Protein AF-0000000076760779 (afdb_homodimer)

pLDDT: mean 94.03, std 9.89, range [36.59, 98.94]

Radius of gyration: 35.5 Å; Cα contacts (8 Å, |Δi|>4): 3905; chains: 2; bounding box: 80×102×85 Å

Structure (mmCIF, N/CA/C/O backbone):
data_AF-0000000076760779-model_v1
#
loop_
_entity.id
_entity.type
_entity.pdbx_description
1 polymer 'Glycosyl hydrolase family 3 protein'
#
loop_
_atom_site.group_PDB
_atom_site.id
_atom_site.type_symbol
_atom_site.label_atom_id
_atom_site.label_alt_id
_atom_site.label_comp_id
_atom_site.label_asym_id
_atom_site.label_entity_id
_atom_site.label_seq_id
_atom_site.pdbx_PDB_ins_code
_atom_site.Cartn_x
_atom_site.Cartn_y
_atom_site.Cartn_z
_atom_site.occupancy
_atom_site.B_iso_or_equiv
_atom_site.auth_seq_id
_atom_site.auth_comp_id
_atom_site.auth_asym_id
_atom_site.auth_atom_id
_atom_site.pdbx_PDB_model_num
ATOM 1 N N . MET A 1 1 ? 27.984 -43.844 -13.336 1 84.12 1 MET A N 1
ATOM 2 C CA . MET A 1 1 ? 29.078 -42.969 -13.789 1 84.12 1 MET A CA 1
ATOM 3 C C . MET A 1 1 ? 29.969 -42.562 -12.625 1 84.12 1 MET A C 1
ATOM 5 O O . MET A 1 1 ? 29.469 -42.281 -11.531 1 84.12 1 MET A O 1
ATOM 9 N N . ASN A 1 2 ? 31.219 -42.656 -12.789 1 92.75 2 ASN A N 1
ATOM 10 C CA . ASN A 1 2 ? 32.156 -42.125 -11.82 1 92.75 2 ASN A CA 1
ATOM 11 C C . ASN A 1 2 ? 32.469 -40.656 -12.117 1 92.75 2 ASN A C 1
ATOM 13 O O . ASN A 1 2 ? 33.406 -40.344 -12.844 1 92.75 2 ASN A O 1
ATOM 17 N N . ILE A 1 3 ? 31.766 -39.75 -11.445 1 94.69 3 ILE A N 1
ATOM 18 C CA . ILE A 1 3 ? 31.734 -38.344 -11.82 1 94.69 3 ILE A CA 1
ATOM 19 C C . ILE A 1 3 ? 33.094 -37.719 -11.555 1 94.69 3 ILE A C 1
ATOM 21 O O . ILE A 1 3 ? 33.625 -36.969 -12.398 1 94.69 3 ILE A O 1
ATOM 25 N N . PRO A 1 4 ? 33.781 -37.969 -10.43 1 95.25 4 PRO A N 1
ATOM 26 C CA . PRO A 1 4 ? 35.125 -37.406 -10.234 1 95.25 4 PRO A CA 1
ATOM 27 C C . PRO A 1 4 ? 36.094 -37.812 -11.336 1 95.25 4 PRO A C 1
ATOM 29 O O . PRO A 1 4 ? 36.938 -37 -11.781 1 95.25 4 PRO A O 1
ATOM 32 N N . GLU A 1 5 ? 36.062 -39 -11.758 1 95.75 5 GLU A N 1
ATOM 33 C CA . GLU A 1 5 ? 36.906 -39.5 -12.844 1 95.75 5 GLU A CA 1
ATOM 34 C C . GLU A 1 5 ? 36.562 -38.812 -14.164 1 95.75 5 GLU A C 1
ATOM 36 O O . GLU A 1 5 ? 37.438 -38.469 -14.945 1 95.75 5 GLU A O 1
ATOM 41 N N . LEU A 1 6 ? 35.281 -38.75 -14.422 1 95.81 6 LEU A N 1
ATOM 42 C CA . LEU A 1 6 ? 34.844 -38.094 -15.641 1 95.81 6 LEU A CA 1
ATOM 43 C C . LEU A 1 6 ? 35.312 -36.625 -15.695 1 95.81 6 LEU A C 1
ATOM 45 O O . LEU A 1 6 ? 35.719 -36.156 -16.766 1 95.81 6 LEU A O 1
ATOM 49 N N . LEU A 1 7 ? 35.281 -35.969 -14.57 1 96.19 7 LEU A N 1
ATOM 50 C CA . LEU A 1 7 ? 35.719 -34.594 -14.5 1 96.19 7 LEU A CA 1
ATOM 51 C C . LEU A 1 7 ? 37.188 -34.438 -14.922 1 96.19 7 LEU A C 1
ATOM 53 O O . LEU A 1 7 ? 37.562 -33.406 -15.508 1 96.19 7 LEU A O 1
ATOM 57 N N . GLN A 1 8 ? 37.938 -35.438 -14.68 1 95.88 8 GLN A N 1
ATOM 58 C CA . GLN A 1 8 ? 39.375 -35.438 -15.039 1 95.88 8 GLN A CA 1
ATOM 59 C C . GLN A 1 8 ? 39.562 -35.688 -16.531 1 95.88 8 GLN A C 1
ATOM 61 O O . GLN A 1 8 ? 40.531 -35.219 -17.125 1 95.88 8 GLN A O 1
ATOM 66 N N . GLN A 1 9 ? 38.688 -36.406 -17.062 1 97.56 9 GLN A N 1
ATOM 67 C CA . GLN A 1 9 ? 38.812 -36.781 -18.469 1 97.56 9 GLN A CA 1
ATOM 68 C C . GLN A 1 9 ? 38.219 -35.719 -19.391 1 97.56 9 GLN A C 1
ATOM 70 O O . GLN A 1 9 ? 38.625 -35.625 -20.547 1 97.56 9 GLN A O 1
ATOM 75 N N . LEU A 1 10 ? 37.312 -34.906 -18.891 1 98.25 10 LEU A N 1
ATOM 76 C CA . LEU A 1 10 ? 36.688 -33.875 -19.703 1 98.25 10 LEU A CA 1
ATOM 77 C C . LEU A 1 10 ? 37.656 -32.75 -20 1 98.25 10 LEU A C 1
ATOM 79 O O . LEU A 1 10 ? 38.406 -32.312 -19.109 1 98.25 10 LEU A O 1
ATOM 83 N N . THR A 1 11 ? 37.594 -32.281 -21.312 1 98 11 THR A N 1
ATOM 84 C CA . THR A 1 11 ? 38.312 -31.062 -21.641 1 98 11 THR A CA 1
ATOM 85 C C . THR A 1 11 ? 37.562 -29.844 -21.125 1 98 11 THR A C 1
ATOM 87 O O . THR A 1 11 ? 36.406 -29.938 -20.734 1 98 11 THR A O 1
ATOM 90 N N . LEU A 1 12 ? 38.312 -28.75 -21.078 1 98.12 12 LEU A N 1
ATOM 91 C CA . LEU A 1 12 ? 37.688 -27.516 -20.641 1 98.12 12 LEU A CA 1
ATOM 92 C C . LEU A 1 12 ? 36.5 -27.172 -21.516 1 98.12 12 LEU A C 1
ATOM 94 O O . LEU A 1 12 ? 35.438 -26.734 -21.016 1 98.12 12 LEU A O 1
ATOM 98 N N . GLU A 1 13 ? 36.594 -27.375 -22.781 1 98 13 GLU A N 1
ATOM 99 C CA . GLU A 1 13 ? 35.531 -27.094 -23.734 1 98 13 GLU A CA 1
ATOM 100 C C . GLU A 1 13 ? 34.344 -28.016 -23.5 1 98 13 GLU A C 1
ATOM 102 O O . GLU A 1 13 ? 33.188 -27.594 -23.594 1 98 13 GLU A O 1
ATOM 107 N N . GLU A 1 14 ? 34.656 -29.25 -23.203 1 98.06 14 GLU A N 1
ATOM 108 C CA . GLU A 1 14 ? 33.562 -30.203 -22.938 1 98.06 14 GLU A CA 1
ATOM 109 C C . GLU A 1 14 ? 32.844 -29.859 -21.641 1 98.06 14 GLU A C 1
ATOM 111 O O . GLU A 1 14 ? 31.625 -29.969 -21.562 1 98.06 14 GLU A O 1
ATOM 116 N N . LYS A 1 15 ? 33.594 -29.5 -20.641 1 98.38 15 LYS A N 1
ATOM 117 C CA . LYS A 1 15 ? 32.969 -29.047 -19.391 1 98.38 15 LYS A CA 1
ATOM 118 C C . LYS A 1 15 ? 32.031 -27.875 -19.641 1 98.38 15 LYS A C 1
ATOM 120 O O . LYS A 1 15 ? 30.891 -27.891 -19.172 1 98.38 15 LYS A O 1
ATOM 125 N N . ALA A 1 16 ? 32.5 -26.875 -20.344 1 98.44 16 ALA A N 1
ATOM 126 C CA . ALA A 1 16 ? 31.703 -25.703 -20.656 1 98.44 16 ALA A CA 1
ATOM 127 C C . ALA A 1 16 ? 30.453 -26.094 -21.453 1 98.44 16 ALA A C 1
ATOM 129 O O . ALA A 1 16 ? 29.375 -25.562 -21.219 1 98.44 16 ALA A O 1
ATOM 130 N N . SER A 1 17 ? 30.594 -27 -22.344 1 97.81 17 SER A N 1
ATOM 131 C CA . SER A 1 17 ? 29.484 -27.391 -23.203 1 97.81 17 SER A CA 1
ATOM 132 C C . SER A 1 17 ? 28.391 -28.094 -22.406 1 97.81 17 SER A C 1
ATOM 134 O O . SER A 1 17 ? 27.203 -27.969 -22.734 1 97.81 17 SER A O 1
ATOM 136 N N . LEU A 1 18 ? 28.703 -28.828 -21.391 1 98.12 18 LEU A N 1
ATOM 137 C CA . LEU A 1 18 ? 27.734 -29.516 -20.562 1 98.12 18 LEU A CA 1
ATOM 138 C C . LEU A 1 18 ? 26.875 -28.531 -19.781 1 98.12 18 LEU A C 1
ATOM 140 O O . LEU A 1 18 ? 25.812 -28.891 -19.25 1 98.12 18 LEU A O 1
ATOM 144 N N . CYS A 1 19 ? 27.281 -27.266 -19.75 1 98.25 19 CYS A N 1
ATOM 145 C CA . CYS A 1 19 ? 26.562 -26.25 -18.984 1 98.25 19 CYS A CA 1
ATOM 146 C C . CYS A 1 19 ? 25.609 -25.469 -19.859 1 98.25 19 CYS A C 1
ATOM 148 O O . CYS A 1 19 ? 25.094 -24.422 -19.453 1 98.25 19 CYS A O 1
ATOM 150 N N . SER A 1 20 ? 25.344 -25.875 -21.047 1 96.75 20 SER A N 1
ATOM 151 C CA . SER A 1 20 ? 24.328 -25.297 -21.922 1 96.75 20 SER A CA 1
ATOM 152 C C . SER A 1 20 ? 23.562 -26.375 -22.656 1 96.75 20 SER A C 1
ATOM 154 O O . SER A 1 20 ? 24.016 -27.516 -22.766 1 96.75 20 SER A O 1
ATOM 156 N N . GLY A 1 21 ? 22.438 -26.016 -23.219 1 95.94 21 GLY A N 1
ATOM 157 C CA . GLY A 1 21 ? 21.594 -26.953 -23.953 1 95.94 21 GLY A CA 1
ATOM 158 C C . GLY A 1 21 ? 22.203 -27.375 -25.281 1 95.94 21 GLY A C 1
ATOM 159 O O . GLY A 1 21 ? 22.906 -26.609 -25.922 1 95.94 21 GLY A O 1
ATOM 160 N N . GLY A 1 22 ? 21.938 -28.578 -25.578 1 94.44 22 GLY A N 1
ATOM 161 C CA . GLY A 1 22 ? 22.312 -29.062 -26.906 1 94.44 22 GLY A CA 1
ATOM 162 C C . GLY A 1 22 ? 21.375 -28.594 -28 1 94.44 22 GLY A C 1
ATOM 163 O O . GLY A 1 22 ? 21.781 -28.422 -29.141 1 94.44 22 GLY A O 1
ATOM 164 N N . ASP A 1 23 ? 20.172 -28.469 -27.734 1 91.94 23 ASP A N 1
ATOM 165 C CA . ASP A 1 23 ? 19.109 -27.906 -28.562 1 91.94 23 ASP A CA 1
ATOM 166 C C . ASP A 1 23 ? 18.047 -27.234 -27.688 1 91.94 23 ASP A C 1
ATOM 168 O O . ASP A 1 23 ? 18.359 -26.656 -26.641 1 91.94 23 ASP A O 1
ATOM 172 N N . PHE A 1 24 ? 16.844 -27.203 -28.156 1 90.12 24 PHE A N 1
ATOM 173 C CA . PHE A 1 24 ? 15.805 -26.469 -27.453 1 90.12 24 PHE A CA 1
ATOM 174 C C . PHE A 1 24 ? 15.406 -27.203 -26.172 1 90.12 24 PHE A C 1
ATOM 176 O O . PHE A 1 24 ? 15 -26.578 -25.188 1 90.12 24 PHE A O 1
ATOM 183 N N . TRP A 1 25 ? 15.609 -28.641 -26.062 1 93.75 25 TRP A N 1
ATOM 184 C CA . TRP A 1 25 ? 15 -29.391 -24.969 1 93.75 25 TRP A CA 1
ATOM 185 C C . TRP A 1 25 ? 16.016 -30.328 -24.328 1 93.75 25 TRP A C 1
ATOM 187 O O . TRP A 1 25 ? 15.734 -30.922 -23.281 1 93.75 25 TRP A O 1
ATOM 197 N N . HIS A 1 26 ? 17.25 -30.453 -24.875 1 95.69 26 HIS A N 1
ATOM 198 C CA . HIS A 1 26 ? 18.156 -31.484 -24.406 1 95.69 26 HIS A CA 1
ATOM 199 C C . HIS A 1 26 ? 19.453 -30.875 -23.859 1 95.69 26 HIS A C 1
ATOM 201 O O . HIS A 1 26 ? 19.922 -29.844 -24.359 1 95.69 26 HIS A O 1
ATOM 207 N N . THR A 1 27 ? 19.953 -31.562 -22.828 1 96.94 27 THR A N 1
ATOM 208 C CA . THR A 1 27 ? 21.344 -31.297 -22.453 1 96.94 27 THR A CA 1
ATOM 209 C C . THR A 1 27 ? 22.297 -31.797 -23.531 1 96.94 27 THR A C 1
ATOM 211 O O . THR A 1 27 ? 21.875 -32.469 -24.484 1 96.94 27 THR A O 1
ATOM 214 N N . LYS A 1 28 ? 23.516 -31.469 -23.453 1 96.88 28 LYS A N 1
ATOM 215 C CA . LYS A 1 28 ? 24.5 -31.938 -24.422 1 96.88 28 LYS A CA 1
ATOM 216 C C . LYS A 1 28 ? 25.062 -33.312 -24.031 1 96.88 28 LYS A C 1
ATOM 218 O O . LYS A 1 28 ? 25.234 -33.594 -22.844 1 96.88 28 LYS A O 1
ATOM 223 N N . ALA A 1 29 ? 25.359 -34.094 -25.031 1 96.88 29 ALA A N 1
ATOM 224 C CA . ALA A 1 29 ? 26 -35.375 -24.844 1 96.88 29 ALA A CA 1
ATOM 225 C C . ALA A 1 29 ? 27.516 -35.281 -25.062 1 96.88 29 ALA A C 1
ATOM 227 O O . ALA A 1 29 ? 27.984 -34.406 -25.781 1 96.88 29 ALA A O 1
ATOM 228 N N . ILE A 1 30 ? 28.203 -36.094 -24.328 1 97.56 30 ILE A N 1
ATOM 229 C CA . ILE A 1 30 ? 29.609 -36.406 -24.609 1 97.56 30 ILE A CA 1
ATOM 230 C C . ILE A 1 30 ? 29.781 -37.875 -24.953 1 97.56 30 ILE A C 1
ATOM 232 O O . ILE A 1 30 ? 30.094 -38.688 -24.078 1 97.56 30 ILE A O 1
ATOM 236 N N . GLU A 1 31 ? 29.812 -38.188 -26.188 1 95.81 31 GLU A N 1
ATOM 237 C CA . GLU A 1 31 ? 29.75 -39.562 -26.672 1 95.81 31 GLU A CA 1
ATOM 238 C C . GLU A 1 31 ? 30.984 -40.375 -26.281 1 95.81 31 GLU A C 1
ATOM 240 O O . GLU A 1 31 ? 30.891 -41.531 -25.859 1 95.81 31 GLU A O 1
ATOM 245 N N . ARG A 1 32 ? 32.094 -39.75 -26.438 1 95.75 32 ARG A N 1
ATOM 246 C CA . ARG A 1 32 ? 33.344 -40.438 -26.188 1 95.75 32 ARG A CA 1
ATOM 247 C C . ARG A 1 32 ? 33.438 -40.906 -24.75 1 95.75 32 ARG A C 1
ATOM 249 O O . ARG A 1 32 ? 34.156 -41.875 -24.438 1 95.75 32 ARG A O 1
ATOM 256 N N . LEU A 1 33 ? 32.688 -40.25 -23.891 1 96.69 33 LEU A N 1
ATOM 257 C CA . LEU A 1 33 ? 32.75 -40.594 -22.469 1 96.69 33 LEU A CA 1
ATOM 258 C C . LEU A 1 33 ? 31.453 -41.25 -22.016 1 96.69 33 LEU A C 1
ATOM 260 O O . LEU A 1 33 ? 31.234 -41.438 -20.828 1 96.69 33 LEU A O 1
ATOM 264 N N . GLY A 1 34 ? 30.516 -41.5 -23 1 94.38 34 GLY A N 1
ATOM 265 C CA . GLY A 1 34 ? 29.281 -42.188 -22.719 1 94.38 34 GLY A CA 1
ATOM 266 C C . GLY A 1 34 ? 28.281 -41.344 -21.953 1 94.38 34 GLY A C 1
ATOM 267 O O . GLY A 1 34 ? 27.422 -41.875 -21.234 1 94.38 34 GLY A O 1
ATOM 268 N N . ILE A 1 35 ? 28.359 -40.031 -21.906 1 96.56 35 ILE A N 1
ATOM 269 C CA . ILE A 1 35 ? 27.391 -39.125 -21.281 1 96.56 35 ILE A CA 1
ATOM 270 C C . ILE A 1 35 ? 26.266 -38.812 -22.266 1 96.56 35 ILE A C 1
ATOM 272 O O . ILE A 1 35 ? 26.5 -38.156 -23.281 1 96.56 35 ILE A O 1
ATOM 276 N N . PRO A 1 36 ? 25.078 -39.312 -22.078 1 96.19 36 PRO A N 1
ATOM 277 C CA . PRO A 1 36 ? 23.984 -39.062 -23.016 1 96.19 36 PRO A CA 1
ATOM 278 C C . PRO A 1 36 ? 23.328 -37.688 -22.797 1 96.19 36 PRO A C 1
ATOM 280 O O . PRO A 1 36 ? 23.531 -37.062 -21.766 1 96.19 36 PRO A O 1
ATOM 283 N N . ALA A 1 37 ? 22.562 -37.25 -23.812 1 96.56 37 ALA A N 1
ATOM 284 C CA . ALA A 1 37 ? 21.672 -36.125 -23.656 1 96.56 37 ALA A CA 1
ATOM 285 C C . ALA A 1 37 ? 20.422 -36.5 -22.859 1 96.56 37 ALA A C 1
ATOM 287 O O . ALA A 1 37 ? 19.906 -37.594 -23.016 1 96.56 37 ALA A O 1
ATOM 288 N N . MET A 1 38 ? 20.031 -35.688 -22.016 1 96.56 38 MET A N 1
ATOM 289 C CA . MET A 1 38 ? 18.781 -35.844 -21.25 1 96.56 38 MET A CA 1
ATOM 290 C C . MET A 1 38 ? 17.75 -34.812 -21.719 1 96.56 38 MET A C 1
ATOM 292 O O . MET A 1 38 ? 18.062 -33.625 -21.891 1 96.56 38 MET A O 1
ATOM 296 N N . MET A 1 39 ? 16.531 -35.25 -21.984 1 95.88 39 MET A N 1
ATOM 297 C CA . MET A 1 39 ? 15.469 -34.375 -22.453 1 95.88 39 MET A CA 1
ATOM 298 C C . MET A 1 39 ? 14.734 -33.719 -21.281 1 95.88 39 MET A C 1
ATOM 300 O O . MET A 1 39 ? 14.477 -34.375 -20.266 1 95.88 39 MET A O 1
ATOM 304 N N . MET A 1 40 ? 14.453 -32.5 -21.391 1 95.44 40 MET A N 1
ATOM 305 C CA . MET A 1 40 ? 13.508 -31.766 -20.531 1 95.44 40 MET A CA 1
ATOM 306 C C . MET A 1 40 ? 12.242 -31.422 -21.312 1 95.44 40 MET A C 1
ATOM 308 O O . MET A 1 40 ? 12.273 -31.266 -22.531 1 95.44 40 MET A O 1
ATOM 312 N N . SER A 1 41 ? 11.172 -31.344 -20.656 1 92.88 41 SER A N 1
ATOM 313 C CA . SER A 1 41 ? 9.906 -31 -21.297 1 92.88 41 SER A CA 1
ATOM 314 C C . SER A 1 41 ? 9.062 -30.094 -20.422 1 92.88 41 SER A C 1
ATOM 316 O O . SER A 1 41 ? 9.055 -30.234 -19.188 1 92.88 41 SER A O 1
ATOM 318 N N . ASP A 1 42 ? 8.367 -29.234 -21.156 1 89.69 42 ASP A N 1
ATOM 319 C CA . ASP A 1 42 ? 7.406 -28.422 -20.422 1 89.69 42 ASP A CA 1
ATOM 320 C C . ASP A 1 42 ? 6.266 -29.266 -19.875 1 89.69 42 ASP A C 1
ATOM 322 O O . ASP A 1 42 ? 5.828 -30.219 -20.516 1 89.69 42 ASP A O 1
ATOM 326 N N . GLY A 1 43 ? 5.941 -29.078 -18.766 1 78.19 43 GLY A N 1
ATOM 327 C CA . GLY A 1 43 ? 4.715 -29.453 -18.078 1 78.19 43 GLY A CA 1
ATOM 328 C C . GLY A 1 43 ? 3.893 -28.266 -17.625 1 78.19 43 GLY A C 1
ATOM 329 O O . GLY A 1 43 ? 3.725 -27.297 -18.359 1 78.19 43 GLY A O 1
ATOM 330 N N . PRO A 1 44 ? 3.342 -28.078 -16.453 1 80.75 44 PRO A N 1
ATOM 331 C CA . PRO A 1 44 ? 3.25 -29 -15.305 1 80.75 44 PRO A CA 1
ATOM 332 C C . PRO A 1 44 ? 1.983 -29.844 -15.328 1 80.75 44 PRO A C 1
ATOM 334 O O . PRO A 1 44 ? 1.839 -30.766 -14.523 1 80.75 44 PRO A O 1
ATOM 337 N N . HIS A 1 45 ? 1.065 -29.5 -16.344 1 91.25 45 HIS A N 1
ATOM 338 C CA . HIS A 1 45 ? -0.211 -30.203 -16.234 1 91.25 45 HIS A CA 1
ATOM 339 C C . HIS A 1 45 ? -0.41 -31.156 -17.406 1 91.25 45 HIS A C 1
ATOM 341 O O . HIS A 1 45 ? -1.542 -31.516 -17.734 1 91.25 45 HIS A O 1
ATOM 347 N N . GLY A 1 46 ? 0.7 -31.484 -18.031 1 91.75 46 GLY A N 1
ATOM 348 C CA . GLY A 1 46 ? 0.784 -32.438 -19.141 1 91.75 46 GLY A CA 1
ATOM 349 C C . GLY A 1 46 ? 2.121 -32.375 -19.859 1 91.75 46 GLY A C 1
ATOM 350 O O . GLY A 1 46 ? 2.908 -31.453 -19.672 1 91.75 46 GLY A O 1
ATOM 351 N N . LEU A 1 47 ? 2.377 -33.344 -20.641 1 88.94 47 LEU A N 1
ATOM 352 C CA . LEU A 1 47 ? 3.65 -33.406 -21.344 1 88.94 47 LEU A CA 1
ATOM 353 C C . LEU A 1 47 ? 3.574 -32.656 -22.672 1 88.94 47 LEU A C 1
ATOM 355 O O . LEU A 1 47 ? 2.699 -32.938 -23.5 1 88.94 47 LEU A O 1
ATOM 359 N N . ARG A 1 48 ? 4.414 -31.703 -22.828 1 86.06 48 ARG A N 1
ATOM 360 C CA . ARG A 1 48 ? 4.559 -31.016 -24.094 1 86.06 48 ARG A CA 1
ATOM 361 C C . ARG A 1 48 ? 5.848 -31.438 -24.812 1 86.06 48 ARG A C 1
ATOM 363 O O . ARG A 1 48 ? 6.828 -30.688 -24.797 1 86.06 48 ARG A O 1
ATOM 370 N N . LYS A 1 49 ? 5.902 -32.531 -25.328 1 82.31 49 LYS A N 1
ATOM 371 C CA . LYS A 1 49 ? 7.074 -33.062 -26.031 1 82.31 49 LYS A CA 1
ATOM 372 C C . LYS A 1 49 ? 6.922 -32.938 -27.547 1 82.31 49 LYS A C 1
ATOM 374 O O . LYS A 1 49 ? 5.906 -33.312 -28.109 1 82.31 49 LYS A O 1
ATOM 379 N N . GLN A 1 50 ? 7.828 -32.25 -28.109 1 72.81 50 GLN A N 1
ATOM 380 C CA . GLN A 1 50 ? 7.824 -32.125 -29.562 1 72.81 50 GLN A CA 1
ATOM 381 C C . GLN A 1 50 ? 8.242 -33.438 -30.234 1 72.81 50 GLN A C 1
ATOM 383 O O . GLN A 1 50 ? 9.062 -34.188 -29.688 1 72.81 50 GLN A O 1
ATOM 388 N N . ASP A 1 51 ? 7.441 -33.75 -31.297 1 60.09 51 ASP A N 1
ATOM 389 C CA . ASP A 1 51 ? 7.824 -34.938 -32.062 1 60.09 51 ASP A CA 1
ATOM 390 C C . ASP A 1 51 ? 9.219 -34.781 -32.656 1 60.09 51 ASP A C 1
ATOM 392 O O . ASP A 1 51 ? 9.648 -33.656 -32.969 1 60.09 51 ASP A O 1
ATOM 396 N N . GLU A 1 52 ? 10.117 -35.594 -32.344 1 52.5 52 GLU A N 1
ATOM 397 C CA . GLU A 1 52 ? 11.531 -35.594 -32.688 1 52.5 52 GLU A CA 1
ATOM 398 C C . GLU A 1 52 ? 11.773 -34.938 -34.031 1 52.5 52 GLU A C 1
ATOM 400 O O . GLU A 1 52 ? 12.906 -34.594 -34.375 1 52.5 52 GLU A O 1
ATOM 405 N N . THR A 1 53 ? 10.836 -34.938 -34.938 1 45.62 53 THR A N 1
ATOM 406 C CA . THR A 1 53 ? 11.18 -34.344 -36.25 1 45.62 53 THR A CA 1
ATOM 407 C C . THR A 1 53 ? 11.078 -32.844 -36.188 1 45.62 53 THR A C 1
ATOM 409 O O . THR A 1 53 ? 11.188 -32.156 -37.219 1 45.62 53 THR A O 1
ATOM 412 N N . GLY A 1 54 ? 10.852 -32.281 -35.062 1 43.59 54 GLY A N 1
ATOM 413 C CA . GLY A 1 54 ? 10.359 -30.906 -35 1 43.59 54 GLY A CA 1
ATOM 414 C C . GLY A 1 54 ? 11.461 -29.875 -35.125 1 43.59 54 GLY A C 1
ATOM 415 O O . GLY A 1 54 ? 12.641 -30.188 -34.938 1 43.59 54 GLY A O 1
ATOM 416 N N . ASP A 1 55 ? 11.109 -28.672 -35.625 1 45.81 55 ASP A N 1
ATOM 417 C CA . ASP A 1 55 ? 11.922 -27.516 -36 1 45.81 55 ASP A CA 1
ATOM 418 C C . ASP A 1 55 ? 12.531 -26.859 -34.781 1 45.81 55 ASP A C 1
ATOM 420 O O . ASP A 1 55 ? 12.141 -27.141 -33.656 1 45.81 55 ASP A O 1
ATOM 424 N N . HIS A 1 56 ? 13.648 -26.109 -34.906 1 42.31 56 HIS A N 1
ATOM 425 C CA . HIS A 1 56 ? 14.594 -25.406 -34.031 1 42.31 56 HIS A CA 1
ATOM 426 C C . HIS A 1 56 ? 13.875 -24.438 -33.094 1 42.31 56 HIS A C 1
ATOM 428 O O . HIS A 1 56 ? 14.477 -23.938 -32.156 1 42.31 56 HIS A O 1
ATOM 434 N N . MET A 1 57 ? 12.625 -24.125 -33.406 1 43.34 57 MET A N 1
ATOM 435 C CA . MET A 1 57 ? 12.031 -23.031 -32.625 1 43.34 57 MET A CA 1
ATOM 436 C C . MET A 1 57 ? 10.992 -23.562 -31.656 1 43.34 57 MET A C 1
ATOM 438 O O . MET A 1 57 ? 10.305 -22.781 -31 1 43.34 57 MET A O 1
ATOM 442 N N . GLY A 1 58 ? 10.891 -24.969 -31.5 1 48 58 GLY A N 1
ATOM 443 C CA . GLY A 1 58 ? 10.016 -25.578 -30.531 1 48 58 GLY A CA 1
ATOM 444 C C . GLY A 1 58 ? 8.547 -25.406 -30.844 1 48 58 GLY A C 1
ATOM 445 O O . GLY A 1 58 ? 7.691 -25.516 -29.953 1 48 58 GLY A O 1
ATOM 446 N N . ILE A 1 59 ? 8.164 -24.922 -32.062 1 48.06 59 ILE A N 1
ATOM 447 C CA . ILE A 1 59 ? 6.801 -24.562 -32.438 1 48.06 59 ILE A CA 1
ATOM 448 C C . ILE A 1 59 ? 6.125 -25.734 -33.125 1 48.06 59 ILE A C 1
ATOM 450 O O . ILE A 1 59 ? 4.918 -25.703 -33.406 1 48.06 59 ILE A O 1
ATOM 454 N N . ASN A 1 60 ? 6.855 -26.891 -33.344 1 53 60 ASN A N 1
ATOM 455 C CA . ASN A 1 60 ? 6.246 -27.984 -34.094 1 53 60 ASN A CA 1
ATOM 456 C C . ASN A 1 60 ? 5.246 -28.766 -33.25 1 53 60 ASN A C 1
ATOM 458 O O . ASN A 1 60 ? 5.137 -28.547 -32.062 1 53 60 ASN A O 1
ATOM 462 N N . ASP A 1 61 ? 4.609 -29.688 -33.906 1 65.06 61 ASP A N 1
ATOM 463 C CA . ASP A 1 61 ? 3.523 -30.484 -33.344 1 65.06 61 ASP A CA 1
ATOM 464 C C . ASP A 1 61 ? 4.016 -31.344 -32.188 1 65.06 61 ASP A C 1
ATOM 466 O O . ASP A 1 61 ? 5.07 -31.984 -32.281 1 65.06 61 ASP A O 1
ATOM 470 N N . SER A 1 62 ? 3.479 -31.188 -31.047 1 75.5 62 SER A N 1
ATOM 471 C CA . SER A 1 62 ? 3.715 -32 -29.875 1 75.5 62 SER A CA 1
ATOM 472 C C . SER A 1 62 ? 2.949 -33.312 -29.953 1 75.5 62 SER A C 1
ATOM 474 O O . SER A 1 62 ? 1.977 -33.438 -30.703 1 75.5 62 SER A O 1
ATOM 476 N N . ILE A 1 63 ? 3.461 -34.344 -29.344 1 83 63 ILE A N 1
ATOM 477 C CA . ILE A 1 63 ? 2.715 -35.594 -29.234 1 83 63 ILE A CA 1
ATOM 478 C C . ILE A 1 63 ? 1.386 -35.344 -28.531 1 83 63 ILE A C 1
ATOM 480 O O . ILE A 1 63 ? 1.239 -34.344 -27.797 1 83 63 ILE A O 1
ATOM 484 N N . LYS A 1 64 ? 0.444 -36.25 -28.812 1 90.06 64 LYS A N 1
ATOM 485 C CA . LYS A 1 64 ? -0.787 -36.188 -28.031 1 90.06 64 LYS A CA 1
ATOM 486 C C . LYS A 1 64 ? -0.538 -36.594 -26.594 1 90.06 64 LYS A C 1
ATOM 488 O O . LYS A 1 64 ? 0.162 -37.594 -26.344 1 90.06 64 LYS A O 1
ATOM 493 N N . ALA A 1 65 ? -0.96 -35.875 -25.719 1 93.56 65 ALA A N 1
ATOM 494 C CA . ALA A 1 65 ? -0.8 -36.125 -24.281 1 93.56 65 ALA A CA 1
ATOM 495 C C . ALA A 1 65 ? -2.09 -35.812 -23.531 1 93.56 65 ALA A C 1
ATOM 497 O O . ALA A 1 65 ? -3.117 -35.5 -24.141 1 93.56 65 ALA A O 1
ATOM 498 N N . VAL A 1 66 ? -2.08 -36.094 -22.25 1 96.56 66 VAL A N 1
ATOM 499 C CA . VAL A 1 66 ? -3.236 -35.844 -21.406 1 96.56 66 VAL A CA 1
ATOM 500 C C . VAL A 1 66 ? -3.08 -34.5 -20.703 1 96.56 66 VAL A C 1
ATOM 502 O O . VAL A 1 66 ? -2.062 -34.25 -20.062 1 96.56 66 VAL A O 1
ATOM 505 N N . CYS A 1 67 ? -4.059 -33.656 -20.938 1 97 67 CYS A N 1
ATOM 506 C CA . CYS A 1 67 ? -4.086 -32.375 -20.266 1 97 67 CYS A CA 1
ATOM 507 C C . CYS A 1 67 ? -4.805 -32.438 -18.922 1 97 67 CYS A C 1
ATOM 509 O O . CYS A 1 67 ? -6.035 -32.469 -18.875 1 97 67 CYS A O 1
ATOM 511 N N . PHE A 1 68 ? -4.066 -32.469 -17.844 1 98.06 68 PHE A N 1
ATOM 512 C CA . PHE A 1 68 ? -4.617 -32.469 -16.484 1 98.06 68 PHE A CA 1
ATOM 513 C C . PHE A 1 68 ? -5.035 -31.062 -16.078 1 98.06 68 PHE A C 1
ATOM 515 O O . PHE A 1 68 ? -4.727 -30.094 -16.781 1 98.06 68 PHE A O 1
ATOM 522 N N . PRO A 1 69 ? -5.832 -30.922 -14.977 1 98.19 69 PRO A N 1
ATOM 523 C CA . PRO A 1 69 ? -6.156 -29.578 -14.477 1 98.19 69 PRO A CA 1
ATOM 524 C C . PRO A 1 69 ? -4.914 -28.75 -14.195 1 98.19 69 PRO A C 1
ATOM 526 O O . PRO A 1 69 ? -3.912 -29.266 -13.688 1 98.19 69 PRO A O 1
ATOM 529 N N . ALA A 1 70 ? -4.961 -27.453 -14.57 1 97.44 70 ALA A N 1
ATOM 530 C CA . ALA A 1 70 ? -3.852 -26.531 -14.383 1 97.44 70 ALA A CA 1
ATOM 531 C C . ALA A 1 70 ? -3.662 -26.188 -12.906 1 97.44 70 ALA A C 1
ATOM 533 O O . ALA A 1 70 ? -4.441 -26.625 -12.055 1 97.44 70 ALA A O 1
ATOM 534 N N . GLY A 1 71 ? -2.586 -25.406 -12.609 1 97.56 71 GLY A N 1
ATOM 535 C CA . GLY A 1 71 ? -2.232 -25.062 -11.242 1 97.56 71 GLY A CA 1
ATOM 536 C C . GLY A 1 71 ? -3.344 -24.344 -10.508 1 97.56 71 GLY A C 1
ATOM 537 O O . GLY A 1 71 ? -3.613 -24.625 -9.344 1 97.56 71 GLY A O 1
ATOM 538 N N . CYS A 1 72 ? -4.031 -23.438 -11.156 1 97.31 72 CYS A N 1
ATOM 539 C CA . CYS A 1 72 ? -5.113 -22.672 -10.547 1 97.31 72 CYS A CA 1
ATOM 540 C C . CYS A 1 72 ? -6.227 -23.594 -10.055 1 97.31 72 CYS A C 1
ATOM 542 O O . CYS A 1 72 ? -6.809 -23.359 -9 1 97.31 72 CYS A O 1
ATOM 544 N N . ALA A 1 73 ? -6.484 -24.656 -10.805 1 98.38 73 ALA A N 1
ATOM 545 C CA . ALA A 1 73 ? -7.531 -25.609 -10.453 1 98.38 73 ALA A CA 1
ATOM 546 C C . ALA A 1 73 ? -7.039 -26.594 -9.398 1 98.38 73 ALA A C 1
ATOM 548 O O . ALA A 1 73 ? -7.711 -26.812 -8.383 1 98.38 73 ALA A O 1
ATOM 549 N N . THR A 1 74 ? -5.871 -27.172 -9.594 1 98.5 74 THR A N 1
ATOM 550 C CA . THR A 1 74 ? -5.398 -28.219 -8.688 1 98.5 74 THR A CA 1
ATOM 551 C C . THR A 1 74 ? -5.191 -27.656 -7.281 1 98.5 74 THR A C 1
ATOM 553 O O . THR A 1 74 ? -5.418 -28.359 -6.293 1 98.5 74 THR A O 1
ATOM 556 N N . ALA A 1 75 ? -4.762 -26.406 -7.211 1 98.56 75 ALA A N 1
ATOM 557 C CA . ALA A 1 75 ? -4.621 -25.781 -5.902 1 98.56 75 ALA A CA 1
ATOM 558 C C . ALA A 1 75 ? -5.965 -25.719 -5.176 1 98.56 75 ALA A C 1
ATOM 560 O O . ALA A 1 75 ? -6.02 -25.828 -3.951 1 98.56 75 ALA A O 1
ATOM 561 N N . SER A 1 76 ? -7.031 -25.578 -5.895 1 98.75 76 SER A N 1
ATOM 562 C CA . SER A 1 76 ? -8.367 -25.438 -5.332 1 98.75 76 SER A CA 1
ATOM 563 C C . SER A 1 76 ? -8.891 -26.766 -4.797 1 98.75 76 SER A C 1
ATOM 565 O O . SER A 1 76 ? -9.93 -26.797 -4.125 1 98.75 76 SER A O 1
ATOM 567 N N . SER A 1 77 ? -8.203 -27.859 -5.062 1 98.81 77 SER A N 1
ATOM 568 C CA . SER A 1 77 ? -8.578 -29.141 -4.48 1 98.81 77 SER A CA 1
ATOM 569 C C . SER A 1 77 ? -8.195 -29.203 -3.004 1 98.81 77 SER A C 1
ATOM 571 O O . SER A 1 77 ? -8.797 -29.969 -2.238 1 98.81 77 SER A O 1
ATOM 573 N N . PHE A 1 78 ? -7.152 -28.484 -2.635 1 98.75 78 PHE A N 1
ATOM 574 C CA . PHE A 1 78 ? -6.59 -28.562 -1.292 1 98.75 78 PHE A CA 1
ATOM 575 C C . PHE A 1 78 ? -6.305 -30 -0.898 1 98.75 78 PHE A C 1
ATOM 577 O O . PHE A 1 78 ? -6.496 -30.391 0.257 1 98.75 78 PHE A O 1
ATOM 584 N N . ASP A 1 79 ? -6.008 -30.812 -1.828 1 98.75 79 ASP A N 1
ATOM 585 C CA . ASP A 1 79 ? -5.824 -32.25 -1.604 1 98.75 79 ASP A CA 1
ATOM 586 C C . ASP A 1 79 ? -4.406 -32.688 -1.967 1 98.75 79 ASP A C 1
ATOM 588 O O . ASP A 1 79 ? -4.125 -33 -3.125 1 98.75 79 ASP A O 1
ATOM 592 N N . ARG A 1 80 ? -3.582 -32.812 -0.96 1 98.5 80 ARG A N 1
ATOM 593 C CA . ARG A 1 80 ? -2.18 -33.188 -1.146 1 98.5 80 ARG A CA 1
ATOM 594 C C . ARG A 1 80 ? -2.053 -34.531 -1.846 1 98.5 80 ARG A C 1
ATOM 596 O O . ARG A 1 80 ? -1.256 -34.688 -2.775 1 98.5 80 ARG A O 1
ATOM 603 N N . GLY A 1 81 ? -2.818 -35.469 -1.418 1 98.62 81 GLY A N 1
ATOM 604 C CA . GLY A 1 81 ? -2.768 -36.812 -1.996 1 98.62 81 GLY A CA 1
ATOM 605 C C . GLY A 1 81 ? -3.186 -36.844 -3.453 1 98.62 81 GLY A C 1
ATOM 606 O O . GLY A 1 81 ? -2.6 -37.562 -4.258 1 98.62 81 GLY A O 1
ATOM 607 N N . LEU A 1 82 ? -4.188 -36.094 -3.771 1 98.44 82 LEU A N 1
ATOM 608 C CA . LEU A 1 82 ? -4.676 -36 -5.141 1 98.44 82 LEU A CA 1
ATOM 609 C C . LEU A 1 82 ? -3.598 -35.469 -6.074 1 98.44 82 LEU A C 1
ATOM 611 O O . LEU A 1 82 ? -3.404 -35.969 -7.176 1 98.44 82 LEU A O 1
ATOM 615 N N . VAL A 1 83 ? -2.908 -34.469 -5.68 1 98.5 83 VAL A N 1
ATOM 616 C CA . VAL A 1 83 ? -1.869 -33.844 -6.492 1 98.5 83 VAL A CA 1
ATOM 617 C C . VAL A 1 83 ? -0.675 -34.781 -6.621 1 98.5 83 VAL A C 1
ATOM 619 O O . VAL A 1 83 ? -0.016 -34.812 -7.664 1 98.5 83 VAL A O 1
ATOM 622 N N . GLU A 1 84 ? -0.368 -35.531 -5.566 1 98.75 84 GLU A N 1
ATOM 623 C CA . GLU A 1 84 ? 0.688 -36.531 -5.645 1 98.75 84 GLU A CA 1
ATOM 624 C C . GLU A 1 84 ? 0.363 -37.594 -6.688 1 98.75 84 GLU A C 1
ATOM 626 O O . GLU A 1 84 ? 1.239 -38 -7.445 1 98.75 84 GLU A O 1
ATOM 631 N N . ARG A 1 85 ? -0.919 -38 -6.734 1 98.69 85 ARG A N 1
ATOM 632 C CA . ARG A 1 85 ? -1.347 -38.969 -7.742 1 98.69 85 ARG A CA 1
ATOM 633 C C . ARG A 1 85 ? -1.178 -38.406 -9.148 1 98.69 85 ARG A C 1
ATOM 635 O O . ARG A 1 85 ? -0.765 -39.125 -10.062 1 98.69 85 ARG A O 1
ATOM 642 N N . MET A 1 86 ? -1.524 -37.156 -9.32 1 98.56 86 MET A N 1
ATOM 643 C CA . MET A 1 86 ? -1.296 -36.5 -10.602 1 98.56 86 MET A CA 1
ATOM 644 C C . MET A 1 86 ? 0.184 -36.5 -10.969 1 98.56 86 MET A C 1
ATOM 646 O O . MET A 1 86 ? 0.545 -36.812 -12.102 1 98.56 86 MET A O 1
ATOM 650 N N . GLY A 1 87 ? 1.016 -36.188 -9.984 1 98.5 87 GLY A N 1
ATOM 651 C CA . GLY A 1 87 ? 2.455 -36.219 -10.195 1 98.5 87 GLY A CA 1
ATOM 652 C C . GLY A 1 87 ? 2.963 -37.594 -10.602 1 98.5 87 GLY A C 1
ATOM 653 O O . GLY A 1 87 ? 3.793 -37.719 -11.508 1 98.5 87 GLY A O 1
ATOM 654 N N . LYS A 1 88 ? 2.451 -38.625 -9.969 1 98.44 88 LYS A N 1
ATOM 655 C CA . LYS A 1 88 ? 2.848 -40 -10.289 1 98.44 88 LYS A CA 1
ATOM 656 C C . LYS A 1 88 ? 2.496 -40.344 -11.734 1 98.44 88 LYS A C 1
ATOM 658 O O . LYS A 1 88 ? 3.285 -40.969 -12.438 1 98.44 88 LYS A O 1
ATOM 663 N N . ALA A 1 89 ? 1.314 -39.938 -12.141 1 98.19 89 ALA A N 1
ATOM 664 C CA . ALA A 1 89 ? 0.891 -40.188 -13.516 1 98.19 89 ALA A CA 1
ATOM 665 C C . ALA A 1 89 ? 1.807 -39.469 -14.516 1 98.19 89 ALA A C 1
ATOM 667 O O . ALA A 1 89 ? 2.242 -40.062 -15.5 1 98.19 89 ALA A O 1
ATOM 668 N N . LEU A 1 90 ? 2.117 -38.25 -14.266 1 98 90 LEU A N 1
ATOM 669 C CA . LEU A 1 90 ? 2.984 -37.469 -15.141 1 98 90 LEU A CA 1
ATOM 670 C C . LEU A 1 90 ? 4.391 -38.062 -15.172 1 98 90 LEU A C 1
ATOM 672 O O . LEU A 1 90 ? 5.035 -38.094 -16.234 1 98 90 LEU A O 1
ATOM 676 N N . GLY A 1 91 ? 4.895 -38.469 -13.984 1 97.94 91 GLY A N 1
ATOM 677 C CA . GLY A 1 91 ? 6.184 -39.125 -13.953 1 97.94 91 GLY A CA 1
ATOM 678 C C . GLY A 1 91 ? 6.234 -40.375 -14.828 1 97.94 91 GLY A C 1
ATOM 679 O O . GLY A 1 91 ? 7.211 -40.594 -15.555 1 97.94 91 GLY A O 1
ATOM 680 N N . ASN A 1 92 ? 5.18 -41.156 -14.781 1 97.88 92 ASN A N 1
ATOM 681 C CA . ASN A 1 92 ? 5.102 -42.375 -15.609 1 97.88 92 ASN A CA 1
ATOM 682 C C . ASN A 1 92 ? 5.066 -42 -17.094 1 97.88 92 ASN A C 1
ATOM 684 O O . ASN A 1 92 ? 5.691 -42.688 -17.906 1 97.88 92 ASN A O 1
ATOM 688 N N . GLU A 1 93 ? 4.309 -41.031 -17.438 1 97.06 93 GLU A N 1
ATOM 689 C CA . GLU A 1 93 ? 4.281 -40.562 -18.812 1 97.06 93 GLU A CA 1
ATOM 690 C C . GLU A 1 93 ? 5.672 -40.125 -19.281 1 97.06 93 GLU A C 1
ATOM 692 O O . GLU A 1 93 ? 6.062 -40.406 -20.422 1 97.06 93 GLU A O 1
ATOM 697 N N . CYS A 1 94 ? 6.375 -39.438 -18.406 1 97 94 CYS A N 1
ATOM 698 C CA . CYS A 1 94 ? 7.734 -39 -18.734 1 97 94 CYS A CA 1
ATOM 699 C C . CYS A 1 94 ? 8.633 -40.219 -18.984 1 97 94 CYS A C 1
ATOM 701 O O . CYS A 1 94 ? 9.414 -40.219 -19.938 1 97 94 CYS A O 1
ATOM 703 N N . GLN A 1 95 ? 8.547 -41.188 -18.172 1 97.25 95 GLN A N 1
ATOM 704 C CA . GLN A 1 95 ? 9.32 -42.438 -18.391 1 97.25 95 GLN A CA 1
ATOM 705 C C . GLN A 1 95 ? 9 -43.031 -19.75 1 97.25 95 GLN A C 1
ATOM 707 O O . GLN A 1 95 ? 9.906 -43.438 -20.484 1 97.25 95 GLN A O 1
ATOM 712 N N . ALA A 1 96 ? 7.727 -43.094 -20.078 1 96.5 96 ALA A N 1
ATOM 713 C CA . ALA A 1 96 ? 7.285 -43.688 -21.328 1 96.5 96 ALA A CA 1
ATOM 714 C C . ALA A 1 96 ? 7.801 -42.906 -22.531 1 96.5 96 ALA A C 1
ATOM 716 O O . ALA A 1 96 ? 8.031 -43.469 -23.594 1 96.5 96 ALA A O 1
ATOM 717 N N . GLU A 1 97 ? 8.016 -41.688 -22.344 1 94.56 97 GLU A N 1
ATOM 718 C CA . GLU A 1 97 ? 8.391 -40.812 -23.453 1 94.56 97 GLU A CA 1
ATOM 719 C C . GLU A 1 97 ? 9.852 -40.375 -23.359 1 94.56 97 GLU A C 1
ATOM 721 O O . GLU A 1 97 ? 10.289 -39.469 -24.062 1 94.56 97 GLU A O 1
ATOM 726 N N . ASN A 1 98 ? 10.641 -40.906 -22.469 1 94.75 98 ASN A N 1
ATOM 727 C CA . ASN A 1 98 ? 12.078 -40.688 -22.312 1 94.75 98 ASN A CA 1
ATOM 728 C C . ASN A 1 98 ? 12.414 -39.25 -21.938 1 94.75 98 ASN A C 1
ATOM 730 O O . ASN A 1 98 ? 13.312 -38.656 -22.516 1 94.75 98 ASN A O 1
ATOM 734 N N . VAL A 1 99 ? 11.586 -38.719 -21.094 1 96 99 VAL A N 1
ATOM 735 C CA . VAL A 1 99 ? 11.82 -37.406 -20.531 1 96 99 VAL A CA 1
ATOM 736 C C . VAL A 1 99 ? 12.477 -37.531 -19.156 1 96 99 VAL A C 1
ATOM 738 O O . VAL A 1 99 ? 11.977 -38.25 -18.297 1 96 99 VAL A O 1
ATOM 741 N N . GLY A 1 100 ? 13.578 -36.781 -18.938 1 97.12 100 GLY A N 1
ATOM 742 C CA . GLY A 1 100 ? 14.328 -36.906 -17.688 1 97.12 100 GLY A CA 1
ATOM 743 C C . GLY A 1 100 ? 13.914 -35.875 -16.656 1 97.12 100 GLY A C 1
ATOM 744 O O . GLY A 1 100 ? 14.039 -36.125 -15.453 1 97.12 100 GLY A O 1
ATOM 745 N N . VAL A 1 101 ? 13.5 -34.688 -17.094 1 97.81 101 VAL A N 1
ATOM 746 C CA . VAL A 1 101 ? 13.086 -33.625 -16.188 1 97.81 101 VAL A CA 1
ATOM 747 C C . VAL A 1 101 ? 11.805 -32.969 -16.703 1 97.81 101 VAL A C 1
ATOM 749 O O . VAL A 1 101 ? 11.758 -32.5 -17.844 1 97.81 101 VAL A O 1
ATOM 752 N N . LEU A 1 102 ? 10.781 -33 -15.914 1 97.56 102 LEU A N 1
ATOM 753 C CA . LEU A 1 102 ? 9.555 -32.25 -16.188 1 97.56 102 LEU A CA 1
ATOM 754 C C . LEU A 1 102 ? 9.641 -30.844 -15.633 1 97.56 102 LEU A C 1
ATOM 756 O O . LEU A 1 102 ? 9.844 -30.656 -14.43 1 97.56 102 LEU A O 1
ATOM 760 N N . LEU A 1 103 ? 9.469 -29.859 -16.5 1 97.44 103 LEU A N 1
ATOM 761 C CA . LEU A 1 103 ? 9.609 -28.469 -16.109 1 97.44 103 LEU A CA 1
ATOM 762 C C . LEU A 1 103 ? 8.367 -27.984 -15.367 1 97.44 103 LEU A C 1
ATOM 764 O O . LEU A 1 103 ? 7.484 -27.359 -15.969 1 97.44 103 LEU A O 1
ATOM 768 N N . GLY A 1 104 ? 8.312 -28.062 -14.078 1 95.19 104 GLY A N 1
ATOM 769 C CA . GLY A 1 104 ? 7.23 -27.688 -13.18 1 95.19 104 GLY A CA 1
ATOM 770 C C . GLY A 1 104 ? 7.402 -28.25 -11.773 1 95.19 104 GLY A C 1
ATOM 771 O O . GLY A 1 104 ? 8.297 -29.062 -11.531 1 95.19 104 GLY A O 1
ATOM 772 N N . PRO A 1 105 ? 6.613 -27.875 -10.859 1 97.31 105 PRO A N 1
ATOM 773 C CA . PRO A 1 105 ? 5.457 -27 -11.031 1 97.31 105 PRO A CA 1
ATOM 774 C C . PRO A 1 105 ? 5.836 -25.516 -10.969 1 97.31 105 PRO A C 1
ATOM 776 O O . PRO A 1 105 ? 6.953 -25.172 -10.562 1 97.31 105 PRO A O 1
ATOM 779 N N . ALA A 1 106 ? 4.965 -24.609 -11.406 1 97.38 106 ALA A N 1
ATOM 780 C CA . ALA A 1 106 ? 5.09 -23.156 -11.258 1 97.38 106 ALA A CA 1
ATOM 781 C C . ALA A 1 106 ? 4.383 -22.672 -10 1 97.38 106 ALA A C 1
ATOM 783 O O . ALA A 1 106 ? 3.193 -22.938 -9.805 1 97.38 106 ALA A O 1
ATOM 784 N N . VAL A 1 107 ? 5.141 -21.938 -9.125 1 98.19 107 VAL A N 1
ATOM 785 C CA . VAL A 1 107 ? 4.562 -21.719 -7.805 1 98.19 107 VAL A CA 1
ATOM 786 C C . VAL A 1 107 ? 4.613 -20.219 -7.465 1 98.19 107 VAL A C 1
ATOM 788 O O . VAL A 1 107 ? 4.574 -19.844 -6.293 1 98.19 107 VAL A O 1
ATOM 791 N N . ASN A 1 108 ? 4.828 -19.359 -8.5 1 98.31 108 ASN A N 1
ATOM 792 C CA . ASN A 1 108 ? 4.797 -17.922 -8.211 1 98.31 108 ASN A CA 1
ATOM 793 C C . ASN A 1 108 ? 3.455 -17.5 -7.621 1 98.31 108 ASN A C 1
ATOM 795 O O . ASN A 1 108 ? 2.408 -18.031 -8.008 1 98.31 108 ASN A O 1
ATOM 799 N N . ILE A 1 109 ? 3.5 -16.578 -6.684 1 98.69 109 ILE A N 1
ATOM 800 C CA . ILE A 1 109 ? 2.334 -16.094 -5.949 1 98.69 109 ILE A CA 1
ATOM 801 C C . ILE A 1 109 ? 1.4 -15.352 -6.898 1 98.69 109 ILE A C 1
ATOM 803 O O . ILE A 1 109 ? 1.854 -14.562 -7.734 1 98.69 109 ILE A O 1
ATOM 807 N N . LYS A 1 110 ? 0.143 -15.672 -6.809 1 98.5 110 LYS A N 1
ATOM 808 C CA . LYS A 1 110 ? -0.849 -14.906 -7.551 1 98.5 110 LYS A CA 1
ATOM 809 C C . LYS A 1 110 ? -1.047 -13.523 -6.934 1 98.5 110 LYS A C 1
ATOM 811 O O . LYS A 1 110 ? -1.955 -13.328 -6.125 1 98.5 110 LYS A O 1
ATOM 816 N N . ARG A 1 111 ? -0.309 -12.57 -7.367 1 98.25 111 ARG A N 1
ATOM 817 C CA . ARG A 1 111 ? -0.217 -11.219 -6.828 1 98.25 111 ARG A CA 1
ATOM 818 C C . ARG A 1 111 ? -1.351 -10.344 -7.352 1 98.25 111 ARG A C 1
ATOM 820 O O . ARG A 1 111 ? -1.936 -9.562 -6.598 1 98.25 111 ARG A O 1
ATOM 827 N N . SER A 1 112 ? -1.651 -10.445 -8.586 1 98.38 112 SER A N 1
ATOM 828 C CA . SER A 1 112 ? -2.703 -9.719 -9.281 1 98.38 112 SER A CA 1
ATOM 829 C C . SER A 1 112 ? -3.533 -10.648 -10.164 1 98.38 112 SER A C 1
ATOM 831 O O . SER A 1 112 ? -2.994 -11.555 -10.797 1 98.38 112 SER A O 1
ATOM 833 N N . PRO A 1 113 ? -4.82 -10.367 -10.281 1 98.25 113 PRO A N 1
ATOM 834 C CA . PRO A 1 113 ? -5.637 -11.188 -11.18 1 98.25 113 PRO A CA 1
ATOM 835 C C . PRO A 1 113 ? -5.273 -10.984 -12.648 1 98.25 113 PRO A C 1
ATOM 837 O O . PRO A 1 113 ? -5.707 -11.758 -13.508 1 98.25 113 PRO A O 1
ATOM 840 N N . LEU A 1 114 ? -4.418 -10.047 -12.938 1 98.19 114 LEU A N 1
ATOM 841 C CA . LEU A 1 114 ? -4.145 -9.68 -14.32 1 98.19 114 LEU A CA 1
ATOM 842 C C . LEU A 1 114 ? -2.994 -10.508 -14.883 1 98.19 114 LEU A C 1
ATOM 844 O O . LEU A 1 114 ? -2.779 -10.539 -16.094 1 98.19 114 LEU A O 1
ATOM 848 N N . CYS A 1 115 ? -2.225 -11.125 -14.039 1 97.69 115 CYS A N 1
ATOM 849 C CA . CYS A 1 115 ? -1.069 -11.859 -14.539 1 97.69 115 CYS A CA 1
ATOM 850 C C . CYS A 1 115 ? -1.491 -12.906 -15.57 1 97.69 115 CYS A C 1
ATOM 852 O O . CYS A 1 115 ? -2.359 -13.734 -15.297 1 97.69 115 CYS A O 1
ATOM 854 N N . GLY A 1 116 ? -0.872 -12.914 -16.672 1 95.44 116 GLY A N 1
ATOM 855 C CA . GLY A 1 116 ? -1.265 -13.766 -17.781 1 95.44 116 GLY A CA 1
ATOM 856 C C . GLY A 1 116 ? -1.07 -15.242 -17.5 1 95.44 116 GLY A C 1
ATOM 857 O O . GLY A 1 116 ? -1.751 -16.078 -18.094 1 95.44 116 GLY A O 1
ATOM 858 N N . ARG A 1 117 ? -0.241 -15.57 -16.562 1 95.12 117 ARG A N 1
ATOM 859 C CA . ARG A 1 117 ? 0.063 -16.984 -16.328 1 95.12 117 ARG A CA 1
ATOM 860 C C . ARG A 1 117 ? -0.513 -17.453 -15 1 95.12 117 ARG A C 1
ATOM 862 O O . ARG A 1 117 ? -0.157 -18.531 -14.508 1 95.12 117 ARG A O 1
ATOM 869 N N . ASN A 1 118 ? -1.375 -16.75 -14.469 1 96.94 118 ASN A N 1
ATOM 870 C CA . ASN A 1 118 ? -1.99 -17.156 -13.211 1 96.94 118 ASN A CA 1
ATOM 871 C C . ASN A 1 118 ? -2.574 -18.562 -13.305 1 96.94 118 ASN A C 1
ATOM 873 O O . ASN A 1 118 ? -2.662 -19.266 -12.305 1 96.94 118 ASN A O 1
ATOM 877 N N . PHE A 1 119 ? -2.941 -19.016 -14.484 1 96 119 PHE A N 1
ATOM 878 C CA . PHE A 1 119 ? -3.518 -20.344 -14.625 1 96 119 PHE A CA 1
ATOM 879 C C . PHE A 1 119 ? -2.504 -21.422 -14.234 1 96 119 PHE A C 1
ATOM 881 O O . PHE A 1 119 ? -2.883 -22.531 -13.844 1 96 119 PHE A O 1
ATOM 888 N N . GLU A 1 120 ? -1.214 -21.094 -14.312 1 95.69 120 GLU A N 1
ATOM 889 C CA . GLU A 1 120 ? -0.162 -22.062 -13.992 1 95.69 120 GLU A CA 1
ATOM 890 C C . GLU A 1 120 ? 0.167 -22.031 -12.5 1 95.69 120 GLU A C 1
ATOM 892 O O . GLU A 1 120 ? 0.724 -23 -11.969 1 95.69 120 GLU A O 1
ATOM 897 N N . TYR A 1 121 ? -0.095 -20.953 -11.859 1 97.62 121 TYR A N 1
ATOM 898 C CA . TYR A 1 121 ? 0.31 -20.766 -10.469 1 97.62 121 TYR A CA 1
ATOM 899 C C . TYR A 1 121 ? -0.746 -21.312 -9.523 1 97.62 121 TYR A C 1
ATOM 901 O O . TYR A 1 121 ? -1.914 -21.453 -9.891 1 97.62 121 TYR A O 1
ATOM 909 N N . TYR A 1 122 ? -0.349 -21.625 -8.336 1 98.44 122 TYR A N 1
ATOM 910 C CA . TYR A 1 122 ? -1.218 -22.328 -7.41 1 98.44 122 TYR A CA 1
ATOM 911 C C . TYR A 1 122 ? -2.094 -21.359 -6.625 1 98.44 122 TYR A C 1
ATOM 913 O O . TYR A 1 122 ? -3.312 -21.531 -6.559 1 98.44 122 TYR A O 1
ATOM 921 N N . SER A 1 123 ? -1.454 -20.359 -6.016 1 98.75 123 SER A N 1
ATOM 922 C CA . SER A 1 123 ? -2.256 -19.656 -5.016 1 98.75 123 SER A CA 1
ATOM 923 C C . SER A 1 123 ? -1.672 -18.281 -4.695 1 98.75 123 SER A C 1
ATOM 925 O O . SER A 1 123 ? -0.534 -17.984 -5.062 1 98.75 123 SER A O 1
ATOM 927 N N . GLU A 1 124 ? -2.523 -17.438 -4.039 1 98.69 124 GLU A N 1
ATOM 928 C CA . GLU A 1 124 ? -2.064 -16.203 -3.414 1 98.69 124 GLU A CA 1
ATOM 929 C C . GLU A 1 124 ? -1.382 -16.484 -2.078 1 98.69 124 GLU A C 1
ATOM 931 O O . GLU A 1 124 ? -0.727 -15.602 -1.516 1 98.69 124 GLU A O 1
ATOM 936 N N . ASP A 1 125 ? -1.505 -17.688 -1.523 1 98.81 125 ASP A N 1
ATOM 937 C CA . ASP A 1 125 ? -0.976 -18.047 -0.214 1 98.81 125 ASP A CA 1
ATOM 938 C C . ASP A 1 125 ? 0.241 -18.969 -0.349 1 98.81 125 ASP A C 1
ATOM 940 O O . ASP A 1 125 ? 0.158 -20.031 -0.962 1 98.81 125 ASP A O 1
ATOM 944 N N . PRO A 1 126 ? 1.348 -18.594 0.238 1 98.5 126 PRO A N 1
ATOM 945 C CA . PRO A 1 126 ? 2.572 -19.375 0.065 1 98.5 126 PRO A CA 1
ATOM 946 C C . PRO A 1 126 ? 2.484 -20.75 0.714 1 98.5 126 PRO A C 1
ATOM 948 O O . PRO A 1 126 ? 3.162 -21.688 0.281 1 98.5 126 PRO A O 1
ATOM 951 N N . TYR A 1 127 ? 1.636 -20.922 1.73 1 98.56 127 TYR A N 1
ATOM 952 C CA . TYR A 1 127 ? 1.508 -22.219 2.379 1 98.56 127 TYR A CA 1
ATOM 953 C C . TYR A 1 127 ? 0.837 -23.219 1.452 1 98.56 127 TYR A C 1
ATOM 955 O O . TYR A 1 127 ? 1.331 -24.344 1.275 1 98.56 127 TYR A O 1
ATOM 963 N N . VAL A 1 128 ? -0.275 -22.812 0.845 1 98.69 128 VAL A N 1
ATOM 964 C CA . VAL A 1 128 ? -0.968 -23.703 -0.09 1 98.69 128 VAL A CA 1
ATOM 965 C C . VAL A 1 128 ? -0.067 -23.984 -1.286 1 98.69 128 VAL A C 1
ATOM 967 O O . VAL A 1 128 ? 0.063 -25.141 -1.703 1 98.69 128 VAL A O 1
ATOM 970 N N . ALA A 1 129 ? 0.546 -22.969 -1.805 1 98.69 129 ALA A N 1
ATOM 971 C CA . ALA A 1 129 ? 1.418 -23.141 -2.963 1 98.69 129 ALA A CA 1
ATOM 972 C C . ALA A 1 129 ? 2.545 -24.125 -2.656 1 98.69 129 ALA A C 1
ATOM 974 O O . ALA A 1 129 ? 2.82 -25.031 -3.445 1 98.69 129 ALA A O 1
ATOM 975 N N . GLY A 1 130 ? 3.133 -23.938 -1.499 1 98.62 130 GLY A N 1
ATOM 976 C CA . GLY A 1 130 ? 4.242 -24.797 -1.118 1 98.62 130 GLY A CA 1
ATOM 977 C C . GLY A 1 130 ? 3.836 -26.234 -0.894 1 98.62 130 GLY A C 1
ATOM 978 O O . GLY A 1 130 ? 4.523 -27.156 -1.337 1 98.62 130 GLY A O 1
ATOM 979 N N . GLU A 1 131 ? 2.73 -26.438 -0.215 1 98.44 131 GLU A N 1
ATOM 980 C CA . GLU A 1 131 ? 2.275 -27.797 0.103 1 98.44 131 GLU A CA 1
ATOM 981 C C . GLU A 1 131 ? 1.868 -28.547 -1.158 1 98.44 131 GLU A C 1
ATOM 983 O O . GLU A 1 131 ? 2.211 -29.719 -1.324 1 98.44 131 GLU A O 1
ATOM 988 N N . MET A 1 132 ? 1.138 -27.875 -2.025 1 98.62 132 MET A N 1
ATOM 989 C CA . MET A 1 132 ? 0.712 -28.516 -3.271 1 98.62 132 MET A CA 1
ATOM 990 C C . MET A 1 132 ? 1.909 -28.812 -4.164 1 98.62 132 MET A C 1
ATOM 992 O O . MET A 1 132 ? 1.978 -29.875 -4.781 1 98.62 132 MET A O 1
ATOM 996 N N . ALA A 1 133 ? 2.85 -27.891 -4.18 1 98.75 133 ALA A N 1
ATOM 997 C CA . ALA A 1 133 ? 4.055 -28.078 -4.98 1 98.75 133 ALA A CA 1
ATOM 998 C C . ALA A 1 133 ? 4.867 -29.266 -4.473 1 98.75 133 ALA A C 1
ATOM 1000 O O . ALA A 1 133 ? 5.371 -30.062 -5.266 1 98.75 133 ALA A O 1
ATOM 1001 N N . ALA A 1 134 ? 5.012 -29.359 -3.16 1 98.81 134 ALA A N 1
ATOM 1002 C CA . ALA A 1 134 ? 5.758 -30.469 -2.574 1 98.81 134 ALA A CA 1
ATOM 1003 C C . ALA A 1 134 ? 5.137 -31.812 -2.963 1 98.81 134 ALA A C 1
ATOM 1005 O O . ALA A 1 134 ? 5.852 -32.75 -3.318 1 98.81 134 ALA A O 1
ATOM 1006 N N . SER A 1 135 ? 3.832 -31.906 -2.885 1 98.75 135 SER A N 1
ATOM 1007 C CA . SER A 1 135 ? 3.127 -33.125 -3.229 1 98.75 135 SER A CA 1
ATOM 1008 C C . SER A 1 135 ? 3.32 -33.5 -4.699 1 98.75 135 SER A C 1
ATOM 1010 O O . SER A 1 135 ? 3.518 -34.656 -5.039 1 98.75 135 SER A O 1
ATOM 1012 N N . PHE A 1 136 ? 3.248 -32.5 -5.582 1 98.62 136 PHE A N 1
ATOM 1013 C CA . PHE A 1 136 ? 3.469 -32.688 -7.012 1 98.62 136 PHE A CA 1
ATOM 1014 C C . PHE A 1 136 ? 4.859 -33.25 -7.273 1 98.62 136 PHE A C 1
ATOM 1016 O O . PHE A 1 136 ? 5.012 -34.25 -7.996 1 98.62 136 PHE A O 1
ATOM 1023 N N . ILE A 1 137 ? 5.848 -32.625 -6.672 1 98.81 137 ILE A N 1
ATOM 1024 C CA . ILE A 1 137 ? 7.246 -33 -6.863 1 98.81 137 ILE A CA 1
ATOM 1025 C C . ILE A 1 137 ? 7.469 -34.438 -6.375 1 98.81 137 ILE A C 1
ATOM 1027 O O . ILE A 1 137 ? 8.094 -35.25 -7.066 1 98.81 137 ILE A O 1
ATOM 1031 N N . GLN A 1 138 ? 6.922 -34.719 -5.211 1 98.75 138 GLN A N 1
ATOM 1032 C CA . GLN A 1 138 ? 7.051 -36.062 -4.672 1 98.75 138 GLN A CA 1
ATOM 1033 C C . GLN A 1 138 ? 6.449 -37.094 -5.621 1 98.75 138 GLN A C 1
ATOM 1035 O O . GLN A 1 138 ? 7.035 -38.156 -5.848 1 98.75 138 GLN A O 1
ATOM 1040 N N . GLY A 1 139 ? 5.309 -36.781 -6.168 1 98.69 139 GLY A N 1
ATOM 1041 C CA . GLY A 1 139 ? 4.66 -37.688 -7.105 1 98.69 139 GLY A CA 1
ATOM 1042 C C . GLY A 1 139 ? 5.492 -37.969 -8.344 1 98.69 139 GLY A C 1
ATOM 1043 O O . GLY A 1 139 ? 5.766 -39.125 -8.672 1 98.69 139 GLY A O 1
ATOM 1044 N N . VAL A 1 140 ? 5.957 -36.938 -8.992 1 98.5 140 VAL A N 1
ATOM 1045 C CA . VAL A 1 140 ? 6.723 -37.094 -10.227 1 98.5 140 VAL A CA 1
ATOM 1046 C C . VAL A 1 140 ? 8.023 -37.844 -9.953 1 98.5 140 VAL A C 1
ATOM 1048 O O . VAL A 1 140 ? 8.367 -38.781 -10.664 1 98.5 140 VAL A O 1
ATOM 1051 N N . GLN A 1 141 ? 8.719 -37.438 -8.914 1 98.44 141 GLN A N 1
ATOM 1052 C CA . GLN A 1 141 ? 10.055 -37.969 -8.656 1 98.44 141 GLN A CA 1
ATOM 1053 C C . GLN A 1 141 ? 10 -39.375 -8.094 1 98.44 141 GLN A C 1
ATOM 1055 O O . GLN A 1 141 ? 10.992 -40.094 -8.133 1 98.44 141 GLN A O 1
ATOM 1060 N N . SER A 1 142 ? 8.82 -39.781 -7.562 1 98.44 142 SER A N 1
ATOM 1061 C CA . SER A 1 142 ? 8.648 -41.156 -7.156 1 98.44 142 SER A CA 1
ATOM 1062 C C . SER A 1 142 ? 8.773 -42.094 -8.352 1 98.44 142 SER A C 1
ATOM 1064 O O . SER A 1 142 ? 9.016 -43.312 -8.172 1 98.44 142 SER A O 1
ATOM 1066 N N . GLN A 1 143 ? 8.672 -41.562 -9.578 1 98.06 143 GLN A N 1
ATOM 1067 C CA . GLN A 1 143 ? 8.82 -42.312 -10.805 1 98.06 143 GLN A CA 1
ATOM 1068 C C . GLN A 1 143 ? 10.219 -42.156 -11.398 1 98.06 143 GLN A C 1
ATOM 1070 O O . GLN A 1 143 ? 10.43 -42.406 -12.586 1 98.06 143 GLN A O 1
ATOM 1075 N N . GLN A 1 144 ? 11.078 -41.562 -10.641 1 97.81 144 GLN A N 1
ATOM 1076 C CA . GLN A 1 144 ? 12.477 -41.375 -11.016 1 97.81 144 GLN A CA 1
ATOM 1077 C C . GLN A 1 144 ? 12.602 -40.406 -12.188 1 97.81 144 GLN A C 1
ATOM 1079 O O . GLN A 1 144 ? 13.375 -40.656 -13.117 1 97.81 144 GLN A O 1
ATOM 1084 N N . VAL A 1 145 ? 11.82 -39.5 -12.25 1 97.94 145 VAL A N 1
ATOM 1085 C CA . VAL A 1 145 ? 11.883 -38.344 -13.148 1 97.94 145 VAL A CA 1
ATOM 1086 C C . VAL A 1 145 ? 12.094 -37.062 -12.344 1 97.94 145 VAL A C 1
ATOM 1088 O O . VAL A 1 145 ? 11.477 -36.875 -11.289 1 97.94 145 VAL A O 1
ATOM 1091 N N . GLY A 1 146 ? 12.977 -36.219 -12.781 1 98.06 146 GLY A N 1
ATOM 1092 C CA . GLY A 1 146 ? 13.211 -34.969 -12.078 1 98.06 146 GLY A CA 1
ATOM 1093 C C . GLY A 1 146 ? 12.156 -33.906 -12.352 1 98.06 146 GLY A C 1
ATOM 1094 O O . GLY A 1 146 ? 11.461 -33.969 -13.367 1 98.06 146 GLY A O 1
ATOM 1095 N N . THR A 1 147 ? 11.984 -33 -11.43 1 98.44 147 THR A N 1
ATOM 1096 C CA . THR A 1 147 ? 11.156 -31.812 -11.617 1 98.44 147 THR A CA 1
ATOM 1097 C C . THR A 1 147 ? 12.008 -30.547 -11.602 1 98.44 147 THR A C 1
ATOM 1099 O O . THR A 1 147 ? 13.164 -30.578 -11.172 1 98.44 147 THR A O 1
ATOM 1102 N N . SER A 1 148 ? 11.445 -29.484 -12.18 1 98.44 148 SER A N 1
ATOM 1103 C CA . SER A 1 148 ? 12.039 -28.156 -12.109 1 98.44 148 SER A CA 1
ATOM 1104 C C . SER A 1 148 ? 11.039 -27.141 -11.562 1 98.44 148 SER A C 1
ATOM 1106 O O . SER A 1 148 ? 10.312 -26.5 -12.328 1 98.44 148 SER A O 1
ATOM 1108 N N . ILE A 1 149 ? 11.031 -26.922 -10.227 1 98.56 149 ILE A N 1
ATOM 1109 C CA . ILE A 1 149 ? 10.148 -25.922 -9.633 1 98.56 149 ILE A CA 1
ATOM 1110 C C . ILE A 1 149 ? 10.516 -24.531 -10.164 1 98.56 149 ILE A C 1
ATOM 1112 O O . ILE A 1 149 ? 11.695 -24.219 -10.312 1 98.56 149 ILE A O 1
ATOM 1116 N N . LYS A 1 150 ? 9.508 -23.688 -10.516 1 97.81 150 LYS A N 1
ATOM 1117 C CA . LYS A 1 150 ? 9.758 -22.453 -11.266 1 97.81 150 LYS A CA 1
ATOM 1118 C C . LYS A 1 150 ? 8.68 -21.406 -10.984 1 97.81 150 LYS A C 1
ATOM 1120 O O . LYS A 1 150 ? 7.621 -21.734 -10.438 1 97.81 150 LYS A O 1
ATOM 1125 N N . HIS A 1 151 ? 8.875 -20.172 -11.375 1 97.75 151 HIS A N 1
ATOM 1126 C CA . HIS A 1 151 ? 10.133 -19.547 -11.781 1 97.75 151 HIS A CA 1
ATOM 1127 C C . HIS A 1 151 ? 10.812 -18.875 -10.594 1 97.75 151 HIS A C 1
ATOM 1129 O O . HIS A 1 151 ? 10.297 -17.891 -10.062 1 97.75 151 HIS A O 1
ATOM 1135 N N . PHE A 1 152 ? 11.984 -19.234 -10.258 1 98.75 152 PHE A N 1
ATOM 1136 C CA . PHE A 1 152 ? 12.648 -18.844 -9.023 1 98.75 152 PHE A CA 1
ATOM 1137 C C . PHE A 1 152 ? 13.398 -17.531 -9.195 1 98.75 152 PHE A C 1
ATOM 1139 O O . PHE A 1 152 ? 14.445 -17.484 -9.844 1 98.75 152 PHE A O 1
ATOM 1146 N N . TYR A 1 153 ? 12.93 -16.281 -8.648 1 97.62 153 TYR A N 1
ATOM 1147 C CA . TYR A 1 153 ? 11.586 -16.109 -8.109 1 97.62 153 TYR A CA 1
ATOM 1148 C C . TYR A 1 153 ? 11.031 -14.742 -8.484 1 97.62 153 TYR A C 1
ATOM 1150 O O . TYR A 1 153 ? 11.648 -13.992 -9.242 1 97.62 153 TYR A O 1
ATOM 1158 N N . ALA A 1 154 ? 9.906 -14.406 -8.117 1 97.75 154 ALA A N 1
ATOM 1159 C CA . ALA A 1 154 ? 9.203 -13.125 -8.227 1 97.75 154 ALA A CA 1
ATOM 1160 C C . ALA A 1 154 ? 8.836 -12.828 -9.672 1 97.75 154 ALA A C 1
ATOM 1162 O O . ALA A 1 154 ? 8.969 -11.688 -10.133 1 97.75 154 ALA A O 1
ATOM 1163 N N . ASN A 1 155 ? 8.539 -13.875 -10.414 1 96 155 ASN A N 1
ATOM 1164 C CA . ASN A 1 155 ? 7.984 -13.758 -11.758 1 96 155 ASN A CA 1
ATOM 1165 C C . ASN A 1 155 ? 6.461 -13.664 -11.734 1 96 155 ASN A C 1
ATOM 1167 O O . ASN A 1 155 ? 5.77 -14.562 -12.211 1 96 155 ASN A O 1
ATOM 1171 N N . ASN A 1 156 ? 5.922 -12.57 -11.266 1 96.75 156 ASN A N 1
ATOM 1172 C CA . ASN A 1 156 ? 4.5 -12.477 -10.938 1 96.75 156 ASN A CA 1
ATOM 1173 C C . ASN A 1 156 ? 3.75 -11.594 -11.93 1 96.75 156 ASN A C 1
ATOM 1175 O O . ASN A 1 156 ? 2.619 -11.18 -11.672 1 96.75 156 ASN A O 1
ATOM 1179 N N . GLN A 1 157 ? 4.367 -11.195 -13.078 1 96.56 157 GLN A N 1
ATOM 1180 C CA . GLN A 1 157 ? 3.754 -10.492 -14.203 1 96.56 157 GLN A CA 1
ATOM 1181 C C . GLN A 1 157 ? 4.453 -10.844 -15.516 1 96.56 157 GLN A C 1
ATOM 1183 O O . GLN A 1 157 ? 5.625 -11.234 -15.516 1 96.56 157 GLN A O 1
ATOM 1188 N N . GLU A 1 158 ? 3.691 -10.75 -16.594 1 96.06 158 GLU A N 1
ATOM 1189 C CA . GLU A 1 158 ? 4.277 -10.984 -17.906 1 96.06 158 GLU A CA 1
ATOM 1190 C C . GLU A 1 158 ? 4.852 -9.695 -18.5 1 96.06 158 GLU A C 1
ATOM 1192 O O . GLU A 1 158 ? 5.812 -9.734 -19.266 1 96.06 158 GLU A O 1
ATOM 1197 N N . HIS A 1 159 ? 4.32 -8.594 -18.047 1 94.44 159 HIS A N 1
ATOM 1198 C CA . HIS A 1 159 ? 4.809 -7.289 -18.484 1 94.44 159 HIS A CA 1
ATOM 1199 C C . HIS A 1 159 ? 6.309 -7.152 -18.25 1 94.44 159 HIS A C 1
ATOM 1201 O O . HIS A 1 159 ? 6.766 -7.207 -17.094 1 94.44 159 HIS A O 1
ATOM 1207 N N . ARG A 1 160 ? 7.062 -7.035 -19.312 1 94.44 160 ARG A N 1
ATOM 1208 C CA . ARG A 1 160 ? 8.508 -6.844 -19.281 1 94.44 160 ARG A CA 1
ATOM 1209 C C . ARG A 1 160 ? 9.18 -7.906 -18.422 1 94.44 160 ARG A C 1
ATOM 1211 O O . ARG A 1 160 ? 10.133 -7.613 -17.703 1 94.44 160 ARG A O 1
ATOM 1218 N N . ARG A 1 161 ? 8.727 -9.086 -18.438 1 93.81 161 ARG A N 1
ATOM 1219 C CA . ARG A 1 161 ? 9.141 -10.156 -17.547 1 93.81 161 ARG A CA 1
ATOM 1220 C C . ARG A 1 161 ? 10.633 -10.453 -17.703 1 93.81 161 ARG A C 1
ATOM 1222 O O . ARG A 1 161 ? 11.273 -10.961 -16.781 1 93.81 161 ARG A O 1
ATOM 1229 N N . MET A 1 162 ? 11.195 -10.086 -18.844 1 95.19 162 MET A N 1
ATOM 1230 C CA . MET A 1 162 ? 12.57 -10.5 -19.094 1 95.19 162 MET A CA 1
ATOM 1231 C C . MET A 1 162 ? 13.555 -9.406 -18.672 1 95.19 162 MET A C 1
ATOM 1233 O O . MET A 1 162 ? 14.766 -9.617 -18.688 1 95.19 162 MET A O 1
ATOM 1237 N N . SER A 1 163 ? 12.977 -8.203 -18.297 1 95 163 SER A N 1
ATOM 1238 C CA . SER A 1 163 ? 13.891 -7.109 -18 1 95 163 SER A CA 1
ATOM 1239 C C . SER A 1 163 ? 13.492 -6.398 -16.703 1 95 163 SER A C 1
ATOM 1241 O O . SER A 1 163 ? 14.328 -5.777 -16.062 1 95 163 SER A O 1
ATOM 1243 N N . SER A 1 164 ? 12.312 -6.457 -16.312 1 95.75 164 SER A N 1
ATOM 1244 C CA . SER A 1 164 ? 11.805 -5.676 -15.188 1 95.75 164 SER A CA 1
ATOM 1245 C C . SER A 1 164 ? 12.438 -6.109 -13.875 1 95.75 164 SER A C 1
ATOM 1247 O O . SER A 1 164 ? 12.758 -7.285 -13.688 1 95.75 164 SER A O 1
ATOM 1249 N N . SER A 1 165 ? 12.68 -5.141 -12.992 1 97.56 165 SER A N 1
ATOM 1250 C CA . SER A 1 165 ? 13.164 -5.434 -11.648 1 97.56 165 SER A CA 1
ATOM 1251 C C . SER A 1 165 ? 12.023 -5.5 -10.641 1 97.56 165 SER A C 1
ATOM 1253 O O . SER A 1 165 ? 11.258 -4.539 -10.492 1 97.56 165 SER A O 1
ATOM 1255 N N . SER A 1 166 ? 11.805 -6.617 -10.031 1 98.25 166 SER A N 1
ATOM 1256 C CA . SER A 1 166 ? 10.891 -6.766 -8.898 1 98.25 166 SER A CA 1
ATOM 1257 C C . SER A 1 166 ? 11.531 -6.281 -7.602 1 98.25 166 SER A C 1
ATOM 1259 O O . SER A 1 166 ? 12.375 -6.969 -7.027 1 98.25 166 SER A O 1
ATOM 1261 N N . GLU A 1 167 ? 11.102 -5.113 -7.129 1 97.62 167 GLU A N 1
ATOM 1262 C CA . GLU A 1 167 ? 11.656 -4.508 -5.922 1 97.62 167 GLU A CA 1
ATOM 1263 C C . GLU A 1 167 ? 10.797 -4.82 -4.699 1 97.62 167 GLU A C 1
ATOM 1265 O O . GLU A 1 167 ? 9.609 -4.496 -4.668 1 97.62 167 GLU A O 1
ATOM 1270 N N . MET A 1 168 ? 11.375 -5.477 -3.693 1 97.19 168 MET A N 1
ATOM 1271 C CA . MET A 1 168 ? 10.617 -5.836 -2.496 1 97.19 168 MET A CA 1
ATOM 1272 C C . MET A 1 168 ? 11.531 -5.887 -1.273 1 97.19 168 MET A C 1
ATOM 1274 O O . MET A 1 168 ? 12.75 -5.992 -1.407 1 97.19 168 MET A O 1
ATOM 1278 N N . SER A 1 169 ? 10.93 -5.773 -0.095 1 95.81 169 SER A N 1
ATOM 1279 C CA . SER A 1 169 ? 11.68 -5.914 1.15 1 95.81 169 SER A CA 1
ATOM 1280 C C . SER A 1 169 ? 12.102 -7.359 1.382 1 95.81 169 SER A C 1
ATOM 1282 O O . SER A 1 169 ? 11.508 -8.281 0.817 1 95.81 169 SER A O 1
ATOM 1284 N N . GLU A 1 170 ? 13.109 -7.539 2.213 1 96.94 170 GLU A N 1
ATOM 1285 C CA . GLU A 1 170 ? 13.555 -8.883 2.555 1 96.94 170 GLU A CA 1
ATOM 1286 C C . GLU A 1 170 ? 12.445 -9.688 3.217 1 96.94 170 GLU A C 1
ATOM 1288 O O . GLU A 1 170 ? 12.281 -10.875 2.939 1 96.94 170 GLU A O 1
ATOM 1293 N N . ARG A 1 171 ? 11.711 -9.086 4.086 1 96.69 171 ARG A N 1
ATOM 1294 C CA . ARG A 1 171 ? 10.609 -9.773 4.754 1 96.69 171 ARG A CA 1
ATOM 1295 C C . ARG A 1 171 ? 9.562 -10.234 3.746 1 96.69 171 ARG A C 1
ATOM 1297 O O . ARG A 1 171 ? 9.062 -11.359 3.838 1 96.69 171 ARG A O 1
ATOM 1304 N N . THR A 1 172 ? 9.211 -9.328 2.826 1 97.94 172 THR A N 1
ATOM 1305 C CA . THR A 1 172 ? 8.266 -9.688 1.769 1 97.94 172 THR A CA 1
ATOM 1306 C C . THR A 1 172 ? 8.766 -10.898 0.985 1 97.94 172 THR A C 1
ATOM 1308 O O . THR A 1 172 ? 8.008 -11.836 0.736 1 97.94 172 THR A O 1
ATOM 1311 N N . ALA A 1 173 ? 10.047 -10.891 0.594 1 98.5 173 ALA A N 1
ATOM 1312 C CA . ALA A 1 173 ? 10.641 -12 -0.141 1 98.5 173 ALA A CA 1
ATOM 1313 C C . ALA A 1 173 ? 10.555 -13.297 0.665 1 98.5 173 ALA A C 1
ATOM 1315 O O . ALA A 1 173 ? 10.078 -14.32 0.163 1 98.5 173 ALA A O 1
ATOM 1316 N N . ARG A 1 174 ? 10.938 -13.234 1.914 1 98.44 174 ARG A N 1
ATOM 1317 C CA . ARG A 1 174 ? 11.07 -14.43 2.744 1 98.44 174 ARG A CA 1
ATOM 1318 C C . ARG A 1 174 ? 9.711 -14.992 3.127 1 98.44 174 ARG A C 1
ATOM 1320 O O . ARG A 1 174 ? 9.508 -16.203 3.115 1 98.44 174 ARG A O 1
ATOM 1327 N N . GLU A 1 175 ? 8.797 -14.125 3.453 1 98.25 175 GLU A N 1
ATOM 1328 C CA . GLU A 1 175 ? 7.531 -14.586 4.023 1 98.25 175 GLU A CA 1
ATOM 1329 C C . GLU A 1 175 ? 6.535 -14.961 2.932 1 98.25 175 GLU A C 1
ATOM 1331 O O . GLU A 1 175 ? 5.602 -15.727 3.174 1 98.25 175 GLU A O 1
ATOM 1336 N N . ILE A 1 176 ? 6.727 -14.414 1.701 1 98.62 176 ILE A N 1
ATOM 1337 C CA . ILE A 1 176 ? 5.695 -14.617 0.69 1 98.62 176 ILE A CA 1
ATOM 1338 C C . ILE A 1 176 ? 6.293 -15.336 -0.52 1 98.62 176 ILE A C 1
ATOM 1340 O O . ILE A 1 176 ? 6.035 -16.516 -0.739 1 98.62 176 ILE A O 1
ATOM 1344 N N . TYR A 1 177 ? 7.223 -14.781 -1.181 1 98.75 177 TYR A N 1
ATOM 1345 C CA . TYR A 1 177 ? 7.602 -15.211 -2.521 1 98.75 177 TYR A CA 1
ATOM 1346 C C . TYR A 1 177 ? 8.617 -16.344 -2.461 1 98.75 177 TYR A C 1
ATOM 1348 O O . TYR A 1 177 ? 8.531 -17.312 -3.232 1 98.75 177 TYR A O 1
ATOM 1356 N N . LEU A 1 178 ? 9.578 -16.266 -1.546 1 98.69 178 LEU A N 1
ATOM 1357 C CA . LEU A 1 178 ? 10.516 -17.359 -1.338 1 98.69 178 LEU A CA 1
ATOM 1358 C C . LEU A 1 178 ? 9.859 -18.5 -0.563 1 98.69 178 LEU A C 1
ATOM 1360 O O . LEU A 1 178 ? 10.211 -19.656 -0.749 1 98.69 178 LEU A O 1
ATOM 1364 N N . ALA A 1 179 ? 8.875 -18.141 0.255 1 98.06 179 ALA A N 1
ATOM 1365 C CA . ALA A 1 179 ? 8.211 -19.141 1.099 1 98.06 179 ALA A CA 1
ATOM 1366 C C . ALA A 1 179 ? 7.531 -20.203 0.252 1 98.06 179 ALA A C 1
ATOM 1368 O O . ALA A 1 179 ? 7.492 -21.375 0.639 1 98.06 179 ALA A O 1
ATOM 1369 N N . ALA A 1 180 ? 7.004 -19.844 -0.862 1 97.88 180 ALA A N 1
ATOM 1370 C CA . ALA A 1 180 ? 6.336 -20.781 -1.757 1 97.88 180 ALA A CA 1
ATOM 1371 C C . ALA A 1 180 ? 7.32 -21.812 -2.303 1 97.88 180 ALA A C 1
ATOM 1373 O O . ALA A 1 180 ? 6.93 -22.922 -2.674 1 97.88 180 ALA A O 1
ATOM 1374 N N . PHE A 1 181 ? 8.594 -21.484 -2.357 1 98.75 181 PHE A N 1
ATOM 1375 C CA . PHE A 1 181 ? 9.648 -22.344 -2.857 1 98.75 181 PHE A CA 1
ATOM 1376 C C . PHE A 1 181 ? 10.328 -23.094 -1.714 1 98.75 181 PHE A C 1
ATOM 1378 O O . PHE A 1 181 ? 10.766 -24.234 -1.883 1 98.75 181 PHE A O 1
ATOM 1385 N N . GLU A 1 182 ? 10.445 -22.453 -0.542 1 98.44 182 GLU A N 1
ATOM 1386 C CA . GLU A 1 182 ? 11.203 -23 0.573 1 98.44 182 GLU A CA 1
ATOM 1387 C C . GLU A 1 182 ? 10.664 -24.359 0.99 1 98.44 182 GLU A C 1
ATOM 1389 O O . GLU A 1 182 ? 11.422 -25.328 1.134 1 98.44 182 GLU A O 1
ATOM 1394 N N . ARG A 1 183 ? 9.383 -24.453 1.136 1 96.12 183 ARG A N 1
ATOM 1395 C CA . ARG A 1 183 ? 8.75 -25.656 1.638 1 96.12 183 ARG A CA 1
ATOM 1396 C C . ARG A 1 183 ? 8.961 -26.828 0.675 1 96.12 183 ARG A C 1
ATOM 1398 O O . ARG A 1 183 ? 9.438 -27.891 1.074 1 96.12 183 ARG A O 1
ATOM 1405 N N . PRO A 1 184 ? 8.672 -26.703 -0.574 1 98.31 184 PRO A N 1
ATOM 1406 C CA . PRO A 1 184 ? 8.883 -27.844 -1.478 1 98.31 184 PRO A CA 1
ATOM 1407 C C . PRO A 1 184 ? 10.352 -28.203 -1.63 1 98.31 184 PRO A C 1
ATOM 1409 O O . PRO A 1 184 ? 10.688 -29.391 -1.787 1 98.31 184 PRO A O 1
ATOM 1412 N N . VAL A 1 185 ? 11.242 -27.234 -1.603 1 98.69 185 VAL A N 1
ATOM 1413 C CA . VAL A 1 185 ? 12.664 -27.531 -1.715 1 98.69 185 VAL A CA 1
ATOM 1414 C C . VAL A 1 185 ? 13.117 -28.359 -0.509 1 98.69 185 VAL A C 1
ATOM 1416 O O . VAL A 1 185 ? 13.82 -29.359 -0.658 1 98.69 185 VAL A O 1
ATOM 1419 N N . ARG A 1 186 ? 12.672 -28 0.644 1 97.62 186 ARG A N 1
ATOM 1420 C CA . ARG A 1 186 ? 13.078 -28.688 1.865 1 97.62 186 ARG A CA 1
ATOM 1421 C C . ARG A 1 186 ? 12.391 -30.047 1.986 1 97.62 186 ARG A C 1
ATOM 1423 O O . ARG A 1 186 ? 13.008 -31.031 2.389 1 97.62 186 ARG A O 1
ATOM 1430 N N . LYS A 1 187 ? 11.164 -30.062 1.629 1 96.69 187 LYS A N 1
ATOM 1431 C CA . LYS A 1 187 ? 10.344 -31.25 1.879 1 96.69 187 LYS A CA 1
ATOM 1432 C C . LYS A 1 187 ? 10.484 -32.281 0.753 1 96.69 187 LYS A C 1
ATOM 1434 O O . LYS A 1 187 ? 10.578 -33.469 1.006 1 96.69 187 LYS A O 1
ATOM 1439 N N . ALA A 1 188 ? 10.461 -31.75 -0.522 1 98.31 188 ALA A N 1
ATOM 1440 C CA . ALA A 1 188 ? 10.336 -32.656 -1.662 1 98.31 188 ALA A CA 1
ATOM 1441 C C . ALA A 1 188 ? 11.633 -32.719 -2.457 1 98.31 188 ALA A C 1
ATOM 1443 O O . ALA A 1 188 ? 11.82 -33.625 -3.283 1 98.31 188 ALA A O 1
ATOM 1444 N N . LYS A 1 189 ? 12.57 -31.797 -2.223 1 98.25 189 LYS A N 1
ATOM 1445 C CA . LYS A 1 189 ? 13.922 -31.812 -2.783 1 98.25 189 LYS A CA 1
ATOM 1446 C C . LYS A 1 189 ? 13.883 -31.984 -4.301 1 98.25 189 LYS A C 1
ATOM 1448 O O . LYS A 1 189 ? 14.422 -32.938 -4.84 1 98.25 189 LYS A O 1
ATOM 1453 N N . PRO A 1 190 ? 13.297 -31.047 -4.98 1 98.81 190 PRO A N 1
ATOM 1454 C CA . PRO A 1 190 ? 13.305 -31.125 -6.441 1 98.81 190 PRO A CA 1
ATOM 1455 C C . PRO A 1 190 ? 14.711 -31.328 -7.016 1 98.81 190 PRO A C 1
ATOM 1457 O O . PRO A 1 190 ? 15.68 -30.797 -6.473 1 98.81 190 PRO A O 1
ATOM 1460 N N . TRP A 1 191 ? 14.766 -32.031 -8.164 1 98.62 191 TRP A N 1
ATOM 1461 C CA . TRP A 1 191 ? 16.062 -32.312 -8.773 1 98.62 191 TRP A CA 1
ATOM 1462 C C . TRP A 1 191 ? 16.656 -31.031 -9.383 1 98.62 191 TRP A C 1
ATOM 1464 O O . TRP A 1 191 ? 17.875 -30.891 -9.484 1 98.62 191 TRP A O 1
ATOM 1474 N N . THR A 1 192 ? 15.766 -30.172 -9.859 1 98.75 192 THR A N 1
ATOM 1475 C CA . THR A 1 192 ? 16.219 -28.922 -10.453 1 98.75 192 THR A CA 1
ATOM 1476 C C . THR A 1 192 ? 15.312 -27.766 -10.055 1 98.75 192 THR A C 1
ATOM 1478 O O . THR A 1 192 ? 14.188 -27.984 -9.609 1 98.75 192 THR A O 1
ATOM 1481 N N . VAL A 1 193 ? 15.82 -26.547 -10.086 1 98.88 193 VAL A N 1
ATOM 1482 C CA . VAL A 1 193 ? 15.109 -25.281 -9.93 1 98.88 193 VAL A CA 1
ATOM 1483 C C . VAL A 1 193 ? 15.336 -24.406 -11.148 1 98.88 193 VAL A C 1
ATOM 1485 O O . VAL A 1 193 ? 16.453 -24.328 -11.664 1 98.88 193 VAL A O 1
ATOM 1488 N N . MET A 1 194 ? 14.297 -23.859 -11.672 1 98.69 194 MET A N 1
ATOM 1489 C CA . MET A 1 194 ? 14.438 -22.953 -12.812 1 98.69 194 MET A CA 1
ATOM 1490 C C . MET A 1 194 ? 14.414 -21.484 -12.352 1 98.69 194 MET A C 1
ATOM 1492 O O . MET A 1 194 ? 13.43 -21.031 -11.766 1 98.69 194 MET A O 1
ATOM 1496 N N . CYS A 1 195 ? 15.453 -20.766 -12.594 1 98.38 195 CYS A N 1
ATOM 1497 C CA . CYS A 1 195 ? 15.461 -19.359 -12.227 1 98.38 195 CYS A CA 1
ATOM 1498 C C . CYS A 1 195 ? 14.578 -18.547 -13.164 1 98.38 195 CYS A C 1
ATOM 1500 O O . CYS A 1 195 ? 14.352 -18.938 -14.305 1 98.38 195 CYS A O 1
ATOM 1502 N N . ALA A 1 196 ? 14.109 -17.469 -12.703 1 97.94 196 ALA A N 1
ATOM 1503 C CA . ALA A 1 196 ? 13.234 -16.578 -13.461 1 97.94 196 ALA A CA 1
ATOM 1504 C C . ALA A 1 196 ? 14.031 -15.688 -14.406 1 97.94 196 ALA A C 1
ATOM 1506 O O . ALA A 1 196 ? 15.25 -15.852 -14.539 1 97.94 196 ALA A O 1
ATOM 1507 N N . TYR A 1 197 ? 13.32 -14.789 -15.102 1 97.12 197 TYR A N 1
ATOM 1508 C CA . TYR A 1 197 ? 13.914 -13.867 -16.078 1 97.12 197 TYR A CA 1
ATOM 1509 C C . TYR A 1 197 ? 14.289 -12.547 -15.422 1 97.12 197 TYR A C 1
ATOM 1511 O O . TYR A 1 197 ? 15.336 -11.977 -15.719 1 97.12 197 TYR A O 1
ATOM 1519 N N . ASN A 1 198 ? 13.414 -12.062 -14.57 1 97.5 198 ASN A N 1
ATOM 1520 C CA . ASN A 1 198 ? 13.391 -10.695 -14.055 1 97.5 198 ASN A CA 1
ATOM 1521 C C . ASN A 1 198 ? 14.594 -10.414 -13.164 1 97.5 198 ASN A C 1
ATOM 1523 O O . ASN A 1 198 ? 15.359 -11.328 -12.844 1 97.5 198 ASN A O 1
ATOM 1527 N N . ARG A 1 199 ? 14.82 -9.148 -12.914 1 97.5 199 ARG A N 1
ATOM 1528 C CA . ARG A 1 199 ? 15.727 -8.75 -11.844 1 97.5 199 ARG A CA 1
ATOM 1529 C C . ARG A 1 199 ? 15.016 -8.75 -10.492 1 97.5 199 ARG A C 1
ATOM 1531 O O . ARG A 1 199 ? 13.797 -8.555 -10.43 1 97.5 199 ARG A O 1
ATOM 1538 N N . ILE A 1 200 ? 15.703 -9.062 -9.5 1 98.44 200 ILE A N 1
ATOM 1539 C CA . ILE A 1 200 ? 15.25 -8.938 -8.117 1 98.44 200 ILE A CA 1
ATOM 1540 C C . ILE A 1 200 ? 16.094 -7.898 -7.391 1 98.44 200 ILE A C 1
ATOM 1542 O O . ILE A 1 200 ? 17.297 -8.125 -7.145 1 98.44 200 ILE A O 1
ATOM 1546 N N . ASN A 1 201 ? 15.383 -6.797 -6.992 1 97.44 201 ASN A N 1
ATOM 1547 C CA . ASN A 1 201 ? 16.078 -5.68 -6.375 1 97.44 201 ASN A CA 1
ATOM 1548 C C . ASN A 1 201 ? 17.328 -5.289 -7.168 1 97.44 201 ASN A C 1
ATOM 1550 O O . ASN A 1 201 ? 18.406 -5.133 -6.598 1 97.44 201 ASN A O 1
ATOM 1554 N N . GLY A 1 202 ? 17.203 -5.297 -8.43 1 97.12 202 GLY A N 1
ATOM 1555 C CA . GLY A 1 202 ? 18.219 -4.746 -9.32 1 97.12 202 GLY A CA 1
ATOM 1556 C C . GLY A 1 202 ? 19.156 -5.797 -9.891 1 97.12 202 GLY A C 1
ATOM 1557 O O . GLY A 1 202 ? 19.969 -5.504 -10.766 1 97.12 202 GLY A O 1
ATOM 1558 N N . VAL A 1 203 ? 19.016 -7.07 -9.453 1 98.12 203 VAL A N 1
ATOM 1559 C CA . VAL A 1 203 ? 19.938 -8.125 -9.883 1 98.12 203 VAL A CA 1
ATOM 1560 C C . VAL A 1 203 ? 19.156 -9.195 -10.648 1 98.12 203 VAL A C 1
ATOM 1562 O O . VAL A 1 203 ? 18.141 -9.695 -10.164 1 98.12 203 VAL A O 1
ATOM 1565 N N . TYR A 1 204 ? 19.594 -9.562 -11.852 1 98.19 204 TYR A N 1
ATOM 1566 C CA . TYR A 1 204 ? 18.922 -10.609 -12.617 1 98.19 204 TYR A CA 1
ATOM 1567 C C . TYR A 1 204 ? 18.859 -11.906 -11.828 1 98.19 204 TYR A C 1
ATOM 1569 O O . TYR A 1 204 ? 19.828 -12.289 -11.164 1 98.19 204 TYR A O 1
ATOM 1577 N N . ALA A 1 205 ? 17.766 -12.602 -11.969 1 98.44 205 ALA A N 1
ATOM 1578 C CA . ALA A 1 205 ? 17.516 -13.836 -11.219 1 98.44 205 ALA A CA 1
ATOM 1579 C C . ALA A 1 205 ? 18.625 -14.852 -11.469 1 98.44 205 ALA A C 1
ATOM 1581 O O . ALA A 1 205 ? 19.094 -15.516 -10.539 1 98.44 205 ALA A O 1
ATOM 1582 N N . ALA A 1 206 ? 19.109 -14.938 -12.664 1 98.19 206 ALA A N 1
ATOM 1583 C CA . ALA A 1 206 ? 20.125 -15.914 -13.031 1 98.19 206 ALA A CA 1
ATOM 1584 C C . ALA A 1 206 ? 21.484 -15.555 -12.445 1 98.19 206 ALA A C 1
ATOM 1586 O O . ALA A 1 206 ? 22.375 -16.406 -12.328 1 98.19 206 ALA A O 1
ATOM 1587 N N . GLU A 1 207 ? 21.688 -14.32 -12.094 1 98.5 207 GLU A N 1
ATOM 1588 C CA . GLU A 1 207 ? 22.953 -13.828 -11.555 1 98.5 207 GLU A CA 1
ATOM 1589 C C . GLU A 1 207 ? 22.844 -13.578 -10.055 1 98.5 207 GLU A C 1
ATOM 1591 O O . GLU A 1 207 ? 23.734 -12.969 -9.453 1 98.5 207 GLU A O 1
ATOM 1596 N N . ASN A 1 208 ? 21.812 -14 -9.422 1 98.62 208 ASN A N 1
ATOM 1597 C CA . ASN A 1 208 ? 21.516 -13.617 -8.047 1 98.62 208 ASN A CA 1
ATOM 1598 C C . ASN A 1 208 ? 22.125 -14.602 -7.055 1 98.62 208 ASN A C 1
ATOM 1600 O O . ASN A 1 208 ? 21.453 -15.523 -6.594 1 98.62 208 ASN A O 1
ATOM 1604 N N . LYS A 1 209 ? 23.328 -14.328 -6.633 1 98.69 209 LYS A N 1
ATOM 1605 C CA . LYS A 1 209 ? 24.047 -15.227 -5.742 1 98.69 209 LYS A CA 1
ATOM 1606 C C . LYS A 1 209 ? 23.312 -15.398 -4.414 1 98.69 209 LYS A C 1
ATOM 1608 O O . LYS A 1 209 ? 23.297 -16.484 -3.846 1 98.69 209 LYS A O 1
ATOM 1613 N N . GLU A 1 210 ? 22.734 -14.328 -3.904 1 98.25 210 GLU A N 1
ATOM 1614 C CA . GLU A 1 210 ? 21.984 -14.414 -2.65 1 98.25 210 GLU A CA 1
ATOM 1615 C C . GLU A 1 210 ? 20.859 -15.445 -2.736 1 98.25 210 GLU A C 1
ATOM 1617 O O . GLU A 1 210 ? 20.719 -16.281 -1.842 1 98.25 210 GLU A O 1
ATOM 1622 N N . ALA A 1 211 ? 20.109 -15.445 -3.787 1 98.62 211 ALA A N 1
ATOM 1623 C CA . ALA A 1 211 ? 18.984 -16.359 -3.939 1 98.62 211 ALA A CA 1
ATOM 1624 C C . ALA A 1 211 ? 19.453 -17.766 -4.293 1 98.62 211 ALA A C 1
ATOM 1626 O O . ALA A 1 211 ? 19.031 -18.734 -3.666 1 98.62 211 ALA A O 1
ATOM 1627 N N . LEU A 1 212 ? 20.375 -17.906 -5.23 1 98.81 212 LEU A N 1
ATOM 1628 C CA . LEU A 1 212 ? 20.703 -19.203 -5.828 1 98.81 212 LEU A CA 1
ATOM 1629 C C . LEU A 1 212 ? 21.688 -19.969 -4.949 1 98.81 212 LEU A C 1
ATOM 1631 O O . LEU A 1 212 ? 21.688 -21.203 -4.945 1 98.81 212 LEU A O 1
ATOM 1635 N N . THR A 1 213 ? 22.547 -19.281 -4.258 1 98.69 213 THR A N 1
ATOM 1636 C CA . THR A 1 213 ? 23.578 -19.953 -3.482 1 98.69 213 THR A CA 1
ATOM 1637 C C . THR A 1 213 ? 23.344 -19.781 -1.985 1 98.69 213 THR A C 1
ATOM 1639 O O . THR A 1 213 ? 23.188 -20.75 -1.253 1 98.69 213 THR A O 1
ATOM 1642 N N . ASP A 1 214 ? 23.234 -18.547 -1.511 1 98.44 214 ASP A N 1
ATOM 1643 C CA . ASP A 1 214 ? 23.141 -18.328 -0.071 1 98.44 214 ASP A CA 1
ATOM 1644 C C . ASP A 1 214 ? 21.844 -18.906 0.495 1 98.44 214 ASP A C 1
ATOM 1646 O O . ASP A 1 214 ? 21.859 -19.594 1.518 1 98.44 214 ASP A O 1
ATOM 1650 N N . ILE A 1 215 ? 20.766 -18.688 -0.157 1 98.5 215 ILE A N 1
ATOM 1651 C CA . ILE A 1 215 ? 19.484 -19.125 0.36 1 98.5 215 ILE A CA 1
ATOM 1652 C C . ILE A 1 215 ? 19.172 -20.531 -0.143 1 98.5 215 ILE A C 1
ATOM 1654 O O . ILE A 1 215 ? 19.062 -21.469 0.65 1 98.5 215 ILE A O 1
ATOM 1658 N N . LEU A 1 216 ? 19.062 -20.75 -1.403 1 98.81 216 LEU A N 1
ATOM 1659 C CA . LEU A 1 216 ? 18.641 -22.016 -1.997 1 98.81 216 LEU A CA 1
ATOM 1660 C C . LEU A 1 216 ? 19.562 -23.156 -1.578 1 98.81 216 LEU A C 1
ATOM 1662 O O . LEU A 1 216 ? 19.109 -24.172 -1.06 1 98.81 216 LEU A O 1
ATOM 1666 N N . ARG A 1 217 ? 20.875 -23.031 -1.797 1 98.56 217 ARG A N 1
ATOM 1667 C CA . ARG A 1 217 ? 21.812 -24.094 -1.463 1 98.56 217 ARG A CA 1
ATOM 1668 C C . ARG A 1 217 ? 22.234 -24.016 -0.002 1 98.56 217 ARG A C 1
ATOM 1670 O O . ARG A 1 217 ? 22.297 -25.031 0.694 1 98.56 217 ARG A O 1
ATOM 1677 N N . GLY A 1 218 ? 22.562 -22.812 0.46 1 98.25 218 GLY A N 1
ATOM 1678 C CA . GLY A 1 218 ? 23.062 -22.641 1.816 1 98.25 218 GLY A CA 1
ATOM 1679 C C . GLY A 1 218 ? 22 -22.891 2.875 1 98.25 218 GLY A C 1
ATOM 1680 O O . GLY A 1 218 ? 22.141 -23.812 3.68 1 98.25 218 GLY A O 1
ATOM 1681 N N . GLU A 1 219 ? 20.969 -22.141 2.824 1 97.88 219 GLU A N 1
ATOM 1682 C CA . GLU A 1 219 ? 19.938 -22.219 3.859 1 97.88 219 GLU A CA 1
ATOM 1683 C C . GLU A 1 219 ? 19.016 -23.406 3.643 1 97.88 219 GLU A C 1
ATOM 1685 O O . GLU A 1 219 ? 18.641 -24.094 4.598 1 97.88 219 GLU A O 1
ATOM 1690 N N . TRP A 1 220 ? 18.641 -23.719 2.393 1 98.38 220 TRP A N 1
ATOM 1691 C CA . TRP A 1 220 ? 17.578 -24.703 2.146 1 98.38 220 TRP A CA 1
ATOM 1692 C C . TRP A 1 220 ? 18.188 -26.062 1.777 1 98.38 220 TRP A C 1
ATOM 1694 O O . TRP A 1 220 ? 17.453 -27.047 1.64 1 98.38 220 TRP A O 1
ATOM 1704 N N . ASN A 1 221 ? 19.484 -26.125 1.615 1 97.88 221 ASN A N 1
ATOM 1705 C CA . ASN A 1 221 ? 20.203 -27.375 1.357 1 97.88 221 ASN A CA 1
ATOM 1706 C C . ASN A 1 221 ? 19.781 -28 0.035 1 97.88 221 ASN A C 1
ATOM 1708 O O . ASN A 1 221 ? 19.5 -29.203 -0.022 1 97.88 221 ASN A O 1
ATOM 1712 N N . PHE A 1 222 ? 19.656 -27.266 -0.952 1 98.19 222 PHE A N 1
ATOM 1713 C CA . PHE A 1 222 ? 19.359 -27.734 -2.299 1 98.19 222 PHE A CA 1
ATOM 1714 C C . PHE A 1 222 ? 20.594 -28.375 -2.93 1 98.19 222 PHE A C 1
ATOM 1716 O O . PHE A 1 222 ? 21.672 -27.75 -2.975 1 98.19 222 PHE A O 1
ATOM 1723 N N . HIS A 1 223 ? 20.438 -29.531 -3.527 1 96.88 223 HIS A N 1
ATOM 1724 C CA . HIS A 1 223 ? 21.594 -30.25 -4.035 1 96.88 223 HIS A CA 1
ATOM 1725 C C . HIS A 1 223 ? 21.5 -30.438 -5.547 1 96.88 223 HIS A C 1
ATOM 1727 O O . HIS A 1 223 ? 22.469 -30.875 -6.18 1 96.88 223 HIS A O 1
ATOM 1733 N N . GLY A 1 224 ? 20.438 -30.078 -6.176 1 98.25 224 GLY A N 1
ATOM 1734 C CA . GLY A 1 224 ? 20.281 -30.234 -7.613 1 98.25 224 GLY A CA 1
ATOM 1735 C C . GLY A 1 224 ? 20.953 -29.125 -8.406 1 98.25 224 GLY A C 1
ATOM 1736 O O . GLY A 1 224 ? 21.828 -28.438 -7.895 1 98.25 224 GLY A O 1
ATOM 1737 N N . PHE A 1 225 ? 20.641 -29 -9.68 1 98.62 225 PHE A N 1
ATOM 1738 C CA . PHE A 1 225 ? 21.188 -27.891 -10.453 1 98.62 225 PHE A CA 1
ATOM 1739 C C . PHE A 1 225 ? 20.125 -26.844 -10.758 1 98.62 225 PHE A C 1
ATOM 1741 O O . PHE A 1 225 ? 18.922 -27.141 -10.688 1 98.62 225 PHE A O 1
ATOM 1748 N N . VAL A 1 226 ? 20.547 -25.625 -10.945 1 98.88 226 VAL A N 1
ATOM 1749 C CA . VAL A 1 226 ? 19.672 -24.531 -11.359 1 98.88 226 VAL A CA 1
ATOM 1750 C C . VAL A 1 226 ? 19.75 -24.359 -12.875 1 98.88 226 VAL A C 1
ATOM 1752 O O . VAL A 1 226 ? 20.844 -24.234 -13.445 1 98.88 226 VAL A O 1
ATOM 1755 N N . VAL A 1 227 ? 18.641 -24.438 -13.539 1 98.81 227 VAL A N 1
ATOM 1756 C CA . VAL A 1 227 ? 18.531 -24.203 -14.977 1 98.81 227 VAL A CA 1
ATOM 1757 C C . VAL A 1 227 ? 17.906 -22.844 -15.234 1 98.81 227 VAL A C 1
ATOM 1759 O O . VAL A 1 227 ? 17.047 -22.391 -14.469 1 98.81 227 VAL A O 1
ATOM 1762 N N . SER A 1 228 ? 18.375 -22.188 -16.266 1 98.06 228 SER A N 1
ATOM 1763 C CA . SER A 1 228 ? 17.734 -20.938 -16.641 1 98.06 228 SER A CA 1
ATOM 1764 C C . SER A 1 228 ? 16.344 -21.172 -17.219 1 98.06 228 SER A C 1
ATOM 1766 O O . SER A 1 228 ? 16.062 -22.25 -17.75 1 98.06 228 SER A O 1
ATOM 1768 N N . ASP A 1 229 ? 15.492 -20.203 -17.078 1 96.31 229 ASP A N 1
ATOM 1769 C CA . ASP A 1 229 ? 14.383 -20.172 -18.031 1 96.31 229 ASP A CA 1
ATOM 1770 C C . ASP A 1 229 ? 14.891 -19.922 -19.438 1 96.31 229 ASP A C 1
ATOM 1772 O O . ASP A 1 229 ? 16.031 -19.469 -19.641 1 96.31 229 ASP A O 1
ATOM 1776 N N . TRP A 1 230 ? 14.164 -20.312 -20.391 1 93.25 230 TRP A N 1
ATOM 1777 C CA . TRP A 1 230 ? 14.602 -20.281 -21.781 1 93.25 230 TRP A CA 1
ATOM 1778 C C . TRP A 1 230 ? 14.859 -18.844 -22.234 1 93.25 230 TRP A C 1
ATOM 1780 O O . TRP A 1 230 ? 13.922 -18.062 -22.344 1 93.25 230 TRP A O 1
ATOM 1790 N N . GLY A 1 231 ? 16.078 -18.5 -22.391 1 91.62 231 GLY A N 1
ATOM 1791 C CA . GLY A 1 231 ? 16.484 -17.188 -22.859 1 91.62 231 GLY A CA 1
ATOM 1792 C C . GLY A 1 231 ? 16.688 -16.203 -21.719 1 91.62 231 GLY A C 1
ATOM 1793 O O . GLY A 1 231 ? 16.844 -15 -21.953 1 91.62 231 GLY A O 1
ATOM 1794 N N . ALA A 1 232 ? 16.766 -16.641 -20.531 1 95.19 232 ALA A N 1
ATOM 1795 C CA . ALA A 1 232 ? 16.828 -15.758 -19.375 1 95.19 232 ALA A CA 1
ATOM 1796 C C . ALA A 1 232 ? 18.25 -15.281 -19.109 1 95.19 232 ALA A C 1
ATOM 1798 O O . ALA A 1 232 ? 18.469 -14.32 -18.375 1 95.19 232 ALA A O 1
ATOM 1799 N N . VAL A 1 233 ? 19.266 -15.836 -19.719 1 95.81 233 VAL A N 1
ATOM 1800 C CA . VAL A 1 233 ? 20.672 -15.578 -19.391 1 95.81 233 VAL A CA 1
ATOM 1801 C C . VAL A 1 233 ? 21.094 -14.234 -19.953 1 95.81 233 VAL A C 1
ATOM 1803 O O . VAL A 1 233 ? 20.875 -13.953 -21.141 1 95.81 233 VAL A O 1
ATOM 1806 N N . ASN A 1 234 ? 21.656 -13.391 -19.141 1 93.56 234 ASN A N 1
ATOM 1807 C CA . ASN A 1 234 ? 22.234 -12.102 -19.5 1 93.56 234 ASN A CA 1
ATOM 1808 C C . ASN A 1 234 ? 23.766 -12.148 -19.5 1 93.56 234 ASN A C 1
ATOM 1810 O O . ASN A 1 234 ? 24.391 -11.883 -20.516 1 93.56 234 ASN A O 1
ATOM 1814 N N . ASP A 1 235 ? 24.375 -12.594 -18.484 1 95.56 235 ASP A N 1
ATOM 1815 C CA . ASP A 1 235 ? 25.812 -12.758 -18.281 1 95.56 235 ASP A CA 1
ATOM 1816 C C . ASP A 1 235 ? 26.156 -14.164 -17.812 1 95.56 235 ASP A C 1
ATOM 1818 O O . ASP A 1 235 ? 26.094 -14.453 -16.609 1 95.56 235 ASP A O 1
ATOM 1822 N N . ARG A 1 236 ? 26.703 -14.945 -18.734 1 96.44 236 ARG A N 1
ATOM 1823 C CA . ARG A 1 236 ? 26.844 -16.375 -18.484 1 96.44 236 ARG A CA 1
ATOM 1824 C C . ARG A 1 236 ? 27.891 -16.641 -17.406 1 96.44 236 ARG A C 1
ATOM 1826 O O . ARG A 1 236 ? 27.75 -17.562 -16.609 1 96.44 236 ARG A O 1
ATOM 1833 N N . VAL A 1 237 ? 28.938 -15.922 -17.453 1 97.69 237 VAL A N 1
ATOM 1834 C CA . VAL A 1 237 ? 30.016 -16.109 -16.469 1 97.69 237 VAL A CA 1
ATOM 1835 C C . VAL A 1 237 ? 29.516 -15.727 -15.078 1 97.69 237 VAL A C 1
ATOM 1837 O O . VAL A 1 237 ? 29.719 -16.469 -14.117 1 97.69 237 VAL A O 1
ATOM 1840 N N . ALA A 1 238 ? 28.812 -14.586 -14.961 1 97.69 238 ALA A N 1
ATOM 1841 C CA . ALA A 1 238 ? 28.234 -14.164 -13.695 1 97.69 238 ALA A CA 1
ATOM 1842 C C . ALA A 1 238 ? 27.203 -15.18 -13.195 1 97.69 238 ALA A C 1
ATOM 1844 O O . ALA A 1 238 ? 27.062 -15.398 -11.992 1 97.69 238 ALA A O 1
ATOM 1845 N N . ASP A 1 239 ? 26.5 -15.812 -14.133 1 98.06 239 ASP A N 1
ATOM 1846 C CA . ASP A 1 239 ? 25.516 -16.844 -13.805 1 98.06 239 ASP A CA 1
ATOM 1847 C C . ASP A 1 239 ? 26.172 -18.016 -13.078 1 98.06 239 ASP A C 1
ATOM 1849 O O . ASP A 1 239 ? 25.672 -18.469 -12.055 1 98.06 239 ASP A O 1
ATOM 1853 N N . LEU A 1 240 ? 27.25 -18.484 -13.617 1 98.25 240 LEU A N 1
ATOM 1854 C CA . LEU A 1 240 ? 27.938 -19.625 -13.031 1 98.25 240 LEU A CA 1
ATOM 1855 C C . LEU A 1 240 ? 28.453 -19.281 -11.633 1 98.25 240 LEU A C 1
ATOM 1857 O O . LEU A 1 240 ? 28.328 -20.094 -10.711 1 98.25 240 LEU A O 1
ATOM 1861 N N . GLU A 1 241 ? 28.953 -18.094 -11.555 1 98.06 241 GLU A N 1
ATOM 1862 C CA . GLU A 1 241 ? 29.484 -17.656 -10.266 1 98.06 241 GLU A CA 1
ATOM 1863 C C . GLU A 1 241 ? 28.375 -17.578 -9.219 1 98.06 241 GLU A C 1
ATOM 1865 O O . GLU A 1 241 ? 28.625 -17.812 -8.031 1 98.06 241 GLU A O 1
ATOM 1870 N N . SER A 1 242 ? 27.203 -17.281 -9.664 1 98.5 242 SER A N 1
ATOM 1871 C CA . SER A 1 242 ? 26.078 -17.094 -8.75 1 98.5 242 SER A CA 1
ATOM 1872 C C . SER A 1 242 ? 25.375 -18.406 -8.445 1 98.5 242 SER A C 1
ATOM 1874 O O . SER A 1 242 ? 24.562 -18.484 -7.523 1 98.5 242 SER A O 1
ATOM 1876 N N . GLY A 1 243 ? 25.609 -19.438 -9.203 1 98.44 243 GLY A N 1
ATOM 1877 C CA . GLY A 1 243 ? 25.047 -20.734 -8.883 1 98.44 243 GLY A CA 1
ATOM 1878 C C . GLY A 1 243 ? 24.062 -21.234 -9.93 1 98.44 243 GLY A C 1
ATOM 1879 O O . GLY A 1 243 ? 23.438 -22.281 -9.75 1 98.44 243 GLY A O 1
ATOM 1880 N N . MET A 1 244 ? 23.875 -20.531 -11.023 1 98.69 244 MET A N 1
ATOM 1881 C CA . MET A 1 244 ? 23.078 -21.031 -12.133 1 98.69 244 MET A CA 1
ATOM 1882 C C . MET A 1 244 ? 23.906 -21.969 -13.016 1 98.69 244 MET A C 1
ATOM 1884 O O . MET A 1 244 ? 24.891 -21.547 -13.617 1 98.69 244 MET A O 1
ATOM 1888 N N . ASP A 1 245 ? 23.516 -23.188 -13.227 1 98.75 245 ASP A N 1
ATOM 1889 C CA . ASP A 1 245 ? 24.359 -24.25 -13.758 1 98.75 245 ASP A CA 1
ATOM 1890 C C . ASP A 1 245 ? 24.141 -24.438 -15.258 1 98.75 245 ASP A C 1
ATOM 1892 O O . ASP A 1 245 ? 25.094 -24.453 -16.031 1 98.75 245 ASP A O 1
ATOM 1896 N N . LEU A 1 246 ? 22.906 -24.531 -15.648 1 98.75 246 LEU A N 1
ATOM 1897 C CA . LEU A 1 246 ? 22.578 -24.938 -17.016 1 98.75 246 LEU A CA 1
ATOM 1898 C C . LEU A 1 246 ? 21.797 -23.844 -17.734 1 98.75 246 LEU A C 1
ATOM 1900 O O . LEU A 1 246 ? 20.719 -23.453 -17.281 1 98.75 246 LEU A O 1
ATOM 1904 N N . GLU A 1 247 ? 22.359 -23.406 -18.812 1 97.81 247 GLU A N 1
ATOM 1905 C CA . GLU A 1 247 ? 21.656 -22.469 -19.688 1 97.81 247 GLU A CA 1
ATOM 1906 C C . GLU A 1 247 ? 20.781 -23.234 -20.688 1 97.81 247 GLU A C 1
ATOM 1908 O O . GLU A 1 247 ? 21.266 -24.125 -21.391 1 97.81 247 GLU A O 1
ATOM 1913 N N . MET A 1 248 ? 19.516 -22.875 -20.656 1 95.69 248 MET A N 1
ATOM 1914 C CA . MET A 1 248 ? 18.625 -23.359 -21.703 1 95.69 248 MET A CA 1
ATOM 1915 C C . MET A 1 248 ? 17.953 -22.203 -22.438 1 95.69 248 MET A C 1
ATOM 1917 O O . MET A 1 248 ? 17.719 -21.141 -21.844 1 95.69 248 MET A O 1
ATOM 1921 N N . PRO A 1 249 ? 17.578 -22.219 -23.766 1 92.31 249 PRO A N 1
ATOM 1922 C CA . PRO A 1 249 ? 18.016 -23.375 -24.547 1 92.31 249 PRO A CA 1
ATOM 1923 C C . PRO A 1 249 ? 19.484 -23.297 -24.969 1 92.31 249 PRO A C 1
ATOM 1925 O O . PRO A 1 249 ? 20.328 -22.859 -24.188 1 92.31 249 PRO A O 1
ATOM 1928 N N . SER A 1 250 ? 19.828 -23.688 -26.203 1 90.94 250 SER A N 1
ATOM 1929 C CA . SER A 1 250 ? 21.188 -23.625 -26.719 1 90.94 250 SER A CA 1
ATOM 1930 C C . SER A 1 250 ? 21.547 -22.203 -27.156 1 90.94 250 SER A C 1
ATOM 1932 O O . SER A 1 250 ? 20.703 -21.453 -27.641 1 90.94 250 SER A O 1
ATOM 1934 N N . SER A 1 251 ? 22.781 -21.812 -26.844 1 89.44 251 SER A N 1
ATOM 1935 C CA . SER A 1 251 ? 23.312 -20.578 -27.422 1 89.44 251 SER A CA 1
ATOM 1936 C C . SER A 1 251 ? 24.312 -20.891 -28.531 1 89.44 251 SER A C 1
ATOM 1938 O O . SER A 1 251 ? 25.172 -20.062 -28.828 1 89.44 251 SER A O 1
ATOM 1940 N N . PHE A 1 252 ? 24.281 -22.125 -28.938 1 89.75 252 PHE A N 1
ATOM 1941 C CA . PHE A 1 252 ? 25.031 -22.578 -30.109 1 89.75 252 PHE A CA 1
ATOM 1942 C C . PHE A 1 252 ? 26.531 -22.422 -29.891 1 89.75 252 PHE A C 1
ATOM 1944 O O . PHE A 1 252 ? 27.266 -22.016 -30.812 1 89.75 252 PHE A O 1
ATOM 1951 N N . GLY A 1 253 ? 26.922 -22.562 -28.719 1 91.81 253 GLY A N 1
ATOM 1952 C CA . GLY A 1 253 ? 28.344 -22.609 -28.391 1 91.81 253 GLY A CA 1
ATOM 1953 C C . GLY A 1 253 ? 28.922 -21.234 -28.062 1 91.81 253 GLY A C 1
ATOM 1954 O O . GLY A 1 253 ? 30.031 -21.141 -27.531 1 91.81 253 GLY A O 1
ATOM 1955 N N . MET A 1 254 ? 28.219 -20.219 -28.328 1 90.94 254 MET A N 1
ATOM 1956 C CA . MET A 1 254 ? 28.719 -18.859 -28.125 1 90.94 254 MET A CA 1
ATOM 1957 C C . MET A 1 254 ? 29.016 -18.609 -26.641 1 90.94 254 MET A C 1
ATOM 1959 O O . MET A 1 254 ? 30.078 -18.078 -26.312 1 90.94 254 MET A O 1
ATOM 1963 N N . ARG A 1 255 ? 28.156 -18.969 -25.766 1 93.44 255 ARG A N 1
ATOM 1964 C CA . ARG A 1 255 ? 28.359 -18.703 -24.344 1 93.44 255 ARG A CA 1
ATOM 1965 C C . ARG A 1 255 ? 29.266 -19.75 -23.703 1 93.44 255 ARG A C 1
ATOM 1967 O O . ARG A 1 255 ? 29.891 -19.5 -22.672 1 93.44 255 ARG A O 1
ATOM 1974 N N . ASP A 1 256 ? 29.344 -20.938 -24.328 1 95.69 256 ASP A N 1
ATOM 1975 C CA . ASP A 1 256 ? 30.375 -21.891 -23.922 1 95.69 256 ASP A CA 1
ATOM 1976 C C . ASP A 1 256 ? 31.766 -21.281 -24.062 1 95.69 256 ASP A C 1
ATOM 1978 O O . ASP A 1 256 ? 32.625 -21.453 -23.188 1 95.69 256 ASP A O 1
ATOM 1982 N N . ALA A 1 257 ? 31.922 -20.641 -25.203 1 95.56 257 ALA A N 1
ATOM 1983 C CA . ALA A 1 257 ? 33.188 -20 -25.469 1 95.56 257 ALA A CA 1
ATOM 1984 C C . ALA A 1 257 ? 33.5 -18.922 -24.422 1 95.56 257 ALA A C 1
ATOM 1986 O O . ALA A 1 257 ? 34.688 -18.719 -24.062 1 95.56 257 ALA A O 1
ATOM 1987 N N . GLU A 1 258 ? 32.5 -18.266 -23.984 1 95.44 258 GLU A N 1
ATOM 1988 C CA . GLU A 1 258 ? 32.688 -17.25 -22.938 1 95.44 258 GLU A CA 1
ATOM 1989 C C . GLU A 1 258 ? 33.188 -17.875 -21.641 1 95.44 258 GLU A C 1
ATOM 1991 O O . GLU A 1 258 ? 34.031 -17.297 -20.938 1 95.44 258 GLU A O 1
ATOM 1996 N N . ILE A 1 259 ? 32.656 -19.016 -21.297 1 98.06 259 ILE A N 1
ATOM 1997 C CA . ILE A 1 259 ? 33.094 -19.734 -20.094 1 98.06 259 ILE A CA 1
ATOM 1998 C C . ILE A 1 259 ? 34.562 -20.125 -20.219 1 98.06 259 ILE A C 1
ATOM 2000 O O . ILE A 1 259 ? 35.344 -19.891 -19.297 1 98.06 259 ILE A O 1
ATOM 2004 N N . VAL A 1 260 ? 34.906 -20.688 -21.359 1 98.44 260 VAL A N 1
ATOM 2005 C CA . VAL A 1 260 ? 36.25 -21.156 -21.609 1 98.44 260 VAL A CA 1
ATOM 2006 C C . VAL A 1 260 ? 37.25 -19.984 -21.5 1 98.44 260 VAL A C 1
ATOM 2008 O O . VAL A 1 260 ? 38.281 -20.094 -20.828 1 98.44 260 VAL A O 1
ATOM 2011 N N . LYS A 1 261 ? 36.875 -18.922 -22.172 1 97.88 261 LYS A N 1
ATOM 2012 C CA . LYS A 1 261 ? 37.719 -17.734 -22.125 1 97.88 261 LYS A CA 1
ATOM 2013 C C . LYS A 1 261 ? 37.875 -17.234 -20.688 1 97.88 261 LYS A C 1
ATOM 2015 O O . LYS A 1 261 ? 39 -16.875 -20.281 1 97.88 261 LYS A O 1
ATOM 2020 N N . ALA A 1 262 ? 36.844 -17.188 -19.922 1 98.31 262 ALA A N 1
ATOM 2021 C CA . ALA A 1 262 ? 36.875 -16.703 -18.547 1 98.31 262 ALA A CA 1
ATOM 2022 C C . ALA A 1 262 ? 37.75 -17.578 -17.672 1 98.31 262 ALA A C 1
ATOM 2024 O O . ALA A 1 262 ? 38.469 -17.078 -16.812 1 98.31 262 ALA A O 1
ATOM 2025 N N . VAL A 1 263 ? 37.688 -18.875 -17.875 1 98.31 263 VAL A N 1
ATOM 2026 C CA . VAL A 1 263 ? 38.531 -19.797 -17.094 1 98.31 263 VAL A CA 1
ATOM 2027 C C . VAL A 1 263 ? 40 -19.625 -17.5 1 98.31 263 VAL A C 1
ATOM 2029 O O . VAL A 1 263 ? 40.875 -19.531 -16.641 1 98.31 263 VAL A O 1
ATOM 2032 N N . ARG A 1 264 ? 40.281 -19.547 -18.75 1 98.25 264 ARG A N 1
ATOM 2033 C CA . ARG A 1 264 ? 41.656 -19.453 -19.25 1 98.25 264 ARG A CA 1
ATOM 2034 C C . ARG A 1 264 ? 42.312 -18.141 -18.812 1 98.25 264 ARG A C 1
ATOM 2036 O O . ARG A 1 264 ? 43.5 -18.125 -18.531 1 98.25 264 ARG A O 1
ATOM 2043 N N . CYS A 1 265 ? 41.562 -17.156 -18.797 1 97.75 265 CYS A N 1
ATOM 2044 C CA . CYS A 1 265 ? 42.125 -15.867 -18.438 1 97.75 265 CYS A CA 1
ATOM 2045 C C . CYS A 1 265 ? 42.094 -15.656 -16.938 1 97.75 265 CYS A C 1
ATOM 2047 O O . CYS A 1 265 ? 42.5 -14.602 -16.438 1 97.75 265 CYS A O 1
ATOM 2049 N N . GLY A 1 266 ? 41.438 -16.547 -16.188 1 97.25 266 GLY A N 1
ATOM 2050 C CA . GLY A 1 266 ? 41.5 -16.5 -14.734 1 97.25 266 GLY A CA 1
ATOM 2051 C C . GLY A 1 266 ? 40.312 -15.773 -14.125 1 97.25 266 GLY A C 1
ATOM 2052 O O . GLY A 1 266 ? 40.188 -15.688 -12.898 1 97.25 266 GLY A O 1
ATOM 2053 N N . ARG A 1 267 ? 39.438 -15.227 -14.891 1 97.25 267 ARG A N 1
ATOM 2054 C CA . ARG A 1 267 ? 38.281 -14.5 -14.406 1 97.25 267 ARG A CA 1
ATOM 2055 C C . ARG A 1 267 ? 37.312 -15.438 -13.68 1 97.25 267 ARG A C 1
ATOM 2057 O O . ARG A 1 267 ? 36.594 -15.016 -12.773 1 97.25 267 ARG A O 1
ATOM 2064 N N . LEU A 1 268 ? 37.25 -16.672 -14.031 1 98.12 268 LEU A N 1
ATOM 2065 C CA . LEU A 1 268 ? 36.406 -17.703 -13.438 1 98.12 268 LEU A CA 1
ATOM 2066 C C . LEU A 1 268 ? 37.25 -18.922 -13.031 1 98.12 268 LEU A C 1
ATOM 2068 O O . LEU A 1 268 ? 37.906 -19.547 -13.883 1 98.12 268 LEU A O 1
ATOM 2072 N N . PRO A 1 269 ? 37.25 -19.219 -11.719 1 98 269 PRO A N 1
ATOM 2073 C CA . PRO A 1 269 ? 37.938 -20.453 -11.344 1 98 269 PRO A CA 1
ATOM 2074 C C . PRO A 1 269 ? 37.312 -21.703 -11.977 1 98 269 PRO A C 1
ATOM 2076 O O . PRO A 1 269 ? 36.094 -21.844 -12 1 98 269 PRO A O 1
ATOM 2079 N N . GLU A 1 270 ? 38.156 -22.609 -12.43 1 97.81 270 GLU A N 1
ATOM 2080 C CA . GLU A 1 270 ? 37.656 -23.828 -13.055 1 97.81 270 GLU A CA 1
ATOM 2081 C C . GLU A 1 270 ? 36.812 -24.656 -12.078 1 97.81 270 GLU A C 1
ATOM 2083 O O . GLU A 1 270 ? 35.906 -25.359 -12.484 1 97.81 270 GLU A O 1
ATOM 2088 N N . ALA A 1 271 ? 37.156 -24.484 -10.828 1 97.88 271 ALA A N 1
ATOM 2089 C CA . ALA A 1 271 ? 36.438 -25.234 -9.797 1 97.88 271 ALA A CA 1
ATOM 2090 C C . ALA A 1 271 ? 34.938 -24.891 -9.812 1 97.88 271 ALA A C 1
ATOM 2092 O O . ALA A 1 271 ? 34.094 -25.734 -9.5 1 97.88 271 ALA A O 1
ATOM 2093 N N . VAL A 1 272 ? 34.594 -23.625 -10.125 1 98.31 272 VAL A N 1
ATOM 2094 C CA . VAL A 1 272 ? 33.219 -23.219 -10.234 1 98.31 272 VAL A CA 1
ATOM 2095 C C . VAL A 1 272 ? 32.531 -23.969 -11.367 1 98.31 272 VAL A C 1
ATOM 2097 O O . VAL A 1 272 ? 31.406 -24.453 -11.219 1 98.31 272 VAL A O 1
ATOM 2100 N N . LEU A 1 273 ? 33.156 -24.078 -12.453 1 98.44 273 LEU A N 1
ATOM 2101 C CA . LEU A 1 273 ? 32.688 -24.844 -13.594 1 98.44 273 LEU A CA 1
ATOM 2102 C C . LEU A 1 273 ? 32.531 -26.312 -13.234 1 98.44 273 LEU A C 1
ATOM 2104 O O . LEU A 1 273 ? 31.531 -26.953 -13.562 1 98.44 273 LEU A O 1
ATOM 2108 N N . ASP A 1 274 ? 33.562 -26.891 -12.57 1 98.38 274 ASP A N 1
ATOM 2109 C CA . ASP A 1 274 ? 33.531 -28.297 -12.164 1 98.38 274 ASP A CA 1
ATOM 2110 C C . ASP A 1 274 ? 32.344 -28.594 -11.273 1 98.38 274 ASP A C 1
ATOM 2112 O O . ASP A 1 274 ? 31.734 -29.656 -11.375 1 98.38 274 ASP A O 1
ATOM 2116 N N . ARG A 1 275 ? 32.031 -27.703 -10.414 1 98.12 275 ARG A N 1
ATOM 2117 C CA . ARG A 1 275 ? 30.891 -27.875 -9.523 1 98.12 275 ARG A CA 1
ATOM 2118 C C . ARG A 1 275 ? 29.578 -27.938 -10.312 1 98.12 275 ARG A C 1
ATOM 2120 O O . ARG A 1 275 ? 28.703 -28.75 -10.023 1 98.12 275 ARG A O 1
ATOM 2127 N N . ALA A 1 276 ? 29.422 -27.016 -11.219 1 98.56 276 ALA A N 1
ATOM 2128 C CA . ALA A 1 276 ? 28.234 -27 -12.055 1 98.56 276 ALA A CA 1
ATOM 2129 C C . ALA A 1 276 ? 28.109 -28.297 -12.852 1 98.56 276 ALA A C 1
ATOM 2131 O O . ALA A 1 276 ? 27.031 -28.906 -12.898 1 98.56 276 ALA A O 1
ATOM 2132 N N . VAL A 1 277 ? 29.172 -28.734 -13.469 1 98.5 277 VAL A N 1
ATOM 2133 C CA . VAL A 1 277 ? 29.188 -29.953 -14.258 1 98.5 277 VAL A CA 1
ATOM 2134 C C . VAL A 1 277 ? 28.844 -31.156 -13.375 1 98.5 277 VAL A C 1
ATOM 2136 O O . VAL A 1 277 ? 28.078 -32.031 -13.781 1 98.5 277 VAL A O 1
ATOM 2139 N N . THR A 1 278 ? 29.438 -31.172 -12.242 1 98.44 278 THR A N 1
ATOM 2140 C CA . THR A 1 278 ? 29.156 -32.25 -11.297 1 98.44 278 THR A CA 1
ATOM 2141 C C . THR A 1 278 ? 27.672 -32.344 -10.992 1 98.44 278 THR A C 1
ATOM 2143 O O . THR A 1 278 ? 27.094 -33.438 -10.992 1 98.44 278 THR A O 1
ATOM 2146 N N . ARG A 1 279 ? 27.047 -31.25 -10.68 1 98.44 279 ARG A N 1
ATOM 2147 C CA . ARG A 1 279 ? 25.625 -31.203 -10.367 1 98.44 279 ARG A CA 1
ATOM 2148 C C . ARG A 1 279 ? 24.797 -31.703 -11.539 1 98.44 279 ARG A C 1
ATOM 2150 O O . ARG A 1 279 ? 23.844 -32.469 -11.352 1 98.44 279 ARG A O 1
ATOM 2157 N N . ILE A 1 280 ? 25.125 -31.281 -12.734 1 98.5 280 ILE A N 1
ATOM 2158 C CA . ILE A 1 280 ? 24.391 -31.688 -13.938 1 98.5 280 ILE A CA 1
ATOM 2159 C C . ILE A 1 280 ? 24.562 -33.188 -14.164 1 98.5 280 ILE A C 1
ATOM 2161 O O . ILE A 1 280 ? 23.578 -33.906 -14.406 1 98.5 280 ILE A O 1
ATOM 2165 N N . LEU A 1 281 ? 25.781 -33.688 -14.055 1 98.19 281 LEU A N 1
ATOM 2166 C CA . LEU A 1 281 ? 26.047 -35.094 -14.305 1 98.19 281 LEU A CA 1
ATOM 2167 C C . LEU A 1 281 ? 25.375 -35.969 -13.258 1 98.19 281 LEU A C 1
ATOM 2169 O O . LEU A 1 281 ? 24.938 -37.094 -13.562 1 98.19 281 LEU A O 1
ATOM 2173 N N . ARG A 1 282 ? 25.266 -35.5 -12.078 1 97.94 282 ARG A N 1
ATOM 2174 C CA . ARG A 1 282 ? 24.562 -36.25 -11.039 1 97.94 282 ARG A CA 1
ATOM 2175 C C . ARG A 1 282 ? 23.109 -36.5 -11.422 1 97.94 282 ARG A C 1
ATOM 2177 O O . ARG A 1 282 ? 22.578 -37.562 -11.203 1 97.94 282 ARG A O 1
ATOM 2184 N N . ILE A 1 283 ? 22.484 -35.531 -11.945 1 97.75 283 ILE A N 1
ATOM 2185 C CA . ILE A 1 283 ? 21.078 -35.656 -12.336 1 97.75 283 ILE A CA 1
ATOM 2186 C C . ILE A 1 283 ? 20.969 -36.562 -13.57 1 97.75 283 ILE A C 1
ATOM 2188 O O . ILE A 1 283 ? 20.047 -37.375 -13.688 1 97.75 283 ILE A O 1
ATOM 2192 N N . VAL A 1 284 ? 21.891 -36.406 -14.492 1 96.88 284 VAL A N 1
ATOM 2193 C CA . VAL A 1 284 ? 21.922 -37.281 -15.656 1 96.88 284 VAL A CA 1
ATOM 2194 C C . VAL A 1 284 ? 22.094 -38.75 -15.195 1 96.88 284 VAL A C 1
ATOM 2196 O O . VAL A 1 284 ? 21.438 -39.625 -15.719 1 96.88 284 VAL A O 1
ATOM 2199 N N . GLN A 1 285 ? 22.969 -38.938 -14.273 1 96.25 285 GLN A N 1
ATOM 2200 C CA . GLN A 1 285 ? 23.172 -40.281 -13.727 1 96.25 285 GLN A CA 1
ATOM 2201 C C . GLN A 1 285 ? 21.891 -40.812 -13.094 1 96.25 285 GLN A C 1
ATOM 2203 O O . GLN A 1 285 ? 21.531 -41.969 -13.281 1 96.25 285 GLN A O 1
ATOM 2208 N N . ARG A 1 286 ? 21.219 -40 -12.359 1 95.69 286 ARG A N 1
ATOM 2209 C CA . ARG A 1 286 ? 19.969 -40.406 -11.742 1 95.69 286 ARG A CA 1
ATOM 2210 C C . ARG A 1 286 ? 18.938 -40.812 -12.797 1 95.69 286 ARG A C 1
ATOM 2212 O O . ARG A 1 286 ? 18.203 -41.781 -12.609 1 95.69 286 ARG A O 1
ATOM 2219 N N . TYR A 1 287 ? 18.906 -40.031 -13.781 1 92.75 287 TYR A N 1
ATOM 2220 C CA . TYR A 1 287 ? 18.031 -40.344 -14.906 1 92.75 287 TYR A CA 1
ATOM 2221 C C . TYR A 1 287 ? 18.344 -41.688 -15.508 1 92.75 287 TYR A C 1
ATOM 2223 O O . TYR A 1 287 ? 17.438 -42.5 -15.734 1 92.75 287 TYR A O 1
ATOM 2231 N N . LEU A 1 288 ? 19.547 -41.938 -15.695 1 94.25 288 LEU A N 1
ATOM 2232 C CA . LEU A 1 288 ? 19.969 -43.219 -16.297 1 94.25 288 LEU A CA 1
ATOM 2233 C C . LEU A 1 288 ? 19.672 -44.375 -15.359 1 94.25 288 LEU A C 1
ATOM 2235 O O . LEU A 1 288 ? 19.141 -45.406 -15.797 1 94.25 288 LEU A O 1
ATOM 2239 N N . ASP A 1 289 ? 19.969 -44.188 -14.148 1 95.69 289 ASP A N 1
ATOM 2240 C CA . ASP A 1 289 ? 19.781 -45.25 -13.156 1 95.69 289 ASP A CA 1
ATOM 2241 C C . ASP A 1 289 ? 18.297 -45.531 -12.938 1 95.69 289 ASP A C 1
ATOM 2243 O O . ASP A 1 289 ? 17.906 -46.656 -12.594 1 95.69 289 ASP A O 1
ATOM 2247 N N . GLY A 1 290 ? 17.547 -44.562 -13.148 1 95.88 290 GLY A N 1
ATOM 2248 C CA . GLY A 1 290 ? 16.125 -44.656 -12.812 1 95.88 290 GLY A CA 1
ATOM 2249 C C . GLY A 1 290 ? 15.25 -44.938 -14.016 1 95.88 290 GLY A C 1
ATOM 2250 O O . GLY A 1 290 ? 14.023 -45 -13.898 1 95.88 290 GLY A O 1
ATOM 2251 N N . ARG A 1 291 ? 15.828 -45.219 -15.133 1 95.75 291 ARG A N 1
ATOM 2252 C CA . ARG A 1 291 ? 15.055 -45.469 -16.344 1 95.75 291 ARG A CA 1
ATOM 2253 C C . ARG A 1 291 ? 14.195 -46.719 -16.219 1 95.75 291 ARG A C 1
ATOM 2255 O O . ARG A 1 291 ? 14.656 -47.719 -15.68 1 95.75 291 ARG A O 1
ATOM 2262 N N . ASN A 1 292 ? 12.953 -46.594 -16.703 1 96.44 292 ASN A N 1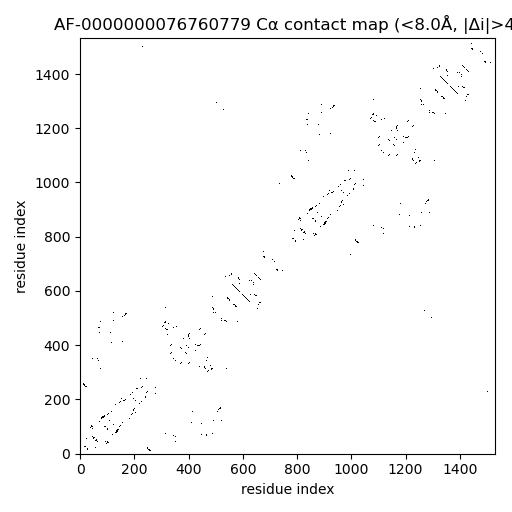
ATOM 2263 C CA . ASN A 1 292 ? 12.023 -47.719 -16.828 1 96.44 292 ASN A CA 1
ATOM 2264 C C . ASN A 1 292 ? 11.594 -47.938 -18.266 1 96.44 292 ASN A C 1
ATOM 2266 O O . ASN A 1 292 ? 10.578 -47.375 -18.703 1 96.44 292 ASN A O 1
ATOM 2270 N N . PRO A 1 293 ? 12.219 -48.75 -18.938 1 93.25 293 PRO A N 1
ATOM 2271 C CA . PRO A 1 293 ? 11.93 -48.938 -20.359 1 93.25 293 PRO A CA 1
ATOM 2272 C C . PRO A 1 293 ? 10.555 -49.562 -20.594 1 93.25 293 PRO A C 1
ATOM 2274 O O . PRO A 1 293 ? 10.047 -49.531 -21.719 1 93.25 293 PRO A O 1
ATOM 2277 N N . ASP A 1 294 ? 9.93 -50.125 -19.594 1 95.56 294 ASP A N 1
ATOM 2278 C CA . ASP A 1 294 ? 8.648 -50.812 -19.75 1 95.56 294 ASP A CA 1
ATOM 2279 C C . ASP A 1 294 ? 7.488 -49.875 -19.422 1 95.56 294 ASP A C 1
ATOM 2281 O O . ASP A 1 294 ? 6.324 -50.312 -19.438 1 95.56 294 ASP A O 1
ATOM 2285 N N . ALA A 1 295 ? 7.867 -48.625 -19.078 1 96.31 295 ALA A N 1
ATOM 2286 C CA . ALA A 1 295 ? 6.805 -47.688 -18.766 1 96.31 295 ALA A CA 1
ATOM 2287 C C . ALA A 1 295 ? 5.836 -47.531 -19.922 1 96.31 295 ALA A C 1
ATOM 2289 O O . ALA A 1 295 ? 6.25 -47.531 -21.094 1 96.31 295 ALA A O 1
ATOM 2290 N N . VAL A 1 296 ? 4.496 -47.469 -19.656 1 95.94 296 VAL A N 1
ATOM 2291 C CA . VAL A 1 296 ? 3.457 -47.312 -20.672 1 95.94 296 VAL A CA 1
ATOM 2292 C C . VAL A 1 296 ? 2.668 -46.031 -20.438 1 95.94 296 VAL A C 1
ATOM 2294 O O . VAL A 1 296 ? 2.236 -45.75 -19.312 1 95.94 296 VAL A O 1
ATOM 2297 N N . PHE A 1 297 ? 2.564 -45.312 -21.469 1 95.94 297 PHE A N 1
ATOM 2298 C CA . PHE A 1 297 ? 1.716 -44.125 -21.422 1 95.94 297 PHE A CA 1
ATOM 2299 C C . PHE A 1 297 ? 0.27 -44.5 -21.75 1 95.94 297 PHE A C 1
ATOM 2301 O O . PHE A 1 297 ? -0.153 -44.406 -22.906 1 95.94 297 PHE A O 1
ATOM 2308 N N . ASP A 1 298 ? -0.517 -44.875 -20.75 1 96.5 298 ASP A N 1
ATOM 2309 C CA . ASP A 1 298 ? -1.929 -45.188 -20.891 1 96.5 298 ASP A CA 1
ATOM 2310 C C . ASP A 1 298 ? -2.799 -43.938 -20.891 1 96.5 298 ASP A C 1
ATOM 2312 O O . ASP A 1 298 ? -3.359 -43.594 -19.844 1 96.5 298 ASP A O 1
ATOM 2316 N N . ARG A 1 299 ? -3.016 -43.406 -22.016 1 97 299 ARG A N 1
ATOM 2317 C CA . ARG A 1 299 ? -3.688 -42.125 -22.156 1 97 299 ARG A CA 1
ATOM 2318 C C . ARG A 1 299 ? -5.133 -42.188 -21.672 1 97 299 ARG A C 1
ATOM 2320 O O . ARG A 1 299 ? -5.668 -41.219 -21.125 1 97 299 ARG A O 1
ATOM 2327 N N . ASP A 1 300 ? -5.812 -43.312 -21.859 1 97.25 300 ASP A N 1
ATOM 2328 C CA . ASP A 1 300 ? -7.207 -43.469 -21.453 1 97.25 300 ASP A CA 1
ATOM 2329 C C . ASP A 1 300 ? -7.324 -43.531 -19.938 1 97.25 300 ASP A C 1
ATOM 2331 O O . ASP A 1 300 ? -8.219 -42.906 -19.344 1 97.25 300 ASP A O 1
ATOM 2335 N N . ALA A 1 301 ? -6.461 -44.281 -19.344 1 97.75 301 ALA A N 1
ATOM 2336 C CA . ALA A 1 301 ? -6.449 -44.344 -17.891 1 97.75 301 ALA A CA 1
ATOM 2337 C C . ALA A 1 301 ? -6.152 -43 -17.281 1 97.75 301 ALA A C 1
ATOM 2339 O O . ALA A 1 301 ? -6.758 -42.594 -16.281 1 97.75 301 ALA A O 1
ATOM 2340 N N . ASP A 1 302 ? -5.199 -42.344 -17.875 1 97.81 302 ASP A N 1
ATOM 2341 C CA . ASP A 1 302 ? -4.824 -41.031 -17.391 1 97.81 302 ASP A CA 1
ATOM 2342 C C . ASP A 1 302 ? -5.957 -40.031 -17.609 1 97.81 302 ASP A C 1
ATOM 2344 O O . ASP A 1 302 ? -6.133 -39.094 -16.812 1 97.81 302 ASP A O 1
ATOM 2348 N N . HIS A 1 303 ? -6.684 -40.156 -18.672 1 98 303 HIS A N 1
ATOM 2349 C CA . HIS A 1 303 ? -7.859 -39.312 -18.906 1 98 303 HIS A CA 1
ATOM 2350 C C . HIS A 1 303 ? -8.883 -39.469 -17.797 1 98 303 HIS A C 1
ATOM 2352 O O . HIS A 1 303 ? -9.461 -38.5 -17.328 1 98 303 HIS A O 1
ATOM 2358 N N . GLU A 1 304 ? -9.117 -40.688 -17.375 1 98.25 304 GLU A N 1
ATOM 2359 C CA . GLU A 1 304 ? -10.039 -40.938 -16.266 1 98.25 304 GLU A CA 1
ATOM 2360 C C . GLU A 1 304 ? -9.555 -40.312 -14.977 1 98.25 304 GLU A C 1
ATOM 2362 O O . GLU A 1 304 ? -10.352 -39.75 -14.203 1 98.25 304 GLU A O 1
ATOM 2367 N N . LEU A 1 305 ? -8.289 -40.375 -14.75 1 98.38 305 LEU A N 1
ATOM 2368 C CA . LEU A 1 305 ? -7.707 -39.719 -13.594 1 98.38 305 LEU A CA 1
ATOM 2369 C C . LEU A 1 305 ? -7.883 -38.188 -13.688 1 98.38 305 LEU A C 1
ATOM 2371 O O . LEU A 1 305 ? -8.203 -37.531 -12.695 1 98.38 305 LEU A O 1
ATOM 2375 N N . ALA A 1 306 ? -7.629 -37.656 -14.898 1 98.5 306 ALA A N 1
ATOM 2376 C CA . ALA A 1 306 ? -7.816 -36.219 -15.117 1 98.5 306 ALA A CA 1
ATOM 2377 C C . ALA A 1 306 ? -9.242 -35.781 -14.781 1 98.5 306 ALA A C 1
ATOM 2379 O O . ALA A 1 306 ? -9.461 -34.719 -14.203 1 98.5 306 ALA A O 1
ATOM 2380 N N . ARG A 1 307 ? -10.242 -36.656 -15.141 1 98.62 307 ARG A N 1
ATOM 2381 C CA . ARG A 1 307 ? -11.641 -36.344 -14.836 1 98.62 307 ARG A CA 1
ATOM 2382 C C . ARG A 1 307 ? -11.883 -36.375 -13.328 1 98.62 307 ARG A C 1
ATOM 2384 O O . ARG A 1 307 ? -12.562 -35.5 -12.797 1 98.62 307 ARG A O 1
ATOM 2391 N N . GLU A 1 308 ? -11.32 -37.312 -12.703 1 98.62 308 GLU A N 1
ATOM 2392 C CA . GLU A 1 308 ? -11.453 -37.406 -11.25 1 98.62 308 GLU A CA 1
ATOM 2393 C C . GLU A 1 308 ? -10.867 -36.188 -10.562 1 98.62 308 GLU A C 1
ATOM 2395 O O . GLU A 1 308 ? -11.508 -35.594 -9.695 1 98.62 308 GLU A O 1
ATOM 2400 N N . ILE A 1 309 ? -9.672 -35.781 -10.969 1 98.75 309 ILE A N 1
ATOM 2401 C CA . ILE A 1 309 ? -9.008 -34.625 -10.367 1 98.75 309 ILE A CA 1
ATOM 2402 C C . ILE A 1 309 ? -9.812 -33.375 -10.641 1 98.75 309 ILE A C 1
ATOM 2404 O O . ILE A 1 309 ? -10.031 -32.562 -9.734 1 98.75 309 ILE A O 1
ATOM 2408 N N . ALA A 1 310 ? -10.266 -33.219 -11.867 1 98.81 310 ALA A N 1
ATOM 2409 C CA . ALA A 1 310 ? -11.055 -32.062 -12.234 1 98.81 310 ALA A CA 1
ATOM 2410 C C . ALA A 1 310 ? -12.289 -31.938 -11.352 1 98.81 310 ALA A C 1
ATOM 2412 O O . ALA A 1 310 ? -12.625 -30.844 -10.883 1 98.81 310 ALA A O 1
ATOM 2413 N N . SER A 1 311 ? -12.984 -33.031 -11.094 1 98.69 311 SER A N 1
ATOM 2414 C CA . SER A 1 311 ? -14.227 -33.031 -10.328 1 98.69 311 SER A CA 1
ATOM 2415 C C . SER A 1 311 ? -13.969 -32.656 -8.867 1 98.69 311 SER A C 1
ATOM 2417 O O . SER A 1 311 ? -14.875 -32.188 -8.18 1 98.69 311 SER A O 1
ATOM 2419 N N . GLN A 1 312 ? -12.727 -32.812 -8.398 1 98.56 312 GLN A N 1
ATOM 2420 C CA . GLN A 1 312 ? -12.367 -32.5 -7.02 1 98.56 312 GLN A CA 1
ATOM 2421 C C . GLN A 1 312 ? -11.836 -31.062 -6.91 1 98.56 312 GLN A C 1
ATOM 2423 O O . GLN A 1 312 ? -11.617 -30.547 -5.809 1 98.56 312 GLN A O 1
ATOM 2428 N N . CYS A 1 313 ? -11.641 -30.391 -8.07 1 98.75 313 CYS A N 1
ATOM 2429 C CA . CYS A 1 313 ? -11.008 -29.078 -8.102 1 98.75 313 CYS A CA 1
ATOM 2430 C C . CYS A 1 313 ? -12.055 -27.984 -8.25 1 98.75 313 CYS A C 1
ATOM 2432 O O . CYS A 1 313 ? -11.852 -26.859 -7.789 1 98.75 313 CYS A O 1
ATOM 2434 N N . MET A 1 314 ? -13.172 -28.234 -8.93 1 98.88 314 MET A N 1
ATOM 2435 C CA . MET A 1 314 ? -14.164 -27.219 -9.234 1 98.88 314 MET A CA 1
ATOM 2436 C C . MET A 1 314 ? -14.812 -26.672 -7.965 1 98.88 314 MET A C 1
ATOM 2438 O O . MET A 1 314 ? -14.992 -27.422 -6.996 1 98.88 314 MET A O 1
ATOM 2442 N N . VAL A 1 315 ? -15.172 -25.406 -7.941 1 98.94 315 VAL A N 1
ATOM 2443 C CA . VAL A 1 315 ? -15.648 -24.734 -6.73 1 98.94 315 VAL A CA 1
ATOM 2444 C C . VAL A 1 315 ? -17.078 -24.234 -6.941 1 98.94 315 VAL A C 1
ATOM 2446 O O . VAL A 1 315 ? -17.328 -23.438 -7.84 1 98.94 315 VAL A O 1
ATOM 2449 N N . LEU A 1 316 ? -17.984 -24.719 -6.145 1 98.94 316 LEU A N 1
ATOM 2450 C CA . LEU A 1 316 ? -19.344 -24.172 -6.121 1 98.94 316 LEU A CA 1
ATOM 2451 C C . LEU A 1 316 ? -19.375 -22.859 -5.34 1 98.94 316 LEU A C 1
ATOM 2453 O O . LEU A 1 316 ? -19.125 -22.844 -4.129 1 98.94 316 LEU A O 1
ATOM 2457 N N . LEU A 1 317 ? -19.703 -21.766 -6.008 1 98.88 317 LEU A N 1
ATOM 2458 C CA . LEU A 1 317 ? -19.594 -20.438 -5.414 1 98.88 317 LEU A CA 1
ATOM 2459 C C . LEU A 1 317 ? -20.953 -19.953 -4.918 1 98.88 317 LEU A C 1
ATOM 2461 O O . LEU A 1 317 ? -21.031 -19.156 -3.984 1 98.88 317 LEU A O 1
ATOM 2465 N N . LYS A 1 318 ? -21.969 -20.359 -5.613 1 98.81 318 LYS A N 1
ATOM 2466 C CA . LYS A 1 318 ? -23.328 -19.953 -5.285 1 98.81 318 LYS A CA 1
ATOM 2467 C C . LYS A 1 318 ? -24.328 -21.062 -5.602 1 98.81 318 LYS A C 1
ATOM 2469 O O . LYS A 1 318 ? -24.203 -21.75 -6.621 1 98.81 318 LYS A O 1
ATOM 2474 N N . ASN A 1 319 ? -25.25 -21.312 -4.75 1 98.81 319 ASN A N 1
ATOM 2475 C CA . ASN A 1 319 ? -26.281 -22.312 -4.941 1 98.81 319 ASN A CA 1
ATOM 2476 C C . ASN A 1 319 ? -27.562 -21.953 -4.195 1 98.81 319 ASN A C 1
ATOM 2478 O O . ASN A 1 319 ? -27.953 -22.641 -3.256 1 98.81 319 ASN A O 1
ATOM 2482 N N . GLU A 1 320 ? -28.234 -21.016 -4.695 1 98.31 320 GLU A N 1
ATOM 2483 C CA . GLU A 1 320 ? -29.453 -20.531 -4.035 1 98.31 320 GLU A CA 1
ATOM 2484 C C . GLU A 1 320 ? -30.594 -21.516 -4.191 1 98.31 320 GLU A C 1
ATOM 2486 O O . GLU A 1 320 ? -30.828 -22.031 -5.281 1 98.31 320 GLU A O 1
ATOM 2491 N N . ASP A 1 321 ? -31.312 -21.812 -3.145 1 96.94 321 ASP A N 1
ATOM 2492 C CA . ASP A 1 321 ? -32.5 -22.672 -3.092 1 96.94 321 ASP A CA 1
ATOM 2493 C C . ASP A 1 321 ? -32.219 -24.047 -3.686 1 96.94 321 ASP A C 1
ATOM 2495 O O . ASP A 1 321 ? -33.062 -24.641 -4.34 1 96.94 321 ASP A O 1
ATOM 2499 N N . HIS A 1 322 ? -30.922 -24.5 -3.6 1 97.25 322 HIS A N 1
ATOM 2500 C CA . HIS A 1 322 ? -30.516 -25.828 -4.066 1 97.25 322 HIS A CA 1
ATOM 2501 C C . HIS A 1 322 ? -30.906 -26.031 -5.527 1 97.25 322 HIS A C 1
ATOM 2503 O O . HIS A 1 322 ? -31.453 -27.078 -5.883 1 97.25 322 HIS A O 1
ATOM 2509 N N . ILE A 1 323 ? -30.594 -24.969 -6.238 1 98.5 323 ILE A N 1
ATOM 2510 C CA . ILE A 1 323 ? -30.875 -25.047 -7.668 1 98.5 323 ILE A CA 1
ATOM 2511 C C . ILE A 1 323 ? -30.062 -26.203 -8.273 1 98.5 323 ILE A C 1
ATOM 2513 O O . ILE A 1 323 ? -30.484 -26.797 -9.266 1 98.5 323 ILE A O 1
ATOM 2517 N N . LEU A 1 324 ? -28.891 -26.453 -7.809 1 98.62 324 LEU A N 1
ATOM 2518 C CA . LEU A 1 324 ? -28.094 -27.641 -8.133 1 98.62 324 LEU A CA 1
ATOM 2519 C C . LEU A 1 324 ? -28.156 -28.656 -7.004 1 98.62 324 LEU A C 1
ATOM 2521 O O . LEU A 1 324 ? -28.25 -28.297 -5.832 1 98.62 324 LEU A O 1
ATOM 2525 N N . PRO A 1 325 ? -28.125 -29.922 -7.383 1 98.56 325 PRO A N 1
ATOM 2526 C CA . PRO A 1 325 ? -27.891 -30.5 -8.711 1 98.56 325 PRO A CA 1
ATOM 2527 C C . PRO A 1 325 ? -29.125 -30.422 -9.602 1 98.56 325 PRO A C 1
ATOM 2529 O O . PRO A 1 325 ? -30.25 -30.281 -9.102 1 98.56 325 PRO A O 1
ATOM 2532 N N . LEU A 1 326 ? -28.906 -30.562 -10.828 1 98.75 326 LEU A N 1
ATOM 2533 C CA . LEU A 1 326 ? -30 -30.562 -11.812 1 98.75 326 LEU A CA 1
ATOM 2534 C C . LEU A 1 326 ? -30.797 -31.859 -11.742 1 98.75 326 LEU A C 1
ATOM 2536 O O . LEU A 1 326 ? -30.266 -32.906 -11.328 1 98.75 326 LEU A O 1
ATOM 2540 N N . SER A 1 327 ? -32.062 -31.75 -12.203 1 97.81 327 SER A N 1
ATOM 2541 C CA . SER A 1 327 ? -32.875 -32.938 -12.391 1 97.81 327 SER A CA 1
ATOM 2542 C C . SER A 1 327 ? -32.406 -33.719 -13.617 1 97.81 327 SER A C 1
ATOM 2544 O O . SER A 1 327 ? -32.094 -33.156 -14.648 1 97.81 327 SER A O 1
ATOM 2546 N N . LYS A 1 328 ? -32.375 -35 -13.508 1 97.44 328 LYS A N 1
ATOM 2547 C CA . LYS A 1 328 ? -31.953 -35.844 -14.617 1 97.44 328 LYS A CA 1
ATOM 2548 C C . LYS A 1 328 ? -33.094 -36.031 -15.625 1 97.44 328 LYS A C 1
ATOM 2550 O O . LYS A 1 328 ? -32.875 -36.5 -16.75 1 97.44 328 LYS A O 1
ATOM 2555 N N . THR A 1 329 ? -34.312 -35.625 -15.25 1 97.62 329 THR A N 1
ATOM 2556 C CA . THR A 1 329 ? -35.469 -35.844 -16.109 1 97.62 329 THR A CA 1
ATOM 2557 C C . THR A 1 329 ? -36.031 -34.531 -16.656 1 97.62 329 THR A C 1
ATOM 2559 O O . THR A 1 329 ? -36.75 -34.531 -17.641 1 97.62 329 THR A O 1
ATOM 2562 N N . GLU A 1 330 ? -35.75 -33.438 -16 1 97.5 330 GLU A N 1
ATOM 2563 C CA . GLU A 1 330 ? -36.219 -32.156 -16.484 1 97.5 330 GLU A CA 1
ATOM 2564 C C . GLU A 1 330 ? -35.25 -31.547 -17.484 1 97.5 330 GLU A C 1
ATOM 2566 O O . GLU A 1 330 ? -34.031 -31.766 -17.406 1 97.5 330 GLU A O 1
ATOM 2571 N N . THR A 1 331 ? -35.75 -30.75 -18.422 1 98.44 331 THR A N 1
ATOM 2572 C CA . THR A 1 331 ? -34.969 -30.156 -19.5 1 98.44 331 THR A CA 1
ATOM 2573 C C . THR A 1 331 ? -34.094 -29.016 -18.984 1 98.44 331 THR A C 1
ATOM 2575 O O . THR A 1 331 ? -34.625 -28.109 -18.312 1 98.44 331 THR A O 1
ATOM 2578 N N . ALA A 1 332 ? -32.875 -29.047 -19.266 1 98.81 332 ALA A N 1
ATOM 2579 C CA . ALA A 1 332 ? -31.953 -27.938 -19.031 1 98.81 332 ALA A CA 1
ATOM 2580 C C . ALA A 1 332 ? -31.484 -27.312 -20.344 1 98.81 332 ALA A C 1
ATOM 2582 O O . ALA A 1 332 ? -31.469 -27.984 -21.391 1 98.81 332 ALA A O 1
ATOM 2583 N N . ALA A 1 333 ? -31.172 -26.047 -20.375 1 98.94 333 ALA A N 1
ATOM 2584 C CA . ALA A 1 333 ? -30.562 -25.391 -21.531 1 98.94 333 ALA A CA 1
ATOM 2585 C C . ALA A 1 333 ? -29.078 -25.109 -21.266 1 98.94 333 ALA A C 1
ATOM 2587 O O . ALA A 1 333 ? -28.734 -24.375 -20.344 1 98.94 333 ALA A O 1
ATOM 2588 N N . PHE A 1 334 ? -28.219 -25.797 -21.984 1 98.94 334 PHE A N 1
ATOM 2589 C CA . PHE A 1 334 ? -26.797 -25.438 -22 1 98.94 334 PHE A CA 1
ATOM 2590 C C . PHE A 1 334 ? -26.531 -24.328 -23 1 98.94 334 PHE A C 1
ATOM 2592 O O . PHE A 1 334 ? -26.719 -24.516 -24.203 1 98.94 334 PHE A O 1
ATOM 2599 N N . ILE A 1 335 ? -26.109 -23.172 -22.469 1 98.94 335 ILE A N 1
ATOM 2600 C CA . ILE A 1 335 ? -25.953 -21.969 -23.281 1 98.94 335 ILE A CA 1
ATOM 2601 C C . ILE A 1 335 ? -24.516 -21.469 -23.188 1 98.94 335 ILE A C 1
ATOM 2603 O O . ILE A 1 335 ? -23.953 -21.359 -22.109 1 98.94 335 ILE A O 1
ATOM 2607 N N . GLY A 1 336 ? -23.906 -21.156 -24.328 1 98.75 336 GLY A N 1
ATOM 2608 C CA . GLY A 1 336 ? -22.531 -20.672 -24.438 1 98.75 336 GLY A CA 1
ATOM 2609 C C . GLY A 1 336 ? -21.625 -21.609 -25.203 1 98.75 336 GLY A C 1
ATOM 2610 O O . GLY A 1 336 ? -21.688 -22.828 -25.047 1 98.75 336 GLY A O 1
ATOM 2611 N N . LYS A 1 337 ? -20.734 -21.031 -25.938 1 98.38 337 LYS A N 1
ATOM 2612 C CA . LYS A 1 337 ? -19.797 -21.781 -26.797 1 98.38 337 LYS A CA 1
ATOM 2613 C C . LYS A 1 337 ? -19 -22.797 -25.984 1 98.38 337 LYS A C 1
ATOM 2615 O O . LYS A 1 337 ? -18.688 -23.875 -26.469 1 98.38 337 LYS A O 1
ATOM 2620 N N . PHE A 1 338 ? -18.719 -22.484 -24.734 1 98.56 338 PHE A N 1
ATOM 2621 C CA . PHE A 1 338 ? -17.844 -23.312 -23.906 1 98.56 338 PHE A CA 1
ATOM 2622 C C . PHE A 1 338 ? -18.547 -24.594 -23.5 1 98.56 338 PHE A C 1
ATOM 2624 O O . PHE A 1 338 ? -17.906 -25.531 -23.031 1 98.56 338 PHE A O 1
ATOM 2631 N N . ALA A 1 339 ? -19.844 -24.672 -23.688 1 98.75 339 ALA A N 1
ATOM 2632 C CA . ALA A 1 339 ? -20.547 -25.922 -23.438 1 98.75 339 ALA A CA 1
ATOM 2633 C C . ALA A 1 339 ? -20.172 -26.984 -24.469 1 98.75 339 ALA A C 1
ATOM 2635 O O . ALA A 1 339 ? -20.156 -28.172 -24.172 1 98.75 339 ALA A O 1
ATOM 2636 N N . GLU A 1 340 ? -19.938 -26.484 -25.672 1 98.31 340 GLU A N 1
ATOM 2637 C CA . GLU A 1 340 ? -19.594 -27.359 -26.797 1 98.31 340 GLU A CA 1
ATOM 2638 C C . GLU A 1 340 ? -18.078 -27.422 -27 1 98.31 340 GLU A C 1
ATOM 2640 O O . GLU A 1 340 ? -17.547 -28.484 -27.344 1 98.31 340 GLU A O 1
ATOM 2645 N N . SER A 1 341 ? -17.422 -26.328 -26.891 1 97.12 341 SER A N 1
ATOM 2646 C CA . SER A 1 341 ? -15.984 -26.172 -27.031 1 97.12 341 SER A CA 1
ATOM 2647 C C . SER A 1 341 ? -15.375 -25.516 -25.797 1 97.12 341 SER A C 1
ATOM 2649 O O . SER A 1 341 ? -15.086 -24.312 -25.797 1 97.12 341 SER A O 1
ATOM 2651 N N . PRO A 1 342 ? -15.055 -26.359 -24.875 1 97.06 342 PRO A N 1
ATOM 2652 C CA . PRO A 1 342 ? -14.695 -25.797 -23.562 1 97.06 342 PRO A CA 1
ATOM 2653 C C . PRO A 1 342 ? -13.32 -25.141 -23.562 1 97.06 342 PRO A C 1
ATOM 2655 O O . PRO A 1 342 ? -12.414 -25.578 -24.281 1 97.06 342 PRO A O 1
ATOM 2658 N N . ARG A 1 343 ? -13.195 -24.062 -22.797 1 95.69 343 ARG A N 1
ATOM 2659 C CA . ARG A 1 343 ? -11.922 -23.531 -22.328 1 95.69 343 ARG A CA 1
ATOM 2660 C C . ARG A 1 343 ? -11.367 -24.359 -21.188 1 95.69 343 ARG A C 1
ATOM 2662 O O . ARG A 1 343 ? -12 -24.469 -20.125 1 95.69 343 ARG A O 1
ATOM 2669 N N . PHE A 1 344 ? -10.07 -24.969 -21.344 1 95.44 344 PHE A N 1
ATOM 2670 C CA . PHE A 1 344 ? -9.688 -25.938 -20.328 1 95.44 344 PHE A CA 1
ATOM 2671 C C . PHE A 1 344 ? -8.195 -25.859 -20.047 1 95.44 344 PHE A C 1
ATOM 2673 O O . PHE A 1 344 ? -7.691 -26.562 -19.156 1 95.44 344 PHE A O 1
ATOM 2680 N N . GLN A 1 345 ? -7.414 -25.047 -20.688 1 93.5 345 GLN A N 1
ATOM 2681 C CA . GLN A 1 345 ? -5.988 -24.844 -20.453 1 93.5 345 GLN A CA 1
ATOM 2682 C C . GLN A 1 345 ? -5.559 -23.438 -20.891 1 93.5 345 GLN A C 1
ATOM 2684 O O . GLN A 1 345 ? -6.355 -22.688 -21.453 1 93.5 345 GLN A O 1
ATOM 2689 N N . GLY A 1 346 ? -4.395 -23.078 -20.531 1 86.88 346 GLY A N 1
ATOM 2690 C CA . GLY A 1 346 ? -3.891 -21.75 -20.875 1 86.88 346 GLY A CA 1
ATOM 2691 C C . GLY A 1 346 ? -3.002 -21.766 -22.109 1 86.88 346 GLY A C 1
ATOM 2692 O O . GLY A 1 346 ? -2.688 -22.828 -22.641 1 86.88 346 GLY A O 1
ATOM 2693 N N . GLY A 1 347 ? -2.713 -20.547 -22.531 1 80.62 347 GLY A N 1
ATOM 2694 C CA . GLY A 1 347 ? -1.826 -20.391 -23.672 1 80.62 347 GLY A CA 1
ATOM 2695 C C . GLY A 1 347 ? -0.366 -20.266 -23.281 1 80.62 347 GLY A C 1
ATOM 2696 O O . GLY A 1 347 ? -0.054 -19.875 -22.156 1 80.62 347 GLY A O 1
ATOM 2697 N N . GLY A 1 348 ? 0.493 -20.688 -24.297 1 79.19 348 GLY A N 1
ATOM 2698 C CA . GLY A 1 348 ? 1.92 -20.547 -24.047 1 79.19 348 GLY A CA 1
ATOM 2699 C C . GLY A 1 348 ? 2.664 -21.875 -24.078 1 79.19 348 GLY A C 1
ATOM 2700 O O . GLY A 1 348 ? 2.205 -22.844 -24.688 1 79.19 348 GLY A O 1
ATOM 2701 N N . SER A 1 349 ? 3.732 -21.844 -23.453 1 74.62 349 SER A N 1
ATOM 2702 C CA . SER A 1 349 ? 4.66 -22.969 -23.547 1 74.62 349 SER A CA 1
ATOM 2703 C C . SER A 1 349 ? 4.086 -24.219 -22.906 1 74.62 349 SER A C 1
ATOM 2705 O O . SER A 1 349 ? 4.48 -25.328 -23.234 1 74.62 349 SER A O 1
ATOM 2707 N N . SER A 1 350 ? 3.137 -24.031 -22.078 1 73.56 350 SER A N 1
ATOM 2708 C CA . SER A 1 350 ? 2.59 -25.188 -21.375 1 73.56 350 SER A CA 1
ATOM 2709 C C . SER A 1 350 ? 1.34 -25.719 -22.062 1 73.56 350 SER A C 1
ATOM 2711 O O . SER A 1 350 ? 0.662 -26.609 -21.531 1 73.56 350 SER A O 1
ATOM 2713 N N . HIS A 1 351 ? 1.052 -25.219 -23.234 1 81.12 351 HIS A N 1
ATOM 2714 C CA . HIS A 1 351 ? -0.116 -25.672 -23.984 1 81.12 351 HIS A CA 1
ATOM 2715 C C . HIS A 1 351 ? 0.052 -27.125 -24.422 1 81.12 351 HIS A C 1
ATOM 2717 O O . HIS A 1 351 ? 1.06 -27.469 -25.047 1 81.12 351 HIS A O 1
ATOM 2723 N N . ILE A 1 352 ? -0.942 -27.969 -24.125 1 88 352 ILE A N 1
ATOM 2724 C CA . ILE A 1 352 ? -0.86 -29.406 -24.375 1 88 352 ILE A CA 1
ATOM 2725 C C . ILE A 1 352 ? -1.656 -29.766 -25.625 1 88 352 ILE A C 1
ATOM 2727 O O . ILE A 1 352 ? -2.77 -29.266 -25.828 1 88 352 ILE A O 1
ATOM 2731 N N . ASN A 1 353 ? -1.073 -30.562 -26.484 1 88.44 353 ASN A N 1
ATOM 2732 C CA . ASN A 1 353 ? -1.817 -31.234 -27.531 1 88.44 353 ASN A CA 1
ATOM 2733 C C . ASN A 1 353 ? -2.6 -32.438 -27 1 88.44 353 ASN A C 1
ATOM 2735 O O . ASN A 1 353 ? -2.051 -33.531 -26.875 1 88.44 353 ASN A O 1
ATOM 2739 N N . CYS A 1 354 ? -3.877 -32.281 -26.859 1 92.44 354 CYS A N 1
ATOM 2740 C CA . CYS A 1 354 ? -4.688 -33.188 -26.047 1 92.44 354 CYS A CA 1
ATOM 2741 C C . CYS A 1 354 ? -5.031 -34.469 -26.797 1 92.44 354 CYS A C 1
ATOM 2743 O O . CYS A 1 354 ? -5.309 -34.438 -28 1 92.44 354 CYS A O 1
ATOM 2745 N N . HIS A 1 355 ? -5.066 -35.531 -26.078 1 91.31 355 HIS A N 1
ATOM 2746 C CA . HIS A 1 355 ? -5.512 -36.844 -26.547 1 91.31 355 HIS A CA 1
ATOM 2747 C C . HIS A 1 355 ? -7.004 -36.812 -26.844 1 91.31 355 HIS A C 1
ATOM 2749 O O . HIS A 1 355 ? -7.445 -37.406 -27.828 1 91.31 355 HIS A O 1
ATOM 2755 N N . LYS A 1 356 ? -7.637 -36.25 -26 1 93.44 356 LYS A N 1
ATOM 2756 C CA . LYS A 1 356 ? -9.094 -36.156 -26.062 1 93.44 356 LYS A CA 1
ATOM 2757 C C . LYS A 1 356 ? -9.602 -34.969 -25.234 1 93.44 356 LYS A C 1
ATOM 2759 O O . LYS A 1 356 ? -9.039 -34.656 -24.172 1 93.44 356 LYS A O 1
ATOM 2764 N N . VAL A 1 357 ? -10.656 -34.312 -25.844 1 95.75 357 VAL A N 1
ATOM 2765 C CA . VAL A 1 357 ? -11.297 -33.25 -25.078 1 95.75 357 VAL A CA 1
ATOM 2766 C C . VAL A 1 357 ? -12.789 -33.5 -24.953 1 95.75 357 VAL A C 1
ATOM 2768 O O . VAL A 1 357 ? -13.477 -33.719 -25.953 1 95.75 357 VAL A O 1
ATOM 2771 N N . GLU A 1 358 ? -13.266 -33.531 -23.719 1 96.5 358 GLU A N 1
ATOM 2772 C CA . GLU A 1 358 ? -14.68 -33.719 -23.422 1 96.5 358 GLU A CA 1
ATOM 2773 C C . GLU A 1 358 ? -15.398 -32.406 -23.172 1 96.5 358 GLU A C 1
ATOM 2775 O O . GLU A 1 358 ? -14.938 -31.578 -22.391 1 96.5 358 GLU A O 1
ATOM 2780 N N . SER A 1 359 ? -16.453 -32.25 -23.844 1 98.06 359 SER A N 1
ATOM 2781 C CA . SER A 1 359 ? -17.281 -31.078 -23.578 1 98.06 359 SER A CA 1
ATOM 2782 C C . SER A 1 359 ? -18.469 -31.438 -22.688 1 98.06 359 SER A C 1
ATOM 2784 O O . SER A 1 359 ? -18.828 -32.594 -22.562 1 98.06 359 SER A O 1
ATOM 2786 N N . ALA A 1 360 ? -19.031 -30.453 -22.062 1 98.75 360 ALA A N 1
ATOM 2787 C CA . ALA A 1 360 ? -20.203 -30.688 -21.234 1 98.75 360 ALA A CA 1
ATOM 2788 C C . ALA A 1 360 ? -21.391 -31.156 -22.078 1 98.75 360 ALA A C 1
ATOM 2790 O O . ALA A 1 360 ? -22.141 -32.031 -21.656 1 98.75 360 ALA A O 1
ATOM 2791 N N . LEU A 1 361 ? -21.562 -30.547 -23.266 1 98.69 361 LEU A N 1
ATOM 2792 C CA . LEU A 1 361 ? -22.672 -30.906 -24.156 1 98.69 361 LEU A CA 1
ATOM 2793 C C . LEU A 1 361 ? -22.594 -32.375 -24.531 1 98.69 361 LEU A C 1
ATOM 2795 O O . LEU A 1 361 ? -23.609 -33.094 -24.484 1 98.69 361 LEU A O 1
ATOM 2799 N N . GLU A 1 362 ? -21.422 -32.844 -24.891 1 98.25 362 GLU A N 1
ATOM 2800 C CA . GLU A 1 362 ? -21.219 -34.219 -25.266 1 98.25 362 GLU A CA 1
ATOM 2801 C C . GLU A 1 362 ? -21.5 -35.156 -24.094 1 98.25 362 GLU A C 1
ATOM 2803 O O . GLU A 1 362 ? -22.125 -36.219 -24.266 1 98.25 362 GLU A O 1
ATOM 2808 N N . MET A 1 363 ? -21.047 -34.781 -22.953 1 98.19 363 MET A N 1
ATOM 2809 C CA . MET A 1 363 ? -21.109 -35.656 -21.781 1 98.19 363 MET A CA 1
ATOM 2810 C C . MET A 1 363 ? -22.5 -35.656 -21.172 1 98.19 363 MET A C 1
ATOM 2812 O O . MET A 1 363 ? -22.844 -36.531 -20.375 1 98.19 363 MET A O 1
ATOM 2816 N N . ALA A 1 364 ? -23.359 -34.719 -21.594 1 98.25 364 ALA A N 1
ATOM 2817 C CA . ALA A 1 364 ? -24.719 -34.656 -21.109 1 98.25 364 ALA A CA 1
ATOM 2818 C C . ALA A 1 364 ? -25.703 -35.281 -22.094 1 98.25 364 ALA A C 1
ATOM 2820 O O . ALA A 1 364 ? -26.906 -35.062 -22 1 98.25 364 ALA A O 1
ATOM 2821 N N . ALA A 1 365 ? -25.234 -36.062 -22.969 1 97.12 365 ALA A N 1
ATOM 2822 C CA . ALA A 1 365 ? -26.031 -36.625 -24.062 1 97.12 365 ALA A CA 1
ATOM 2823 C C . ALA A 1 365 ? -27.188 -37.469 -23.516 1 97.12 365 ALA A C 1
ATOM 2825 O O . ALA A 1 365 ? -28.219 -37.594 -24.172 1 97.12 365 ALA A O 1
ATOM 2826 N N . ASP A 1 366 ? -27.078 -38.062 -22.375 1 96.62 366 ASP A N 1
ATOM 2827 C CA . ASP A 1 366 ? -28.109 -38.938 -21.828 1 96.62 366 ASP A CA 1
ATOM 2828 C C . ASP A 1 366 ? -29.172 -38.156 -21.078 1 96.62 366 ASP A C 1
ATOM 2830 O O . ASP A 1 366 ? -30.156 -38.719 -20.594 1 96.62 366 ASP A O 1
ATOM 2834 N N . TYR A 1 367 ? -29.047 -36.844 -21 1 97.94 367 TYR A N 1
ATOM 2835 C CA . TYR A 1 367 ? -30 -35.969 -20.312 1 97.94 367 TYR A CA 1
ATOM 2836 C C . TYR A 1 367 ? -30.734 -35.094 -21.312 1 97.94 367 TYR A C 1
ATOM 2838 O O . TYR A 1 367 ? -30.281 -34.875 -22.422 1 97.94 367 TYR A O 1
ATOM 2846 N N . PRO A 1 368 ? -31.922 -34.656 -20.969 1 98.31 368 PRO A N 1
ATOM 2847 C CA . PRO A 1 368 ? -32.625 -33.719 -21.844 1 98.31 368 PRO A CA 1
ATOM 2848 C C . PRO A 1 368 ? -32 -32.312 -21.812 1 98.31 368 PRO A C 1
ATOM 2850 O O . PRO A 1 368 ? -32.344 -31.516 -20.938 1 98.31 368 PRO A O 1
ATOM 2853 N N . VAL A 1 369 ? -31.188 -32 -22.828 1 98.62 369 VAL A N 1
ATOM 2854 C CA . VAL A 1 369 ? -30.469 -30.719 -22.859 1 98.62 369 VAL A CA 1
ATOM 2855 C C . VAL A 1 369 ? -30.703 -30.016 -24.188 1 98.62 369 VAL A C 1
ATOM 2857 O O . VAL A 1 369 ? -30.547 -30.609 -25.25 1 98.62 369 VAL A O 1
ATOM 2860 N N . LEU A 1 370 ? -31.156 -28.781 -24.125 1 98.56 370 LEU A N 1
ATOM 2861 C CA . LEU A 1 370 ? -31.125 -27.875 -25.266 1 98.56 370 LEU A CA 1
ATOM 2862 C C . LEU A 1 370 ? -29.797 -27.141 -25.344 1 98.56 370 LEU A C 1
ATOM 2864 O O . LEU A 1 370 ? -29.125 -26.938 -24.328 1 98.56 370 LEU A O 1
ATOM 2868 N N . TYR A 1 371 ? -29.438 -26.812 -26.578 1 98.75 371 TYR A N 1
ATOM 2869 C CA . TYR A 1 371 ? -28.172 -26.109 -26.719 1 98.75 371 TYR A CA 1
ATOM 2870 C C . TYR A 1 371 ? -28.328 -24.828 -27.531 1 98.75 371 TYR A C 1
ATOM 2872 O O . TYR A 1 371 ? -29.094 -24.812 -28.516 1 98.75 371 TYR A O 1
ATOM 2880 N N . ALA A 1 372 ? -27.719 -23.766 -27.094 1 98.81 372 ALA A N 1
ATOM 2881 C CA . ALA A 1 372 ? -27.531 -22.531 -27.844 1 98.81 372 ALA A CA 1
ATOM 2882 C C . ALA A 1 372 ? -26.094 -22.016 -27.703 1 98.81 372 ALA A C 1
ATOM 2884 O O . ALA A 1 372 ? -25.578 -21.906 -26.578 1 98.81 372 ALA A O 1
ATOM 2885 N N . LYS A 1 373 ? -25.484 -21.609 -28.797 1 98.31 373 LYS A N 1
ATOM 2886 C CA . LYS A 1 373 ? -24.078 -21.234 -28.797 1 98.31 373 LYS A CA 1
ATOM 2887 C C . LYS A 1 373 ? -23.844 -19.938 -28.031 1 98.31 373 LYS A C 1
ATOM 2889 O O . LYS A 1 373 ? -22.828 -19.781 -27.359 1 98.31 373 LYS A O 1
ATOM 2894 N N . GLY A 1 374 ? -24.75 -18.969 -28.172 1 98.25 374 GLY A N 1
ATOM 2895 C CA . GLY A 1 374 ? -24.812 -17.766 -27.359 1 98.25 374 GLY A CA 1
ATOM 2896 C C . GLY A 1 374 ? -23.797 -16.719 -27.781 1 98.25 374 GLY A C 1
ATOM 2897 O O . GLY A 1 374 ? -24.125 -15.547 -27.922 1 98.25 374 GLY A O 1
ATOM 2898 N N . TYR A 1 375 ? -22.406 -17.062 -27.969 1 98 375 TYR A N 1
ATOM 2899 C CA . TYR A 1 375 ? -21.359 -16.109 -28.328 1 98 375 TYR A CA 1
ATOM 2900 C C . TYR A 1 375 ? -20.25 -16.797 -29.109 1 98 375 TYR A C 1
ATOM 2902 O O . TYR A 1 375 ? -20.234 -18.016 -29.25 1 98 375 TYR A O 1
ATOM 2910 N N . GLU A 1 376 ? -19.406 -15.969 -29.703 1 95.56 376 GLU A N 1
ATOM 2911 C CA . GLU A 1 376 ? -18.141 -16.391 -30.297 1 95.56 376 GLU A CA 1
ATOM 2912 C C . GLU A 1 376 ? -16.953 -15.906 -29.484 1 95.56 376 GLU A C 1
ATOM 2914 O O . GLU A 1 376 ? -17.094 -15 -28.656 1 95.56 376 GLU A O 1
ATOM 2919 N N . THR A 1 377 ? -15.836 -16.5 -29.609 1 93.31 377 THR A N 1
ATOM 2920 C CA . THR A 1 377 ? -14.656 -16.078 -28.859 1 93.31 377 THR A CA 1
ATOM 2921 C C . THR A 1 377 ? -13.688 -15.305 -29.75 1 93.31 377 THR A C 1
ATOM 2923 O O . THR A 1 377 ? -12.711 -14.727 -29.266 1 93.31 377 THR A O 1
ATOM 2926 N N . SER A 1 378 ? -13.938 -15.219 -31.016 1 88.12 378 SER A N 1
ATOM 2927 C CA . SER A 1 378 ? -13.055 -14.555 -31.969 1 88.12 378 SER A CA 1
ATOM 2928 C C . SER A 1 378 ? -13.078 -13.039 -31.781 1 88.12 378 SER A C 1
ATOM 2930 O O . SER A 1 378 ? -12.094 -12.359 -32.094 1 88.12 378 SER A O 1
ATOM 2932 N N . ASP A 1 379 ? -14.188 -12.531 -31.328 1 91.06 379 ASP A N 1
ATOM 2933 C CA . ASP A 1 379 ? -14.352 -11.109 -31.031 1 91.06 379 ASP A CA 1
ATOM 2934 C C . ASP A 1 379 ? -15.312 -10.898 -29.859 1 91.06 379 ASP A C 1
ATOM 2936 O O . ASP A 1 379 ? -15.977 -11.836 -29.422 1 91.06 379 ASP A O 1
ATOM 2940 N N . ASP A 1 380 ? -15.297 -9.812 -29.328 1 95.62 380 ASP A N 1
ATOM 2941 C CA . ASP A 1 380 ? -16.156 -9.477 -28.188 1 95.62 380 ASP A CA 1
ATOM 2942 C C . ASP A 1 380 ? -17.344 -8.641 -28.641 1 95.62 380 ASP A C 1
ATOM 2944 O O . ASP A 1 380 ? -17.5 -7.492 -28.234 1 95.62 380 ASP A O 1
ATOM 2948 N N . VAL A 1 381 ? -18.188 -9.219 -29.484 1 96.88 381 VAL A N 1
ATOM 2949 C CA . VAL A 1 381 ? -19.344 -8.539 -30.047 1 96.88 381 VAL A CA 1
ATOM 2950 C C . VAL A 1 381 ? -20.609 -9.344 -29.766 1 96.88 381 VAL A C 1
ATOM 2952 O O . VAL A 1 381 ? -20.625 -10.562 -29.938 1 96.88 381 VAL A O 1
ATOM 2955 N N . VAL A 1 382 ? -21.594 -8.68 -29.312 1 97.56 382 VAL A N 1
ATOM 2956 C CA . VAL A 1 382 ? -22.891 -9.312 -29.094 1 97.56 382 VAL A CA 1
ATOM 2957 C C . VAL A 1 382 ? -23.531 -9.625 -30.453 1 97.56 382 VAL A C 1
ATOM 2959 O O . VAL A 1 382 ? -23.766 -8.727 -31.266 1 97.56 382 VAL A O 1
ATOM 2962 N N . ARG A 1 383 ? -23.797 -10.859 -30.688 1 97.5 383 ARG A N 1
ATOM 2963 C CA . ARG A 1 383 ? -24.5 -11.281 -31.891 1 97.5 383 ARG A CA 1
ATOM 2964 C C . ARG A 1 383 ? -25.984 -11.5 -31.594 1 97.5 383 ARG A C 1
ATOM 2966 O O . ARG A 1 383 ? -26.359 -12.461 -30.906 1 97.5 383 ARG A O 1
ATOM 2973 N N . GLU A 1 384 ? -26.781 -10.766 -32.25 1 97.62 384 GLU A N 1
ATOM 2974 C CA . GLU A 1 384 ? -28.203 -10.734 -31.953 1 97.62 384 GLU A CA 1
ATOM 2975 C C . GLU A 1 384 ? -28.859 -12.086 -32.25 1 97.62 384 GLU A C 1
ATOM 2977 O O . GLU A 1 384 ? -29.766 -12.5 -31.516 1 97.62 384 GLU A O 1
ATOM 2982 N N . ASP A 1 385 ? -28.516 -12.703 -33.281 1 98 385 ASP A N 1
ATOM 2983 C CA . ASP A 1 385 ? -29.094 -14 -33.625 1 98 385 ASP A CA 1
ATOM 2984 C C . ASP A 1 385 ? -28.75 -15.055 -32.562 1 98 385 ASP A C 1
ATOM 2986 O O . ASP A 1 385 ? -29.625 -15.805 -32.156 1 98 385 ASP A O 1
ATOM 2990 N N . LEU A 1 386 ? -27.531 -15.109 -32.156 1 98.5 386 LEU A N 1
ATOM 2991 C CA . LEU A 1 386 ? -27.109 -16.047 -31.125 1 98.5 386 LEU A CA 1
ATOM 2992 C C . LEU A 1 386 ? -27.766 -15.742 -29.781 1 98.5 386 LEU A C 1
ATOM 2994 O O . LEU A 1 386 ? -28.125 -16.656 -29.047 1 98.5 386 LEU A O 1
ATOM 2998 N N . MET A 1 387 ? -27.891 -14.445 -29.531 1 98.56 387 MET A N 1
ATOM 2999 C CA . MET A 1 387 ? -28.562 -14.008 -28.312 1 98.56 387 MET A CA 1
ATOM 3000 C C . MET A 1 387 ? -30.016 -14.469 -28.297 1 98.56 387 MET A C 1
ATOM 3002 O O . MET A 1 387 ? -30.5 -14.984 -27.297 1 98.56 387 MET A O 1
ATOM 3006 N N . ALA A 1 388 ? -30.688 -14.281 -29.422 1 98.56 388 ALA A N 1
ATOM 3007 C CA . ALA A 1 388 ? -32.094 -14.664 -29.531 1 98.56 388 ALA A CA 1
ATOM 3008 C C . ALA A 1 388 ? -32.25 -16.172 -29.344 1 98.56 388 ALA A C 1
ATOM 3010 O O . ALA A 1 388 ? -33.219 -16.609 -28.688 1 98.56 388 ALA A O 1
ATOM 3011 N N . GLU A 1 389 ? -31.438 -16.953 -29.938 1 98.81 389 GLU A N 1
ATOM 3012 C CA . GLU A 1 389 ? -31.469 -18.391 -29.781 1 98.81 389 GLU A CA 1
ATOM 3013 C C . GLU A 1 389 ? -31.266 -18.797 -28.328 1 98.81 389 GLU A C 1
ATOM 3015 O O . GLU A 1 389 ? -31.938 -19.719 -27.844 1 98.81 389 GLU A O 1
ATOM 3020 N N . ALA A 1 390 ? -30.328 -18.172 -27.672 1 98.88 390 ALA A N 1
ATOM 3021 C CA . ALA A 1 390 ? -30.031 -18.453 -26.281 1 98.88 390 ALA A CA 1
ATOM 3022 C C . ALA A 1 390 ? -31.25 -18.156 -25.391 1 98.88 390 ALA A C 1
ATOM 3024 O O . ALA A 1 390 ? -31.594 -18.953 -24.516 1 98.88 390 ALA A O 1
ATOM 3025 N N . VAL A 1 391 ? -31.812 -16.984 -25.609 1 98.88 391 VAL A N 1
ATOM 3026 C CA . VAL A 1 391 ? -32.969 -16.562 -24.828 1 98.88 391 VAL A CA 1
ATOM 3027 C C . VAL A 1 391 ? -34.125 -17.547 -25.031 1 98.88 391 VAL A C 1
ATOM 3029 O O . VAL A 1 391 ? -34.812 -17.922 -24.094 1 98.88 391 VAL A O 1
ATOM 3032 N N . ALA A 1 392 ? -34.344 -17.969 -26.281 1 98.88 392 ALA A N 1
ATOM 3033 C CA . ALA A 1 392 ? -35.406 -18.938 -26.594 1 98.88 392 ALA A CA 1
ATOM 3034 C C . ALA A 1 392 ? -35.156 -20.266 -25.875 1 98.88 392 ALA A C 1
ATOM 3036 O O . ALA A 1 392 ? -36.094 -20.844 -25.328 1 98.88 392 ALA A O 1
ATOM 3037 N N . ALA A 1 393 ? -33.938 -20.75 -25.922 1 98.88 393 ALA A N 1
ATOM 3038 C CA . ALA A 1 393 ? -33.594 -21.984 -25.25 1 98.88 393 ALA A CA 1
ATOM 3039 C C . ALA A 1 393 ? -33.812 -21.875 -23.734 1 98.88 393 ALA A C 1
ATOM 3041 O O . ALA A 1 393 ? -34.312 -22.812 -23.109 1 98.88 393 ALA A O 1
ATOM 3042 N N . ALA A 1 394 ? -33.438 -20.766 -23.156 1 98.94 394 ALA A N 1
ATOM 3043 C CA . ALA A 1 394 ? -33.594 -20.516 -21.719 1 98.94 394 ALA A CA 1
ATOM 3044 C C . ALA A 1 394 ? -35.062 -20.578 -21.328 1 98.94 394 ALA A C 1
ATOM 3046 O O . ALA A 1 394 ? -35.438 -21.188 -20.328 1 98.94 394 ALA A O 1
ATOM 3047 N N . LYS A 1 395 ? -35.906 -20 -22.156 1 98.75 395 LYS A N 1
ATOM 3048 C CA . LYS A 1 395 ? -37.344 -19.953 -21.891 1 98.75 395 LYS A CA 1
ATOM 3049 C C . LYS A 1 395 ? -37.938 -21.344 -21.969 1 98.75 395 LYS A C 1
ATOM 3051 O O . LYS A 1 395 ? -38.906 -21.641 -21.266 1 98.75 395 LYS A O 1
ATOM 3056 N N . ALA A 1 396 ? -37.375 -22.141 -22.75 1 98.62 396 ALA A N 1
ATOM 3057 C CA . ALA A 1 396 ? -37.969 -23.453 -23.031 1 98.62 396 ALA A CA 1
ATOM 3058 C C . ALA A 1 396 ? -37.5 -24.484 -22.016 1 98.62 396 ALA A C 1
ATOM 3060 O O . ALA A 1 396 ? -38 -25.609 -22 1 98.62 396 ALA A O 1
ATOM 3061 N N . ALA A 1 397 ? -36.594 -24.172 -21.141 1 98.75 397 ALA A N 1
ATOM 3062 C CA . ALA A 1 397 ? -36 -25.141 -20.219 1 98.75 397 ALA A CA 1
ATOM 3063 C C . ALA A 1 397 ? -36.438 -24.844 -18.781 1 98.75 397 ALA A C 1
ATOM 3065 O O . ALA A 1 397 ? -36.844 -23.719 -18.469 1 98.75 397 ALA A O 1
ATOM 3066 N N . LYS A 1 398 ? -36.281 -25.828 -17.906 1 98.5 398 LYS A N 1
ATOM 3067 C CA . LYS A 1 398 ? -36.531 -25.641 -16.469 1 98.5 398 LYS A CA 1
ATOM 3068 C C . LYS A 1 398 ? -35.406 -24.844 -15.828 1 98.5 398 LYS A C 1
ATOM 3070 O O . LYS A 1 398 ? -35.625 -24.047 -14.922 1 98.5 398 LYS A O 1
ATOM 3075 N N . VAL A 1 399 ? -34.188 -25.125 -16.125 1 98.81 399 VAL A N 1
ATOM 3076 C CA . VAL A 1 399 ? -32.969 -24.422 -15.656 1 98.81 399 VAL A CA 1
ATOM 3077 C C . VAL A 1 399 ? -32.094 -24.062 -16.844 1 98.81 399 VAL A C 1
ATOM 3079 O O . VAL A 1 399 ? -31.938 -24.859 -17.766 1 98.81 399 VAL A O 1
ATOM 3082 N N . ALA A 1 400 ? -31.594 -22.844 -16.906 1 98.94 400 ALA A N 1
ATOM 3083 C CA . ALA A 1 400 ? -30.609 -22.422 -17.906 1 98.94 400 ALA A CA 1
ATOM 3084 C C . ALA A 1 400 ? -29.203 -22.406 -17.312 1 98.94 400 ALA A C 1
ATOM 3086 O O . ALA A 1 400 ? -28.969 -21.797 -16.266 1 98.94 400 ALA A O 1
ATOM 3087 N N . VAL A 1 401 ? -28.297 -23.141 -17.922 1 98.94 401 VAL A N 1
ATOM 3088 C CA . VAL A 1 401 ? -26.891 -23.172 -17.516 1 98.94 401 VAL A CA 1
ATOM 3089 C C . VAL A 1 401 ? -26.031 -22.438 -18.547 1 98.94 401 VAL A C 1
ATOM 3091 O O . VAL A 1 401 ? -25.891 -22.891 -19.688 1 98.94 401 VAL A O 1
ATOM 3094 N N . VAL A 1 402 ? -25.469 -21.312 -18.141 1 98.94 402 VAL A N 1
ATOM 3095 C CA . VAL A 1 402 ? -24.641 -20.516 -19.031 1 98.94 402 VAL A CA 1
ATOM 3096 C C . VAL A 1 402 ? -23.156 -20.828 -18.812 1 98.94 402 VAL A C 1
ATOM 3098 O O . VAL A 1 402 ? -22.656 -20.688 -17.703 1 98.94 402 VAL A O 1
ATOM 3101 N N . PHE A 1 403 ? -22.484 -21.312 -19.875 1 98.88 403 PHE A N 1
ATOM 3102 C CA . PHE A 1 403 ? -21.047 -21.547 -19.859 1 98.88 403 PHE A CA 1
ATOM 3103 C C . PHE A 1 403 ? -20.297 -20.312 -20.375 1 98.88 403 PHE A C 1
ATOM 3105 O O . PHE A 1 403 ? -20.469 -19.906 -21.516 1 98.88 403 PHE A O 1
ATOM 3112 N N . ALA A 1 404 ? -19.547 -19.672 -19.531 1 98.75 404 ALA A N 1
ATOM 3113 C CA . ALA A 1 404 ? -18.812 -18.438 -19.828 1 98.75 404 ALA A CA 1
ATOM 3114 C C . ALA A 1 404 ? -17.406 -18.469 -19.234 1 98.75 404 ALA A C 1
ATOM 3116 O O . ALA A 1 404 ? -17.062 -19.391 -18.484 1 98.75 404 ALA A O 1
ATOM 3117 N N . GLY A 1 405 ? -16.562 -17.578 -19.609 1 98.25 405 GLY A N 1
ATOM 3118 C CA . GLY A 1 405 ? -15.219 -17.5 -19.047 1 98.25 405 GLY A CA 1
ATOM 3119 C C . GLY A 1 405 ? -14.258 -16.703 -19.906 1 98.25 405 GLY A C 1
ATOM 3120 O O . GLY A 1 405 ? -14.68 -15.922 -20.75 1 98.25 405 GLY A O 1
ATOM 3121 N N . LEU A 1 406 ? -13.016 -16.828 -19.625 1 97 406 LEU A N 1
ATOM 3122 C CA . LEU A 1 406 ? -11.961 -16.094 -20.312 1 97 406 LEU A CA 1
ATOM 3123 C C . LEU A 1 406 ? -11.5 -16.859 -21.562 1 97 406 LEU A C 1
ATOM 3125 O O . LEU A 1 406 ? -11.086 -18.016 -21.469 1 97 406 LEU A O 1
ATOM 3129 N N . PRO A 1 407 ? -11.555 -16.25 -22.703 1 94.5 407 PRO A N 1
ATOM 3130 C CA . PRO A 1 407 ? -10.984 -16.891 -23.875 1 94.5 407 PRO A CA 1
ATOM 3131 C C . PRO A 1 407 ? -9.461 -17.016 -23.797 1 94.5 407 PRO A C 1
ATOM 3133 O O . PRO A 1 407 ? -8.828 -16.375 -22.953 1 94.5 407 PRO A O 1
ATOM 3136 N N . ASP A 1 408 ? -8.945 -17.797 -24.672 1 90.12 408 ASP A N 1
ATOM 3137 C CA . ASP A 1 408 ? -7.512 -18.062 -24.719 1 90.12 408 ASP A CA 1
ATOM 3138 C C . ASP A 1 408 ? -6.711 -16.766 -24.875 1 90.12 408 ASP A C 1
ATOM 3140 O O . ASP A 1 408 ? -5.629 -16.641 -24.297 1 90.12 408 ASP A O 1
ATOM 3144 N N . THR A 1 409 ? -7.258 -15.82 -25.5 1 90.44 409 THR A N 1
ATOM 3145 C CA . THR A 1 409 ? -6.543 -14.594 -25.844 1 90.44 409 THR A CA 1
ATOM 3146 C C . THR A 1 409 ? -6.418 -13.688 -24.609 1 90.44 409 THR A C 1
ATOM 3148 O O . THR A 1 409 ? -5.613 -12.758 -24.594 1 90.44 409 THR A O 1
ATOM 3151 N N . PHE A 1 410 ? -7.156 -13.961 -23.562 1 91.88 410 PHE A N 1
ATOM 3152 C CA . PHE A 1 410 ? -7.09 -13.125 -22.359 1 91.88 410 PHE A CA 1
ATOM 3153 C C . PHE A 1 410 ? -5.996 -13.617 -21.422 1 91.88 410 PHE A C 1
ATOM 3155 O O . PHE A 1 410 ? -5.473 -12.852 -20.609 1 91.88 410 PHE A O 1
ATOM 3162 N N . GLU A 1 411 ? -5.633 -14.922 -21.453 1 91.5 411 GLU A N 1
ATOM 3163 C CA . GLU A 1 411 ? -4.707 -15.516 -20.5 1 91.5 411 GLU A CA 1
ATOM 3164 C C . GLU A 1 411 ? -3.588 -16.281 -21.203 1 91.5 411 GLU A C 1
ATOM 3166 O O . GLU A 1 411 ? -3.783 -17.406 -21.656 1 91.5 411 GLU A O 1
ATOM 3171 N N . SER A 1 412 ? -2.461 -15.719 -21.172 1 90.19 412 SER A N 1
ATOM 3172 C CA . SER A 1 412 ? -1.352 -16.344 -21.875 1 90.19 412 SER A CA 1
ATOM 3173 C C . SER A 1 412 ? -0.008 -15.898 -21.312 1 90.19 412 SER A C 1
ATOM 3175 O O . SER A 1 412 ? 0.082 -14.852 -20.672 1 90.19 412 SER A O 1
ATOM 3177 N N . GLU A 1 413 ? 0.893 -16.781 -21.562 1 90.38 413 GLU A N 1
ATOM 3178 C CA . GLU A 1 413 ? 2.279 -16.344 -21.422 1 90.38 413 GLU A CA 1
ATOM 3179 C C . GLU A 1 413 ? 2.588 -15.18 -22.375 1 90.38 413 GLU A C 1
ATOM 3181 O O . GLU A 1 413 ? 2.055 -15.117 -23.484 1 90.38 413 GLU A O 1
ATOM 3186 N N . GLY A 1 414 ? 3.305 -14.336 -21.859 1 90.94 414 GLY A N 1
ATOM 3187 C CA . GLY A 1 414 ? 3.791 -13.289 -22.734 1 90.94 414 GLY A CA 1
ATOM 3188 C C . GLY A 1 414 ? 3.156 -11.938 -22.469 1 90.94 414 GLY A C 1
ATOM 3189 O O . GLY A 1 414 ? 3.768 -10.898 -22.719 1 90.94 414 GLY A O 1
ATOM 3190 N N . TYR A 1 415 ? 1.873 -11.961 -22.062 1 92.75 415 TYR A N 1
ATOM 3191 C CA . TYR A 1 415 ? 1.236 -10.68 -21.781 1 92.75 415 TYR A CA 1
ATOM 3192 C C . TYR A 1 415 ? 0.219 -10.82 -20.656 1 92.75 415 TYR A C 1
ATOM 3194 O O . TYR A 1 415 ? -0.251 -11.93 -20.359 1 92.75 415 TYR A O 1
ATOM 3202 N N . ASP A 1 416 ? -0.094 -9.719 -20 1 95.81 416 ASP A N 1
ATOM 3203 C CA . ASP A 1 416 ? -1.073 -9.664 -18.922 1 95.81 416 ASP A CA 1
ATOM 3204 C C . ASP A 1 416 ? -2.445 -9.242 -19.453 1 95.81 416 ASP A C 1
ATOM 3206 O O . ASP A 1 416 ? -2.549 -8.641 -20.516 1 95.81 416 ASP A O 1
ATOM 3210 N N . ARG A 1 417 ? -3.453 -9.609 -18.672 1 96.06 417 ARG A N 1
ATOM 3211 C CA . ARG A 1 417 ? -4.781 -9.086 -18.969 1 96.06 417 ARG A CA 1
ATOM 3212 C C . ARG A 1 417 ? -4.832 -7.574 -18.781 1 96.06 417 ARG A C 1
ATOM 3214 O O . ARG A 1 417 ? -4.133 -7.027 -17.922 1 96.06 417 ARG A O 1
ATOM 3221 N N . GLU A 1 418 ? -5.773 -6.941 -19.484 1 93.06 418 GLU A N 1
ATOM 3222 C CA . GLU A 1 418 ? -5.941 -5.496 -19.375 1 93.06 418 GLU A CA 1
ATOM 3223 C C . GLU A 1 418 ? -6.977 -5.145 -18.297 1 93.06 418 GLU A C 1
ATOM 3225 O O . GLU A 1 418 ? -6.988 -4.027 -17.781 1 93.06 418 GLU A O 1
ATOM 3230 N N . HIS A 1 419 ? -7.887 -6.016 -18.062 1 96.56 419 HIS A N 1
ATOM 3231 C CA . HIS A 1 419 ? -8.945 -5.844 -17.078 1 96.56 419 HIS A CA 1
ATOM 3232 C C . HIS A 1 419 ? -9.367 -7.184 -16.469 1 96.56 419 HIS A C 1
ATOM 3234 O O . HIS A 1 419 ? -8.906 -8.234 -16.922 1 96.56 419 HIS A O 1
ATOM 3240 N N . MET A 1 420 ? -10.148 -7.137 -15.445 1 98 420 MET A N 1
ATOM 3241 C CA . MET A 1 420 ? -10.539 -8.344 -14.734 1 98 420 MET A CA 1
ATOM 3242 C C . MET A 1 420 ? -11.93 -8.812 -15.172 1 98 420 MET A C 1
ATOM 3244 O O . MET A 1 420 ? -12.445 -9.805 -14.656 1 98 420 MET A O 1
ATOM 3248 N N . ARG A 1 421 ? -12.547 -8.195 -16.188 1 98.25 421 ARG A N 1
ATOM 3249 C CA . ARG A 1 421 ? -13.914 -8.508 -16.609 1 98.25 421 ARG A CA 1
ATOM 3250 C C . ARG A 1 421 ? -13.938 -9.703 -17.547 1 98.25 421 ARG A C 1
ATOM 3252 O O . ARG A 1 421 ? -12.922 -10.031 -18.172 1 98.25 421 ARG A O 1
ATOM 3259 N N . LEU A 1 422 ? -15.07 -10.328 -17.688 1 98.31 422 LEU A N 1
ATOM 3260 C CA . LEU A 1 422 ? -15.383 -11.195 -18.812 1 98.31 422 LEU A CA 1
ATOM 3261 C C . LEU A 1 422 ? -15.594 -10.391 -20.094 1 98.31 422 LEU A C 1
ATOM 3263 O O . LEU A 1 422 ? -15.766 -9.172 -20.031 1 98.31 422 LEU A O 1
ATOM 3267 N N . PRO A 1 423 ? -15.523 -11.125 -21.219 1 98 423 PRO A N 1
ATOM 3268 C CA . PRO A 1 423 ? -15.945 -10.398 -22.422 1 98 423 PRO A CA 1
ATOM 3269 C C . PRO A 1 423 ? -17.328 -9.773 -22.281 1 98 423 PRO A C 1
ATOM 3271 O O . PRO A 1 423 ? -18.219 -10.383 -21.688 1 98 423 PRO A O 1
ATOM 3274 N N . ASP A 1 424 ? -17.5 -8.625 -22.828 1 97.75 424 ASP A N 1
ATOM 3275 C CA . ASP A 1 424 ? -18.75 -7.891 -22.703 1 97.75 424 ASP A CA 1
ATOM 3276 C C . ASP A 1 424 ? -19.922 -8.688 -23.297 1 97.75 424 ASP A C 1
ATOM 3278 O O . ASP A 1 424 ? -21.031 -8.641 -22.781 1 97.75 424 ASP A O 1
ATOM 3282 N N . CYS A 1 425 ? -19.672 -9.367 -24.375 1 98.31 425 CYS A N 1
ATOM 3283 C CA . CYS A 1 425 ? -20.734 -10.141 -25.016 1 98.31 425 CYS A CA 1
ATOM 3284 C C . CYS A 1 425 ? -21.219 -11.273 -24.109 1 98.31 425 CYS A C 1
ATOM 3286 O O . CYS A 1 425 ? -22.391 -11.617 -24.109 1 98.31 425 CYS A O 1
ATOM 3288 N N . GLN A 1 426 ? -20.312 -11.828 -23.312 1 98.75 426 GLN A N 1
ATOM 3289 C CA . GLN A 1 426 ? -20.703 -12.883 -22.391 1 98.75 426 GLN A CA 1
ATOM 3290 C C . GLN A 1 426 ? -21.484 -12.32 -21.203 1 98.75 426 GLN A C 1
ATOM 3292 O O . GLN A 1 426 ? -22.453 -12.922 -20.75 1 98.75 426 GLN A O 1
ATOM 3297 N N . ASN A 1 427 ? -21.016 -11.188 -20.672 1 98.75 427 ASN A N 1
ATOM 3298 C CA . ASN A 1 427 ? -21.766 -10.531 -19.609 1 98.75 427 ASN A CA 1
ATOM 3299 C C . ASN A 1 427 ? -23.188 -10.203 -20.062 1 98.75 427 ASN A C 1
ATOM 3301 O O . ASN A 1 427 ? -24.141 -10.445 -19.328 1 98.75 427 ASN A O 1
ATOM 3305 N N . ALA A 1 428 ? -23.297 -9.656 -21.25 1 98.69 428 ALA A N 1
ATOM 3306 C CA . ALA A 1 428 ? -24.609 -9.336 -21.797 1 98.69 428 ALA A CA 1
ATOM 3307 C C . ALA A 1 428 ? -25.469 -10.586 -21.938 1 98.69 428 ALA A C 1
ATOM 3309 O O . ALA A 1 428 ? -26.672 -10.547 -21.672 1 98.69 428 ALA A O 1
ATOM 3310 N N . LEU A 1 429 ? -24.891 -11.656 -22.375 1 98.88 429 LEU A N 1
ATOM 3311 C CA . LEU A 1 429 ? -25.609 -12.914 -22.547 1 98.88 429 LEU A CA 1
ATOM 3312 C C . LEU A 1 429 ? -26.141 -13.406 -21.203 1 98.88 429 LEU A C 1
ATOM 3314 O O . LEU A 1 429 ? -27.312 -13.82 -21.109 1 98.88 429 LEU A O 1
ATOM 3318 N N . ILE A 1 430 ? -25.312 -13.383 -20.156 1 98.94 430 ILE A N 1
ATOM 3319 C CA . ILE A 1 430 ? -25.719 -13.859 -18.844 1 98.94 430 ILE A CA 1
ATOM 3320 C C . ILE A 1 430 ? -26.906 -13.039 -18.328 1 98.94 430 ILE A C 1
ATOM 3322 O O . ILE A 1 430 ? -27.875 -13.602 -17.812 1 98.94 430 ILE A O 1
ATOM 3326 N N . GLU A 1 431 ? -26.812 -11.75 -18.484 1 98.81 431 GLU A N 1
ATOM 3327 C CA . GLU A 1 431 ? -27.875 -10.867 -18.031 1 98.81 431 GLU A CA 1
ATOM 3328 C C . GLU A 1 431 ? -29.188 -11.172 -18.781 1 98.81 431 GLU A C 1
ATOM 3330 O O . GLU A 1 431 ? -30.25 -11.258 -18.156 1 98.81 431 GLU A O 1
ATOM 3335 N N . ALA A 1 432 ? -29.125 -11.352 -20.094 1 98.81 432 ALA A N 1
ATOM 3336 C CA . ALA A 1 432 ? -30.297 -11.609 -20.922 1 98.81 432 ALA A CA 1
ATOM 3337 C C . ALA A 1 432 ? -30.922 -12.953 -20.562 1 98.81 432 ALA A C 1
ATOM 3339 O O . ALA A 1 432 ? -32.156 -13.07 -20.484 1 98.81 432 ALA A O 1
ATOM 3340 N N . VAL A 1 433 ? -30.109 -13.969 -20.391 1 98.94 433 VAL A N 1
ATOM 3341 C CA . VAL A 1 433 ? -30.594 -15.297 -20.047 1 98.94 433 VAL A CA 1
ATOM 3342 C C . VAL A 1 433 ? -31.234 -15.273 -18.656 1 98.94 433 VAL A C 1
ATOM 3344 O O . VAL A 1 433 ? -32.281 -15.867 -18.453 1 98.94 433 VAL A O 1
ATOM 3347 N N . ALA A 1 434 ? -30.594 -14.609 -17.703 1 98.88 434 ALA A N 1
ATOM 3348 C CA . ALA A 1 434 ? -31.141 -14.508 -16.344 1 98.88 434 ALA A CA 1
ATOM 3349 C C . ALA A 1 434 ? -32.5 -13.812 -16.344 1 98.88 434 ALA A C 1
ATOM 3351 O O . ALA A 1 434 ? -33.375 -14.141 -15.539 1 98.88 434 ALA A O 1
ATOM 3352 N N . GLU A 1 435 ? -32.625 -12.82 -17.203 1 98.69 435 GLU A N 1
ATOM 3353 C CA . GLU A 1 435 ? -33.906 -12.141 -17.344 1 98.69 435 GLU A CA 1
ATOM 3354 C C . GLU A 1 435 ? -34.969 -13.07 -17.906 1 98.69 435 GLU A C 1
ATOM 3356 O O . GLU A 1 435 ? -36.125 -13.039 -17.484 1 98.69 435 GLU A O 1
ATOM 3361 N N . ALA A 1 436 ? -34.625 -13.938 -18.828 1 98.81 436 ALA A N 1
ATOM 3362 C CA . ALA A 1 436 ? -35.531 -14.836 -19.516 1 98.81 436 ALA A CA 1
ATOM 3363 C C . ALA A 1 436 ? -35.906 -16.031 -18.625 1 98.81 436 ALA A C 1
ATOM 3365 O O . ALA A 1 436 ? -37 -16.562 -18.734 1 98.81 436 ALA A O 1
ATOM 3366 N N . ASN A 1 437 ? -35 -16.484 -17.828 1 98.81 437 ASN A N 1
ATOM 3367 C CA . ASN A 1 437 ? -35.188 -17.609 -16.922 1 98.81 437 ASN A CA 1
ATOM 3368 C C . ASN A 1 437 ? -34.531 -17.344 -15.57 1 98.81 437 ASN A C 1
ATOM 3370 O O . ASN A 1 437 ? -33.312 -17.5 -15.422 1 98.81 437 ASN A O 1
ATOM 3374 N N . PRO A 1 438 ? -35.281 -17.094 -14.508 1 98.12 438 PRO A N 1
ATOM 3375 C CA . PRO A 1 438 ? -34.719 -16.781 -13.203 1 98.12 438 PRO A CA 1
ATOM 3376 C C . PRO A 1 438 ? -33.938 -17.938 -12.602 1 98.12 438 PRO A C 1
ATOM 3378 O O . PRO A 1 438 ? -33.125 -17.75 -11.672 1 98.12 438 PRO A O 1
ATOM 3381 N N . ASN A 1 439 ? -34.188 -19.172 -13.102 1 98.75 439 ASN A N 1
ATOM 3382 C CA . ASN A 1 439 ? -33.406 -20.328 -12.68 1 98.75 439 ASN A CA 1
ATOM 3383 C C . ASN A 1 439 ? -32.125 -20.484 -13.523 1 98.75 439 ASN A C 1
ATOM 3385 O O . ASN A 1 439 ? -31.984 -21.484 -14.234 1 98.75 439 ASN A O 1
ATOM 3389 N N . THR A 1 440 ? -31.234 -19.531 -13.375 1 98.88 440 THR A N 1
ATOM 3390 C CA . THR A 1 440 ? -30.016 -19.5 -14.18 1 98.88 440 THR A CA 1
ATOM 3391 C C . THR A 1 440 ? -28.797 -19.859 -13.336 1 98.88 440 THR A C 1
ATOM 3393 O O . THR A 1 440 ? -28.641 -19.375 -12.211 1 98.88 440 THR A O 1
ATOM 3396 N N . VAL A 1 441 ? -28 -20.766 -13.82 1 98.94 441 VAL A N 1
ATOM 3397 C CA . VAL A 1 441 ? -26.703 -21.156 -13.266 1 98.94 441 VAL A CA 1
ATOM 3398 C C . VAL A 1 441 ? -25.594 -20.766 -14.234 1 98.94 441 VAL A C 1
ATOM 3400 O O . VAL A 1 441 ? -25.75 -20.859 -15.453 1 98.94 441 VAL A O 1
ATOM 3403 N N . VAL A 1 442 ? -24.453 -20.266 -13.734 1 98.94 442 VAL A N 1
ATOM 3404 C CA . VAL A 1 442 ? -23.312 -19.906 -14.57 1 98.94 442 VAL A CA 1
ATOM 3405 C C . VAL A 1 442 ? -22.141 -20.828 -14.258 1 98.94 442 VAL A C 1
ATOM 3407 O O . VAL A 1 442 ? -21.797 -21.047 -13.086 1 98.94 442 VAL A O 1
ATOM 3410 N N . VAL A 1 443 ? -21.547 -21.453 -15.25 1 98.94 443 VAL A N 1
ATOM 3411 C CA . VAL A 1 443 ? -20.281 -22.203 -15.164 1 98.94 443 VAL A CA 1
ATOM 3412 C C . VAL A 1 443 ? -19.156 -21.359 -15.75 1 98.94 443 VAL A C 1
ATOM 3414 O O . VAL A 1 443 ? -19.188 -20.984 -16.922 1 98.94 443 VAL A O 1
ATOM 3417 N N . LEU A 1 444 ? -18.125 -21.141 -14.961 1 98.88 444 LEU A N 1
ATOM 3418 C CA . LEU A 1 444 ? -17.047 -20.219 -15.359 1 98.88 444 LEU A CA 1
ATOM 3419 C C . LEU A 1 444 ? -15.766 -20.984 -15.664 1 98.88 444 LEU A C 1
ATOM 3421 O O . LEU A 1 444 ? -15.352 -21.844 -14.867 1 98.88 444 LEU A O 1
ATOM 3425 N N . HIS A 1 445 ? -15.188 -20.703 -16.812 1 98.38 445 HIS A N 1
ATOM 3426 C CA . HIS A 1 445 ? -13.875 -21.203 -17.203 1 98.38 445 HIS A CA 1
ATOM 3427 C C . HIS A 1 445 ? -12.836 -20.094 -17.203 1 98.38 445 HIS A C 1
ATOM 3429 O O . HIS A 1 445 ? -13.016 -19.062 -17.859 1 98.38 445 HIS A O 1
ATOM 3435 N N . GLY A 1 446 ? -11.734 -20.266 -16.516 1 97.12 446 GLY A N 1
ATOM 3436 C CA . GLY A 1 446 ? -10.664 -19.281 -16.484 1 97.12 446 GLY A CA 1
ATOM 3437 C C . GLY A 1 446 ? -9.602 -19.562 -15.445 1 97.12 446 GLY A C 1
ATOM 3438 O O . GLY A 1 446 ? -9.789 -20.438 -14.586 1 97.12 446 GLY A O 1
ATOM 3439 N N . GLY A 1 447 ? -8.508 -18.875 -15.562 1 96.88 447 GLY A N 1
ATOM 3440 C CA . GLY A 1 447 ? -7.355 -19.156 -14.727 1 96.88 447 GLY A CA 1
ATOM 3441 C C . GLY A 1 447 ? -7.219 -18.203 -13.547 1 96.88 447 GLY A C 1
ATOM 3442 O O . GLY A 1 447 ? -6.371 -18.406 -12.68 1 96.88 447 GLY A O 1
ATOM 3443 N N . SER A 1 448 ? -8.07 -17.188 -13.492 1 97 448 SER A N 1
ATOM 3444 C CA . SER A 1 448 ? -7.961 -16.141 -12.477 1 97 448 SER A CA 1
ATOM 3445 C C . SER A 1 448 ? -9.305 -15.477 -12.227 1 97 448 SER A C 1
ATOM 3447 O O . SER A 1 448 ? -10.25 -15.648 -13 1 97 448 SER A O 1
ATOM 3449 N N . PRO A 1 449 ? -9.445 -14.688 -11.172 1 98.44 449 PRO A N 1
ATOM 3450 C CA . PRO A 1 449 ? -10.719 -14.07 -10.805 1 98.44 449 PRO A CA 1
ATOM 3451 C C . PRO A 1 449 ? -11.266 -13.148 -11.898 1 98.44 449 PRO A C 1
ATOM 3453 O O . PRO A 1 449 ? -10.5 -12.508 -12.609 1 98.44 449 PRO A O 1
ATOM 3456 N N . VAL A 1 450 ? -12.625 -13.125 -11.977 1 98.62 450 VAL A N 1
ATOM 3457 C CA . VAL A 1 450 ? -13.328 -12.211 -12.867 1 98.62 450 VAL A CA 1
ATOM 3458 C C . VAL A 1 450 ? -14.383 -11.43 -12.086 1 98.62 450 VAL A C 1
ATOM 3460 O O . VAL A 1 450 ? -14.836 -11.875 -11.031 1 98.62 450 VAL A O 1
ATOM 3463 N N . GLU A 1 451 ? -14.758 -10.258 -12.57 1 98.5 451 GLU A N 1
ATOM 3464 C CA . GLU A 1 451 ? -15.898 -9.531 -12.039 1 98.5 451 GLU A CA 1
ATOM 3465 C C . GLU A 1 451 ? -17.219 -10.195 -12.438 1 98.5 451 GLU A C 1
ATOM 3467 O O . GLU A 1 451 ? -17.312 -10.812 -13.5 1 98.5 451 GLU A O 1
ATOM 3472 N N . MET A 1 452 ? -18.188 -10.156 -11.531 1 98.69 452 MET A N 1
ATOM 3473 C CA . MET A 1 452 ? -19.484 -10.773 -11.781 1 98.69 452 MET A CA 1
ATOM 3474 C C . MET A 1 452 ? -20.625 -9.797 -11.516 1 98.69 452 MET A C 1
ATOM 3476 O O . MET A 1 452 ? -21.406 -9.992 -10.586 1 98.69 452 MET A O 1
ATOM 3480 N N . PRO A 1 453 ? -20.812 -8.773 -12.375 1 98.19 453 PRO A N 1
ATOM 3481 C CA . PRO A 1 453 ? -21.859 -7.77 -12.125 1 98.19 453 PRO A CA 1
ATOM 3482 C C . PRO A 1 453 ? -23.266 -8.367 -12.094 1 98.19 453 PRO A C 1
ATOM 3484 O O . PRO A 1 453 ? -24.172 -7.785 -11.508 1 98.19 453 PRO A O 1
ATOM 3487 N N . TRP A 1 454 ? -23.484 -9.57 -12.602 1 98.56 454 TRP A N 1
ATOM 3488 C CA . TRP A 1 454 ? -24.766 -10.242 -12.742 1 98.56 454 TRP A CA 1
ATOM 3489 C C . TRP A 1 454 ? -25.016 -11.211 -11.586 1 98.56 454 TRP A C 1
ATOM 3491 O O . TRP A 1 454 ? -26.016 -11.922 -11.562 1 98.56 454 TRP A O 1
ATOM 3501 N N . LEU A 1 455 ? -24.125 -11.297 -10.625 1 98.75 455 LEU A N 1
ATOM 3502 C CA . LEU A 1 455 ? -24.172 -12.312 -9.578 1 98.75 455 LEU A CA 1
ATOM 3503 C C . LEU A 1 455 ? -25.516 -12.32 -8.875 1 98.75 455 LEU A C 1
ATOM 3505 O O . LEU A 1 455 ? -26.047 -13.383 -8.531 1 98.75 455 LEU A O 1
ATOM 3509 N N . HIS A 1 456 ? -26.094 -11.141 -8.617 1 98.06 456 HIS A N 1
ATOM 3510 C CA . HIS A 1 456 ? -27.359 -11.016 -7.887 1 98.06 456 HIS A CA 1
ATOM 3511 C C . HIS A 1 456 ? -28.531 -11.508 -8.727 1 98.06 456 HIS A C 1
ATOM 3513 O O . HIS A 1 456 ? -29.609 -11.766 -8.195 1 98.06 456 HIS A O 1
ATOM 3519 N N . GLN A 1 457 ? -28.344 -11.719 -10.016 1 98.5 457 GLN A N 1
ATOM 3520 C CA . GLN A 1 457 ? -29.422 -12.078 -10.93 1 98.5 457 GLN A CA 1
ATOM 3521 C C . GLN A 1 457 ? -29.453 -13.586 -11.156 1 98.5 457 GLN A C 1
ATOM 3523 O O . GLN A 1 457 ? -30.438 -14.109 -11.703 1 98.5 457 GLN A O 1
ATOM 3528 N N . VAL A 1 458 ? -28.469 -14.312 -10.773 1 98.88 458 VAL A N 1
ATOM 3529 C CA . VAL A 1 458 ? -28.406 -15.742 -11.039 1 98.88 458 VAL A CA 1
ATOM 3530 C C . VAL A 1 458 ? -28.516 -16.516 -9.727 1 98.88 458 VAL A C 1
ATOM 3532 O O . VAL A 1 458 ? -28.297 -15.961 -8.648 1 98.88 458 VAL A O 1
ATOM 3535 N N . ARG A 1 459 ? -28.781 -17.797 -9.789 1 98.69 459 ARG A N 1
ATOM 3536 C CA . ARG A 1 459 ? -29.062 -18.562 -8.578 1 98.69 459 ARG A CA 1
ATOM 3537 C C . ARG A 1 459 ? -27.922 -19.547 -8.281 1 98.69 459 ARG A C 1
ATOM 3539 O O . ARG A 1 459 ? -27.828 -20.078 -7.176 1 98.69 459 ARG A O 1
ATOM 3546 N N . GLY A 1 460 ? -27.062 -19.812 -9.266 1 98.81 460 GLY A N 1
ATOM 3547 C CA . GLY A 1 460 ? -25.922 -20.688 -9.07 1 98.81 460 GLY A CA 1
ATOM 3548 C C . GLY A 1 460 ? -24.688 -20.25 -9.852 1 98.81 460 GLY A C 1
ATOM 3549 O O . GLY A 1 460 ? -24.812 -19.672 -10.93 1 98.81 460 GLY A O 1
ATOM 3550 N N . VAL A 1 461 ? -23.547 -20.516 -9.328 1 98.94 461 VAL A N 1
ATOM 3551 C CA . VAL A 1 461 ? -22.281 -20.281 -10.016 1 98.94 461 VAL A CA 1
ATOM 3552 C C . VAL A 1 461 ? -21.297 -21.406 -9.688 1 98.94 461 VAL A C 1
ATOM 3554 O O . VAL A 1 461 ? -21.047 -21.688 -8.516 1 98.94 461 VAL A O 1
ATOM 3557 N N . LEU A 1 462 ? -20.75 -22.078 -10.672 1 98.94 462 LEU A N 1
ATOM 3558 C CA . LEU A 1 462 ? -19.703 -23.094 -10.562 1 98.94 462 LEU A CA 1
ATOM 3559 C C . LEU A 1 462 ? -18.438 -22.625 -11.25 1 98.94 462 LEU A C 1
ATOM 3561 O O . LEU A 1 462 ? -18.438 -22.344 -12.453 1 98.94 462 LEU A O 1
ATOM 3565 N N . GLU A 1 463 ? -17.375 -22.516 -10.492 1 98.88 463 GLU A N 1
ATOM 3566 C CA . GLU A 1 463 ? -16.047 -22.188 -11.031 1 98.88 463 GLU A CA 1
ATOM 3567 C C . GLU A 1 463 ? -15.32 -23.438 -11.484 1 98.88 463 GLU A C 1
ATOM 3569 O O . GLU A 1 463 ? -14.852 -24.234 -10.656 1 98.88 463 GLU A O 1
ATOM 3574 N N . ALA A 1 464 ? -15.156 -23.562 -12.758 1 98.44 464 ALA A N 1
ATOM 3575 C CA . ALA A 1 464 ? -14.531 -24.766 -13.312 1 98.44 464 ALA A CA 1
ATOM 3576 C C . ALA A 1 464 ? -13.031 -24.562 -13.5 1 98.44 464 ALA A C 1
ATOM 3578 O O . ALA A 1 464 ? -12.281 -25.516 -13.68 1 98.44 464 ALA A O 1
ATOM 3579 N N . TYR A 1 465 ? -12.594 -23.281 -13.445 1 98.06 465 TYR A N 1
ATOM 3580 C CA . TYR A 1 465 ? -11.203 -22.969 -13.742 1 98.06 465 TYR A CA 1
ATOM 3581 C C . TYR A 1 465 ? -10.773 -23.609 -15.062 1 98.06 465 TYR A C 1
ATOM 3583 O O . TYR A 1 465 ? -11.562 -23.688 -16 1 98.06 465 TYR A O 1
ATOM 3591 N N . LEU A 1 466 ? -9.453 -23.828 -15.227 1 97.75 466 LEU A N 1
ATOM 3592 C CA . LEU A 1 466 ? -8.914 -24.594 -16.344 1 97.75 466 LEU A CA 1
ATOM 3593 C C . LEU A 1 466 ? -8.617 -26.031 -15.906 1 97.75 466 LEU A C 1
ATOM 3595 O O . LEU A 1 466 ? -7.473 -26.359 -15.57 1 97.75 466 LEU A O 1
ATOM 3599 N N . CYS A 1 467 ? -9.586 -26.875 -16.094 1 97.81 467 CYS A N 1
ATOM 3600 C CA . CYS A 1 467 ? -9.57 -28.172 -15.438 1 97.81 467 CYS A CA 1
ATOM 3601 C C . CYS A 1 467 ? -9.164 -29.281 -16.406 1 97.81 467 CYS A C 1
ATOM 3603 O O . CYS A 1 467 ? -9.492 -30.438 -16.203 1 97.81 467 CYS A O 1
ATOM 3605 N N . GLY A 1 468 ? -8.531 -28.938 -17.5 1 97.5 468 GLY A N 1
ATOM 3606 C CA . GLY A 1 468 ? -7.934 -29.953 -18.359 1 97.5 468 GLY A CA 1
ATOM 3607 C C . GLY A 1 468 ? -8.93 -30.562 -19.328 1 97.5 468 GLY A C 1
ATOM 3608 O O . GLY A 1 468 ? -10.078 -30.125 -19.406 1 97.5 468 GLY A O 1
ATOM 3609 N N . GLN A 1 469 ? -8.523 -31.594 -20.031 1 97.56 469 GLN A N 1
ATOM 3610 C CA . GLN A 1 469 ? -9.203 -32.125 -21.203 1 97.56 469 GLN A CA 1
ATOM 3611 C C . GLN A 1 469 ? -10.508 -32.844 -20.812 1 97.56 469 GLN A C 1
ATOM 3613 O O . GLN A 1 469 ? -11.383 -33.062 -21.656 1 97.56 469 GLN A O 1
ATOM 3618 N N . ALA A 1 470 ? -10.641 -33.188 -19.531 1 98.38 470 ALA A N 1
ATOM 3619 C CA . ALA A 1 470 ? -11.836 -33.906 -19.094 1 98.38 470 ALA A CA 1
ATOM 3620 C C . ALA A 1 470 ? -12.812 -32.969 -18.391 1 98.38 470 ALA A C 1
ATOM 3622 O O . ALA A 1 470 ? -13.703 -33.406 -17.672 1 98.38 470 ALA A O 1
ATOM 3623 N N . VAL A 1 471 ? -12.711 -31.672 -18.594 1 98.5 471 VAL A N 1
ATOM 3624 C CA . VAL A 1 471 ? -13.469 -30.641 -17.906 1 98.5 471 VAL A CA 1
ATOM 3625 C C . VAL A 1 471 ? -14.969 -30.875 -18.109 1 98.5 471 VAL A C 1
ATOM 3627 O O . VAL A 1 471 ? -15.766 -30.656 -17.188 1 98.5 471 VAL A O 1
ATOM 3630 N N . GLY A 1 472 ? -15.375 -31.281 -19.312 1 98.56 472 GLY A N 1
ATOM 3631 C CA . GLY A 1 472 ? -16.781 -31.5 -19.609 1 98.56 472 GLY A CA 1
ATOM 3632 C C . GLY A 1 472 ? -17.422 -32.562 -18.734 1 98.56 472 GLY A C 1
ATOM 3633 O O . GLY A 1 472 ? -18.469 -32.344 -18.141 1 98.56 472 GLY A O 1
ATOM 3634 N N . GLY A 1 473 ? -16.781 -33.75 -18.703 1 98.5 473 GLY A N 1
ATOM 3635 C CA . GLY A 1 473 ? -17.281 -34.844 -17.875 1 98.5 473 GLY A CA 1
ATOM 3636 C C . GLY A 1 473 ? -17.359 -34.469 -16.406 1 98.5 473 GLY A C 1
ATOM 3637 O O . GLY A 1 473 ? -18.359 -34.781 -15.742 1 98.5 473 GLY A O 1
ATOM 3638 N N . ALA A 1 474 ? -16.344 -33.844 -15.898 1 98.75 474 ALA A N 1
ATOM 3639 C CA . ALA A 1 474 ? -16.312 -33.438 -14.5 1 98.75 474 ALA A CA 1
ATOM 3640 C C . ALA A 1 474 ? -17.438 -32.469 -14.203 1 98.75 474 ALA A C 1
ATOM 3642 O O . ALA A 1 474 ? -18.109 -32.562 -13.172 1 98.75 474 ALA A O 1
ATOM 3643 N N . THR A 1 475 ? -17.641 -31.484 -15.102 1 98.88 475 THR A N 1
ATOM 3644 C CA . THR A 1 475 ? -18.688 -30.469 -14.93 1 98.88 475 THR A CA 1
ATOM 3645 C C . THR A 1 475 ? -20.062 -31.125 -14.852 1 98.88 475 THR A C 1
ATOM 3647 O O . THR A 1 475 ? -20.859 -30.797 -13.977 1 98.88 475 THR A O 1
ATOM 3650 N N . VAL A 1 476 ? -20.328 -32.031 -15.75 1 98.81 476 VAL A N 1
ATOM 3651 C CA . VAL A 1 476 ? -21.625 -32.688 -15.82 1 98.81 476 VAL A CA 1
ATOM 3652 C C . VAL A 1 476 ? -21.844 -33.531 -14.57 1 98.81 476 VAL A C 1
ATOM 3654 O O . VAL A 1 476 ? -22.953 -33.594 -14.031 1 98.81 476 VAL A O 1
ATOM 3657 N N . GLN A 1 477 ? -20.797 -34.219 -14.102 1 98.69 477 GLN A N 1
ATOM 3658 C CA . GLN A 1 477 ? -20.891 -35.031 -12.883 1 98.69 477 GLN A CA 1
ATOM 3659 C C . GLN A 1 477 ? -21.328 -34.156 -11.695 1 98.69 477 GLN A C 1
ATOM 3661 O O . GLN A 1 477 ? -22.109 -34.594 -10.852 1 98.69 477 GLN A O 1
ATOM 3666 N N . ILE A 1 478 ? -20.828 -32.969 -11.633 1 98.81 478 ILE A N 1
ATOM 3667 C CA . ILE A 1 478 ? -21.172 -32.062 -10.531 1 98.81 478 ILE A CA 1
ATOM 3668 C C . ILE A 1 478 ? -22.562 -31.469 -10.75 1 98.81 478 ILE A C 1
ATOM 3670 O O . ILE A 1 478 ? -23.391 -31.469 -9.836 1 98.81 478 ILE A O 1
ATOM 3674 N N . LEU A 1 479 ? -22.844 -30.984 -11.992 1 98.88 479 LEU A N 1
ATOM 3675 C CA . LEU A 1 479 ? -24.125 -30.344 -12.281 1 98.88 479 LEU A CA 1
ATOM 3676 C C . LEU A 1 479 ? -25.281 -31.297 -11.969 1 98.88 479 LEU A C 1
ATOM 3678 O O . LEU A 1 479 ? -26.328 -30.859 -11.461 1 98.88 479 LEU A O 1
ATOM 3682 N N . TYR A 1 480 ? -25.125 -32.562 -12.25 1 98.62 480 TYR A N 1
ATOM 3683 C CA . TYR A 1 480 ? -26.234 -33.5 -12.086 1 98.62 480 TYR A CA 1
ATOM 3684 C C . TYR A 1 480 ? -26.109 -34.281 -10.789 1 98.62 480 TYR A C 1
ATOM 3686 O O . TYR A 1 480 ? -26.906 -35.156 -10.5 1 98.62 480 TYR A O 1
ATOM 3694 N N . GLY A 1 481 ? -25.016 -34.062 -9.961 1 98.31 481 GLY A N 1
ATOM 3695 C CA . GLY A 1 481 ? -24.969 -34.5 -8.578 1 98.31 481 GLY A CA 1
ATOM 3696 C C . GLY A 1 481 ? -24.297 -35.844 -8.406 1 98.31 481 GLY A C 1
ATOM 3697 O O . GLY A 1 481 ? -24.312 -36.438 -7.316 1 98.31 481 GLY A O 1
ATOM 3698 N N . ASP A 1 482 ? -23.734 -36.375 -9.469 1 98 482 ASP A N 1
ATOM 3699 C CA . ASP A 1 482 ? -22.969 -37.625 -9.336 1 98 482 ASP A CA 1
ATOM 3700 C C . ASP A 1 482 ? -21.734 -37.406 -8.461 1 98 482 ASP A C 1
ATOM 3702 O O . ASP A 1 482 ? -21.281 -38.344 -7.793 1 98 482 ASP A O 1
ATOM 3706 N N . VAL A 1 483 ? -21.203 -36.25 -8.484 1 98.5 483 VAL A N 1
ATOM 3707 C CA . VAL A 1 483 ? -20.094 -35.844 -7.613 1 98.5 483 VAL A CA 1
ATOM 3708 C C . VAL A 1 483 ? -20.531 -34.625 -6.785 1 98.5 483 VAL A C 1
ATOM 3710 O O . VAL A 1 483 ? -21.125 -33.688 -7.309 1 98.5 483 VAL A O 1
ATOM 3713 N N . ASN A 1 484 ? -20.312 -34.719 -5.461 1 98.75 484 ASN A N 1
ATOM 3714 C CA . ASN A 1 484 ? -20.484 -33.562 -4.574 1 98.75 484 ASN A CA 1
ATOM 3715 C C . ASN A 1 484 ? -19.297 -32.594 -4.66 1 98.75 484 ASN A C 1
ATOM 3717 O O . ASN A 1 484 ? -18.172 -33 -4.375 1 98.75 484 ASN A O 1
ATOM 3721 N N . PRO A 1 485 ? -19.578 -31.375 -5.191 1 98.75 485 PRO A N 1
ATOM 3722 C CA . PRO A 1 485 ? -18.438 -30.453 -5.285 1 98.75 485 PRO A CA 1
ATOM 3723 C C . PRO A 1 485 ? -17.703 -30.297 -3.955 1 98.75 485 PRO A C 1
ATOM 3725 O O . PRO A 1 485 ? -18.328 -30.266 -2.895 1 98.75 485 PRO A O 1
ATOM 3728 N N . SER A 1 486 ? -16.391 -30.172 -4.02 1 98.75 486 SER A N 1
ATOM 3729 C CA . SER A 1 486 ? -15.586 -30.125 -2.801 1 98.75 486 SER A CA 1
ATOM 3730 C C . SER A 1 486 ? -14.383 -29.203 -2.965 1 98.75 486 SER A C 1
ATOM 3732 O O . SER A 1 486 ? -13.5 -29.172 -2.109 1 98.75 486 SER A O 1
ATOM 3734 N N . GLY A 1 487 ? -14.219 -28.516 -4.133 1 98.81 487 GLY A N 1
ATOM 3735 C CA . GLY A 1 487 ? -13.164 -27.531 -4.301 1 98.81 487 GLY A CA 1
ATOM 3736 C C . GLY A 1 487 ? -13.367 -26.281 -3.469 1 98.81 487 GLY A C 1
ATOM 3737 O O . GLY A 1 487 ? -14.508 -25.938 -3.135 1 98.81 487 GLY A O 1
ATOM 3738 N N . HIS A 1 488 ? -12.312 -25.688 -3.084 1 98.88 488 HIS A N 1
ATOM 3739 C CA . HIS A 1 488 ? -12.297 -24.391 -2.418 1 98.88 488 HIS A CA 1
ATOM 3740 C C . HIS A 1 488 ? -11.344 -23.422 -3.113 1 98.88 488 HIS A C 1
ATOM 3742 O O . HIS A 1 488 ? -10.305 -23.828 -3.635 1 98.88 488 HIS A O 1
ATOM 3748 N N . LEU A 1 489 ? -11.656 -22.172 -3.094 1 98.88 489 LEU A N 1
ATOM 3749 C CA . LEU A 1 489 ? -10.836 -21.172 -3.773 1 98.88 489 LEU A CA 1
ATOM 3750 C C . LEU A 1 489 ? -9.453 -21.078 -3.131 1 98.88 489 LEU A C 1
ATOM 3752 O O . LEU A 1 489 ? -9.344 -20.859 -1.922 1 98.88 489 LEU A O 1
ATOM 3756 N N . ALA A 1 490 ? -8.445 -21.188 -3.9 1 98.81 490 ALA A N 1
ATOM 3757 C CA . ALA A 1 490 ? -7.082 -20.969 -3.424 1 98.81 490 ALA A CA 1
ATOM 3758 C C . ALA A 1 490 ? -6.629 -19.531 -3.684 1 98.81 490 ALA A C 1
ATOM 3760 O O . ALA A 1 490 ? -5.426 -19.25 -3.75 1 98.81 490 ALA A O 1
ATOM 3761 N N . GLU A 1 491 ? -7.473 -18.641 -3.947 1 98.81 491 GLU A N 1
ATOM 3762 C CA . GLU A 1 491 ? -7.281 -17.203 -4.109 1 98.81 491 GLU A CA 1
ATOM 3763 C C . GLU A 1 491 ? -8.562 -16.438 -3.807 1 98.81 491 GLU A C 1
ATOM 3765 O O . GLU A 1 491 ? -9.656 -17 -3.84 1 98.81 491 GLU A O 1
ATOM 3770 N N . THR A 1 492 ? -8.43 -15.211 -3.451 1 98.88 492 THR A N 1
ATOM 3771 C CA . THR A 1 492 ? -9.562 -14.328 -3.188 1 98.88 492 THR A CA 1
ATOM 3772 C C . THR A 1 492 ? -10.109 -13.75 -4.488 1 98.88 492 THR A C 1
ATOM 3774 O O . THR A 1 492 ? -9.344 -13.359 -5.371 1 98.88 492 THR A O 1
ATOM 3777 N N . PHE A 1 493 ? -11.43 -13.766 -4.637 1 98.81 493 PHE A N 1
ATOM 3778 C CA . PHE A 1 493 ? -12.086 -13.016 -5.703 1 98.81 493 PHE A CA 1
ATOM 3779 C C . PHE A 1 493 ? -12.5 -11.633 -5.223 1 98.81 493 PHE A C 1
ATOM 3781 O O . PHE A 1 493 ? -13.5 -11.484 -4.52 1 98.81 493 PHE A O 1
ATOM 3788 N N . PRO A 1 494 ? -11.766 -10.617 -5.602 1 98.62 494 PRO A N 1
ATOM 3789 C CA . PRO A 1 494 ? -12.234 -9.273 -5.254 1 98.62 494 PRO A CA 1
ATOM 3790 C C . PRO A 1 494 ? -13.5 -8.875 -6.008 1 98.62 494 PRO A C 1
ATOM 3792 O O . PRO A 1 494 ? -13.836 -9.477 -7.027 1 98.62 494 PRO A O 1
ATOM 3795 N N . ILE A 1 495 ? -14.188 -7.84 -5.535 1 98.44 495 ILE A N 1
ATOM 3796 C CA . ILE A 1 495 ? -15.406 -7.359 -6.188 1 98.44 495 ILE A CA 1
ATOM 3797 C C . ILE A 1 495 ? -15.047 -6.707 -7.523 1 98.44 495 ILE A C 1
ATOM 3799 O O . ILE A 1 495 ? -15.688 -6.965 -8.539 1 98.44 495 ILE A O 1
ATOM 3803 N N . LYS A 1 496 ? -14.008 -5.93 -7.562 1 98.19 496 LYS A N 1
ATOM 3804 C CA . LYS A 1 496 ? -13.5 -5.234 -8.734 1 98.19 496 LYS A CA 1
ATOM 3805 C C . LYS A 1 496 ? -11.977 -5.199 -8.742 1 98.19 496 LYS A C 1
ATOM 3807 O O . LYS A 1 496 ? -11.344 -5.406 -7.703 1 98.19 496 LYS A O 1
ATOM 3812 N N . LEU A 1 497 ? -11.375 -4.949 -9.891 1 98.38 497 LEU A N 1
ATOM 3813 C CA . LEU A 1 497 ? -9.93 -4.969 -10.07 1 98.38 497 LEU A CA 1
ATOM 3814 C C . LEU A 1 497 ? -9.258 -3.957 -9.148 1 98.38 497 LEU A C 1
ATOM 3816 O O . LEU A 1 49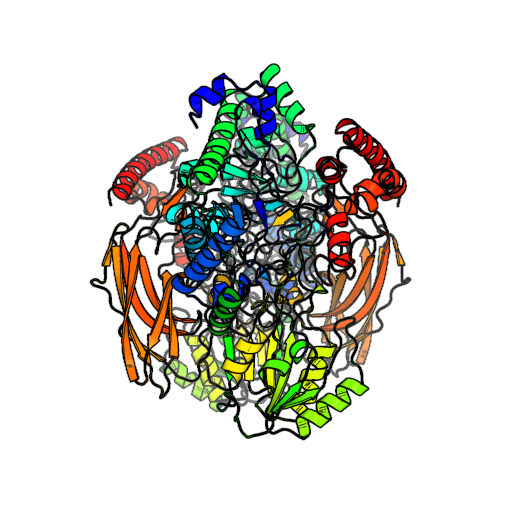7 ? -8.203 -4.242 -8.562 1 98.38 497 LEU A O 1
ATOM 3820 N N . GLU A 1 498 ? -9.906 -2.781 -8.953 1 98.25 498 GLU A N 1
ATOM 3821 C CA . GLU A 1 498 ? -9.328 -1.668 -8.203 1 98.25 498 GLU A CA 1
ATOM 3822 C C . GLU A 1 498 ? -9.141 -2.027 -6.734 1 98.25 498 GLU A C 1
ATOM 3824 O O . GLU A 1 498 ? -8.359 -1.382 -6.027 1 98.25 498 GLU A O 1
ATOM 3829 N N . ASP A 1 499 ? -9.805 -3.055 -6.258 1 98.25 499 ASP A N 1
ATOM 3830 C CA . ASP A 1 499 ? -9.719 -3.459 -4.859 1 98.25 499 ASP A CA 1
ATOM 3831 C C . ASP A 1 499 ? -8.422 -4.211 -4.578 1 98.25 499 ASP A C 1
ATOM 3833 O O . ASP A 1 499 ? -8.023 -4.367 -3.422 1 98.25 499 ASP A O 1
ATOM 3837 N N . ASN A 1 500 ? -7.781 -4.699 -5.633 1 98.38 500 ASN A N 1
ATOM 3838 C CA . ASN A 1 500 ? -6.586 -5.516 -5.449 1 98.38 500 ASN A CA 1
ATOM 3839 C C . ASN A 1 500 ? -5.453 -4.715 -4.816 1 98.38 500 ASN A C 1
ATOM 3841 O O . ASN A 1 500 ? -5.246 -3.549 -5.156 1 98.38 500 ASN A O 1
ATOM 3845 N N . PRO A 1 501 ? -4.688 -5.328 -3.869 1 97.31 501 PRO A N 1
ATOM 3846 C CA . PRO A 1 501 ? -3.641 -4.605 -3.145 1 97.31 501 PRO A CA 1
ATOM 3847 C C . PRO A 1 501 ? -2.529 -4.098 -4.062 1 97.31 501 PRO A C 1
ATOM 3849 O O . PRO A 1 501 ? -1.862 -3.113 -3.742 1 97.31 501 PRO A O 1
ATOM 3852 N N . SER A 1 502 ? -2.266 -4.73 -5.188 1 97.5 502 SER A N 1
ATOM 3853 C CA . SER A 1 502 ? -1.162 -4.348 -6.062 1 97.5 502 SER A CA 1
ATOM 3854 C C . SER A 1 502 ? -1.627 -3.393 -7.156 1 97.5 502 SER A C 1
ATOM 3856 O O . SER A 1 502 ? -0.839 -2.996 -8.016 1 97.5 502 SER A O 1
ATOM 3858 N N . TYR A 1 503 ? -2.887 -2.896 -7.191 1 97.44 503 TYR A N 1
ATOM 3859 C CA . TYR A 1 503 ? -3.525 -2.197 -8.297 1 97.44 503 TYR A CA 1
ATOM 3860 C C . TYR A 1 503 ? -2.709 -0.979 -8.719 1 97.44 503 TYR A C 1
ATOM 3862 O O . TYR A 1 503 ? -2.455 -0.771 -9.906 1 97.44 503 TYR A O 1
ATOM 3870 N N . VAL A 1 504 ? -2.229 -0.221 -7.754 1 95.31 504 VAL A N 1
ATOM 3871 C CA . VAL A 1 504 ? -1.625 1.062 -8.102 1 95.31 504 VAL A CA 1
ATOM 3872 C C . VAL A 1 504 ? -0.146 0.866 -8.43 1 95.31 504 VAL A C 1
ATOM 3874 O O . VAL A 1 504 ? 0.521 1.792 -8.891 1 95.31 504 VAL A O 1
ATOM 3877 N N . ALA A 1 505 ? 0.352 -0.356 -8.211 1 94.94 505 ALA A N 1
ATOM 3878 C CA . ALA A 1 505 ? 1.779 -0.576 -8.43 1 94.94 505 ALA A CA 1
ATOM 3879 C C . ALA A 1 505 ? 2.014 -1.707 -9.43 1 94.94 505 ALA A C 1
ATOM 3881 O O . ALA A 1 505 ? 3.152 -1.958 -9.836 1 94.94 505 ALA A O 1
ATOM 3882 N N . TYR A 1 506 ? 0.923 -2.357 -9.828 1 95.25 506 TYR A N 1
ATOM 3883 C CA . TYR A 1 506 ? 1.084 -3.502 -10.711 1 95.25 506 TYR A CA 1
ATOM 3884 C C . TYR A 1 506 ? 1.663 -3.074 -12.055 1 95.25 506 TYR A C 1
ATOM 3886 O O . TYR A 1 506 ? 1.286 -2.033 -12.602 1 95.25 506 TYR A O 1
ATOM 3894 N N . GLN A 1 507 ? 2.584 -3.848 -12.688 1 92.75 507 GLN A N 1
ATOM 3895 C CA . GLN A 1 507 ? 3.32 -3.641 -13.93 1 92.75 507 GLN A CA 1
ATOM 3896 C C . GLN A 1 507 ? 4.434 -2.615 -13.742 1 92.75 507 GLN A C 1
ATOM 3898 O O . GLN A 1 507 ? 5.367 -2.551 -14.547 1 92.75 507 GLN A O 1
ATOM 3903 N N . GLY A 1 508 ? 4.285 -1.689 -12.727 1 92.12 508 GLY A N 1
ATOM 3904 C CA . GLY A 1 508 ? 5.402 -0.858 -12.305 1 92.12 508 GLY A CA 1
ATOM 3905 C C . GLY A 1 508 ? 5.562 0.397 -13.141 1 92.12 508 GLY A C 1
ATOM 3906 O O . GLY A 1 508 ? 4.594 0.877 -13.734 1 92.12 508 GLY A O 1
ATOM 3907 N N . GLU A 1 509 ? 6.719 1.043 -13.047 1 90.75 509 GLU A N 1
ATOM 3908 C CA . GLU A 1 509 ? 7.145 2.248 -13.75 1 90.75 509 GLU A CA 1
ATOM 3909 C C . GLU A 1 509 ? 8.461 2.018 -14.484 1 90.75 509 GLU A C 1
ATOM 3911 O O . GLU A 1 509 ? 9.484 1.715 -13.867 1 90.75 509 GLU A O 1
ATOM 3916 N N . GLY A 1 510 ? 8.359 2.201 -15.758 1 88.88 510 GLY A N 1
ATOM 3917 C CA . GLY A 1 510 ? 9.523 1.832 -16.547 1 88.88 510 GLY A CA 1
ATOM 3918 C C . GLY A 1 510 ? 9.844 0.352 -16.469 1 88.88 510 GLY A C 1
ATOM 3919 O O . GLY A 1 510 ? 9 -0.489 -16.797 1 88.88 510 GLY A O 1
ATOM 3920 N N . ASP A 1 511 ? 11.023 0.044 -15.969 1 92.62 511 ASP A N 1
ATOM 3921 C CA . ASP A 1 511 ? 11.469 -1.344 -15.875 1 92.62 511 ASP A CA 1
ATOM 3922 C C . ASP A 1 511 ? 11.609 -1.78 -14.422 1 92.62 511 ASP A C 1
ATOM 3924 O O . ASP A 1 511 ? 12.453 -2.621 -14.102 1 92.62 511 ASP A O 1
ATOM 3928 N N . VAL A 1 512 ? 10.797 -1.054 -13.57 1 94.38 512 VAL A N 1
ATOM 3929 C CA . VAL A 1 512 ? 10.828 -1.354 -12.141 1 94.38 512 VAL A CA 1
ATOM 3930 C C . VAL A 1 512 ? 9.406 -1.561 -11.625 1 94.38 512 VAL A C 1
ATOM 3932 O O . VAL A 1 512 ? 8.516 -0.75 -11.898 1 94.38 512 VAL A O 1
ATOM 3935 N N . THR A 1 513 ? 9.164 -2.621 -10.969 1 96.06 513 THR A N 1
ATOM 3936 C CA . THR A 1 513 ? 7.895 -2.898 -10.305 1 96.06 513 THR A CA 1
ATOM 3937 C C . THR A 1 513 ? 8.102 -3.068 -8.805 1 96.06 513 THR A C 1
ATOM 3939 O O . THR A 1 513 ? 8.789 -3.992 -8.367 1 96.06 513 THR A O 1
ATOM 3942 N N . GLU A 1 514 ? 7.477 -2.18 -8.031 1 96.19 514 GLU A N 1
ATOM 3943 C CA . GLU A 1 514 ? 7.59 -2.252 -6.578 1 96.19 514 GLU A CA 1
ATOM 3944 C C . GLU A 1 514 ? 6.48 -3.113 -5.984 1 96.19 514 GLU A C 1
ATOM 3946 O O . GLU A 1 514 ? 5.305 -2.941 -6.316 1 96.19 514 GLU A O 1
ATOM 3951 N N . TYR A 1 515 ? 6.883 -4.07 -5.184 1 97.38 515 TYR A N 1
ATOM 3952 C CA . TYR A 1 515 ? 5.938 -4.898 -4.445 1 97.38 515 TYR A CA 1
ATOM 3953 C C . TYR A 1 515 ? 5.508 -4.211 -3.152 1 97.38 515 TYR A C 1
ATOM 3955 O O . TYR A 1 515 ? 5.797 -4.703 -2.059 1 97.38 515 TYR A O 1
ATOM 3963 N N . ARG A 1 516 ? 4.695 -3.217 -3.24 1 95.81 516 ARG A N 1
ATOM 3964 C CA . ARG A 1 516 ? 4.383 -2.262 -2.182 1 95.81 516 ARG A CA 1
ATOM 3965 C C . ARG A 1 516 ? 3.432 -2.869 -1.157 1 95.81 516 ARG A C 1
ATOM 3967 O O . ARG A 1 516 ? 3.373 -2.416 -0.012 1 95.81 516 ARG A O 1
ATOM 3974 N N . GLU A 1 517 ? 2.668 -3.893 -1.515 1 97.38 517 GLU A N 1
ATOM 3975 C CA . GLU A 1 517 ? 1.724 -4.516 -0.591 1 97.38 517 GLU A CA 1
ATOM 3976 C C . GLU A 1 517 ? 2.453 -5.316 0.484 1 97.38 517 GLU A C 1
ATOM 3978 O O . GLU A 1 517 ? 1.858 -5.688 1.499 1 97.38 517 GLU A O 1
ATOM 3983 N N . GLY A 1 518 ? 3.777 -5.586 0.297 1 97 518 GLY A N 1
ATOM 3984 C CA . GLY A 1 518 ? 4.559 -6.316 1.285 1 97 518 GLY A CA 1
ATOM 3985 C C . GLY A 1 518 ? 4.016 -7.703 1.568 1 97 518 GLY A C 1
ATOM 3986 O O . GLY A 1 518 ? 3.768 -8.477 0.643 1 97 518 GLY A O 1
ATOM 3987 N N . VAL A 1 519 ? 3.77 -7.973 2.852 1 98.06 519 VAL A N 1
ATOM 3988 C CA . VAL A 1 519 ? 3.322 -9.305 3.246 1 98.06 519 VAL A CA 1
ATOM 3989 C C . VAL A 1 519 ? 1.802 -9.391 3.133 1 98.06 519 VAL A C 1
ATOM 3991 O O . VAL A 1 519 ? 1.221 -10.461 3.322 1 98.06 519 VAL A O 1
ATOM 3994 N N . PHE A 1 520 ? 1.155 -8.273 2.816 1 98.38 520 PHE A N 1
ATOM 3995 C CA . PHE A 1 520 ? -0.298 -8.211 2.721 1 98.38 520 PHE A CA 1
ATOM 3996 C C . PHE A 1 520 ? -0.762 -8.547 1.308 1 98.38 520 PHE A C 1
ATOM 3998 O O . PHE A 1 520 ? -1.302 -7.684 0.607 1 98.38 520 PHE A O 1
ATOM 4005 N N . VAL A 1 521 ? -0.709 -9.805 0.979 1 98.25 521 VAL A N 1
ATOM 4006 C CA . VAL A 1 521 ? -1.106 -10.32 -0.326 1 98.25 521 VAL A CA 1
ATOM 4007 C C . VAL A 1 521 ? -2.414 -11.102 -0.197 1 98.25 521 VAL A C 1
ATOM 4009 O O . VAL A 1 521 ? -2.605 -11.852 0.763 1 98.25 521 VAL A O 1
ATOM 4012 N N . GLY A 1 522 ? -3.316 -10.922 -1.167 1 98.44 522 GLY A N 1
ATOM 4013 C CA . GLY A 1 522 ? -4.555 -11.688 -1.157 1 98.44 522 GLY A CA 1
ATOM 4014 C C . GLY A 1 522 ? -5.383 -11.461 0.093 1 98.44 522 GLY A C 1
ATOM 4015 O O . GLY A 1 522 ? -5.602 -10.312 0.502 1 98.44 522 GLY A O 1
ATOM 4016 N N . TYR A 1 523 ? -5.855 -12.555 0.724 1 98.75 523 TYR A N 1
ATOM 4017 C CA . TYR A 1 523 ? -6.758 -12.469 1.866 1 98.75 523 TYR A CA 1
ATOM 4018 C C . TYR A 1 523 ? -6.078 -11.781 3.045 1 98.75 523 TYR A C 1
ATOM 4020 O O . TYR A 1 523 ? -6.75 -11.195 3.898 1 98.75 523 TYR A O 1
ATOM 4028 N N . ARG A 1 524 ? -4.715 -11.82 3.086 1 98.69 524 ARG A N 1
ATOM 4029 C CA . ARG A 1 524 ? -3.98 -11.133 4.141 1 98.69 524 ARG A CA 1
ATOM 4030 C C . ARG A 1 524 ? -4.27 -9.633 4.121 1 98.69 524 ARG A C 1
ATOM 4032 O O . ARG A 1 524 ? -4.34 -9 5.172 1 98.69 524 ARG A O 1
ATOM 4039 N N . TYR A 1 525 ? -4.363 -9.062 2.939 1 98.38 525 TYR A N 1
ATOM 4040 C CA . TYR A 1 525 ? -4.699 -7.652 2.771 1 98.38 525 TYR A CA 1
ATOM 4041 C C . TYR A 1 525 ? -6.18 -7.406 3.047 1 98.38 525 TYR A C 1
ATOM 4043 O O . TYR A 1 525 ? -6.531 -6.535 3.848 1 98.38 525 TYR A O 1
ATOM 4051 N N . TYR A 1 526 ? -7.082 -8.164 2.41 1 98.69 526 TYR A N 1
ATOM 4052 C CA . TYR A 1 526 ? -8.516 -7.91 2.461 1 98.69 526 TYR A CA 1
ATOM 4053 C C . TYR A 1 526 ? -9.047 -8.062 3.883 1 98.69 526 TYR A C 1
ATOM 4055 O O . TYR A 1 526 ? -9.836 -7.238 4.348 1 98.69 526 TYR A O 1
ATOM 4063 N N . THR A 1 527 ? -8.609 -9.086 4.578 1 98.44 527 THR A N 1
ATOM 4064 C CA . THR A 1 527 ? -9.07 -9.297 5.945 1 98.44 527 THR A CA 1
ATOM 4065 C C . THR A 1 527 ? -8.477 -8.25 6.883 1 98.44 527 THR A C 1
ATOM 4067 O O . THR A 1 527 ? -9.164 -7.75 7.781 1 98.44 527 THR A O 1
ATOM 4070 N N . THR A 1 528 ? -7.164 -7.898 6.656 1 98.06 528 THR A N 1
ATOM 4071 C CA . THR A 1 528 ? -6.527 -6.895 7.5 1 98.06 528 THR A CA 1
ATOM 4072 C C . THR A 1 528 ? -7.207 -5.539 7.336 1 98.06 528 THR A C 1
ATOM 4074 O O . THR A 1 528 ? -7.406 -4.816 8.32 1 98.06 528 THR A O 1
ATOM 4077 N N . LYS A 1 529 ? -7.617 -5.215 6.172 1 98 529 LYS A N 1
ATOM 4078 C CA . LYS A 1 529 ? -8.25 -3.934 5.891 1 98 529 LYS A CA 1
ATOM 4079 C C . LYS A 1 529 ? -9.766 -4.016 6.086 1 98 529 LYS A C 1
ATOM 4081 O O . LYS A 1 529 ? -10.477 -3.027 5.895 1 98 529 LYS A O 1
ATOM 4086 N N . LYS A 1 530 ? -10.281 -5.191 6.395 1 97.69 530 LYS A N 1
ATOM 4087 C CA . LYS A 1 530 ? -11.711 -5.43 6.547 1 97.69 530 LYS A CA 1
ATOM 4088 C C . LYS A 1 530 ? -12.477 -5.035 5.289 1 97.69 530 LYS A C 1
ATOM 4090 O O . LYS A 1 530 ? -13.5 -4.352 5.363 1 97.69 530 LYS A O 1
ATOM 4095 N N . MET A 1 531 ? -11.969 -5.363 4.188 1 97.62 531 MET A N 1
ATOM 4096 C CA . MET A 1 531 ? -12.547 -5.059 2.881 1 97.62 531 MET A CA 1
ATOM 4097 C C . MET A 1 531 ? -13.453 -6.191 2.412 1 97.62 531 MET A C 1
ATOM 4099 O O . MET A 1 531 ? -13.062 -7.359 2.449 1 97.62 531 MET A O 1
ATOM 4103 N N . PRO A 1 532 ? -14.664 -5.848 1.945 1 97.31 532 PRO A N 1
ATOM 4104 C CA . PRO A 1 532 ? -15.508 -6.906 1.381 1 97.31 532 PRO A CA 1
ATOM 4105 C C . PRO A 1 532 ? -14.938 -7.484 0.087 1 97.31 532 PRO A C 1
ATOM 4107 O O . PRO A 1 532 ? -14.336 -6.758 -0.708 1 97.31 532 PRO A O 1
ATOM 4110 N N . VAL A 1 533 ? -15.062 -8.727 -0.114 1 98.5 533 VAL A N 1
ATOM 4111 C CA . VAL A 1 533 ? -14.68 -9.414 -1.343 1 98.5 533 VAL A CA 1
ATOM 4112 C C . VAL A 1 533 ? -15.875 -10.18 -1.902 1 98.5 533 VAL A C 1
ATOM 4114 O O . VAL A 1 533 ? -16.875 -10.375 -1.21 1 98.5 533 VAL A O 1
ATOM 4117 N N . LEU A 1 534 ? -15.836 -10.484 -3.18 1 98.62 534 LEU A N 1
ATOM 4118 C CA . LEU A 1 534 ? -16.906 -11.273 -3.781 1 98.62 534 LEU A CA 1
ATOM 4119 C C . LEU A 1 534 ? -16.938 -12.68 -3.184 1 98.62 534 LEU A C 1
ATOM 4121 O O . LEU A 1 534 ? -18 -13.156 -2.777 1 98.62 534 LEU A O 1
ATOM 4125 N N . PHE A 1 535 ? -15.797 -13.391 -3.154 1 98.88 535 PHE A N 1
ATOM 4126 C CA . PHE A 1 535 ? -15.617 -14.68 -2.492 1 98.88 535 PHE A CA 1
ATOM 4127 C C . PHE A 1 535 ? -14.273 -14.734 -1.765 1 98.88 535 PHE A C 1
ATOM 4129 O O . PHE A 1 535 ? -13.234 -14.406 -2.342 1 98.88 535 PHE A O 1
ATOM 4136 N N . PRO A 1 536 ? -14.258 -15.148 -0.521 1 98.81 536 PRO A N 1
ATOM 4137 C CA . PRO A 1 536 ? -13.016 -15.164 0.257 1 98.81 536 PRO A CA 1
ATOM 4138 C C . PRO A 1 536 ? -12.133 -16.359 -0.067 1 98.81 536 PRO A C 1
ATOM 4140 O O . PRO A 1 536 ? -12.617 -17.359 -0.6 1 98.81 536 PRO A O 1
ATOM 4143 N N . PHE A 1 537 ? -10.883 -16.25 0.267 1 98.88 537 PHE A N 1
ATOM 4144 C CA . PHE A 1 537 ? -9.938 -17.359 0.198 1 98.88 537 PHE A CA 1
ATOM 4145 C C . PHE A 1 537 ? -10.453 -18.562 0.983 1 98.88 537 PHE A C 1
ATOM 4147 O O . PHE A 1 537 ? -10.977 -18.406 2.09 1 98.88 537 PHE A O 1
ATOM 4154 N N . GLY A 1 538 ? -10.414 -19.688 0.356 1 98.81 538 GLY A N 1
ATOM 4155 C CA . GLY A 1 538 ? -10.805 -20.938 1.015 1 98.81 538 GLY A CA 1
ATOM 4156 C C . GLY A 1 538 ? -12.289 -21.234 0.897 1 98.81 538 GLY A C 1
ATOM 4157 O O . GLY A 1 538 ? -12.766 -22.234 1.414 1 98.81 538 GLY A O 1
ATOM 4158 N N . PHE A 1 539 ? -13.016 -20.406 0.181 1 98.81 539 PHE A N 1
ATOM 4159 C CA . PHE A 1 539 ? -14.461 -20.531 0.076 1 98.81 539 PHE A CA 1
ATOM 4160 C C . PHE A 1 539 ? -14.836 -21.641 -0.912 1 98.81 539 PHE A C 1
ATOM 4162 O O . PHE A 1 539 ? -14.203 -21.781 -1.961 1 98.81 539 PHE A O 1
ATOM 4169 N N . GLY A 1 540 ? -15.844 -22.375 -0.669 1 98.81 540 GLY A N 1
ATOM 4170 C CA . GLY A 1 540 ? -16.453 -23.375 -1.529 1 98.81 540 GLY A CA 1
ATOM 4171 C C . GLY A 1 540 ? -17.656 -24.047 -0.901 1 98.81 540 GLY A C 1
ATOM 4172 O O . GLY A 1 540 ? -17.609 -24.438 0.269 1 98.81 540 GLY A O 1
ATOM 4173 N N . LEU A 1 541 ? -18.656 -24.172 -1.655 1 98.62 541 LEU A N 1
ATOM 4174 C CA . LEU A 1 541 ? -19.891 -24.812 -1.175 1 98.62 541 LEU A CA 1
ATOM 4175 C C . LEU A 1 541 ? -19.906 -26.297 -1.513 1 98.62 541 LEU A C 1
ATOM 4177 O O . LEU A 1 541 ? -18.984 -26.797 -2.18 1 98.62 541 LEU A O 1
ATOM 4181 N N . SER A 1 542 ? -20.859 -27 -0.988 1 98.56 542 SER A N 1
ATOM 4182 C CA . SER A 1 542 ? -21.125 -28.422 -1.177 1 98.56 542 SER A CA 1
ATOM 4183 C C . SER A 1 542 ? -22.625 -28.703 -1.244 1 98.56 542 SER A C 1
ATOM 4185 O O . SER A 1 542 ? -23.438 -27.828 -0.938 1 98.56 542 SER A O 1
ATOM 4187 N N . TYR A 1 543 ? -23.016 -29.859 -1.699 1 98.62 543 TYR A N 1
ATOM 4188 C CA . TYR A 1 543 ? -24.422 -30.266 -1.684 1 98.62 543 TYR A CA 1
ATOM 4189 C C . TYR A 1 543 ? -24.812 -30.828 -0.319 1 98.62 543 TYR A C 1
ATOM 4191 O O . TYR A 1 543 ? -25.922 -31.312 -0.139 1 98.62 543 TYR A O 1
ATOM 4199 N N . THR A 1 544 ? -23.875 -30.75 0.602 1 98.19 544 THR A N 1
ATOM 4200 C CA . THR A 1 544 ? -24.109 -31.016 2.014 1 98.19 544 THR A CA 1
ATOM 4201 C C . THR A 1 544 ? -23.547 -29.891 2.883 1 98.19 544 THR A C 1
ATOM 4203 O O . THR A 1 544 ? -23.188 -28.828 2.375 1 98.19 544 THR A O 1
ATOM 4206 N N . THR A 1 545 ? -23.672 -30.031 4.199 1 97.75 545 THR A N 1
ATOM 4207 C CA . THR A 1 545 ? -23.188 -29.016 5.129 1 97.75 545 THR A CA 1
ATOM 4208 C C . THR A 1 545 ? -22.266 -29.641 6.18 1 97.75 545 THR A C 1
ATOM 4210 O O . THR A 1 545 ? -22.344 -30.844 6.43 1 97.75 545 THR A O 1
ATOM 4213 N N . PHE A 1 546 ? -21.438 -28.859 6.68 1 98.44 546 PHE A N 1
ATOM 4214 C CA . PHE A 1 546 ? -20.484 -29.328 7.668 1 98.44 546 PHE A CA 1
ATOM 4215 C C . PHE A 1 546 ? -20.422 -28.375 8.867 1 98.44 546 PHE A C 1
ATOM 4217 O O . PHE A 1 546 ? -20.672 -27.172 8.719 1 98.44 546 PHE A O 1
ATOM 4224 N N . ALA A 1 547 ? -20.156 -28.891 10 1 98.25 547 ALA A N 1
ATOM 4225 C CA . ALA A 1 547 ? -19.875 -28.109 11.203 1 98.25 547 ALA A CA 1
ATOM 4226 C C . ALA A 1 547 ? -18.484 -28.438 11.75 1 98.25 547 ALA A C 1
ATOM 4228 O O . ALA A 1 547 ? -18.047 -29.594 11.734 1 98.25 547 ALA A O 1
ATOM 4229 N N . VAL A 1 548 ? -17.734 -27.453 12.07 1 98 548 VAL A N 1
ATOM 4230 C CA . VAL A 1 548 ? -16.422 -27.562 12.688 1 98 548 VAL A CA 1
ATOM 4231 C C . VAL A 1 548 ? -16.484 -27.078 14.141 1 98 548 VAL A C 1
ATOM 4233 O O . VAL A 1 548 ? -16.922 -25.969 14.406 1 98 548 VAL A O 1
ATOM 4236 N N . SER A 1 549 ? -16.062 -27.953 15.047 1 97.31 549 SER A N 1
ATOM 4237 C CA . SER A 1 549 ? -16.203 -27.594 16.453 1 97.31 549 SER A CA 1
ATOM 4238 C C . SER A 1 549 ? -15.141 -28.281 17.312 1 97.31 549 SER A C 1
ATOM 4240 O O . SER A 1 549 ? -14.367 -29.094 16.812 1 97.31 549 SER A O 1
ATOM 4242 N N . ASN A 1 550 ? -15.031 -27.906 18.531 1 97.31 550 ASN A N 1
ATOM 4243 C CA . ASN A 1 550 ? -14.227 -28.562 19.547 1 97.31 550 ASN A CA 1
ATOM 4244 C C . ASN A 1 550 ? -12.734 -28.453 19.25 1 97.31 550 ASN A C 1
ATOM 4246 O O . ASN A 1 550 ? -12.031 -29.469 19.203 1 97.31 550 ASN A O 1
ATOM 4250 N N . LEU A 1 551 ? -12.312 -27.219 19 1 98.25 551 LEU A N 1
ATOM 4251 C CA . LEU A 1 551 ? -10.883 -26.953 18.828 1 98.25 551 LEU A CA 1
ATOM 4252 C C . LEU A 1 551 ? -10.133 -27.125 20.141 1 98.25 551 LEU A C 1
ATOM 4254 O O . LEU A 1 551 ? -10.477 -26.5 21.141 1 98.25 551 LEU A O 1
ATOM 4258 N N . ARG A 1 552 ? -9.094 -28.016 20.094 1 97.88 552 ARG A N 1
ATOM 4259 C CA . ARG A 1 552 ? -8.391 -28.328 21.328 1 97.88 552 ARG A CA 1
ATOM 4260 C C . ARG A 1 552 ? -6.887 -28.422 21.094 1 97.88 552 ARG A C 1
ATOM 4262 O O . ARG A 1 552 ? -6.445 -28.828 20.016 1 97.88 552 ARG A O 1
ATOM 4269 N N . THR A 1 553 ? -6.152 -28.047 22.047 1 97.75 553 THR A N 1
ATOM 4270 C CA . THR A 1 553 ? -4.723 -28.297 22.203 1 97.75 553 THR A CA 1
ATOM 4271 C C . THR A 1 553 ? -4.426 -28.891 23.578 1 97.75 553 THR A C 1
ATOM 4273 O O . THR A 1 553 ? -5.277 -28.859 24.469 1 97.75 553 THR A O 1
ATOM 4276 N N . ALA A 1 554 ? -3.256 -29.469 23.766 1 94.69 554 ALA A N 1
ATOM 4277 C CA . ALA A 1 554 ? -2.902 -30.078 25.047 1 94.69 554 ALA A CA 1
ATOM 4278 C C . ALA A 1 554 ? -2.73 -29.031 26.125 1 94.69 554 ALA A C 1
ATOM 4280 O O . ALA A 1 554 ? -3.043 -29.281 27.297 1 94.69 554 ALA A O 1
ATOM 4281 N N . GLN A 1 555 ? -2.264 -27.859 25.781 1 96.12 555 GLN A N 1
ATOM 4282 C CA . GLN A 1 555 ? -1.995 -26.766 26.719 1 96.12 555 GLN A CA 1
ATOM 4283 C C . GLN A 1 555 ? -2.453 -25.438 26.156 1 96.12 555 GLN A C 1
ATOM 4285 O O . GLN A 1 555 ? -2.871 -25.359 25 1 96.12 555 GLN A O 1
ATOM 4290 N N . ASP A 1 556 ? -2.371 -24.516 27.094 1 96.81 556 ASP A N 1
ATOM 4291 C CA . ASP A 1 556 ? -2.703 -23.156 26.672 1 96.81 556 ASP A CA 1
ATOM 4292 C C . ASP A 1 556 ? -1.441 -22.312 26.484 1 96.81 556 ASP A C 1
ATOM 4294 O O . ASP A 1 556 ? -1.491 -21.234 25.922 1 96.81 556 ASP A O 1
ATOM 4298 N N . GLU A 1 557 ? -0.347 -22.828 26.953 1 97.5 557 GLU A N 1
ATOM 4299 C CA . GLU A 1 557 ? 0.932 -22.125 26.859 1 97.5 557 GLU A CA 1
ATOM 4300 C C . GLU A 1 557 ? 2.018 -23.047 26.297 1 97.5 557 GLU A C 1
ATOM 4302 O O . GLU A 1 557 ? 2.102 -24.219 26.656 1 97.5 557 GLU A O 1
ATOM 4307 N N . TYR A 1 558 ? 2.775 -22.516 25.375 1 97.69 558 TYR A N 1
ATOM 4308 C CA . TYR A 1 558 ? 3.846 -23.266 24.734 1 97.69 558 TYR A CA 1
ATOM 4309 C C . TYR A 1 558 ? 5.105 -22.422 24.609 1 97.69 558 TYR A C 1
ATOM 4311 O O . TYR A 1 558 ? 5.043 -21.188 24.656 1 97.69 558 TYR A O 1
ATOM 4319 N N . GLN A 1 559 ? 6.211 -23.109 24.516 1 96.19 559 GLN A N 1
ATOM 4320 C CA . GLN A 1 559 ? 7.469 -22.469 24.141 1 96.19 559 GLN A CA 1
ATOM 4321 C C . GLN A 1 559 ? 7.617 -22.375 22.625 1 96.19 559 GLN A C 1
ATOM 4323 O O . GLN A 1 559 ? 6.988 -23.141 21.891 1 96.19 559 GLN A O 1
ATOM 4328 N N . SER A 1 560 ? 8.492 -21.516 22.188 1 94.06 560 SER A N 1
ATOM 4329 C CA . SER A 1 560 ? 8.672 -21.266 20.766 1 94.06 560 SER A CA 1
ATOM 4330 C C . SER A 1 560 ? 9.25 -22.484 20.047 1 94.06 560 SER A C 1
ATOM 4332 O O . SER A 1 560 ? 9.18 -22.578 18.828 1 94.06 560 SER A O 1
ATOM 4334 N N . HIS A 1 561 ? 9.797 -23.422 20.719 1 94.19 561 HIS A N 1
ATOM 4335 C CA . HIS A 1 561 ? 10.391 -24.594 20.078 1 94.19 561 HIS A CA 1
ATOM 4336 C C . HIS A 1 561 ? 9.477 -25.812 20.188 1 94.19 561 HIS A C 1
ATOM 4338 O O . HIS A 1 561 ? 9.82 -26.906 19.734 1 94.19 561 HIS A O 1
ATOM 4344 N N . ASP A 1 562 ? 8.352 -25.625 20.766 1 96.56 562 ASP A N 1
ATOM 4345 C CA . ASP A 1 562 ? 7.445 -26.75 21 1 96.56 562 ASP A CA 1
ATOM 4346 C C . ASP A 1 562 ? 6.727 -27.156 19.719 1 96.56 562 ASP A C 1
ATOM 4348 O O . ASP A 1 562 ? 6.633 -26.375 18.766 1 96.56 562 ASP A O 1
ATOM 4352 N N . VAL A 1 563 ? 6.363 -28.375 19.672 1 97.75 563 VAL A N 1
ATOM 4353 C CA . VAL A 1 563 ? 5.422 -28.891 18.688 1 97.75 563 VAL A CA 1
ATOM 4354 C C . VAL A 1 563 ? 4.016 -28.922 19.281 1 97.75 563 VAL A C 1
ATOM 4356 O O . VAL A 1 563 ? 3.809 -29.453 20.375 1 97.75 563 VAL A O 1
ATOM 4359 N N . ILE A 1 564 ? 3.111 -28.375 18.625 1 98.19 564 ILE A N 1
ATOM 4360 C CA . ILE A 1 564 ? 1.746 -28.234 19.109 1 98.19 564 ILE A CA 1
ATOM 4361 C C . ILE A 1 564 ? 0.802 -29.094 18.297 1 98.19 564 ILE A C 1
ATOM 4363 O O . ILE A 1 564 ? 0.713 -28.953 17.078 1 98.19 564 ILE A O 1
ATOM 4367 N N . THR A 1 565 ? 0.131 -29.969 18.922 1 98.38 565 THR A N 1
ATOM 4368 C CA . THR A 1 565 ? -0.923 -30.75 18.281 1 98.38 565 THR A CA 1
ATOM 4369 C C . THR A 1 565 ? -2.275 -30.047 18.422 1 98.38 565 THR A C 1
ATOM 4371 O O . THR A 1 565 ? -2.705 -29.766 19.547 1 98.38 565 THR A O 1
ATOM 4374 N N . VAL A 1 566 ? -2.934 -29.766 17.359 1 98.5 566 VAL A N 1
ATOM 4375 C CA . VAL A 1 566 ? -4.238 -29.109 17.328 1 98.5 566 VAL A CA 1
ATOM 4376 C C . VAL A 1 566 ? -5.285 -30.078 16.781 1 98.5 566 VAL A C 1
ATOM 4378 O O . VAL A 1 566 ? -5.102 -30.641 15.703 1 98.5 566 VAL A O 1
ATOM 4381 N N . SER A 1 567 ? -6.344 -30.266 17.453 1 98.56 567 SER A N 1
ATOM 4382 C CA . SER A 1 567 ? -7.398 -31.172 17 1 98.56 567 SER A CA 1
ATOM 4383 C C . SER A 1 567 ? -8.734 -30.438 16.891 1 98.56 567 SER A C 1
ATOM 4385 O O . SER A 1 567 ? -9.031 -29.562 17.703 1 98.56 567 SER A O 1
ATOM 4387 N N . VAL A 1 568 ? -9.523 -30.812 15.961 1 98.56 568 VAL A N 1
ATOM 4388 C CA . VAL A 1 568 ? -10.852 -30.25 15.758 1 98.56 568 VAL A CA 1
ATOM 4389 C C . VAL A 1 568 ? -11.797 -31.328 15.227 1 98.56 568 VAL A C 1
ATOM 4391 O O . VAL A 1 568 ? -11.367 -32.219 14.5 1 98.56 568 VAL A O 1
ATOM 4394 N N . ASP A 1 569 ? -13.062 -31.25 15.586 1 98.69 569 ASP A N 1
ATOM 4395 C CA . ASP A 1 569 ? -14.062 -32.188 15.078 1 98.69 569 ASP A CA 1
ATOM 4396 C C . ASP A 1 569 ? -14.812 -31.594 13.883 1 98.69 569 ASP A C 1
ATOM 4398 O O . ASP A 1 569 ? -15.18 -30.406 13.898 1 98.69 569 ASP A O 1
ATOM 4402 N N . VAL A 1 570 ? -14.953 -32.375 12.836 1 98.75 570 VAL A N 1
ATOM 4403 C CA . VAL A 1 570 ? -15.734 -32.031 11.656 1 98.75 570 VAL A CA 1
ATOM 4404 C C . VAL A 1 570 ? -16.906 -32.969 11.508 1 98.75 570 VAL A C 1
ATOM 4406 O O . VAL A 1 570 ? -16.734 -34.188 11.508 1 98.75 570 VAL A O 1
ATOM 4409 N N . THR A 1 571 ? -18.094 -32.469 11.406 1 98.75 571 THR A N 1
ATOM 4410 C CA . THR A 1 571 ? -19.297 -33.25 11.258 1 98.75 571 THR A CA 1
ATOM 4411 C C . THR A 1 571 ? -20.016 -32.938 9.961 1 98.75 571 THR A C 1
ATOM 4413 O O . THR A 1 571 ? -20.266 -31.75 9.672 1 98.75 571 THR A O 1
ATOM 4416 N N . ASN A 1 572 ? -20.281 -33.938 9.141 1 98.81 572 ASN A N 1
ATOM 4417 C CA . ASN A 1 572 ? -21.234 -33.75 8.047 1 98.81 572 ASN A CA 1
ATOM 4418 C C . ASN A 1 572 ? -22.672 -33.656 8.555 1 98.81 572 ASN A C 1
ATOM 4420 O O . ASN A 1 572 ? -23.234 -34.656 9.008 1 98.81 572 ASN A O 1
ATOM 4424 N N . THR A 1 573 ? -23.219 -32.531 8.469 1 98.56 573 THR A N 1
ATOM 4425 C CA . THR A 1 573 ? -24.516 -32.312 9.07 1 98.56 573 THR A CA 1
ATOM 4426 C C . THR A 1 573 ? -25.641 -32.562 8.062 1 98.56 573 THR A C 1
ATOM 4428 O O . THR A 1 573 ? -26.812 -32.406 8.375 1 98.56 573 THR A O 1
ATOM 4431 N N . GLY A 1 574 ? -25.266 -32.969 6.863 1 98.12 574 GLY A N 1
ATOM 4432 C CA . GLY A 1 574 ? -26.266 -33.188 5.832 1 98.12 574 GLY A CA 1
ATOM 4433 C C . GLY A 1 574 ? -26.531 -34.625 5.547 1 98.12 574 GLY A C 1
ATOM 4434 O O . GLY A 1 574 ? -26.141 -35.5 6.324 1 98.12 574 GLY A O 1
ATOM 4435 N N . ASP A 1 575 ? -27.25 -34.938 4.445 1 97.38 575 ASP A N 1
ATOM 4436 C CA . ASP A 1 575 ? -27.781 -36.25 4.133 1 97.38 575 ASP A CA 1
ATOM 4437 C C . ASP A 1 575 ? -27.031 -36.875 2.947 1 97.38 575 ASP A C 1
ATOM 4439 O O . ASP A 1 575 ? -27.469 -37.906 2.4 1 97.38 575 ASP A O 1
ATOM 4443 N N . ARG A 1 576 ? -25.953 -36.188 2.58 1 97.56 576 ARG A N 1
ATOM 4444 C CA . ARG A 1 576 ? -25.125 -36.688 1.486 1 97.56 576 ARG A CA 1
ATOM 4445 C C . ARG A 1 576 ? -23.656 -36.75 1.899 1 97.56 576 ARG A C 1
ATOM 4447 O O . ARG A 1 576 ? -23.203 -35.969 2.709 1 97.56 576 ARG A O 1
ATOM 4454 N N . ALA A 1 577 ? -23.016 -37.75 1.337 1 98.31 577 ALA A N 1
ATOM 4455 C CA . ALA A 1 577 ? -21.578 -37.812 1.553 1 98.31 577 ALA A CA 1
ATOM 4456 C C . ALA A 1 577 ? -20.875 -36.625 0.886 1 98.31 577 ALA A C 1
ATOM 4458 O O . ALA A 1 577 ? -21.344 -36.125 -0.142 1 98.31 577 ALA A O 1
ATOM 4459 N N . GLY A 1 578 ? -19.859 -36.188 1.495 1 98.44 578 GLY A N 1
ATOM 4460 C CA . GLY A 1 578 ? -19.109 -35.062 0.943 1 98.44 578 GLY A CA 1
ATOM 4461 C C . GLY A 1 578 ? -17.734 -34.906 1.551 1 98.44 578 GLY A C 1
ATOM 4462 O O . GLY A 1 578 ? -17.359 -35.625 2.463 1 98.44 578 GLY A O 1
ATOM 4463 N N . LYS A 1 579 ? -16.984 -34.031 0.969 1 98.69 579 LYS A N 1
ATOM 4464 C CA . LYS A 1 579 ? -15.648 -33.688 1.461 1 98.69 579 LYS A CA 1
ATOM 4465 C C . LYS A 1 579 ? -15.578 -32.219 1.873 1 98.69 579 LYS A C 1
ATOM 4467 O O . LYS A 1 579 ? -16.188 -31.344 1.227 1 98.69 579 LYS A O 1
ATOM 4472 N N . GLU A 1 580 ? -14.852 -31.969 2.996 1 98.25 580 GLU A N 1
ATOM 4473 C CA . GLU A 1 580 ? -14.656 -30.625 3.504 1 98.25 580 GLU A CA 1
ATOM 4474 C C . GLU A 1 580 ? -13.172 -30.297 3.635 1 98.25 580 GLU A C 1
ATOM 4476 O O . GLU A 1 580 ? -12.352 -31.188 3.861 1 98.25 580 GLU A O 1
ATOM 4481 N N . VAL A 1 581 ? -12.828 -29.031 3.336 1 98.75 581 VAL A N 1
ATOM 4482 C CA . VAL A 1 581 ? -11.484 -28.531 3.584 1 98.75 581 VAL A CA 1
ATOM 4483 C C . VAL A 1 581 ? -11.445 -27.781 4.91 1 98.75 581 VAL A C 1
ATOM 4485 O O . VAL A 1 581 ? -12.008 -26.688 5.027 1 98.75 581 VAL A O 1
ATOM 4488 N N . VAL A 1 582 ? -10.805 -28.344 5.883 1 98.81 582 VAL A N 1
ATOM 4489 C CA . VAL A 1 582 ? -10.625 -27.719 7.191 1 98.81 582 VAL A CA 1
ATOM 4490 C C . VAL A 1 582 ? -9.375 -26.859 7.188 1 98.81 582 VAL A C 1
ATOM 4492 O O . VAL A 1 582 ? -8.281 -27.328 6.871 1 98.81 582 VAL A O 1
ATOM 4495 N N . GLN A 1 583 ? -9.508 -25.578 7.496 1 98.88 583 GLN A N 1
ATOM 4496 C CA . GLN A 1 583 ? -8.422 -24.594 7.398 1 98.88 583 GLN A CA 1
ATOM 4497 C C . GLN A 1 583 ? -8.062 -24.031 8.773 1 98.88 583 GLN A C 1
ATOM 4499 O O . GLN A 1 583 ? -8.938 -23.578 9.508 1 98.88 583 GLN A O 1
ATOM 4504 N N . LEU A 1 584 ? -6.828 -24.062 9.156 1 98.88 584 LEU A N 1
ATOM 4505 C CA . LEU A 1 584 ? -6.332 -23.531 10.422 1 98.88 584 LEU A CA 1
ATOM 4506 C C . LEU A 1 584 ? -5.543 -22.25 10.211 1 98.88 584 LEU A C 1
ATOM 4508 O O . LEU A 1 584 ? -4.566 -22.234 9.453 1 98.88 584 LEU A O 1
ATOM 4512 N N . TYR A 1 585 ? -5.957 -21.203 10.883 1 98.75 585 TYR A N 1
ATOM 4513 C CA . TYR A 1 585 ? -5.309 -19.906 10.828 1 98.75 585 TYR A CA 1
ATOM 4514 C C . TYR A 1 585 ? -4.711 -19.531 12.18 1 98.75 585 TYR A C 1
ATOM 4516 O O . TYR A 1 585 ? -5.223 -19.938 13.227 1 98.75 585 TYR A O 1
ATOM 4524 N N . VAL A 1 586 ? -3.643 -18.812 12.141 1 98.38 586 VAL A N 1
ATOM 4525 C CA . VAL A 1 586 ? -3.051 -18.188 13.32 1 98.38 586 VAL A CA 1
ATOM 4526 C C . VAL A 1 586 ? -3.234 -16.672 13.258 1 98.38 586 VAL A C 1
ATOM 4528 O O . VAL A 1 586 ? -2.947 -16.047 12.227 1 98.38 586 VAL A O 1
ATOM 4531 N N . LEU A 1 587 ? -3.729 -16.094 14.281 1 97.25 587 LEU A N 1
ATOM 4532 C CA . LEU A 1 587 ? -3.949 -14.656 14.391 1 97.25 587 LEU A CA 1
ATOM 4533 C C . LEU A 1 587 ? -3.152 -14.07 15.547 1 97.25 587 LEU A C 1
ATOM 4535 O O . LEU A 1 587 ? -3.512 -14.258 16.719 1 97.25 587 LEU A O 1
ATOM 4539 N N . PRO A 1 588 ? -2.074 -13.32 15.25 1 95.88 588 PRO A N 1
ATOM 4540 C CA . PRO A 1 588 ? -1.395 -12.633 16.359 1 95.88 588 PRO A CA 1
ATOM 4541 C C . PRO A 1 588 ? -2.287 -11.617 17.062 1 95.88 588 PRO A C 1
ATOM 4543 O O . PRO A 1 588 ? -2.939 -10.805 16.391 1 95.88 588 PRO A O 1
ATOM 4546 N N . GLN A 1 589 ? -2.301 -11.68 18.344 1 92.94 589 GLN A N 1
ATOM 4547 C CA . GLN A 1 589 ? -3.197 -10.812 19.109 1 92.94 589 GLN A CA 1
ATOM 4548 C C . GLN A 1 589 ? -2.424 -9.703 19.828 1 92.94 589 GLN A C 1
ATOM 4550 O O . GLN A 1 589 ? -2.998 -8.68 20.188 1 92.94 589 GLN A O 1
ATOM 4555 N N . THR A 1 590 ? -1.228 -9.883 20.016 1 85.44 590 THR A N 1
ATOM 4556 C CA . THR A 1 590 ? -0.391 -8.883 20.672 1 85.44 590 THR A CA 1
ATOM 4557 C C . THR A 1 590 ? 0.288 -7.984 19.641 1 85.44 590 THR A C 1
ATOM 4559 O O . THR A 1 590 ? 1.032 -8.461 18.781 1 85.44 590 THR A O 1
ATOM 4562 N N . LYS A 1 591 ? -0.132 -6.75 19.734 1 77.94 591 LYS A N 1
ATOM 4563 C CA . LYS A 1 591 ? 0.546 -5.789 18.875 1 77.94 591 LYS A CA 1
ATOM 4564 C C . LYS A 1 591 ? 1.919 -5.422 19.438 1 77.94 591 LYS A C 1
ATOM 4566 O O . LYS A 1 591 ? 2.053 -5.121 20.625 1 77.94 591 LYS A O 1
ATOM 4571 N N . THR A 1 592 ? 2.867 -5.637 18.594 1 72.75 592 THR A N 1
ATOM 4572 C CA . THR A 1 592 ? 4.215 -5.227 18.969 1 72.75 592 THR A CA 1
ATOM 4573 C C . THR A 1 592 ? 4.734 -4.137 18.031 1 72.75 592 THR A C 1
ATOM 4575 O O . THR A 1 592 ? 4.129 -3.863 17 1 72.75 592 THR A O 1
ATOM 4578 N N . ASP A 1 593 ? 5.641 -3.355 18.469 1 69.69 593 ASP A N 1
ATOM 4579 C CA . ASP A 1 593 ? 6.262 -2.316 17.641 1 69.69 593 ASP A CA 1
ATOM 4580 C C . ASP A 1 593 ? 7.297 -2.91 16.688 1 69.69 593 ASP A C 1
ATOM 4582 O O . ASP A 1 593 ? 7.941 -2.182 15.938 1 69.69 593 ASP A O 1
ATOM 4586 N N . SER A 1 594 ? 7.258 -4.199 16.641 1 80.12 594 SER A N 1
ATOM 4587 C CA . SER A 1 594 ? 8.32 -4.836 15.867 1 80.12 594 SER A CA 1
ATOM 4588 C C . SER A 1 594 ? 7.969 -4.887 14.391 1 80.12 594 SER A C 1
ATOM 4590 O O . SER A 1 594 ? 8.727 -4.395 13.547 1 80.12 594 SER A O 1
ATOM 4592 N N . VAL A 1 595 ? 6.863 -5.512 14.125 1 89.19 595 VAL A N 1
ATOM 4593 C CA . VAL A 1 595 ? 6.492 -5.625 12.711 1 89.19 595 VAL A CA 1
ATOM 4594 C C . VAL A 1 595 ? 4.977 -5.539 12.57 1 89.19 595 VAL A C 1
ATOM 4596 O O . VAL A 1 595 ? 4.238 -5.824 13.516 1 89.19 595 VAL A O 1
ATOM 4599 N N . GLN A 1 596 ? 4.586 -5.051 11.391 1 92.19 596 GLN A N 1
ATOM 4600 C CA . GLN A 1 596 ? 3.182 -5.133 11.016 1 92.19 596 GLN A CA 1
ATOM 4601 C C . GLN A 1 596 ? 2.85 -6.5 10.422 1 92.19 596 GLN A C 1
ATOM 4603 O O . GLN A 1 596 ? 3.449 -6.918 9.43 1 92.19 596 GLN A O 1
ATOM 4608 N N . ARG A 1 597 ? 1.914 -7.199 11.008 1 94.88 597 ARG A N 1
ATOM 4609 C CA . ARG A 1 597 ? 1.581 -8.539 10.539 1 94.88 597 ARG A CA 1
ATOM 4610 C C . ARG A 1 597 ? 0.147 -8.602 10.023 1 94.88 597 ARG A C 1
ATOM 4612 O O . ARG A 1 597 ? -0.724 -7.879 10.508 1 94.88 597 ARG A O 1
ATOM 4619 N N . PRO A 1 598 ? -0.129 -9.461 9.031 1 97.12 598 PRO A N 1
ATOM 4620 C CA . PRO A 1 598 ? -1.525 -9.742 8.688 1 97.12 598 PRO A CA 1
ATOM 4621 C C . PRO A 1 598 ? -2.34 -10.242 9.875 1 97.12 598 PRO A C 1
ATOM 4623 O O . PRO A 1 598 ? -1.8 -10.914 10.758 1 97.12 598 PRO A O 1
ATOM 4626 N N . VAL A 1 599 ? -3.643 -9.969 9.922 1 97.56 599 VAL A N 1
ATOM 4627 C CA . VAL A 1 599 ? -4.488 -10.297 11.062 1 97.56 599 VAL A CA 1
ATOM 4628 C C . VAL A 1 599 ? -4.645 -11.812 11.172 1 97.56 599 VAL A C 1
ATOM 4630 O O . VAL A 1 599 ? -4.941 -12.344 12.242 1 97.56 599 VAL A O 1
ATOM 4633 N N . GLN A 1 600 ? -4.473 -12.5 10.062 1 98.25 600 GLN A N 1
ATOM 4634 C CA . GLN A 1 600 ? -4.559 -13.953 10.047 1 98.25 600 GLN A CA 1
ATOM 4635 C C . GLN A 1 600 ? -3.693 -14.547 8.938 1 98.25 600 GLN A C 1
ATOM 4637 O O . GLN A 1 600 ? -3.496 -13.914 7.898 1 98.25 600 GLN A O 1
ATOM 4642 N N . GLU A 1 601 ? -3.162 -15.734 9.117 1 98.38 601 GLU A N 1
ATOM 4643 C CA . GLU A 1 601 ? -2.373 -16.469 8.141 1 98.38 601 GLU A CA 1
ATOM 4644 C C . GLU A 1 601 ? -2.689 -17.969 8.195 1 98.38 601 GLU A C 1
ATOM 4646 O O . GLU A 1 601 ? -2.734 -18.562 9.281 1 98.38 601 GLU A O 1
ATOM 4651 N N . LEU A 1 602 ? -2.963 -18.547 7.051 1 98.81 602 LEU A N 1
ATOM 4652 C CA . LEU A 1 602 ? -3.162 -19.984 6.98 1 98.81 602 LEU A CA 1
ATOM 4653 C C . LEU A 1 602 ? -1.888 -20.734 7.363 1 98.81 602 LEU A C 1
ATOM 4655 O O . LEU A 1 602 ? -0.809 -20.422 6.852 1 98.81 602 LEU A O 1
ATOM 4659 N N . ARG A 1 603 ? -2.035 -21.703 8.273 1 98.56 603 ARG A N 1
ATOM 4660 C CA . ARG A 1 603 ? -0.843 -22.422 8.711 1 98.56 603 ARG A CA 1
ATOM 4661 C C . ARG A 1 603 ? -0.972 -23.922 8.445 1 98.56 603 ARG A C 1
ATOM 4663 O O . ARG A 1 603 ? 0.02 -24.641 8.484 1 98.56 603 ARG A O 1
ATOM 4670 N N . ASP A 1 604 ? -2.164 -24.359 8.18 1 98.62 604 ASP A N 1
ATOM 4671 C CA . ASP A 1 604 ? -2.361 -25.734 7.777 1 98.62 604 ASP A CA 1
ATOM 4672 C C . ASP A 1 604 ? -3.771 -25.953 7.234 1 98.62 604 ASP A C 1
ATOM 4674 O O . ASP A 1 604 ? -4.637 -25.094 7.371 1 98.62 604 ASP A O 1
ATOM 4678 N N . PHE A 1 605 ? -4.02 -27.047 6.57 1 98.81 605 PHE A N 1
ATOM 4679 C CA . PHE A 1 605 ? -5.328 -27.453 6.066 1 98.81 605 PHE A CA 1
ATOM 4680 C C . PHE A 1 605 ? -5.391 -28.969 5.871 1 98.81 605 PHE A C 1
ATOM 4682 O O . PHE A 1 605 ? -4.355 -29.625 5.746 1 98.81 605 PHE A O 1
ATOM 4689 N N . GLU A 1 606 ? -6.559 -29.469 5.875 1 98.56 606 GLU A N 1
ATOM 4690 C CA . GLU A 1 606 ? -6.809 -30.875 5.629 1 98.56 606 GLU A CA 1
ATOM 4691 C C . GLU A 1 606 ? -8.148 -31.094 4.93 1 98.56 606 GLU A C 1
ATOM 4693 O O . GLU A 1 606 ? -9.164 -30.5 5.332 1 98.56 606 GLU A O 1
ATOM 4698 N N . LYS A 1 607 ? -8.148 -31.797 3.848 1 98.44 607 LYS A N 1
ATOM 4699 C CA . LYS A 1 607 ? -9.391 -32.219 3.209 1 98.44 607 LYS A CA 1
ATOM 4700 C C . LYS A 1 607 ? -9.867 -33.562 3.76 1 98.44 607 LYS A C 1
ATOM 4702 O O . LYS A 1 607 ? -9.125 -34.531 3.744 1 98.44 607 LYS A O 1
ATOM 4707 N N . VAL A 1 608 ? -11.156 -33.688 4.188 1 98.44 608 VAL A N 1
ATOM 4708 C CA . VAL A 1 608 ? -11.656 -34.875 4.836 1 98.44 608 VAL A CA 1
ATOM 4709 C C . VAL A 1 608 ? -12.984 -35.281 4.207 1 98.44 608 VAL A C 1
ATOM 4711 O O . VAL A 1 608 ? -13.82 -34.438 3.889 1 98.44 608 VAL A O 1
ATOM 4714 N N . GLU A 1 609 ? -13.133 -36.531 3.93 1 98.62 609 GLU A N 1
ATOM 4715 C CA . GLU A 1 609 ? -14.383 -37.094 3.426 1 98.62 609 GLU A CA 1
ATOM 4716 C C . GLU A 1 609 ? -15.25 -37.656 4.562 1 98.62 609 GLU A C 1
ATOM 4718 O O . GLU A 1 609 ? -14.75 -38.344 5.453 1 98.62 609 GLU A O 1
ATOM 4723 N N . LEU A 1 610 ? -16.516 -37.344 4.551 1 98.81 610 LEU A N 1
ATOM 4724 C CA . LEU A 1 610 ? -17.422 -37.75 5.613 1 98.81 610 LEU A CA 1
ATOM 4725 C C . LEU A 1 610 ? -18.734 -38.281 5.035 1 98.81 610 LEU A C 1
ATOM 4727 O O . LEU A 1 610 ? -19.281 -37.719 4.09 1 98.81 610 LEU A O 1
ATOM 4731 N N . ALA A 1 611 ? -19.188 -39.344 5.59 1 98.62 611 ALA A N 1
ATOM 4732 C CA . ALA A 1 611 ? -20.547 -39.812 5.32 1 98.62 611 ALA A CA 1
ATOM 4733 C C . ALA A 1 611 ? -21.594 -38.906 5.98 1 98.62 611 ALA A C 1
ATOM 4735 O O . ALA A 1 611 ? -21.25 -38.094 6.82 1 98.62 611 ALA A O 1
ATOM 4736 N N . PRO A 1 612 ? -22.875 -39.125 5.57 1 98.5 612 PRO A N 1
ATOM 4737 C CA . PRO A 1 612 ? -23.906 -38.344 6.23 1 98.5 612 PRO A CA 1
ATOM 4738 C C . PRO A 1 612 ? -23.906 -38.5 7.746 1 98.5 612 PRO A C 1
ATOM 4740 O O . PRO A 1 612 ? -23.875 -39.625 8.25 1 98.5 612 PRO A O 1
ATOM 4743 N N . HIS A 1 613 ? -23.781 -37.469 8.484 1 98.38 613 HIS A N 1
ATOM 4744 C CA . HIS A 1 613 ? -23.891 -37.406 9.938 1 98.38 613 HIS A CA 1
ATOM 4745 C C . HIS A 1 613 ? -22.656 -37.969 10.617 1 98.38 613 HIS A C 1
ATOM 4747 O O . HIS A 1 613 ? -22.641 -38.156 11.836 1 98.38 613 HIS A O 1
ATOM 4753 N N . GLU A 1 614 ? -21.656 -38.25 9.867 1 98.69 614 GLU A N 1
ATOM 4754 C CA . GLU A 1 614 ? -20.391 -38.75 10.422 1 98.69 614 GLU A CA 1
ATOM 4755 C C . GLU A 1 614 ? -19.562 -37.625 11.008 1 98.69 614 GLU A C 1
ATOM 4757 O O . GLU A 1 614 ? -19.578 -36.5 10.5 1 98.69 614 GLU A O 1
ATOM 4762 N N . THR A 1 615 ? -18.938 -37.875 12.102 1 98.75 615 THR A N 1
ATOM 4763 C CA . THR A 1 615 ? -17.969 -36.969 12.688 1 98.75 615 THR A CA 1
ATOM 4764 C C . THR A 1 615 ? -16.562 -37.562 12.648 1 98.75 615 THR A C 1
ATOM 4766 O O . THR A 1 615 ? -16.391 -38.75 12.992 1 98.75 615 THR A O 1
ATOM 4769 N N . LYS A 1 616 ? -15.586 -36.844 12.18 1 98.75 616 LYS A N 1
ATOM 4770 C CA . LYS A 1 616 ? -14.172 -37.219 12.219 1 98.75 616 LYS A CA 1
ATOM 4771 C C . LYS A 1 616 ? -13.344 -36.125 12.891 1 98.75 616 LYS A C 1
ATOM 4773 O O . LYS A 1 616 ? -13.68 -34.938 12.82 1 98.75 616 LYS A O 1
ATOM 4778 N N . THR A 1 617 ? -12.32 -36.531 13.594 1 98.62 617 THR A N 1
ATOM 4779 C CA . THR A 1 617 ? -11.375 -35.594 14.188 1 98.62 617 THR A CA 1
ATOM 4780 C C . THR A 1 617 ? -10.18 -35.375 13.266 1 98.62 617 THR A C 1
ATOM 4782 O O . THR A 1 617 ? -9.516 -36.312 12.867 1 98.62 617 THR A O 1
ATOM 4785 N N . VAL A 1 618 ? -9.984 -34.125 12.891 1 98.44 618 VAL A N 1
ATOM 4786 C CA . VAL A 1 618 ? -8.805 -33.719 12.125 1 98.44 618 VAL A CA 1
ATOM 4787 C C . VAL A 1 618 ? -7.723 -33.219 13.078 1 98.44 618 VAL A C 1
ATOM 4789 O O . VAL A 1 618 ? -8.008 -32.469 14 1 98.44 618 VAL A O 1
ATOM 4792 N N . THR A 1 619 ? -6.5 -33.625 12.852 1 98.38 619 THR A N 1
ATOM 4793 C CA . THR A 1 619 ? -5.379 -33.25 13.703 1 98.38 619 THR A CA 1
ATOM 4794 C C . THR A 1 619 ? -4.301 -32.531 12.883 1 98.38 619 THR A C 1
ATOM 4796 O O . THR A 1 619 ? -3.889 -33.031 11.836 1 98.38 619 THR A O 1
ATOM 4799 N N . PHE A 1 620 ? -3.854 -31.422 13.352 1 98.06 620 PHE A N 1
ATOM 4800 C CA . PHE A 1 620 ? -2.756 -30.641 12.773 1 98.06 620 PHE A CA 1
ATOM 4801 C C . PHE A 1 620 ? -1.536 -30.672 13.688 1 98.06 620 PHE A C 1
ATOM 4803 O O . PHE A 1 620 ? -1.672 -30.719 14.906 1 98.06 620 PHE A O 1
ATOM 4810 N N . THR A 1 621 ? -0.392 -30.688 13.18 1 97.75 621 THR A N 1
ATOM 4811 C CA . THR A 1 621 ? 0.869 -30.547 13.898 1 97.75 621 THR A CA 1
ATOM 4812 C C . THR A 1 621 ? 1.551 -29.234 13.555 1 97.75 621 THR A C 1
ATOM 4814 O O . THR A 1 621 ? 2.014 -29.047 12.43 1 97.75 621 THR A O 1
ATOM 4817 N N . LEU A 1 622 ? 1.646 -28.375 14.477 1 97.56 622 LEU A N 1
ATOM 4818 C CA . LEU A 1 622 ? 2.27 -27.062 14.281 1 97.56 622 LEU A CA 1
ATOM 4819 C C . LEU A 1 622 ? 3.617 -27 14.992 1 97.56 622 LEU A C 1
ATOM 4821 O O . LEU A 1 622 ? 3.727 -27.359 16.172 1 97.56 622 LEU A O 1
ATOM 4825 N N . HIS A 1 623 ? 4.578 -26.641 14.305 1 96.75 623 HIS A N 1
ATOM 4826 C CA . HIS A 1 623 ? 5.836 -26.25 14.93 1 96.75 623 HIS A CA 1
ATOM 4827 C C . HIS A 1 623 ? 5.824 -24.781 15.32 1 96.75 623 HIS A C 1
ATOM 4829 O O . HIS A 1 623 ? 5.75 -23.906 14.453 1 96.75 623 HIS A O 1
ATOM 4835 N N . ALA A 1 624 ? 5.938 -24.5 16.547 1 95.56 624 ALA A N 1
ATOM 4836 C CA . ALA A 1 624 ? 5.742 -23.141 17.031 1 95.56 624 ALA A CA 1
ATOM 4837 C C . ALA A 1 624 ? 6.773 -22.188 16.438 1 95.56 624 ALA A C 1
ATOM 4839 O O . ALA A 1 624 ? 6.465 -21.031 16.141 1 95.56 624 ALA A O 1
ATOM 4840 N N . ASN A 1 625 ? 8 -22.625 16.219 1 94.62 625 ASN A N 1
ATOM 4841 C CA . ASN A 1 625 ? 9.086 -21.781 15.711 1 94.62 625 ASN A CA 1
ATOM 4842 C C . ASN A 1 625 ? 8.844 -21.359 14.258 1 94.62 625 ASN A C 1
ATOM 4844 O O . ASN A 1 625 ? 9.531 -20.484 13.742 1 94.62 625 ASN A O 1
ATOM 4848 N N . SER A 1 626 ? 7.875 -21.969 13.609 1 95.31 626 SER A N 1
ATOM 4849 C CA . SER A 1 626 ? 7.527 -21.609 12.242 1 95.31 626 SER A CA 1
ATOM 4850 C C . SER A 1 626 ? 6.105 -21.062 12.156 1 95.31 626 SER A C 1
ATOM 4852 O O . SER A 1 626 ? 5.875 -20 11.578 1 95.31 626 SER A O 1
ATOM 4854 N N . ALA A 1 627 ? 5.195 -21.688 12.828 1 96.94 627 ALA A N 1
ATOM 4855 C CA . ALA A 1 627 ? 3.775 -21.375 12.695 1 96.94 627 ALA A CA 1
ATOM 4856 C C . ALA A 1 627 ? 3.467 -20 13.273 1 96.94 627 ALA A C 1
ATOM 4858 O O . ALA A 1 627 ? 2.535 -19.328 12.828 1 96.94 627 ALA A O 1
ATOM 4859 N N . PHE A 1 628 ? 4.23 -19.562 14.297 1 97.06 628 PHE A N 1
ATOM 4860 C CA . PHE A 1 628 ? 3.93 -18.312 14.977 1 97.06 628 PHE A CA 1
ATOM 4861 C C . PHE A 1 628 ? 5.004 -17.266 14.688 1 97.06 628 PHE A C 1
ATOM 4863 O O . PHE A 1 628 ? 5.02 -16.203 15.305 1 97.06 628 PHE A O 1
ATOM 4870 N N . ALA A 1 629 ? 5.91 -17.531 13.734 1 96.31 629 ALA A N 1
ATOM 4871 C CA . ALA A 1 629 ? 7.109 -16.719 13.523 1 96.31 629 ALA A CA 1
ATOM 4872 C C . ALA A 1 629 ? 6.879 -15.688 12.422 1 96.31 629 ALA A C 1
ATOM 4874 O O . ALA A 1 629 ? 5.965 -15.828 11.609 1 96.31 629 ALA A O 1
ATOM 4875 N N . TYR A 1 630 ? 7.586 -14.641 12.438 1 95.06 630 TYR A N 1
ATOM 4876 C CA . TYR A 1 630 ? 7.844 -13.742 11.32 1 95.06 630 TYR A CA 1
ATOM 4877 C C . TYR A 1 630 ? 9.336 -13.656 11.016 1 95.06 630 TYR A C 1
ATOM 4879 O O . TYR A 1 630 ? 10.164 -14.086 11.828 1 95.06 630 TYR A O 1
ATOM 4887 N N . TYR A 1 631 ? 9.703 -13.195 9.859 1 96.06 631 TYR A N 1
ATOM 4888 C CA . TYR A 1 631 ? 11.109 -13.062 9.508 1 96.06 631 TYR A CA 1
ATOM 4889 C C . TYR A 1 631 ? 11.672 -11.734 10.008 1 96.06 631 TYR A C 1
ATOM 4891 O O . TYR A 1 631 ? 11.227 -10.664 9.578 1 96.06 631 TYR A O 1
ATOM 4899 N N . CYS A 1 632 ? 12.578 -11.805 10.867 1 93.44 632 CYS A N 1
ATOM 4900 C CA . CYS A 1 632 ? 13.242 -10.617 11.383 1 93.44 632 CYS A CA 1
ATOM 4901 C C . CYS A 1 632 ? 14.438 -10.234 10.508 1 93.44 632 CYS A C 1
ATOM 4903 O O . CYS A 1 632 ? 15.453 -10.922 10.508 1 93.44 632 CYS A O 1
ATOM 4905 N N . THR A 1 633 ? 14.359 -9.18 9.812 1 92.56 633 THR A N 1
ATOM 4906 C CA . THR A 1 633 ? 15.383 -8.758 8.859 1 92.56 633 THR A CA 1
ATOM 4907 C C . THR A 1 633 ? 16.656 -8.336 9.594 1 92.56 633 THR A C 1
ATOM 4909 O O . THR A 1 633 ? 17.766 -8.516 9.078 1 92.56 633 THR A O 1
ATOM 4912 N N . GLN A 1 634 ? 16.5 -7.777 10.75 1 87.19 634 GLN A N 1
ATOM 4913 C CA . GLN A 1 634 ? 17.656 -7.355 11.531 1 87.19 634 GLN A CA 1
ATOM 4914 C C . GLN A 1 634 ? 18.484 -8.555 11.984 1 87.19 634 GLN A C 1
ATOM 4916 O O . GLN A 1 634 ? 19.719 -8.516 11.953 1 87.19 634 GLN A O 1
ATOM 4921 N N . LYS A 1 635 ? 17.766 -9.602 12.398 1 88.75 635 LYS A N 1
ATOM 4922 C CA . LYS A 1 635 ? 18.438 -10.797 12.891 1 88.75 635 LYS A CA 1
ATOM 4923 C C . LYS A 1 635 ? 18.672 -11.805 11.773 1 88.75 635 LYS A C 1
ATOM 4925 O O . LYS A 1 635 ? 19.422 -12.773 11.945 1 88.75 635 LYS A O 1
ATOM 4930 N N . LYS A 1 636 ? 18.078 -11.641 10.664 1 92.81 636 LYS A N 1
ATOM 4931 C CA . LYS A 1 636 ? 18.188 -12.484 9.477 1 92.81 636 LYS A CA 1
ATOM 4932 C C . LYS A 1 636 ? 17.75 -13.914 9.781 1 92.81 636 LYS A C 1
ATOM 4934 O O . LYS A 1 636 ? 18.438 -14.875 9.414 1 92.81 636 LYS A O 1
ATOM 4939 N N . ARG A 1 637 ? 16.703 -14.023 10.516 1 93.06 637 ARG A N 1
ATOM 4940 C CA . ARG A 1 637 ? 16.125 -15.328 10.844 1 93.06 637 ARG A CA 1
ATOM 4941 C C . ARG A 1 637 ? 14.672 -15.195 11.266 1 93.06 637 ARG A C 1
ATOM 4943 O O . ARG A 1 637 ? 14.188 -14.094 11.508 1 93.06 637 ARG A O 1
ATOM 4950 N N . TRP A 1 638 ? 14.023 -16.328 11.32 1 94.88 638 TRP A N 1
ATOM 4951 C CA . TRP A 1 638 ? 12.656 -16.391 11.836 1 94.88 638 TRP A CA 1
ATOM 4952 C C . TRP A 1 638 ? 12.633 -16.234 13.352 1 94.88 638 TRP A C 1
ATOM 4954 O O . TRP A 1 638 ? 13.469 -16.812 14.047 1 94.88 638 TRP A O 1
ATOM 4964 N N . VAL A 1 639 ? 11.688 -15.422 13.859 1 93.06 639 VAL A N 1
ATOM 4965 C CA . VAL A 1 639 ? 11.594 -15.164 15.289 1 93.06 639 VAL A CA 1
ATOM 4966 C C . VAL A 1 639 ? 10.148 -15.297 15.75 1 93.06 639 VAL A C 1
ATOM 4968 O O . VAL A 1 639 ? 9.227 -14.898 15.031 1 93.06 639 VAL A O 1
ATOM 4971 N N . VAL A 1 640 ? 9.953 -15.93 16.891 1 94.69 640 VAL A N 1
ATOM 4972 C CA . VAL A 1 640 ? 8.664 -15.969 17.578 1 94.69 640 VAL A CA 1
ATOM 4973 C C . VAL A 1 640 ? 8.695 -15.008 18.766 1 94.69 640 VAL A C 1
ATOM 4975 O O . VAL A 1 640 ? 9.57 -15.109 19.625 1 94.69 640 VAL A O 1
ATOM 4978 N N . GLU A 1 641 ? 7.828 -14.062 18.797 1 91.31 641 GLU A N 1
ATOM 4979 C CA . GLU A 1 641 ? 7.727 -13.156 19.938 1 91.31 641 GLU A CA 1
ATOM 4980 C C . GLU A 1 641 ? 6.762 -13.695 20.984 1 91.31 641 GLU A C 1
ATOM 4982 O O . GLU A 1 641 ? 5.75 -14.312 20.656 1 91.31 641 GLU A O 1
ATOM 4987 N N . THR A 1 642 ? 7.117 -13.43 22.203 1 92.25 642 THR A N 1
ATOM 4988 C CA . THR A 1 642 ? 6.195 -13.781 23.281 1 92.25 642 THR A CA 1
ATOM 4989 C C . THR A 1 642 ? 4.883 -13.016 23.125 1 92.25 642 THR A C 1
ATOM 4991 O O . THR A 1 642 ? 4.887 -11.812 22.859 1 92.25 642 THR A O 1
ATOM 4994 N N . GLY A 1 643 ? 3.809 -13.758 23.172 1 93.38 643 GLY A N 1
ATOM 4995 C CA . GLY A 1 643 ? 2.521 -13.078 23.078 1 93.38 643 GLY A CA 1
ATOM 4996 C C . GLY A 1 643 ? 1.353 -14.039 22.984 1 93.38 643 GLY A C 1
ATOM 4997 O O . GLY A 1 643 ? 1.517 -15.25 23.172 1 93.38 643 GLY A O 1
ATOM 4998 N N . LYS A 1 644 ? 0.247 -13.461 22.859 1 96.94 644 LYS A N 1
ATOM 4999 C CA . LYS A 1 644 ? -0.987 -14.219 22.688 1 96.94 644 LYS A CA 1
ATOM 5000 C C . LYS A 1 644 ? -1.31 -14.391 21.203 1 96.94 644 LYS A C 1
ATOM 5002 O O . LYS A 1 644 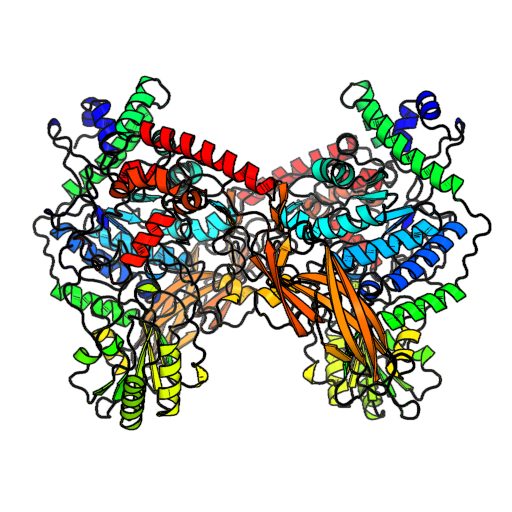? -1.093 -13.484 20.391 1 96.94 644 LYS A O 1
ATOM 5007 N N . TYR A 1 645 ? -1.695 -15.562 20.844 1 97.44 645 TYR A N 1
ATOM 5008 C CA . TYR A 1 645 ? -2.09 -15.938 19.484 1 97.44 645 TYR A CA 1
ATOM 5009 C C . TYR A 1 645 ? -3.422 -16.672 19.484 1 97.44 645 TYR A C 1
ATOM 5011 O O . TYR A 1 645 ? -3.684 -17.5 20.375 1 97.44 645 TYR A O 1
ATOM 5019 N N . LEU A 1 646 ? -4.246 -16.312 18.641 1 98.12 646 LEU A N 1
ATOM 5020 C CA . LEU A 1 646 ? -5.512 -17.016 18.453 1 98.12 646 LEU A CA 1
ATOM 5021 C C . LEU A 1 646 ? -5.402 -18.078 17.359 1 98.12 646 LEU A C 1
ATOM 5023 O O . LEU A 1 646 ? -4.969 -17.781 16.25 1 98.12 646 LEU A O 1
ATOM 5027 N N . LEU A 1 647 ? -5.648 -19.312 17.641 1 98.5 647 LEU A N 1
ATOM 5028 C CA . LEU A 1 647 ? -5.922 -20.328 16.641 1 98.5 647 LEU A CA 1
ATOM 5029 C C . LEU A 1 647 ? -7.379 -20.281 16.203 1 98.5 647 LEU A C 1
ATOM 5031 O O . LEU A 1 647 ? -8.281 -20.234 17.031 1 98.5 647 LEU A O 1
ATOM 5035 N N . ALA A 1 648 ? -7.598 -20.234 14.969 1 98.69 648 ALA A N 1
ATOM 5036 C CA . ALA A 1 648 ? -8.961 -20.25 14.43 1 98.69 648 ALA A CA 1
ATOM 5037 C C . ALA A 1 648 ? -9.102 -21.266 13.297 1 98.69 648 ALA A C 1
ATOM 5039 O O . ALA A 1 648 ? -8.195 -21.406 12.469 1 98.69 648 ALA A O 1
ATOM 5040 N N . VAL A 1 649 ? -10.172 -22.047 13.312 1 98.75 649 VAL A N 1
ATOM 5041 C CA . VAL A 1 649 ? -10.414 -23.062 12.297 1 98.75 649 VAL A CA 1
ATOM 5042 C C . VAL A 1 649 ? -11.789 -22.844 11.664 1 98.75 649 VAL A C 1
ATOM 5044 O O . VAL A 1 649 ? -12.742 -22.484 12.352 1 98.75 649 VAL A O 1
ATOM 5047 N N . GLY A 1 650 ? -11.844 -22.953 10.414 1 98.25 650 GLY A N 1
ATOM 5048 C CA . GLY A 1 650 ? -13.062 -22.875 9.625 1 98.25 650 GLY A CA 1
ATOM 5049 C C . GLY A 1 650 ? -12.898 -23.359 8.203 1 98.25 650 GLY A C 1
ATOM 5050 O O . GLY A 1 650 ? -12.156 -24.328 7.957 1 98.25 650 GLY A O 1
ATOM 5051 N N . ASN A 1 651 ? -13.703 -22.828 7.312 1 97.38 651 ASN A N 1
ATOM 5052 C CA . ASN A 1 651 ? -13.625 -23.344 5.953 1 97.38 651 ASN A CA 1
ATOM 5053 C C . ASN A 1 651 ? -13.414 -22.234 4.938 1 97.38 651 ASN A C 1
ATOM 5055 O O . ASN A 1 651 ? -13.578 -22.438 3.736 1 97.38 651 ASN A O 1
ATOM 5059 N N . SER A 1 652 ? -13.07 -21.062 5.379 1 98.38 652 SER A N 1
ATOM 5060 C CA . SER A 1 652 ? -12.594 -19.953 4.562 1 98.38 652 SER A CA 1
ATOM 5061 C C . SER A 1 652 ? -12 -18.844 5.43 1 98.38 652 SER A C 1
ATOM 5063 O O . SER A 1 652 ? -12.172 -18.844 6.652 1 98.38 652 SER A O 1
ATOM 5065 N N . SER A 1 653 ? -11.297 -17.938 4.789 1 98.56 653 SER A N 1
ATOM 5066 C CA . SER A 1 653 ? -10.633 -16.859 5.5 1 98.56 653 SER A CA 1
ATOM 5067 C C . SER A 1 653 ? -11.648 -15.938 6.184 1 98.56 653 SER A C 1
ATOM 5069 O O . SER A 1 653 ? -11.297 -15.195 7.102 1 98.56 653 SER A O 1
ATOM 5071 N N . ASP A 1 654 ? -12.93 -15.969 5.785 1 97.56 654 ASP A N 1
ATOM 5072 C CA . ASP A 1 654 ? -13.93 -15.078 6.371 1 97.56 654 ASP A CA 1
ATOM 5073 C C . ASP A 1 654 ? -14.969 -15.867 7.16 1 97.56 654 ASP A C 1
ATOM 5075 O O . ASP A 1 654 ? -16.016 -15.336 7.535 1 97.56 654 ASP A O 1
ATOM 5079 N N . HIS A 1 655 ? -14.75 -17.156 7.352 1 97.69 655 HIS A N 1
ATOM 5080 C CA . HIS A 1 655 ? -15.656 -18.016 8.109 1 97.69 655 HIS A CA 1
ATOM 5081 C C . HIS A 1 655 ? -14.891 -18.953 9.039 1 97.69 655 HIS A C 1
ATOM 5083 O O . HIS A 1 655 ? -14.75 -20.141 8.742 1 97.69 655 HIS A O 1
ATOM 5089 N N . LEU A 1 656 ? -14.453 -18.484 10.133 1 97.88 656 LEU A N 1
ATOM 5090 C CA . LEU A 1 656 ? -13.766 -19.203 11.195 1 97.88 656 LEU A CA 1
ATOM 5091 C C . LEU A 1 656 ? -14.688 -19.422 12.383 1 97.88 656 LEU A C 1
ATOM 5093 O O . LEU A 1 656 ? -15.07 -18.484 13.062 1 97.88 656 LEU A O 1
ATOM 5097 N N . THR A 1 657 ? -15.047 -20.625 12.695 1 97.56 657 THR A N 1
ATOM 5098 C CA . THR A 1 657 ? -16.188 -20.891 13.555 1 97.56 657 THR A CA 1
ATOM 5099 C C . THR A 1 657 ? -15.734 -21.344 14.938 1 97.56 657 THR A C 1
ATOM 5101 O O . THR A 1 657 ? -16.531 -21.375 15.875 1 97.56 657 THR A O 1
ATOM 5104 N N . THR A 1 658 ? -14.555 -21.797 15.094 1 98.19 658 THR A N 1
ATOM 5105 C CA . THR A 1 658 ? -14.031 -22.188 16.406 1 98.19 658 THR A CA 1
ATOM 5106 C C . THR A 1 658 ? -12.641 -21.609 16.625 1 98.19 658 THR A C 1
ATOM 5108 O O . THR A 1 658 ? -11.852 -21.5 15.68 1 98.19 658 THR A O 1
ATOM 5111 N N . GLU A 1 659 ? -12.359 -21.203 17.812 1 98.19 659 GLU A N 1
ATOM 5112 C CA . GLU A 1 659 ? -11.117 -20.5 18.125 1 98.19 659 GLU A CA 1
ATOM 5113 C C . GLU A 1 659 ? -10.578 -20.922 19.484 1 98.19 659 GLU A C 1
ATOM 5115 O O . GLU A 1 659 ? -11.328 -21.406 20.328 1 98.19 659 GLU A O 1
ATOM 5120 N N . LYS A 1 660 ? -9.305 -20.734 19.672 1 98.12 660 LYS A N 1
ATOM 5121 C CA . LYS A 1 660 ? -8.617 -20.984 20.938 1 98.12 660 LYS A CA 1
ATOM 5122 C C . LYS A 1 660 ? -7.418 -20.062 21.109 1 98.12 660 LYS A C 1
ATOM 5124 O O . LYS A 1 660 ? -6.59 -19.953 20.203 1 98.12 660 LYS A O 1
ATOM 5129 N N . MET A 1 661 ? -7.332 -19.406 22.25 1 98 661 MET A N 1
ATOM 5130 C CA . MET A 1 661 ? -6.219 -18.516 22.562 1 98 661 MET A CA 1
ATOM 5131 C C . MET A 1 661 ? -5.027 -19.297 23.109 1 98 661 MET A C 1
ATOM 5133 O O . MET A 1 661 ? -5.188 -20.156 23.969 1 98 661 MET A O 1
ATOM 5137 N N . LEU A 1 662 ? -3.867 -19.031 22.609 1 98 662 LEU A N 1
ATOM 5138 C CA . LEU A 1 662 ? -2.613 -19.594 23.094 1 98 662 LEU A CA 1
ATOM 5139 C C . LEU A 1 662 ? -1.642 -18.5 23.5 1 98 662 LEU A C 1
ATOM 5141 O O . LEU A 1 662 ? -1.675 -17.391 22.953 1 98 662 LEU A O 1
ATOM 5145 N N . THR A 1 663 ? -0.867 -18.766 24.484 1 97.62 663 THR A N 1
ATOM 5146 C CA . THR A 1 663 ? 0.309 -17.953 24.781 1 97.62 663 THR A CA 1
ATOM 5147 C C . THR A 1 663 ? 1.582 -18.656 24.328 1 97.62 663 THR A C 1
ATOM 5149 O O . THR A 1 663 ? 1.826 -19.812 24.688 1 97.62 663 THR A O 1
ATOM 5152 N N . ILE A 1 664 ? 2.307 -18.047 23.516 1 96.69 664 ILE A N 1
ATOM 5153 C CA . ILE A 1 664 ? 3.592 -18.578 23.094 1 96.69 664 ILE A CA 1
ATOM 5154 C C . ILE A 1 664 ? 4.727 -17.781 23.719 1 96.69 664 ILE A C 1
ATOM 5156 O O . ILE A 1 664 ? 4.762 -16.547 23.609 1 96.69 664 ILE A O 1
ATOM 5160 N N . HIS A 1 665 ? 5.582 -18.438 24.391 1 94.75 665 HIS A N 1
ATOM 5161 C CA . HIS A 1 665 ? 6.766 -17.797 24.953 1 94.75 665 HIS A CA 1
ATOM 5162 C C . HIS A 1 665 ? 7.941 -17.859 23.984 1 94.75 665 HIS A C 1
ATOM 5164 O O . HIS A 1 665 ? 8.445 -18.938 23.688 1 94.75 665 HIS A O 1
ATOM 5170 N N . GLY A 1 666 ? 8.25 -16.734 23.406 1 91.88 666 GLY A N 1
ATOM 5171 C CA . GLY A 1 666 ? 9.391 -16.594 22.516 1 91.88 666 GLY A CA 1
ATOM 5172 C C . GLY A 1 666 ? 10.336 -15.484 22.938 1 91.88 666 GLY A C 1
ATOM 5173 O O . GLY A 1 666 ? 10.609 -15.312 24.125 1 91.88 666 GLY A O 1
ATOM 5174 N N . GLU A 1 667 ? 10.875 -14.836 21.969 1 87.19 667 GLU A N 1
ATOM 5175 C CA . GLU A 1 667 ? 11.844 -13.766 22.219 1 87.19 667 GLU A CA 1
ATOM 5176 C C . GLU A 1 667 ? 11.141 -12.461 22.562 1 87.19 667 GLU A C 1
ATOM 5178 O O . GLU A 1 667 ? 10.039 -12.188 22.078 1 87.19 667 GLU A O 1
ATOM 5183 N N . LYS A 1 668 ? 11.914 -11.695 23.469 1 82.19 668 LYS A N 1
ATOM 5184 C CA . LYS A 1 668 ? 11.477 -10.32 23.703 1 82.19 668 LYS A CA 1
ATOM 5185 C C . LYS A 1 668 ? 12.047 -9.383 22.641 1 82.19 668 LYS A C 1
ATOM 5187 O O . LYS A 1 668 ? 13.188 -9.555 22.203 1 82.19 668 LYS A O 1
ATOM 5192 N N . ALA A 1 669 ? 11.227 -8.469 22.297 1 80.06 669 ALA A N 1
ATOM 5193 C CA . ALA A 1 669 ? 11.688 -7.496 21.312 1 80.06 669 ALA A CA 1
ATOM 5194 C C . ALA A 1 669 ? 12.703 -6.531 21.922 1 80.06 669 ALA A C 1
ATOM 5196 O O . ALA A 1 669 ? 12.344 -5.676 22.734 1 80.06 669 ALA A O 1
ATOM 5197 N N . LEU A 1 670 ? 14 -6.73 21.672 1 84.94 670 LEU A N 1
ATOM 5198 C CA . LEU A 1 670 ? 15.078 -5.871 22.141 1 84.94 670 LEU A CA 1
ATOM 5199 C C . LEU A 1 670 ? 15.734 -5.121 20.984 1 84.94 670 LEU A C 1
ATOM 5201 O O . LEU A 1 670 ? 15.672 -5.57 19.844 1 84.94 670 LEU A O 1
ATOM 5205 N N . PRO A 1 671 ? 16.281 -3.945 21.281 1 87.06 671 PRO A N 1
ATOM 5206 C CA . PRO A 1 671 ? 17.031 -3.26 20.234 1 87.06 671 PRO A CA 1
ATOM 5207 C C . PRO A 1 671 ? 18.281 -4.027 19.797 1 87.06 671 PRO A C 1
ATOM 5209 O O . PRO A 1 671 ? 18.812 -4.824 20.578 1 87.06 671 PRO A O 1
ATOM 5212 N N . ALA A 1 672 ? 18.688 -3.783 18.609 1 82.5 672 ALA A N 1
ATOM 5213 C CA . ALA A 1 672 ? 19.891 -4.441 18.109 1 82.5 672 ALA A CA 1
ATOM 5214 C C . ALA A 1 672 ? 21.141 -3.898 18.781 1 82.5 672 ALA A C 1
ATOM 5216 O O . ALA A 1 672 ? 22.094 -4.641 19.016 1 82.5 672 ALA A O 1
ATOM 5217 N N . GLU A 1 673 ? 21.094 -2.602 18.969 1 90.12 673 GLU A N 1
ATOM 5218 C CA . GLU A 1 673 ? 22.188 -1.871 19.594 1 90.12 673 GLU A CA 1
ATOM 5219 C C . GLU A 1 673 ? 21.672 -0.604 20.281 1 90.12 673 GLU A C 1
ATOM 5221 O O . GLU A 1 673 ? 20.625 -0.081 19.938 1 90.12 673 GLU A O 1
ATOM 5226 N N . ILE A 1 674 ? 22.484 -0.267 21.297 1 95.5 674 ILE A N 1
ATOM 5227 C CA . ILE A 1 674 ? 22.172 1.009 21.938 1 95.5 674 ILE A CA 1
ATOM 5228 C C . ILE A 1 674 ? 23.141 2.08 21.438 1 95.5 674 ILE A C 1
ATOM 5230 O O . ILE A 1 674 ? 24.359 1.896 21.469 1 95.5 674 ILE A O 1
ATOM 5234 N N . THR A 1 675 ? 22.641 3.092 20.906 1 95.44 675 THR A N 1
ATOM 5235 C CA . THR A 1 675 ? 23.391 4.277 20.5 1 95.44 675 THR A CA 1
ATOM 5236 C C . THR A 1 675 ? 22.797 5.535 21.125 1 95.44 675 THR A C 1
ATOM 5238 O O . THR A 1 675 ? 21.828 5.457 21.875 1 95.44 675 THR A O 1
ATOM 5241 N N . LEU A 1 676 ? 23.406 6.672 20.828 1 94.81 676 LEU A N 1
ATOM 5242 C CA . LEU A 1 676 ? 22.891 7.949 21.328 1 94.81 676 LEU A CA 1
ATOM 5243 C C . LEU A 1 676 ? 21.516 8.234 20.75 1 94.81 676 LEU A C 1
ATOM 5245 O O . LEU A 1 676 ? 20.781 9.07 21.281 1 94.81 676 LEU A O 1
ATOM 5249 N N . ASN A 1 677 ? 21.141 7.484 19.719 1 95.19 677 ASN A N 1
ATOM 5250 C CA . ASN A 1 677 ? 19.875 7.723 19.031 1 95.19 677 ASN A CA 1
ATOM 5251 C C . ASN A 1 677 ? 18.812 6.711 19.453 1 95.19 677 ASN A C 1
ATOM 5253 O O . ASN A 1 677 ? 17.688 6.738 18.953 1 95.19 677 ASN A O 1
ATOM 5257 N N . THR A 1 678 ? 19.188 5.754 20.391 1 95.44 678 THR A N 1
ATOM 5258 C CA . THR A 1 678 ? 18.203 4.812 20.906 1 95.44 678 THR A CA 1
ATOM 5259 C C . THR A 1 678 ? 17.219 5.523 21.828 1 95.44 678 THR A C 1
ATOM 5261 O O . THR A 1 678 ? 17.625 6.336 22.672 1 95.44 678 THR A O 1
ATOM 5264 N N . THR A 1 679 ? 15.945 5.328 21.656 1 94.06 679 THR A N 1
ATOM 5265 C CA . THR A 1 679 ? 14.922 6.012 22.438 1 94.06 679 THR A CA 1
ATOM 5266 C C . THR A 1 679 ? 14.852 5.445 23.859 1 94.06 679 THR A C 1
ATOM 5268 O O . THR A 1 679 ? 15.156 4.273 24.078 1 94.06 679 THR A O 1
ATOM 5271 N N . ILE A 1 680 ? 14.422 6.223 24.734 1 93 680 ILE A N 1
ATOM 5272 C CA . ILE A 1 680 ? 14.328 5.836 26.141 1 93 680 ILE A CA 1
ATOM 5273 C C . ILE A 1 680 ? 13.367 4.66 26.297 1 93 680 ILE A C 1
ATOM 5275 O O . ILE A 1 680 ? 13.617 3.748 27.078 1 93 680 ILE A O 1
ATOM 5279 N N . GLY A 1 681 ? 12.258 4.695 25.531 1 91 681 GLY A N 1
ATOM 5280 C CA . GLY A 1 681 ? 11.336 3.572 25.562 1 91 681 GLY A CA 1
ATOM 5281 C C . GLY A 1 681 ? 11.984 2.254 25.188 1 91 681 GLY A C 1
ATOM 5282 O O . GLY A 1 681 ? 11.68 1.217 25.781 1 91 681 GLY A O 1
ATOM 5283 N N . ASP A 1 682 ? 12.867 2.232 24.203 1 92.06 682 ASP A N 1
ATOM 5284 C CA . ASP A 1 682 ? 13.578 1.025 23.797 1 92.06 682 ASP A CA 1
ATOM 5285 C C . ASP A 1 682 ? 14.562 0.579 24.891 1 92.06 682 ASP A C 1
ATOM 5287 O O . ASP A 1 682 ? 14.734 -0.619 25.125 1 92.06 682 ASP A O 1
ATOM 5291 N N . VAL A 1 683 ? 15.211 1.554 25.531 1 93.81 683 VAL A N 1
ATOM 5292 C CA . VAL A 1 683 ? 16.172 1.266 26.578 1 93.81 683 VAL A CA 1
ATOM 5293 C C . VAL A 1 683 ? 15.461 0.585 27.75 1 93.81 683 VAL A C 1
ATOM 5295 O O . VAL A 1 683 ? 15.992 -0.362 28.344 1 93.81 683 VAL A O 1
ATOM 5298 N N . LEU A 1 684 ? 14.297 1.031 28.016 1 91.94 684 LEU A N 1
ATOM 5299 C CA . LEU A 1 684 ? 13.57 0.545 29.188 1 91.94 684 LEU A CA 1
ATOM 5300 C C . LEU A 1 684 ? 13.094 -0.889 28.969 1 91.94 684 LEU A C 1
ATOM 5302 O O . LEU A 1 684 ? 12.672 -1.556 29.922 1 91.94 684 LEU A O 1
ATOM 5306 N N . ARG A 1 685 ? 13.156 -1.437 27.766 1 88.19 685 ARG A N 1
ATOM 5307 C CA . ARG A 1 685 ? 12.836 -2.834 27.5 1 88.19 685 ARG A CA 1
ATOM 5308 C C . ARG A 1 685 ? 13.953 -3.756 27.969 1 88.19 685 ARG A C 1
ATOM 5310 O O . ARG A 1 685 ? 13.758 -4.969 28.094 1 88.19 685 ARG A O 1
ATOM 5317 N N . ILE A 1 686 ? 15.125 -3.162 28.141 1 91.62 686 ILE A N 1
ATOM 5318 C CA . ILE A 1 686 ? 16.266 -3.939 28.594 1 91.62 686 ILE A CA 1
ATOM 5319 C C . ILE A 1 686 ? 16.203 -4.145 30.109 1 91.62 686 ILE A C 1
ATOM 5321 O O . ILE A 1 686 ? 16.125 -3.178 30.859 1 91.62 686 ILE A O 1
ATOM 5325 N N . PRO A 1 687 ? 16.344 -5.387 30.547 1 90.62 687 PRO A N 1
ATOM 5326 C CA . PRO A 1 687 ? 16.312 -5.633 31.984 1 90.62 687 PRO A CA 1
ATOM 5327 C C . PRO A 1 687 ? 17.359 -4.824 32.75 1 90.62 687 PRO A C 1
ATOM 5329 O O . PRO A 1 687 ? 18.516 -4.758 32.344 1 90.62 687 PRO A O 1
ATOM 5332 N N . HIS A 1 688 ? 16.922 -4.086 33.75 1 90.88 688 HIS A N 1
ATOM 5333 C CA . HIS A 1 688 ? 17.766 -3.367 34.688 1 90.88 688 HIS A CA 1
ATOM 5334 C C . HIS A 1 688 ? 18.219 -2.029 34.125 1 90.88 688 HIS A C 1
ATOM 5336 O O . HIS A 1 688 ? 18.938 -1.271 34.781 1 90.88 688 HIS A O 1
ATOM 5342 N N . ALA A 1 689 ? 17.844 -1.67 32.938 1 93.25 689 ALA A N 1
ATOM 5343 C CA . ALA A 1 689 ? 18.25 -0.399 32.312 1 93.25 689 ALA A CA 1
ATOM 5344 C C . ALA A 1 689 ? 17.609 0.778 33.062 1 93.25 689 ALA A C 1
ATOM 5346 O O . ALA A 1 689 ? 18.156 1.885 33.062 1 93.25 689 ALA A O 1
ATOM 5347 N N . ASP A 1 690 ? 16.438 0.587 33.688 1 91.81 690 ASP A N 1
ATOM 5348 C CA . ASP A 1 690 ? 15.75 1.63 34.438 1 91.81 690 ASP A CA 1
ATOM 5349 C C . ASP A 1 690 ? 16.625 2.17 35.562 1 91.81 690 ASP A C 1
ATOM 5351 O O . ASP A 1 690 ? 16.594 3.365 35.875 1 91.81 690 ASP A O 1
ATOM 5355 N N . LYS A 1 691 ? 17.484 1.351 36.156 1 90.69 691 LYS A N 1
ATOM 5356 C CA . LYS A 1 691 ? 18.375 1.761 37.219 1 90.69 691 LYS A CA 1
ATOM 5357 C C . LYS A 1 691 ? 19.453 2.715 36.719 1 90.69 691 LYS A C 1
ATOM 5359 O O . LYS A 1 691 ? 19.844 3.654 37.406 1 90.69 691 LYS A O 1
ATOM 5364 N N . GLU A 1 692 ? 19.859 2.389 35.5 1 90.56 692 GLU A N 1
ATOM 5365 C CA . GLU A 1 692 ? 20.891 3.232 34.906 1 90.56 692 GLU A CA 1
ATOM 5366 C C . GLU A 1 692 ? 20.328 4.594 34.531 1 90.56 692 GLU A C 1
ATOM 5368 O O . GLU A 1 692 ? 21.047 5.594 34.531 1 90.56 692 GLU A O 1
ATOM 5373 N N . LEU A 1 693 ? 19.062 4.637 34.156 1 89.75 693 LEU A N 1
ATOM 5374 C CA . LEU A 1 693 ? 18.438 5.867 33.688 1 89.75 693 LEU A CA 1
ATOM 5375 C C . LEU A 1 693 ? 17.984 6.73 34.875 1 89.75 693 LEU A C 1
ATOM 5377 O O . LEU A 1 693 ? 17.75 7.926 34.719 1 89.75 693 LEU A O 1
ATOM 5381 N N . GLU A 1 694 ? 17.781 6.137 36.031 1 86.62 694 GLU A N 1
ATOM 5382 C CA . GLU A 1 694 ? 17.281 6.828 37.188 1 86.62 694 GLU A CA 1
ATOM 5383 C C . GLU A 1 694 ? 18.141 8.047 37.531 1 86.62 694 GLU A C 1
ATOM 5385 O O . GLU A 1 694 ? 17.625 9.062 38 1 86.62 694 GLU A O 1
ATOM 5390 N N . LYS A 1 695 ? 19.406 7.945 37.281 1 82.62 695 LYS A N 1
ATOM 5391 C CA . LYS A 1 695 ? 20.328 9.039 37.562 1 82.62 695 LYS A CA 1
ATOM 5392 C C . LYS A 1 695 ? 20 10.273 36.719 1 82.62 695 LYS A C 1
ATOM 5394 O O . LYS A 1 695 ? 20.344 11.391 37.094 1 82.62 695 LYS A O 1
ATOM 5399 N N . TYR A 1 696 ? 19.312 10.055 35.625 1 82.44 696 TYR A N 1
ATOM 5400 C CA . TYR A 1 696 ? 19.031 11.141 34.719 1 82.44 696 TYR A CA 1
ATOM 5401 C C . TYR A 1 696 ? 17.562 11.547 34.781 1 82.44 696 TYR A C 1
ATOM 5403 O O . TYR A 1 696 ? 17.094 12.281 33.906 1 82.44 696 TYR A O 1
ATOM 5411 N N . ALA A 1 697 ? 16.797 11.008 35.625 1 74.44 697 ALA A N 1
ATOM 5412 C CA . ALA A 1 697 ? 15.359 11.25 35.781 1 74.44 697 ALA A CA 1
ATOM 5413 C C . ALA A 1 697 ? 15.055 12.742 35.875 1 74.44 697 ALA A C 1
ATOM 5415 O O . ALA A 1 697 ? 14.062 13.219 35.312 1 74.44 697 ALA A O 1
ATOM 5416 N N . GLY A 1 698 ? 15.906 13.461 36.594 1 63.28 698 GLY A N 1
ATOM 5417 C CA . GLY A 1 698 ? 15.727 14.898 36.719 1 63.28 698 GLY A CA 1
ATOM 5418 C C . GLY A 1 698 ? 15.859 15.617 35.375 1 63.28 698 GLY A C 1
ATOM 5419 O O . GLY A 1 698 ? 15.109 16.547 35.094 1 63.28 698 GLY A O 1
ATOM 5420 N N . ALA A 1 699 ? 16.781 15.141 34.656 1 63.38 699 ALA A N 1
ATOM 5421 C CA . ALA A 1 699 ? 17.047 15.734 33.344 1 63.38 699 ALA A CA 1
ATOM 5422 C C . ALA A 1 699 ? 15.891 15.469 32.375 1 63.38 699 ALA A C 1
ATOM 5424 O O . ALA A 1 699 ? 15.578 16.297 31.516 1 63.38 699 ALA A O 1
ATOM 5425 N N . PHE A 1 700 ? 15.383 14.312 32.438 1 59.66 700 PHE A N 1
ATOM 5426 C CA . PHE A 1 700 ? 14.281 13.953 31.562 1 59.66 700 PHE A CA 1
ATOM 5427 C C . PHE A 1 700 ? 13 14.648 31.984 1 59.66 700 PHE A C 1
ATOM 5429 O O . PHE A 1 700 ? 11.992 14.602 31.281 1 59.66 700 PHE A O 1
ATOM 5436 N N . GLY A 1 701 ? 13.117 15.734 32.781 1 55.69 701 GLY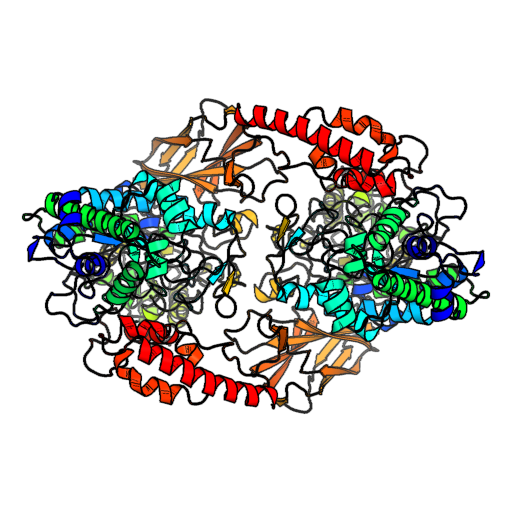 A N 1
ATOM 5437 C CA . GLY A 1 701 ? 11.961 16.516 33.188 1 55.69 701 GLY A CA 1
ATOM 5438 C C . GLY A 1 701 ? 10.969 15.727 34.031 1 55.69 701 GLY A C 1
ATOM 5439 O O . GLY A 1 701 ? 9.812 16.125 34.156 1 55.69 701 GLY A O 1
ATOM 5440 N N . ILE A 1 702 ? 11.258 14.461 34.281 1 46.69 702 ILE A N 1
ATOM 5441 C CA . ILE A 1 702 ? 10.398 13.719 35.188 1 46.69 702 ILE A CA 1
ATOM 5442 C C . ILE A 1 702 ? 10.383 14.406 36.562 1 46.69 702 ILE A C 1
ATOM 5444 O O . ILE A 1 702 ? 10.273 13.742 37.594 1 46.69 702 ILE A O 1
ATOM 5448 N N . SER A 1 703 ? 11.062 15.469 36.656 1 39.34 703 SER A N 1
ATOM 5449 C CA . SER A 1 703 ? 10.867 16.047 37.969 1 39.34 703 SER A CA 1
ATOM 5450 C C . SER A 1 703 ? 9.391 16.281 38.281 1 39.34 703 SER A C 1
ATOM 5452 O O . SER A 1 703 ? 8.641 16.75 37.406 1 39.34 703 SER A O 1
ATOM 5454 N N . SER A 1 704 ? 8.82 15.641 39.281 1 39.31 704 SER A N 1
ATOM 5455 C CA . SER A 1 704 ? 7.531 15.578 39.938 1 39.31 704 SER A CA 1
ATOM 5456 C C . SER A 1 704 ? 6.785 16.906 39.875 1 39.31 704 SER A C 1
ATOM 5458 O O . SER A 1 704 ? 5.566 16.953 40.031 1 39.31 704 SER A O 1
ATOM 5460 N N . GLY A 1 705 ? 7.293 18.016 40.562 1 36.59 705 GLY A N 1
ATOM 5461 C CA . GLY A 1 705 ? 6.504 18.969 41.344 1 36.59 705 GLY A CA 1
ATOM 5462 C C . GLY A 1 705 ? 5.703 19.922 40.469 1 36.59 705 GLY A C 1
ATOM 5463 O O . GLY A 1 705 ? 4.477 19.812 40.375 1 36.59 705 GLY A O 1
ATOM 5464 N N . SER A 1 706 ? 6.125 21.312 40.344 1 38.53 706 SER A N 1
ATOM 5465 C CA . SER A 1 706 ? 5.34 22.547 40.344 1 38.53 706 SER A CA 1
ATOM 5466 C C . SER A 1 706 ? 4.812 22.859 38.938 1 38.53 706 SER A C 1
ATOM 5468 O O . SER A 1 706 ? 4.355 23.969 38.688 1 38.53 706 SER A O 1
ATOM 5470 N N . SER A 1 707 ? 5.199 22.125 37.844 1 44.38 707 SER A N 1
ATOM 5471 C CA . SER A 1 707 ? 4.758 22.719 36.594 1 44.38 707 SER A CA 1
ATOM 5472 C C . SER A 1 707 ? 3.252 22.547 36.406 1 44.38 707 SER A C 1
ATOM 5474 O O . SER A 1 707 ? 2.672 21.562 36.844 1 44.38 707 SER A O 1
ATOM 5476 N N . ASP A 1 708 ? 2.631 23.625 36.125 1 50.91 708 ASP A N 1
ATOM 5477 C CA . ASP A 1 708 ? 1.21 23.672 35.812 1 50.91 708 ASP A CA 1
ATOM 5478 C C . ASP A 1 708 ? 0.805 22.516 34.906 1 50.91 708 ASP A C 1
ATOM 5480 O O . ASP A 1 708 ? 1.249 22.438 33.75 1 50.91 708 ASP A O 1
ATOM 5484 N N . GLU A 1 709 ? 0.357 21.406 35.438 1 56.38 709 GLU A N 1
ATOM 5485 C CA . GLU A 1 709 ? -0.15 20.156 34.875 1 56.38 709 GLU A CA 1
ATOM 5486 C C . GLU A 1 709 ? -0.922 20.406 33.594 1 56.38 709 GLU A C 1
ATOM 5488 O O . GLU A 1 709 ? -1.111 19.484 32.781 1 56.38 709 GLU A O 1
ATOM 5493 N N . ASN A 1 710 ? -1.324 21.703 33.25 1 57.53 710 ASN A N 1
ATOM 5494 C CA . ASN A 1 710 ? -2.143 21.938 32.062 1 57.53 710 ASN A CA 1
ATOM 5495 C C . ASN A 1 710 ? -1.565 23.062 31.219 1 57.53 710 ASN A C 1
ATOM 5497 O O . ASN A 1 710 ? -2.297 23.719 30.469 1 57.53 710 ASN A O 1
ATOM 5501 N N . ALA A 1 711 ? -0.238 23.266 31.297 1 57.88 711 ALA A N 1
ATOM 5502 C CA . ALA A 1 711 ? 0.388 24.406 30.625 1 57.88 711 ALA A CA 1
ATOM 5503 C C . ALA A 1 711 ? 0.263 24.281 29.109 1 57.88 711 ALA A C 1
ATOM 5505 O O . ALA A 1 711 ? 0.183 25.281 28.406 1 57.88 711 ALA A O 1
ATOM 5506 N N . MET A 1 712 ? 0.167 23.062 28.672 1 67.88 712 MET A N 1
ATOM 5507 C CA . MET A 1 712 ? 0.085 22.812 27.234 1 67.88 712 MET A CA 1
ATOM 5508 C C . MET A 1 712 ? -1.219 22.109 26.875 1 67.88 712 MET A C 1
ATOM 5510 O O . MET A 1 712 ? -1.271 21.328 25.922 1 67.88 712 MET A O 1
ATOM 5514 N N . GLY A 1 713 ? -2.145 22.234 27.812 1 68.75 713 GLY A N 1
ATOM 5515 C CA . GLY A 1 713 ? -3.434 21.594 27.625 1 68.75 713 GLY A CA 1
ATOM 5516 C C . GLY A 1 713 ? -3.617 20.359 28.5 1 68.75 713 GLY A C 1
ATOM 5517 O O . GLY A 1 713 ? -2.723 20 29.266 1 68.75 713 GLY A O 1
ATOM 5518 N N . GLU A 1 714 ? -4.77 19.75 28.391 1 72.75 714 GLU A N 1
ATOM 5519 C CA . GLU A 1 714 ? -5.129 18.594 29.203 1 72.75 714 GLU A CA 1
ATOM 5520 C C . GLU A 1 714 ? -4.27 17.391 28.859 1 72.75 714 GLU A C 1
ATOM 5522 O O . GLU A 1 714 ? -4.164 16.438 29.641 1 72.75 714 GLU A O 1
ATOM 5527 N N . SER A 1 715 ? -3.711 17.469 27.703 1 75.62 715 SER A N 1
ATOM 5528 C CA . SER A 1 715 ? -2.916 16.344 27.219 1 75.62 715 SER A CA 1
ATOM 5529 C C . SER A 1 715 ? -1.476 16.438 27.719 1 75.62 715 SER A C 1
ATOM 5531 O O . SER A 1 715 ? -0.635 15.617 27.359 1 75.62 715 SER A O 1
ATOM 5533 N N . THR A 1 716 ? -1.113 17.344 28.578 1 76.81 716 THR A N 1
ATOM 5534 C CA . THR A 1 716 ? 0.267 17.625 28.953 1 76.81 716 THR A CA 1
ATOM 5535 C C . THR A 1 716 ? 0.94 16.375 29.516 1 76.81 716 THR A C 1
ATOM 5537 O O . THR A 1 716 ? 2.053 16.016 29.109 1 76.81 716 THR A O 1
ATOM 5540 N N . ALA A 1 717 ? 0.186 15.625 30.438 1 77.62 717 ALA A N 1
ATOM 5541 C CA . ALA A 1 717 ? 0.771 14.43 31.047 1 77.62 717 ALA A CA 1
ATOM 5542 C C . ALA A 1 717 ? 1.054 13.359 30 1 77.62 717 ALA A C 1
ATOM 5544 O O . ALA A 1 717 ? 2.141 12.773 29.984 1 77.62 717 ALA A O 1
ATOM 5545 N N . ASP A 1 718 ? 0.089 13.109 29.109 1 81.38 718 ASP A N 1
ATOM 5546 C CA . ASP A 1 718 ? 0.243 12.102 28.062 1 81.38 718 ASP A CA 1
ATOM 5547 C C . ASP A 1 718 ? 1.346 12.492 27.078 1 81.38 718 ASP A C 1
ATOM 5549 O O . ASP A 1 718 ? 2.107 11.641 26.609 1 81.38 718 ASP A O 1
ATOM 5553 N N . MET A 1 719 ? 1.392 13.727 26.766 1 82.5 719 MET A N 1
ATOM 5554 C CA . MET A 1 719 ? 2.418 14.25 25.859 1 82.5 719 MET A CA 1
ATOM 5555 C C . MET A 1 719 ? 3.811 14.031 26.453 1 82.5 719 MET A C 1
ATOM 5557 O O . MET A 1 719 ? 4.719 13.586 25.75 1 82.5 719 MET A O 1
ATOM 5561 N N . MET A 1 720 ? 3.967 14.383 27.688 1 81.62 720 MET A N 1
ATOM 5562 C CA . MET A 1 720 ? 5.266 14.258 28.344 1 81.62 720 MET A CA 1
ATOM 5563 C C . MET A 1 720 ? 5.711 12.805 28.406 1 81.62 720 MET A C 1
ATOM 5565 O O . MET A 1 720 ? 6.887 12.5 28.188 1 81.62 720 MET A O 1
ATOM 5569 N N . GLU A 1 721 ? 4.758 11.945 28.766 1 83.19 721 GLU A N 1
ATOM 5570 C CA . GLU A 1 721 ? 5.07 10.516 28.797 1 83.19 721 GLU A CA 1
ATOM 5571 C C . GLU A 1 721 ? 5.52 10.031 27.422 1 83.19 721 GLU A C 1
ATOM 5573 O O . GLU A 1 721 ? 6.492 9.273 27.312 1 83.19 721 GLU A O 1
ATOM 5578 N N . ALA A 1 722 ? 4.84 10.469 26.422 1 84.81 722 ALA A N 1
ATOM 5579 C CA . ALA A 1 722 ? 5.18 10.062 25.062 1 84.81 722 ALA A CA 1
ATOM 5580 C C . ALA A 1 722 ? 6.512 10.664 24.625 1 84.81 722 ALA A C 1
ATOM 5582 O O . ALA A 1 722 ? 7.309 9.992 23.969 1 84.81 722 ALA A O 1
ATOM 5583 N N . MET A 1 723 ? 6.672 11.891 24.906 1 84.38 723 MET A N 1
ATOM 5584 C CA . MET A 1 723 ? 7.926 12.555 24.562 1 84.38 723 MET A CA 1
ATOM 5585 C C . MET A 1 723 ? 9.109 11.844 25.203 1 84.38 723 MET A C 1
ATOM 5587 O O . MET A 1 723 ? 10.164 11.695 24.578 1 84.38 723 MET A O 1
ATOM 5591 N N . MET A 1 724 ? 8.891 11.414 26.406 1 85.56 724 MET A N 1
ATOM 5592 C CA . MET A 1 724 ? 9.953 10.68 27.078 1 85.56 724 MET A CA 1
ATOM 5593 C C . MET A 1 724 ? 10.188 9.328 26.422 1 85.56 724 MET A C 1
ATOM 5595 O O . MET A 1 724 ? 11.336 8.914 26.219 1 85.56 724 MET A O 1
ATOM 5599 N N . LYS A 1 725 ? 9.148 8.695 26.141 1 90 725 LYS A N 1
ATOM 5600 C CA . LYS A 1 725 ? 9.211 7.367 25.531 1 90 725 LYS A CA 1
ATOM 5601 C C . LYS A 1 725 ? 10 7.406 24.219 1 90 725 LYS A C 1
ATOM 5603 O O . LYS A 1 725 ? 10.797 6.512 23.938 1 90 725 LYS A O 1
ATOM 5608 N N . TYR A 1 726 ? 9.852 8.453 23.422 1 91.81 726 TYR A N 1
ATOM 5609 C CA . TYR A 1 726 ? 10.422 8.477 22.078 1 91.81 726 TYR A CA 1
ATOM 5610 C C . TYR A 1 726 ? 11.648 9.383 22.031 1 91.81 726 TYR A C 1
ATOM 5612 O O . TYR A 1 726 ? 12.258 9.555 20.969 1 91.81 726 TYR A O 1
ATOM 5620 N N . MET A 1 727 ? 12.07 9.922 23.156 1 92 727 MET A N 1
ATOM 5621 C CA . MET A 1 727 ? 13.273 10.75 23.219 1 92 727 MET A CA 1
ATOM 5622 C C . MET A 1 727 ? 14.531 9.898 23.062 1 92 727 MET A C 1
ATOM 5624 O O . MET A 1 727 ? 14.711 8.922 23.797 1 92 727 MET A O 1
ATOM 5628 N N . PRO A 1 728 ? 15.375 10.219 22.125 1 94.44 728 PRO A N 1
ATOM 5629 C CA . PRO A 1 728 ? 16.672 9.531 22.078 1 94.44 728 PRO A CA 1
ATOM 5630 C C . PRO A 1 728 ? 17.594 9.914 23.234 1 94.44 728 PRO A C 1
ATOM 5632 O O . PRO A 1 728 ? 17.438 10.992 23.812 1 94.44 728 PRO A O 1
ATOM 5635 N N . ILE A 1 729 ? 18.562 9.141 23.516 1 92.94 729 ILE A N 1
ATOM 5636 C CA . ILE A 1 729 ? 19.5 9.375 24.609 1 92.94 729 ILE A CA 1
ATOM 5637 C C . ILE A 1 729 ? 20.203 10.719 24.406 1 92.94 729 ILE A C 1
ATOM 5639 O O . ILE A 1 729 ? 20.469 11.438 25.359 1 92.94 729 ILE A O 1
ATOM 5643 N N . ARG A 1 730 ? 20.438 11.141 23.203 1 91.38 730 ARG A N 1
ATOM 5644 C CA . ARG A 1 730 ? 21.125 12.398 22.906 1 91.38 730 ARG A CA 1
ATOM 5645 C C . ARG A 1 730 ? 20.312 13.594 23.391 1 91.38 730 ARG A C 1
ATOM 5647 O O . ARG A 1 730 ? 20.844 14.688 23.547 1 91.38 730 ARG A O 1
ATOM 5654 N N . GLY A 1 731 ? 19.016 13.43 23.594 1 88.44 731 GLY A N 1
ATOM 5655 C CA . GLY A 1 731 ? 18.172 14.508 24.078 1 88.44 731 GLY A CA 1
ATOM 5656 C C . GLY A 1 731 ? 18.609 15.031 25.438 1 88.44 731 GLY A C 1
ATOM 5657 O O . GLY A 1 731 ? 18.281 16.156 25.797 1 88.44 731 GLY A O 1
ATOM 5658 N N . LEU A 1 732 ? 19.375 14.266 26.125 1 85.12 732 LEU A N 1
ATOM 5659 C CA . LEU A 1 732 ? 19.891 14.672 27.438 1 85.12 732 LEU A CA 1
ATOM 5660 C C . LEU A 1 732 ? 20.797 15.883 27.297 1 85.12 732 LEU A C 1
ATOM 5662 O O . LEU A 1 732 ? 20.922 16.672 28.234 1 85.12 732 LEU A O 1
ATOM 5666 N N . LEU A 1 733 ? 21.359 16.062 26.188 1 83.31 733 LEU A N 1
ATOM 5667 C CA . LEU A 1 733 ? 22.297 17.172 25.969 1 83.31 733 LEU A CA 1
ATOM 5668 C C . LEU A 1 733 ? 21.562 18.5 25.906 1 83.31 733 LEU A C 1
ATOM 5670 O O . LEU A 1 733 ? 22.047 19.5 26.438 1 83.31 733 LEU A O 1
ATOM 5674 N N . SER A 1 734 ? 20.391 18.5 25.281 1 81.94 734 SER A N 1
ATOM 5675 C CA . SER A 1 734 ? 19.641 19.734 25.078 1 81.94 734 SER A CA 1
ATOM 5676 C C . SER A 1 734 ? 18.625 19.953 26.188 1 81.94 734 SER A C 1
ATOM 5678 O O . SER A 1 734 ? 18.375 21.078 26.594 1 81.94 734 SER A O 1
ATOM 5680 N N . PHE A 1 735 ? 18.125 18.875 26.75 1 79.62 735 PHE A N 1
ATOM 5681 C CA . PHE A 1 735 ? 17 19.016 27.688 1 79.62 735 PHE A CA 1
ATOM 5682 C C . PHE A 1 735 ? 17.453 18.734 29.109 1 79.62 735 PHE A C 1
ATOM 5684 O O . PHE A 1 735 ? 16.672 18.906 30.047 1 79.62 735 PHE A O 1
ATOM 5691 N N . GLY A 1 736 ? 18.734 18.406 29.25 1 77.81 736 GLY A N 1
ATOM 5692 C CA . GLY A 1 736 ? 19.266 18.125 30.578 1 77.81 736 GLY A CA 1
ATOM 5693 C C . GLY A 1 736 ? 19.766 19.359 31.297 1 77.81 736 GLY A C 1
ATOM 5694 O O . GLY A 1 736 ? 20.359 19.266 32.375 1 77.81 736 GLY A O 1
ATOM 5695 N N . GLY A 1 737 ? 19.547 20.469 30.781 1 77.62 737 GLY A N 1
ATOM 5696 C CA . GLY A 1 737 ? 19.906 21.719 31.438 1 77.62 737 GLY A CA 1
ATOM 5697 C C . GLY A 1 737 ? 21.406 21.969 31.484 1 77.62 737 GLY A C 1
ATOM 5698 O O . GLY A 1 737 ? 21.891 22.656 32.375 1 77.62 737 GLY A O 1
ATOM 5699 N N . GLY A 1 738 ? 22.156 21.266 30.625 1 81.12 738 GLY A N 1
ATOM 5700 C CA . GLY A 1 738 ? 23.609 21.438 30.594 1 81.12 738 GLY A CA 1
ATOM 5701 C C . GLY A 1 738 ? 24.328 20.594 31.625 1 81.12 738 GLY A C 1
ATOM 5702 O O . GLY A 1 738 ? 25.562 20.656 31.75 1 81.12 738 GLY A O 1
ATOM 5703 N N . GLU A 1 739 ? 23.625 19.797 32.281 1 84.38 739 GLU A N 1
ATOM 5704 C CA . GLU A 1 739 ? 24.188 19.031 33.375 1 84.38 739 GLU A CA 1
ATOM 5705 C C . GLU A 1 739 ? 24.75 17.688 32.906 1 84.38 739 GLU A C 1
ATOM 5707 O O . GLU A 1 739 ? 25.469 17.016 33.625 1 84.38 739 GLU A O 1
ATOM 5712 N N . VAL A 1 740 ? 24.438 17.328 31.781 1 87.88 740 VAL A N 1
ATOM 5713 C CA . VAL A 1 740 ? 24.891 16.047 31.25 1 87.88 740 VAL A CA 1
ATOM 5714 C C . VAL A 1 740 ? 25.812 16.297 30.047 1 87.88 740 VAL A C 1
ATOM 5716 O O . VAL A 1 740 ? 25.406 16.922 29.062 1 87.88 740 VAL A O 1
ATOM 5719 N N . SER A 1 741 ? 26.969 15.773 30.125 1 87.88 741 SER A N 1
ATOM 5720 C CA . SER A 1 741 ? 27.938 15.953 29.031 1 87.88 741 SER A CA 1
ATOM 5721 C C . SER A 1 741 ? 27.812 14.844 28 1 87.88 741 SER A C 1
ATOM 5723 O O . SER A 1 741 ? 27.203 13.812 28.266 1 87.88 741 SER A O 1
ATOM 5725 N N . ILE A 1 742 ? 28.406 15.094 26.891 1 88.88 742 ILE A N 1
ATOM 5726 C CA . ILE A 1 742 ? 28.422 14.094 25.828 1 88.88 742 ILE A CA 1
ATOM 5727 C C . ILE A 1 742 ? 29.188 12.859 26.297 1 88.88 742 ILE A C 1
ATOM 5729 O O . ILE A 1 742 ? 28.828 11.734 25.938 1 88.88 742 ILE A O 1
ATOM 5733 N N . ALA A 1 743 ? 30.234 13.086 27.047 1 91.06 743 ALA A N 1
ATOM 5734 C CA . ALA A 1 743 ? 31.016 11.969 27.578 1 91.06 743 ALA A CA 1
ATOM 5735 C C . ALA A 1 743 ? 30.156 11.094 28.5 1 91.06 743 ALA A C 1
ATOM 5737 O O . ALA A 1 743 ? 30.281 9.867 28.469 1 91.06 743 ALA A O 1
ATOM 5738 N N . GLU A 1 744 ? 29.359 11.727 29.266 1 91.31 744 GLU A N 1
ATOM 5739 C CA . GLU A 1 744 ? 28.469 10.984 30.156 1 91.31 744 GLU A CA 1
ATOM 5740 C C . GLU A 1 744 ? 27.422 10.195 29.359 1 91.31 744 GLU A C 1
ATOM 5742 O O . GLU A 1 744 ? 27.094 9.062 29.734 1 91.31 744 GLU A O 1
ATOM 5747 N N . CYS A 1 745 ? 26.922 10.773 28.344 1 91.94 745 CYS A N 1
ATOM 5748 C CA . CYS A 1 745 ? 25.969 10.07 27.484 1 91.94 745 CYS A CA 1
ATOM 5749 C C . CYS A 1 745 ? 26.609 8.844 26.844 1 91.94 745 CYS A C 1
ATOM 5751 O O . CYS A 1 745 ? 26 7.781 26.766 1 91.94 745 CYS A O 1
ATOM 5753 N N . LYS A 1 746 ? 27.797 8.977 26.375 1 93.56 746 LYS A N 1
ATOM 5754 C CA . LYS A 1 746 ? 28.5 7.863 25.75 1 93.56 746 LYS A CA 1
ATOM 5755 C C . LYS A 1 746 ? 28.781 6.75 26.75 1 93.56 746 LYS A C 1
ATOM 5757 O O . LYS A 1 746 ? 28.703 5.566 26.422 1 93.56 746 LYS A O 1
ATOM 5762 N N . ALA A 1 747 ? 29.125 7.152 27.984 1 94.38 747 ALA A N 1
ATOM 5763 C CA . ALA A 1 747 ? 29.344 6.168 29.031 1 94.38 747 ALA A CA 1
ATOM 5764 C C . ALA A 1 747 ? 28.047 5.406 29.344 1 94.38 747 ALA A C 1
ATOM 5766 O O . ALA A 1 747 ? 28.078 4.199 29.594 1 94.38 747 ALA A O 1
ATOM 5767 N N . LEU A 1 748 ? 27.016 6.152 29.375 1 94 748 LEU A N 1
ATOM 5768 C CA . LEU A 1 748 ? 25.703 5.523 29.578 1 94 748 LEU A CA 1
ATOM 5769 C C . LEU A 1 748 ? 25.422 4.508 28.484 1 94 748 LEU A C 1
ATOM 5771 O O . LEU A 1 748 ? 24.969 3.393 28.766 1 94 748 LEU A O 1
ATOM 5775 N N . VAL A 1 749 ? 25.656 4.812 27.203 1 96.44 749 VAL A N 1
ATOM 5776 C CA . VAL A 1 749 ? 25.438 3.945 26.047 1 96.44 749 VAL A CA 1
ATOM 5777 C C . VAL A 1 749 ? 26.25 2.666 26.203 1 96.44 749 VAL A C 1
ATOM 5779 O O . VAL A 1 749 ? 25.75 1.568 25.938 1 96.44 749 VAL A O 1
ATOM 5782 N N . GLU A 1 750 ? 27.484 2.816 26.656 1 96.12 750 GLU A N 1
ATOM 5783 C CA . GLU A 1 750 ? 28.344 1.654 26.844 1 96.12 750 GLU A CA 1
ATOM 5784 C C . GLU A 1 750 ? 27.781 0.718 27.906 1 96.12 750 GLU A C 1
ATOM 5786 O O . GLU A 1 750 ? 27.75 -0.5 27.719 1 96.12 750 GLU A O 1
ATOM 5791 N N . LYS A 1 751 ? 27.375 1.287 29 1 95.06 751 LYS A N 1
ATOM 5792 C CA . LYS A 1 751 ? 26.797 0.493 30.078 1 95.06 751 LYS A CA 1
ATOM 5793 C C . LYS A 1 751 ? 25.531 -0.237 29.609 1 95.06 751 LYS A C 1
ATOM 5795 O O . LYS A 1 751 ? 25.328 -1.405 29.953 1 95.06 751 LYS A O 1
ATOM 5800 N N . LEU A 1 752 ? 24.734 0.462 28.922 1 96.06 752 LEU A N 1
ATOM 5801 C CA . LEU A 1 752 ? 23.469 -0.104 28.438 1 96.06 752 LEU A CA 1
ATOM 5802 C C . LEU A 1 752 ? 23.734 -1.228 27.438 1 96.06 752 LEU A C 1
ATOM 5804 O O . LEU A 1 752 ? 22.984 -2.199 27.375 1 96.06 752 LEU A O 1
ATOM 5808 N N . ASN A 1 753 ? 24.719 -1.107 26.609 1 96.31 753 ASN A N 1
ATOM 5809 C CA . ASN A 1 753 ? 25.062 -2.164 25.672 1 96.31 753 ASN A CA 1
ATOM 5810 C C . ASN A 1 753 ? 25.5 -3.436 26.391 1 96.31 753 ASN A C 1
ATOM 5812 O O . ASN A 1 753 ? 25.25 -4.543 25.906 1 96.31 753 ASN A O 1
ATOM 5816 N N . VAL A 1 754 ? 26.188 -3.285 27.516 1 94.62 754 VAL A N 1
ATOM 5817 C CA . VAL A 1 754 ? 26.562 -4.441 28.312 1 94.62 754 VAL A CA 1
ATOM 5818 C C . VAL A 1 754 ? 25.297 -5.141 28.828 1 94.62 754 VAL A C 1
ATOM 5820 O O . VAL A 1 754 ? 25.188 -6.367 28.781 1 94.62 754 VAL A O 1
ATOM 5823 N N . LEU A 1 755 ? 24.375 -4.371 29.297 1 94 755 LEU A N 1
ATOM 5824 C CA . LEU A 1 755 ? 23.109 -4.926 29.75 1 94 755 LEU A CA 1
ATOM 5825 C C . LEU A 1 755 ? 22.375 -5.617 28.609 1 94 755 LEU A C 1
ATOM 5827 O O . LEU A 1 755 ? 21.766 -6.664 28.797 1 94 755 LEU A O 1
ATOM 5831 N N . LEU A 1 756 ? 22.375 -4.992 27.438 1 93.81 756 LEU A N 1
ATOM 5832 C CA . LEU A 1 756 ? 21.719 -5.539 26.25 1 93.81 756 LEU A CA 1
ATOM 5833 C C . LEU A 1 756 ? 22.328 -6.887 25.875 1 93.81 756 LEU A C 1
ATOM 5835 O O . LEU A 1 756 ? 21.594 -7.824 25.531 1 93.81 756 LEU A O 1
ATOM 5839 N N . GLU A 1 757 ? 23.594 -7 25.891 1 92.19 757 GLU A N 1
ATOM 5840 C CA . GLU A 1 757 ? 24.281 -8.258 25.578 1 92.19 757 GLU A CA 1
ATOM 5841 C C . GLU A 1 757 ? 23.859 -9.359 26.547 1 92.19 757 GLU A C 1
ATOM 5843 O O . GLU A 1 757 ? 23.641 -10.5 26.141 1 92.19 757 GLU A O 1
ATOM 5848 N N . ASN A 1 758 ? 23.766 -9.016 27.797 1 89.75 758 ASN A N 1
ATOM 5849 C CA . ASN A 1 758 ? 23.328 -9.977 28.797 1 89.75 758 ASN A CA 1
ATOM 5850 C C . ASN A 1 758 ? 21.891 -10.414 28.562 1 89.75 758 ASN A C 1
ATOM 5852 O O . ASN A 1 758 ? 21.562 -11.586 28.734 1 89.75 758 ASN A O 1
ATOM 5856 N N . ALA A 1 759 ? 21.125 -9.492 28.219 1 87.88 759 ALA A N 1
ATOM 5857 C CA . ALA A 1 759 ? 19.719 -9.789 27.938 1 87.88 759 ALA A CA 1
ATOM 5858 C C . ALA A 1 759 ? 19.578 -10.688 26.719 1 87.88 759 ALA A C 1
ATOM 5860 O O . ALA A 1 759 ? 18.703 -11.562 26.688 1 87.88 759 ALA A O 1
ATOM 5861 N N . ASN A 1 760 ? 20.328 -10.43 25.688 1 85 760 ASN A N 1
ATOM 5862 C CA . ASN A 1 760 ? 20.297 -11.227 24.469 1 85 760 ASN A CA 1
ATOM 5863 C C . ASN A 1 760 ? 20.734 -12.664 24.719 1 85 760 ASN A C 1
ATOM 5865 O O . ASN A 1 760 ? 20.219 -13.594 24.094 1 85 760 ASN A O 1
ATOM 5869 N N . LEU A 1 761 ? 21.656 -12.812 25.5 1 78.44 761 LEU A N 1
ATOM 5870 C CA . LEU A 1 761 ? 22.109 -14.148 25.859 1 78.44 761 LEU A CA 1
ATOM 5871 C C . LEU A 1 761 ? 21 -14.922 26.562 1 78.44 761 LEU A C 1
ATOM 5873 O O . LEU A 1 761 ? 20.828 -16.125 26.328 1 78.44 761 LEU A O 1
ATOM 5877 N N . ASN A 1 762 ? 20.266 -14.281 27.312 1 74.94 762 ASN A N 1
ATOM 5878 C CA . ASN A 1 762 ? 19.141 -14.898 28 1 74.94 762 ASN A CA 1
ATOM 5879 C C . ASN A 1 762 ? 18 -15.227 27.047 1 74.94 762 ASN A C 1
ATOM 5881 O O . ASN A 1 762 ? 17.281 -16.203 27.234 1 74.94 762 ASN A O 1
ATOM 5885 N N . ASN A 1 763 ? 17.797 -14.391 26.047 1 74.25 763 ASN A N 1
ATOM 5886 C CA . ASN A 1 763 ? 16.766 -14.586 25.047 1 74.25 763 ASN A CA 1
ATOM 5887 C C . ASN A 1 763 ? 17.016 -15.828 24.203 1 74.25 763 ASN A C 1
ATOM 5889 O O . ASN A 1 763 ? 16.094 -16.516 23.781 1 74.25 763 ASN A O 1
ATOM 5893 N N . ARG A 1 764 ? 18.172 -16.109 23.812 1 65.38 764 ARG A N 1
ATOM 5894 C CA . ARG A 1 764 ? 18.531 -17.25 22.953 1 65.38 764 ARG A CA 1
ATOM 5895 C C . ARG A 1 764 ? 18.469 -18.562 23.734 1 65.38 764 ARG A C 1
ATOM 5897 O O . ARG A 1 764 ? 18.266 -19.625 23.141 1 65.38 764 ARG A O 1
ATOM 5904 N N . SER A 1 765 ? 18.625 -18.438 25.031 1 58.31 765 SER A N 1
ATOM 5905 C CA . SER A 1 765 ? 18.594 -19.641 25.859 1 58.31 765 SER A CA 1
ATOM 5906 C C . SER A 1 765 ? 17.172 -20.078 26.156 1 58.31 765 SER A C 1
ATOM 5908 O O . SER A 1 765 ? 16.906 -21.25 26.422 1 58.31 765 SER A O 1
ATOM 5910 N N . GLU A 1 766 ? 16.203 -19.25 25.922 1 51.28 766 GLU A N 1
ATOM 5911 C CA . GLU A 1 766 ? 14.812 -19.594 26.141 1 51.28 766 GLU A CA 1
ATOM 5912 C C . GLU A 1 766 ? 14.148 -20.109 24.875 1 51.28 766 GLU A C 1
ATOM 5914 O O . GLU A 1 766 ? 14.219 -19.453 23.828 1 51.28 766 GLU A O 1
ATOM 5919 N N . MET B 1 1 ? 24.125 46.531 9.742 1 84.5 1 MET B N 1
ATOM 5920 C CA . MET B 1 1 ? 25.328 45.781 10.102 1 84.5 1 MET B CA 1
ATOM 5921 C C . MET B 1 1 ? 26.156 45.438 8.867 1 84.5 1 MET B C 1
ATOM 5923 O O . MET B 1 1 ? 25.594 45.125 7.812 1 84.5 1 MET B O 1
ATOM 5927 N N . ASN B 1 2 ? 27.391 45.688 8.938 1 93.06 2 ASN B N 1
ATOM 5928 C CA . ASN B 1 2 ? 28.297 45.219 7.887 1 93.06 2 ASN B CA 1
ATOM 5929 C C . ASN B 1 2 ? 28.781 43.812 8.148 1 93.06 2 ASN B C 1
ATOM 5931 O O . ASN B 1 2 ? 29.812 43.625 8.797 1 93.06 2 ASN B O 1
ATOM 5935 N N . ILE B 1 3 ? 28.141 42.844 7.523 1 94.88 3 ILE B N 1
ATOM 5936 C CA . ILE B 1 3 ? 28.281 41.438 7.887 1 94.88 3 ILE B CA 1
ATOM 5937 C C . ILE B 1 3 ? 29.688 40.938 7.508 1 94.88 3 ILE B C 1
ATOM 5939 O O . ILE B 1 3 ? 30.359 40.281 8.305 1 94.88 3 ILE B O 1
ATOM 5943 N N . PRO B 1 4 ? 30.234 41.281 6.328 1 95.31 4 PRO B N 1
ATOM 5944 C CA . PRO B 1 4 ? 31.609 40.875 6.023 1 95.31 4 PRO B CA 1
ATOM 5945 C C . PRO B 1 4 ? 32.625 41.406 7.035 1 95.31 4 PRO B C 1
ATOM 5947 O O . PRO B 1 4 ? 33.562 40.688 7.41 1 95.31 4 PRO B O 1
ATOM 5950 N N . GLU B 1 5 ? 32.5 42.562 7.473 1 95.81 5 GLU B N 1
ATOM 5951 C CA . GLU B 1 5 ? 33.375 43.125 8.484 1 95.81 5 GLU B CA 1
ATOM 5952 C C . GLU B 1 5 ? 33.188 42.438 9.828 1 95.81 5 GLU B C 1
ATOM 5954 O O . GLU B 1 5 ? 34.188 42.188 10.531 1 95.81 5 GLU B O 1
ATOM 5959 N N . LEU B 1 6 ? 31.984 42.219 10.195 1 95.94 6 LEU B N 1
ATOM 5960 C CA . LEU B 1 6 ? 31.703 41.531 11.438 1 95.94 6 LEU B CA 1
ATOM 5961 C C . LEU B 1 6 ? 32.344 40.125 11.445 1 95.94 6 LEU B C 1
ATOM 5963 O O . LEU B 1 6 ? 32.875 39.688 12.477 1 95.94 6 LEU B O 1
ATOM 5967 N N . LEU B 1 7 ? 32.281 39.469 10.328 1 96.25 7 LEU B N 1
ATOM 5968 C CA . LEU B 1 7 ? 32.844 38.125 10.211 1 96.25 7 LEU B CA 1
ATOM 5969 C C . LEU B 1 7 ? 34.344 38.156 10.508 1 96.25 7 LEU B C 1
ATOM 5971 O O . LEU B 1 7 ? 34.906 37.188 11.047 1 96.25 7 LEU B O 1
ATOM 5975 N N . GLN B 1 8 ? 34.969 39.25 10.195 1 95.94 8 GLN B N 1
ATOM 5976 C CA . GLN B 1 8 ? 36.406 39.375 10.438 1 95.94 8 GLN B CA 1
ATOM 5977 C C . GLN B 1 8 ? 36.688 39.656 11.906 1 95.94 8 GLN B C 1
ATOM 5979 O O . GLN B 1 8 ? 37.75 39.312 12.422 1 95.94 8 GLN B O 1
ATOM 5984 N N . GLN B 1 9 ? 35.812 40.281 12.523 1 97.62 9 GLN B N 1
ATOM 5985 C CA . GLN B 1 9 ? 36 40.688 13.914 1 97.62 9 GLN B CA 1
ATOM 5986 C C . GLN B 1 9 ? 35.625 39.562 14.875 1 97.62 9 GLN B C 1
ATOM 5988 O O . GLN B 1 9 ? 36.125 39.5 16 1 97.62 9 GLN B O 1
ATOM 5993 N N . LEU B 1 10 ? 34.781 38.656 14.461 1 98.25 10 LEU B N 1
ATOM 5994 C CA . LEU B 1 10 ? 34.312 37.562 15.305 1 98.25 10 LEU B CA 1
ATOM 5995 C C . LEU B 1 10 ? 35.406 36.531 15.523 1 98.25 10 LEU B C 1
ATOM 5997 O O . LEU B 1 10 ? 36.125 36.188 14.586 1 98.25 10 LEU B O 1
ATOM 6001 N N . THR B 1 11 ? 35.531 36.094 16.828 1 98 11 THR B N 1
ATOM 6002 C CA . THR B 1 11 ? 36.375 34.969 17.109 1 98 11 THR B CA 1
ATOM 6003 C C . THR B 1 11 ? 35.75 33.656 16.641 1 98 11 THR B C 1
ATOM 6005 O O . THR B 1 11 ? 34.531 33.625 16.344 1 98 11 THR B O 1
ATOM 6008 N N . LEU B 1 12 ? 36.594 32.656 16.531 1 98.12 12 LEU B N 1
ATOM 6009 C CA . LEU B 1 12 ? 36.062 31.344 16.141 1 98.12 12 LEU B CA 1
ATOM 6010 C C . LEU B 1 12 ? 34.969 30.891 17.109 1 98.12 12 LEU B C 1
ATOM 6012 O O . LEU B 1 12 ? 33.969 30.344 16.688 1 98.12 12 LEU B O 1
ATOM 6016 N N . GLU B 1 13 ? 35.156 31.094 18.359 1 98 13 GLU B N 1
ATOM 6017 C CA . GLU B 1 13 ? 34.219 30.719 19.406 1 98 13 GLU B CA 1
ATOM 6018 C C . GLU B 1 13 ? 32.906 31.516 19.266 1 98 13 GLU B C 1
ATOM 6020 O O . GLU B 1 13 ? 31.828 30.969 19.453 1 98 13 GLU B O 1
ATOM 6025 N N . GLU B 1 14 ? 33.062 32.781 18.953 1 98.06 14 GLU B N 1
ATOM 6026 C CA . GLU B 1 14 ? 31.891 33.625 18.766 1 98.06 14 GLU B CA 1
ATOM 6027 C C . GLU B 1 14 ? 31.094 33.188 17.531 1 98.06 14 GLU B C 1
ATOM 6029 O O . GLU B 1 14 ? 29.859 33.156 17.562 1 98.06 14 GLU B O 1
ATOM 6034 N N . LYS B 1 15 ? 31.797 32.906 16.469 1 98.38 15 LYS B N 1
ATOM 6035 C CA . LYS B 1 15 ? 31.125 32.375 15.281 1 98.38 15 LYS B CA 1
ATOM 6036 C C . LYS B 1 15 ? 30.328 31.109 15.602 1 98.38 15 LYS B C 1
ATOM 6038 O O . LYS B 1 15 ? 29.156 31 15.234 1 98.38 15 LYS B O 1
ATOM 6043 N N . ALA B 1 16 ? 30.969 30.172 16.266 1 98.44 16 ALA B N 1
ATOM 6044 C CA . ALA B 1 16 ? 30.328 28.922 16.641 1 98.44 16 ALA B CA 1
ATOM 6045 C C . ALA B 1 16 ? 29.109 29.172 17.531 1 98.44 16 ALA B C 1
ATOM 6047 O O . ALA B 1 16 ? 28.078 28.531 17.375 1 98.44 16 ALA B O 1
ATOM 6048 N N . SER B 1 17 ? 29.219 30.094 18.422 1 97.81 17 SER B N 1
ATOM 6049 C CA . SER B 1 17 ? 28.156 30.391 19.375 1 97.81 17 SER B CA 1
ATOM 6050 C C . SER B 1 17 ? 26.922 30.953 18.672 1 97.81 17 SER B C 1
ATOM 6052 O O . SER B 1 17 ? 25.797 30.703 19.094 1 97.81 17 SER B O 1
ATOM 6054 N N . LEU B 1 18 ? 27.078 31.703 17.625 1 98.12 18 LEU B N 1
ATOM 6055 C CA . LEU B 1 18 ? 25.969 32.281 16.875 1 98.12 18 LEU B CA 1
ATOM 6056 C C . LEU B 1 18 ? 25.156 31.203 16.172 1 98.12 18 LEU B C 1
ATOM 6058 O O . LEU B 1 18 ? 24.031 31.453 15.734 1 98.12 18 LEU B O 1
ATOM 6062 N N . CYS B 1 19 ? 25.688 30 16.109 1 98.25 19 CYS B N 1
ATOM 6063 C CA . CYS B 1 19 ? 25.031 28.906 15.398 1 98.25 19 CYS B CA 1
ATOM 6064 C C . CYS B 1 19 ? 24.219 28.031 16.359 1 98.25 19 CYS B C 1
ATOM 6066 O O . CYS B 1 19 ? 23.797 26.938 15.992 1 98.25 19 CYS B O 1
ATOM 6068 N N . SER B 1 20 ? 24.031 28.422 17.547 1 96.81 20 SER B N 1
ATOM 6069 C CA . SER B 1 20 ? 23.156 27.734 18.5 1 96.81 20 SER B CA 1
ATOM 6070 C C . SER B 1 20 ? 22.344 28.734 19.312 1 96.81 20 SER B C 1
ATOM 6072 O O . SER B 1 20 ? 22.688 29.922 19.391 1 96.81 20 SER B O 1
ATOM 6074 N N . GLY B 1 21 ? 21.312 28.25 19.969 1 96 21 GLY B N 1
ATOM 6075 C CA . GLY B 1 21 ? 20.453 29.109 20.781 1 96 21 GLY B CA 1
ATOM 6076 C C . GLY B 1 21 ? 21.109 29.609 22.047 1 96 21 GLY B C 1
ATOM 6077 O O . GLY B 1 21 ? 21.953 28.922 22.625 1 96 21 GLY B O 1
ATOM 6078 N N . GLY B 1 22 ? 20.75 30.766 22.375 1 94.5 22 GLY B N 1
ATOM 6079 C CA . GLY B 1 22 ? 21.172 31.297 23.672 1 94.5 22 GLY B CA 1
ATOM 6080 C C . GLY B 1 22 ? 20.375 30.734 24.828 1 94.5 22 GLY B C 1
ATOM 6081 O O . GLY B 1 22 ? 20.891 30.609 25.938 1 94.5 22 GLY B O 1
ATOM 6082 N N . ASP B 1 23 ? 19.188 30.484 24.688 1 92 23 ASP B N 1
ATOM 6083 C CA . ASP B 1 23 ? 18.234 29.828 25.578 1 92 23 ASP B CA 1
ATOM 6084 C C . ASP B 1 23 ? 17.203 29.031 24.797 1 92 23 ASP B C 1
ATOM 6086 O O . ASP B 1 23 ? 17.484 28.5 23.734 1 92 23 ASP B O 1
ATOM 6090 N N . PHE B 1 24 ? 16.047 28.875 25.359 1 90.06 24 PHE B N 1
ATOM 6091 C CA . PHE B 1 24 ? 15.039 28.031 24.734 1 90.06 24 PHE B CA 1
ATOM 6092 C C . PHE B 1 24 ? 14.461 28.703 23.5 1 90.06 24 PHE B C 1
ATOM 6094 O O . PHE B 1 24 ? 14.039 28.031 22.547 1 90.06 24 PHE B O 1
ATOM 6101 N N . TRP B 1 25 ? 14.5 30.156 23.375 1 93.75 25 TRP B N 1
ATOM 6102 C CA . TRP B 1 25 ? 13.727 30.828 22.344 1 93.75 25 TRP B CA 1
ATOM 6103 C C . TRP B 1 25 ? 14.586 31.859 21.609 1 93.75 25 TRP B C 1
ATOM 6105 O O . TRP B 1 25 ? 14.164 32.406 20.594 1 93.75 25 TRP B O 1
ATOM 6115 N N . HIS B 1 26 ? 15.828 32.125 22.062 1 95.69 26 HIS B N 1
ATOM 6116 C CA . HIS B 1 26 ? 16.594 33.25 21.531 1 95.69 26 HIS B CA 1
ATOM 6117 C C . HIS B 1 26 ? 17.891 32.781 20.875 1 95.69 26 HIS B C 1
ATOM 6119 O O . HIS B 1 26 ? 18.5 31.812 21.328 1 95.69 26 HIS B O 1
ATOM 6125 N N . THR B 1 27 ? 18.234 33.5 19.797 1 96.94 27 THR B N 1
ATOM 6126 C CA . THR B 1 27 ? 19.594 33.375 19.312 1 96.94 27 THR B CA 1
ATOM 6127 C C . THR B 1 27 ? 20.578 34 20.312 1 96.94 27 THR B C 1
ATOM 6129 O O . THR B 1 27 ? 20.172 34.625 21.297 1 96.94 27 THR B O 1
ATOM 6132 N N . LYS B 1 28 ? 21.812 33.812 20.125 1 96.88 28 LYS B N 1
ATOM 6133 C CA . LYS B 1 28 ? 22.828 34.375 21.016 1 96.88 28 LYS B CA 1
ATOM 6134 C C . LYS B 1 28 ? 23.203 35.781 20.578 1 96.88 28 LYS B C 1
ATOM 6136 O O . LYS B 1 28 ? 23.234 36.094 19.391 1 96.88 28 LYS B O 1
ATOM 6141 N N . ALA B 1 29 ? 23.5 36.594 21.562 1 96.88 29 ALA B N 1
ATOM 6142 C CA . ALA B 1 29 ? 23.984 37.938 21.328 1 96.88 29 ALA B CA 1
ATOM 6143 C C . ALA B 1 29 ? 25.516 38 21.422 1 96.88 29 ALA B C 1
ATOM 6145 O O . ALA B 1 29 ? 26.125 37.188 22.094 1 96.88 29 ALA B O 1
ATOM 6146 N N . ILE B 1 30 ? 26.062 38.906 20.625 1 97.56 30 ILE B N 1
ATOM 6147 C CA . ILE B 1 30 ? 27.438 39.344 20.797 1 97.56 30 ILE B CA 1
ATOM 6148 C C . ILE B 1 30 ? 27.469 40.844 21.125 1 97.56 30 ILE B C 1
ATOM 6150 O O . ILE B 1 30 ? 27.625 41.688 20.234 1 97.56 30 ILE B O 1
ATOM 6154 N N . GLU B 1 31 ? 27.578 41.156 22.375 1 95.88 31 GLU B N 1
ATOM 6155 C CA . GLU B 1 31 ? 27.391 42.531 22.859 1 95.88 31 GLU B CA 1
ATOM 6156 C C . GLU B 1 31 ? 28.516 43.438 22.375 1 95.88 31 GLU B C 1
ATOM 6158 O O . GLU B 1 31 ? 28.25 44.594 21.969 1 95.88 31 GLU B O 1
ATOM 6163 N N . ARG B 1 32 ? 29.688 42.938 22.438 1 95.75 32 ARG B N 1
ATOM 6164 C CA . ARG B 1 32 ? 30.828 43.781 22.094 1 95.75 32 ARG B CA 1
ATOM 6165 C C . ARG B 1 32 ? 30.75 44.25 20.625 1 95.75 32 ARG B C 1
ATOM 6167 O O . ARG B 1 32 ? 31.328 45.25 20.266 1 95.75 32 ARG B O 1
ATOM 6174 N N . LEU B 1 33 ? 30.031 43.5 19.844 1 96.69 33 LEU B N 1
ATOM 6175 C CA . LEU B 1 33 ? 29.938 43.844 18.438 1 96.69 33 LEU B CA 1
ATOM 6176 C C . LEU B 1 33 ? 28.531 44.344 18.094 1 96.69 33 LEU B C 1
ATOM 6178 O O . LEU B 1 33 ? 28.188 44.5 16.906 1 96.69 33 LEU B O 1
ATOM 6182 N N . GLY B 1 34 ? 27.672 44.5 19.141 1 94.44 34 GLY B N 1
ATOM 6183 C CA . GLY B 1 34 ? 26.328 45.062 18.953 1 94.44 34 GLY B CA 1
ATOM 6184 C C . GLY B 1 34 ? 25.375 44.094 18.266 1 94.44 34 GLY B C 1
ATOM 6185 O O . GLY B 1 34 ? 24.406 44.531 17.641 1 94.44 34 GLY B O 1
ATOM 6186 N N . ILE B 1 35 ? 25.578 42.812 18.219 1 96.56 35 ILE B N 1
ATOM 6187 C CA . ILE B 1 35 ? 24.672 41.812 17.672 1 96.56 35 ILE B CA 1
ATOM 6188 C C . ILE B 1 35 ? 23.672 41.375 18.75 1 96.56 35 ILE B C 1
ATOM 6190 O O . ILE B 1 35 ? 24.047 40.75 19.734 1 96.56 35 ILE B O 1
ATOM 6194 N N . PRO B 1 36 ? 22.422 41.75 18.656 1 96.19 36 PRO B N 1
ATOM 6195 C CA . PRO B 1 36 ? 21.453 41.375 19.688 1 96.19 36 PRO B CA 1
ATOM 6196 C C . PRO B 1 36 ? 20.922 39.969 19.516 1 96.19 36 PRO B C 1
ATOM 6198 O O . PRO B 1 36 ? 21.109 39.344 18.469 1 96.19 36 PRO B O 1
ATOM 6201 N N . ALA B 1 37 ? 20.281 39.438 20.578 1 96.62 37 ALA B N 1
ATOM 6202 C CA . ALA B 1 37 ? 19.516 38.219 20.5 1 96.62 37 ALA B CA 1
ATOM 6203 C C . ALA B 1 37 ? 18.172 38.438 19.812 1 96.62 37 ALA B C 1
ATOM 6205 O O . ALA B 1 37 ? 17.547 39.5 20.016 1 96.62 37 ALA B O 1
ATOM 6206 N N . MET B 1 38 ? 17.797 37.594 19 1 96.56 38 MET B N 1
ATOM 6207 C CA . MET B 1 38 ? 16.5 37.594 18.344 1 96.56 38 MET B CA 1
ATOM 6208 C C . MET B 1 38 ? 15.617 36.469 18.875 1 96.56 38 MET B C 1
ATOM 6210 O O . MET B 1 38 ? 16.062 35.344 19.016 1 96.56 38 MET B O 1
ATOM 6214 N N . MET B 1 39 ? 14.375 36.812 19.234 1 95.81 39 MET B N 1
ATOM 6215 C CA . MET B 1 39 ? 13.453 35.812 19.797 1 95.81 39 MET B CA 1
ATOM 6216 C C . MET B 1 39 ? 12.703 35.094 18.688 1 95.81 39 MET B C 1
ATOM 6218 O O . MET B 1 39 ? 12.305 35.719 17.688 1 95.81 39 MET B O 1
ATOM 6222 N N . MET B 1 40 ? 12.562 33.844 18.812 1 95.44 40 MET B N 1
ATOM 6223 C CA . MET B 1 40 ? 11.625 33.031 18.047 1 95.44 40 MET B CA 1
ATOM 6224 C C . MET B 1 40 ? 10.469 32.531 18.906 1 95.44 40 MET B C 1
ATOM 6226 O O . MET B 1 40 ? 10.625 32.406 20.125 1 95.44 40 MET B O 1
ATOM 6230 N N . SER B 1 41 ? 9.359 32.344 18.344 1 92.88 41 SER B N 1
ATOM 6231 C CA . SER B 1 41 ? 8.211 31.859 19.094 1 92.88 41 SER B CA 1
ATOM 6232 C C . SER B 1 41 ? 7.395 30.875 18.266 1 92.88 41 SER B C 1
ATOM 6234 O O . SER B 1 41 ? 7.27 31.016 17.047 1 92.88 41 SER B O 1
ATOM 6236 N N . ASP B 1 42 ? 6.855 29.953 19.062 1 89.62 42 ASP B N 1
ATOM 6237 C CA . ASP B 1 42 ? 5.93 29.031 18.406 1 89.62 42 ASP B CA 1
ATOM 6238 C C . ASP B 1 42 ? 4.664 29.75 17.953 1 89.62 42 ASP B C 1
ATOM 6240 O O . ASP B 1 42 ? 4.191 30.672 18.641 1 89.62 42 ASP B O 1
ATOM 6244 N N . GLY B 1 43 ? 4.266 29.516 16.906 1 77.69 43 GLY B N 1
ATOM 6245 C CA . GLY B 1 43 ? 2.957 29.781 16.328 1 77.69 43 GLY B CA 1
ATOM 6246 C C . GLY B 1 43 ? 2.215 28.531 15.914 1 77.69 43 GLY B C 1
ATOM 6247 O O . GLY B 1 43 ? 2.15 27.562 16.672 1 77.69 43 GLY B O 1
ATOM 6248 N N . PRO B 1 44 ? 1.624 28.266 14.766 1 80.12 44 PRO B N 1
ATOM 6249 C CA . PRO B 1 44 ? 1.336 29.141 13.633 1 80.12 44 PRO B CA 1
ATOM 6250 C C . PRO B 1 44 ? -0.009 29.844 13.766 1 80.12 44 PRO B C 1
ATOM 6252 O O . PRO B 1 44 ? -0.323 30.734 12.969 1 80.12 44 PRO B O 1
ATOM 6255 N N . HIS B 1 45 ? -0.797 29.422 14.875 1 91.12 45 HIS B N 1
ATOM 6256 C CA . HIS B 1 45 ? -2.145 29.969 14.883 1 91.12 45 HIS B CA 1
ATOM 6257 C C . HIS B 1 45 ? -2.346 30.906 16.062 1 91.12 45 HIS B C 1
ATOM 6259 O O . HIS B 1 45 ? -3.48 31.156 16.484 1 91.12 45 HIS B O 1
ATOM 6265 N N . GLY B 1 46 ? -1.231 31.359 16.594 1 91.62 46 GLY B N 1
ATOM 6266 C CA . GLY B 1 46 ? -1.158 32.312 17.703 1 91.62 46 GLY B CA 1
ATOM 6267 C C . GLY B 1 46 ? 0.229 32.406 18.297 1 91.62 46 GLY B C 1
ATOM 6268 O O . GLY B 1 46 ? 1.095 31.578 18.031 1 91.62 46 GLY B O 1
ATOM 6269 N N . LEU B 1 47 ? 0.436 33.406 19.047 1 88.94 47 LEU B N 1
ATOM 6270 C CA . LEU B 1 47 ? 1.748 33.625 19.656 1 88.94 47 LEU B CA 1
ATOM 6271 C C . LEU B 1 47 ? 1.863 32.875 20.984 1 88.94 47 LEU B C 1
ATOM 6273 O O . LEU B 1 47 ? 1.035 33.062 21.875 1 88.94 47 LEU B O 1
ATOM 6277 N N . ARG B 1 48 ? 2.816 32.031 21.062 1 86 48 ARG B N 1
ATOM 6278 C CA . ARG B 1 48 ? 3.133 31.359 22.312 1 86 48 ARG B CA 1
ATOM 6279 C C . ARG B 1 48 ? 4.422 31.906 22.922 1 86 48 ARG B C 1
ATOM 6281 O O . ARG B 1 48 ? 5.473 31.266 22.844 1 86 48 ARG B O 1
ATOM 6288 N N . LYS B 1 49 ? 4.41 33.031 23.438 1 82.12 49 LYS B N 1
ATOM 6289 C CA . LYS B 1 49 ? 5.574 33.656 24.047 1 82.12 49 LYS B CA 1
ATOM 6290 C C . LYS B 1 49 ? 5.562 33.5 25.562 1 82.12 49 LYS B C 1
ATOM 6292 O O . LYS B 1 49 ? 4.559 33.812 26.219 1 82.12 49 LYS B O 1
ATOM 6297 N N . GLN B 1 50 ? 6.578 32.938 26.047 1 72.81 50 GLN B N 1
ATOM 6298 C CA . GLN B 1 50 ? 6.703 32.812 27.5 1 72.81 50 GLN B CA 1
ATOM 6299 C C . GLN B 1 50 ? 7.035 34.188 28.141 1 72.81 50 GLN B C 1
ATOM 6301 O O . GLN B 1 50 ? 7.734 35 27.547 1 72.81 50 GLN B O 1
ATOM 6306 N N . ASP B 1 51 ? 6.305 34.406 29.25 1 59.97 51 ASP B N 1
ATOM 6307 C CA . ASP B 1 51 ? 6.621 35.625 30 1 59.97 51 ASP B CA 1
ATOM 6308 C C . ASP B 1 51 ? 8.07 35.625 30.469 1 59.97 51 ASP B C 1
ATOM 6310 O O . ASP B 1 51 ? 8.641 34.562 30.719 1 59.97 51 ASP B O 1
ATOM 6314 N N . GLU B 1 52 ? 8.852 36.531 30.062 1 52.31 52 GLU B N 1
ATOM 6315 C CA . GLU B 1 52 ? 10.289 36.688 30.297 1 52.31 52 GLU B CA 1
ATOM 6316 C C . GLU B 1 52 ? 10.711 36.062 31.609 1 52.31 52 GLU B C 1
ATOM 6318 O O . GLU B 1 52 ? 11.906 35.844 31.844 1 52.31 52 GLU B O 1
ATOM 6323 N N . THR B 1 53 ? 9.875 35.906 32.594 1 45.81 53 THR B N 1
ATOM 6324 C CA . THR B 1 53 ? 10.398 35.344 33.844 1 45.81 53 THR B CA 1
ATOM 6325 C C . THR B 1 53 ? 10.461 33.812 33.719 1 45.81 53 THR B C 1
ATOM 6327 O O . THR B 1 53 ? 10.695 33.125 34.719 1 45.81 53 THR B O 1
ATOM 6330 N N . GLY B 1 54 ? 10.25 33.281 32.594 1 43.84 54 GLY B N 1
ATOM 6331 C CA . GLY B 1 54 ? 9.898 31.859 32.5 1 43.84 54 GLY B CA 1
ATOM 6332 C C . GLY B 1 54 ? 11.102 30.953 32.594 1 43.84 54 GLY B C 1
ATOM 6333 O O . GLY B 1 54 ? 12.242 31.391 32.406 1 43.84 54 GLY B O 1
ATOM 6334 N N . ASP B 1 55 ? 10.883 29.719 33.125 1 46.41 55 ASP B N 1
ATOM 6335 C CA . ASP B 1 55 ? 11.82 28.641 33.438 1 46.41 55 ASP B CA 1
ATOM 6336 C C . ASP B 1 55 ? 12.43 28.047 32.188 1 46.41 55 ASP B C 1
ATOM 6338 O O . ASP B 1 55 ? 11.938 28.281 31.078 1 46.41 55 ASP B O 1
ATOM 6342 N N . HIS B 1 56 ? 13.609 27.438 32.25 1 42.28 56 HIS B N 1
ATOM 6343 C CA . HIS B 1 56 ? 14.555 26.812 31.328 1 42.28 56 HIS B CA 1
ATOM 6344 C C . HIS B 1 56 ? 13.867 25.781 30.453 1 42.28 56 HIS B C 1
ATOM 6346 O O . HIS B 1 56 ? 14.43 25.328 29.453 1 42.28 56 HIS B O 1
ATOM 6352 N N . MET B 1 57 ? 12.656 25.344 30.844 1 43.38 57 MET B N 1
ATOM 6353 C CA . MET B 1 57 ? 12.102 24.203 30.125 1 43.38 57 MET B CA 1
ATOM 6354 C C . MET B 1 57 ? 10.93 24.625 29.25 1 43.38 57 MET B C 1
ATOM 6356 O O . MET B 1 57 ? 10.258 23.781 28.641 1 43.38 57 MET B O 1
ATOM 6360 N N . GLY B 1 58 ? 10.68 26.016 29.109 1 47.84 58 GLY B N 1
ATOM 6361 C CA . GLY B 1 58 ? 9.656 26.531 28.219 1 47.84 58 GLY B CA 1
ATOM 6362 C C . GLY B 1 58 ? 8.25 26.203 28.656 1 47.84 58 GLY B C 1
ATOM 6363 O O . GLY B 1 58 ? 7.32 26.219 27.859 1 47.84 58 GLY B O 1
ATOM 6364 N N . ILE B 1 59 ? 8.039 25.688 29.906 1 47.5 59 ILE B N 1
ATOM 6365 C CA . ILE B 1 59 ? 6.758 25.172 30.391 1 47.5 59 ILE B CA 1
ATOM 6366 C C . ILE B 1 59 ? 6.016 26.266 31.141 1 47.5 59 ILE B C 1
ATOM 6368 O O . ILE B 1 59 ? 4.836 26.125 31.484 1 47.5 59 ILE B O 1
ATOM 6372 N N . ASN B 1 60 ? 6.648 27.516 31.297 1 53.16 60 ASN B N 1
ATOM 6373 C CA . ASN B 1 60 ? 5.992 28.531 32.125 1 53.16 60 ASN B CA 1
ATOM 6374 C C . ASN B 1 60 ? 4.852 29.203 31.359 1 53.16 60 ASN B C 1
ATOM 6376 O O . ASN B 1 60 ? 4.676 28.984 30.156 1 53.16 60 ASN B O 1
ATOM 6380 N N . ASP B 1 61 ? 4.145 30.031 32.062 1 64.88 61 ASP B N 1
ATOM 6381 C CA . ASP B 1 61 ? 2.936 30.703 31.578 1 64.88 61 ASP B CA 1
ATOM 6382 C C . ASP B 1 61 ? 3.242 31.609 30.391 1 64.88 61 ASP B C 1
ATOM 6384 O O . ASP B 1 61 ? 4.223 32.375 30.422 1 64.88 61 ASP B O 1
ATOM 6388 N N . SER B 1 62 ? 2.619 31.406 29.312 1 74.94 62 SER B N 1
ATOM 6389 C CA . SER B 1 62 ? 2.674 32.25 28.125 1 74.94 62 SER B CA 1
ATOM 6390 C C . SER B 1 62 ? 1.78 33.469 28.297 1 74.94 62 SER B C 1
ATOM 6392 O O . SER B 1 62 ? 0.865 33.5 29.109 1 74.94 62 SER B O 1
ATOM 6394 N N . ILE B 1 63 ? 2.125 34.531 27.656 1 82.75 63 ILE B N 1
ATOM 6395 C CA . ILE B 1 63 ? 1.244 35.719 27.625 1 82.75 63 ILE B CA 1
ATOM 6396 C C . ILE B 1 63 ? -0.104 35.312 27.016 1 82.75 63 ILE B C 1
ATOM 6398 O O . ILE B 1 63 ? -0.202 34.312 26.281 1 82.75 63 ILE B O 1
ATOM 6402 N N . LYS B 1 64 ? -1.109 36.125 27.391 1 90 64 LYS B N 1
ATOM 6403 C CA . LYS B 1 64 ? -2.387 35.906 26.719 1 90 64 LYS B CA 1
ATOM 6404 C C . LYS B 1 64 ? -2.305 36.344 25.25 1 90 64 LYS B C 1
ATOM 6406 O O . LYS B 1 64 ? -1.738 37.406 24.938 1 90 64 LYS B O 1
ATOM 6411 N N . ALA B 1 65 ? -2.709 35.562 24.406 1 93.5 65 ALA B N 1
ATOM 6412 C CA . ALA B 1 65 ? -2.693 35.812 22.969 1 93.5 65 ALA B CA 1
ATOM 6413 C C . ALA B 1 65 ? -4.004 35.375 22.328 1 93.5 65 ALA B C 1
ATOM 6415 O O . ALA B 1 65 ? -4.945 35 23.016 1 93.5 65 ALA B O 1
ATOM 6416 N N . VAL B 1 66 ? -4.125 35.656 21.062 1 96.56 66 VAL B N 1
ATOM 6417 C CA . VAL B 1 66 ? -5.316 35.281 20.312 1 96.56 66 VAL B CA 1
ATOM 6418 C C . VAL B 1 66 ? -5.078 33.969 19.594 1 96.56 66 VAL B C 1
ATOM 6420 O O . VAL B 1 66 ? -4.102 33.812 18.844 1 96.56 66 VAL B O 1
ATOM 6423 N N . CYS B 1 67 ? -5.934 33.031 19.891 1 97.06 67 CYS B N 1
ATOM 6424 C CA . CYS B 1 67 ? -5.883 31.719 19.234 1 97.06 67 CYS B CA 1
ATOM 6425 C C . CYS B 1 67 ? -6.719 31.734 17.953 1 97.06 67 CYS B C 1
ATOM 6427 O O . CYS B 1 67 ? -7.941 31.625 18.016 1 97.06 67 CYS B O 1
ATOM 6429 N N . PHE B 1 68 ? -6.082 31.828 16.812 1 98 68 PHE B N 1
ATOM 6430 C CA . PHE B 1 68 ? -6.742 31.766 15.508 1 98 68 PHE B CA 1
ATOM 6431 C C . PHE B 1 68 ? -7.035 30.312 15.133 1 98 68 PHE B C 1
ATOM 6433 O O . PHE B 1 68 ? -6.566 29.391 15.797 1 98 68 PHE B O 1
ATOM 6440 N N . PRO B 1 69 ? -7.898 30.094 14.102 1 98.19 69 PRO B N 1
ATOM 6441 C CA . PRO B 1 69 ? -8.117 28.719 13.617 1 98.19 69 PRO B CA 1
ATOM 6442 C C . PRO B 1 69 ? -6.82 28.016 13.234 1 98.19 69 PRO B C 1
ATOM 6444 O O . PRO B 1 69 ? -5.93 28.641 12.648 1 98.19 69 PRO B O 1
ATOM 6447 N N . ALA B 1 70 ? -6.699 26.734 13.594 1 97.44 70 ALA B N 1
ATOM 6448 C CA . ALA B 1 70 ? -5.516 25.938 13.312 1 97.44 70 ALA B CA 1
ATOM 6449 C C . ALA B 1 70 ? -5.414 25.609 11.828 1 97.44 70 ALA B C 1
ATOM 6451 O O . ALA B 1 70 ? -6.305 25.938 11.047 1 97.44 70 ALA B O 1
ATOM 6452 N N . GLY B 1 71 ? -4.289 24.953 11.438 1 97.56 71 GLY B N 1
ATOM 6453 C CA . GLY B 1 71 ? -4.012 24.641 10.047 1 97.56 71 GLY B CA 1
ATOM 6454 C C . GLY B 1 71 ? -5.098 23.797 9.406 1 97.56 71 GLY B C 1
ATOM 6455 O O . GLY B 1 71 ? -5.492 24.047 8.258 1 97.56 71 GLY B O 1
ATOM 6456 N N . CYS B 1 72 ? -5.629 22.828 10.102 1 97.31 72 CYS B N 1
ATOM 6457 C CA . CYS B 1 72 ? -6.672 21.953 9.586 1 97.31 72 CYS B CA 1
ATOM 6458 C C . CYS B 1 72 ? -7.91 22.75 9.195 1 97.31 72 CYS B C 1
ATOM 6460 O O . CYS B 1 72 ? -8.555 22.453 8.188 1 97.31 72 CYS B O 1
ATOM 6462 N N . ALA B 1 73 ? -8.219 23.781 9.977 1 98.31 73 ALA B N 1
ATOM 6463 C CA . ALA B 1 73 ? -9.391 24.609 9.719 1 98.31 73 ALA B CA 1
ATOM 6464 C C . ALA B 1 73 ? -9.094 25.641 8.625 1 98.31 73 ALA B C 1
ATOM 6466 O O . ALA B 1 73 ? -9.867 25.797 7.676 1 98.31 73 ALA B O 1
ATOM 6467 N N . THR B 1 74 ? -7.977 26.344 8.719 1 98.5 74 THR B N 1
ATOM 6468 C CA . THR B 1 74 ? -7.691 27.422 7.781 1 98.5 74 THR B CA 1
ATOM 6469 C C . THR B 1 74 ? -7.543 26.875 6.363 1 98.5 74 THR B C 1
ATOM 6471 O O . THR B 1 74 ? -7.922 27.547 5.395 1 98.5 74 THR B O 1
ATOM 6474 N N . ALA B 1 75 ? -6.996 25.672 6.262 1 98.56 75 ALA B N 1
ATOM 6475 C CA . ALA B 1 75 ? -6.898 25.062 4.941 1 98.56 75 ALA B CA 1
ATOM 6476 C C . ALA B 1 75 ? -8.281 24.859 4.328 1 98.56 75 ALA B C 1
ATOM 6478 O O . ALA B 1 75 ? -8.453 24.953 3.111 1 98.56 75 ALA B O 1
ATOM 6479 N N . SER B 1 76 ? -9.266 24.609 5.133 1 98.75 76 SER B N 1
ATOM 6480 C CA . SER B 1 76 ? -10.617 24.312 4.68 1 98.75 76 SER B CA 1
ATOM 6481 C C . SER B 1 76 ? -11.328 25.578 4.195 1 98.75 76 SER B C 1
ATOM 6483 O O . SER B 1 76 ? -12.406 25.5 3.613 1 98.75 76 SER B O 1
ATOM 6485 N N . SER B 1 77 ? -10.734 26.75 4.406 1 98.81 77 SER B N 1
ATOM 6486 C CA . SER B 1 77 ? -11.289 27.984 3.859 1 98.81 77 SER B CA 1
ATOM 6487 C C . SER B 1 77 ? -11.039 28.078 2.359 1 98.81 77 SER B C 1
ATOM 6489 O O . SER B 1 77 ? -11.781 28.766 1.646 1 98.81 77 SER B O 1
ATOM 6491 N N . PHE B 1 78 ? -9.961 27.453 1.893 1 98.75 78 PHE B N 1
ATOM 6492 C CA . PHE B 1 78 ? -9.516 27.578 0.508 1 98.75 78 PHE B CA 1
ATOM 6493 C C . PHE B 1 78 ? -9.422 29.047 0.098 1 98.75 78 PHE B C 1
ATOM 6495 O O . PHE B 1 78 ? -9.75 29.406 -1.037 1 98.75 78 PHE B O 1
ATOM 6502 N N . ASP B 1 79 ? -9.141 29.891 1.002 1 98.75 79 ASP B N 1
ATOM 6503 C CA . ASP B 1 79 ? -9.125 31.328 0.77 1 98.75 79 ASP B CA 1
ATOM 6504 C C . ASP B 1 79 ? -7.738 31.922 1.017 1 98.75 79 ASP B C 1
ATOM 6506 O O . ASP B 1 79 ? -7.402 32.281 2.148 1 98.75 79 ASP B O 1
ATOM 6510 N N . ARG B 1 80 ? -7.016 32.156 -0.053 1 98.5 80 ARG B N 1
ATOM 6511 C CA . ARG B 1 80 ? -5.648 32.656 0.019 1 98.5 80 ARG B CA 1
ATOM 6512 C C . ARG B 1 80 ? -5.609 34 0.711 1 98.5 80 ARG B C 1
ATOM 6514 O O . ARG B 1 80 ? -4.758 34.25 1.57 1 98.5 80 ARG B O 1
ATOM 6521 N N . GLY B 1 81 ? -6.508 34.875 0.347 1 98.62 81 GLY B N 1
ATOM 6522 C CA . GLY B 1 81 ? -6.555 36.188 0.923 1 98.62 81 GLY B CA 1
ATOM 6523 C C . GLY B 1 81 ? -6.855 36.188 2.41 1 98.62 81 GLY B C 1
ATOM 6524 O O . GLY B 1 81 ? -6.289 37 3.164 1 98.62 81 GLY B O 1
ATOM 6525 N N . LEU B 1 82 ? -7.742 35.344 2.814 1 98.44 82 LEU B N 1
ATOM 6526 C CA . LEU B 1 82 ? -8.109 35.219 4.223 1 98.44 82 LEU B CA 1
ATOM 6527 C C . LEU B 1 82 ? -6.902 34.781 5.059 1 98.44 82 LEU B C 1
ATOM 6529 O O . LEU B 1 82 ? -6.676 35.344 6.145 1 98.44 82 LEU B O 1
ATOM 6533 N N . VAL B 1 83 ? -6.137 33.875 4.602 1 98.5 83 VAL B N 1
ATOM 6534 C CA . VAL B 1 83 ? -4.973 33.375 5.32 1 98.5 83 VAL B CA 1
ATOM 6535 C C . VAL B 1 83 ? -3.881 34.438 5.355 1 98.5 83 VAL B C 1
ATOM 6537 O O . VAL B 1 83 ? -3.148 34.531 6.34 1 98.5 83 VAL B O 1
ATOM 6540 N N . GLU B 1 84 ? -3.746 35.188 4.281 1 98.75 84 GLU B N 1
ATOM 6541 C CA . GLU B 1 84 ? -2.801 36.312 4.277 1 98.75 84 GLU B CA 1
ATOM 6542 C C . GLU B 1 84 ? -3.15 37.312 5.348 1 98.75 84 GLU B C 1
ATOM 6544 O O . GLU B 1 84 ? -2.264 37.844 6.031 1 98.75 84 GLU B O 1
ATOM 6549 N N . ARG B 1 85 ? -4.453 37.594 5.504 1 98.69 85 ARG B N 1
ATOM 6550 C CA . ARG B 1 85 ? -4.898 38.531 6.543 1 98.69 85 ARG B CA 1
ATOM 6551 C C . ARG B 1 85 ? -4.555 38 7.93 1 98.69 85 ARG B C 1
ATOM 6553 O O . ARG B 1 85 ? -4.148 38.75 8.812 1 98.69 85 ARG B O 1
ATOM 6560 N N . MET B 1 86 ? -4.754 36.719 8.125 1 98.56 86 MET B N 1
ATOM 6561 C CA . MET B 1 86 ? -4.352 36.094 9.383 1 98.56 86 MET B CA 1
ATOM 6562 C C . MET B 1 86 ? -2.855 36.281 9.617 1 98.56 86 MET B C 1
ATOM 6564 O O . MET B 1 86 ? -2.436 36.625 10.727 1 98.56 86 MET B O 1
ATOM 6568 N N . GLY B 1 87 ? -2.078 36.031 8.578 1 98.5 87 GLY B N 1
ATOM 6569 C CA . GLY B 1 87 ? -0.64 36.219 8.664 1 98.5 87 GLY B CA 1
ATOM 6570 C C . GLY B 1 87 ? -0.245 37.625 9.031 1 98.5 87 GLY B C 1
ATOM 6571 O O . GLY B 1 87 ? 0.643 37.844 9.867 1 98.5 87 GLY B O 1
ATOM 6572 N N . LYS B 1 88 ? -0.917 38.594 8.438 1 98.44 88 LYS B N 1
ATOM 6573 C CA . LYS B 1 88 ? -0.64 40 8.734 1 98.44 88 LYS B CA 1
ATOM 6574 C C . LYS B 1 88 ? -0.904 40.312 10.203 1 98.44 88 LYS B C 1
ATOM 6576 O O . LYS B 1 88 ? -0.13 41.031 10.844 1 98.44 88 LYS B O 1
ATOM 6581 N N . ALA B 1 89 ? -2.002 39.781 10.711 1 98.19 89 ALA B N 1
ATOM 6582 C CA . ALA B 1 89 ? -2.334 40 12.117 1 98.19 89 ALA B CA 1
ATOM 6583 C C . ALA B 1 89 ? -1.268 39.406 13.031 1 98.19 89 ALA B C 1
ATOM 6585 O O . ALA B 1 89 ? -0.816 40.031 13.984 1 98.19 89 ALA B O 1
ATOM 6586 N N . LEU B 1 90 ? -0.85 38.219 12.758 1 98 90 LEU B N 1
ATOM 6587 C CA . LEU B 1 90 ? 0.164 37.531 13.547 1 98 90 LEU B CA 1
ATOM 6588 C C . LEU B 1 90 ? 1.5 38.281 13.477 1 98 90 LEU B C 1
ATOM 6590 O O . LEU B 1 90 ? 2.219 38.375 14.469 1 98 90 LEU B O 1
ATOM 6594 N N . GLY B 1 91 ? 1.852 38.719 12.242 1 97.94 91 GLY B N 1
ATOM 6595 C CA . GLY B 1 91 ? 3.055 39.531 12.109 1 97.94 91 GLY B CA 1
ATOM 6596 C C . GLY B 1 91 ? 3.049 40.75 12.984 1 97.94 91 GLY B C 1
ATOM 6597 O O . GLY B 1 91 ? 4.055 41.094 13.625 1 97.94 91 GLY B O 1
ATOM 6598 N N . ASN B 1 92 ? 1.915 41.438 13.023 1 97.81 92 ASN B N 1
ATOM 6599 C CA . ASN B 1 92 ? 1.779 42.625 13.859 1 97.81 92 ASN B CA 1
ATOM 6600 C C . ASN B 1 92 ? 1.902 42.281 15.344 1 97.81 92 ASN B C 1
ATOM 6602 O O . ASN B 1 92 ? 2.518 43 16.109 1 97.81 92 ASN B O 1
ATOM 6606 N N . GLU B 1 93 ? 1.288 41.219 15.742 1 97 93 GLU B N 1
ATOM 6607 C CA . GLU B 1 93 ? 1.425 40.75 17.125 1 97 93 GLU B CA 1
ATOM 6608 C C . GLU B 1 93 ? 2.885 40.469 17.469 1 97 93 GLU B C 1
ATOM 6610 O O . GLU B 1 93 ? 3.336 40.781 18.578 1 97 93 GLU B O 1
ATOM 6615 N N . CYS B 1 94 ? 3.584 39.844 16.547 1 97 94 CYS B N 1
ATOM 6616 C CA . CYS B 1 94 ? 5 39.594 16.734 1 97 94 CYS B CA 1
ATOM 6617 C C . CYS B 1 94 ? 5.789 40.875 16.938 1 97 94 CYS B C 1
ATOM 6619 O O . CYS B 1 94 ? 6.645 40.969 17.812 1 97 94 CYS B O 1
ATOM 6621 N N . GLN B 1 95 ? 5.531 41.844 16.125 1 97.19 95 GLN B N 1
ATOM 6622 C CA . GLN B 1 95 ? 6.184 43.156 16.281 1 97.19 95 GLN B CA 1
ATOM 6623 C C . GLN B 1 95 ? 5.914 43.75 17.656 1 97.19 95 GLN B C 1
ATOM 6625 O O . GLN B 1 95 ? 6.836 44.219 18.328 1 97.19 95 GLN B O 1
ATOM 6630 N N . ALA B 1 96 ? 4.676 43.656 18.094 1 96.44 96 ALA B N 1
ATOM 6631 C CA . ALA B 1 96 ? 4.277 44.219 19.391 1 96.44 96 ALA B CA 1
ATOM 6632 C C . ALA B 1 96 ? 4.973 43.5 20.531 1 96.44 96 ALA B C 1
ATOM 6634 O O . ALA B 1 96 ? 5.23 44.094 21.578 1 96.44 96 ALA B O 1
ATOM 6635 N N . GLU B 1 97 ? 5.301 42.281 20.312 1 94.56 97 GLU B N 1
ATOM 6636 C CA . GLU B 1 97 ? 5.855 41.469 21.391 1 94.56 97 GLU B CA 1
ATOM 6637 C C . GLU B 1 97 ? 7.344 41.188 21.172 1 94.56 97 GLU B C 1
ATOM 6639 O O . GLU B 1 97 ? 7.934 40.344 21.828 1 94.56 97 GLU B O 1
ATOM 6644 N N . ASN B 1 98 ? 8.008 41.781 20.234 1 94.75 98 ASN B N 1
ATOM 6645 C CA . ASN B 1 98 ? 9.438 41.75 19.953 1 94.75 98 ASN B CA 1
ATOM 6646 C C . ASN B 1 98 ? 9.883 40.344 19.531 1 94.75 98 ASN B C 1
ATOM 6648 O O . ASN B 1 98 ? 10.891 39.844 20.031 1 94.75 98 ASN B O 1
ATOM 6652 N N . VAL B 1 99 ? 9.047 39.719 18.766 1 96 99 VAL B N 1
ATOM 6653 C CA . VAL B 1 99 ? 9.375 38.438 18.188 1 96 99 VAL B CA 1
ATOM 6654 C C . VAL B 1 99 ? 9.898 38.625 16.766 1 96 99 VAL B C 1
ATOM 6656 O O . VAL B 1 99 ? 9.258 39.281 15.945 1 96 99 VAL B O 1
ATOM 6659 N N . GLY B 1 100 ? 11.047 38 16.438 1 97.12 100 GLY B N 1
ATOM 6660 C CA . GLY B 1 100 ? 11.68 38.188 15.141 1 97.12 100 GLY B CA 1
ATOM 6661 C C . GLY B 1 100 ? 11.289 37.125 14.141 1 97.12 100 GLY B C 1
ATOM 6662 O O . GLY B 1 100 ? 11.297 37.344 12.93 1 97.12 100 GLY B O 1
ATOM 6663 N N . VAL B 1 101 ? 11.039 35.906 14.609 1 97.81 101 VAL B N 1
ATOM 6664 C CA . VAL B 1 101 ? 10.664 34.781 13.727 1 97.81 101 VAL B CA 1
ATOM 6665 C C . VAL B 1 101 ? 9.508 34 14.352 1 97.81 101 VAL B C 1
ATOM 6667 O O . VAL B 1 101 ? 9.602 33.531 15.492 1 97.81 101 VAL B O 1
ATOM 6670 N N . LEU B 1 102 ? 8.422 33.938 13.656 1 97.56 102 LEU B N 1
ATOM 6671 C CA . LEU B 1 102 ? 7.309 33.062 14.031 1 97.56 102 LEU B CA 1
ATOM 6672 C C . LEU B 1 102 ? 7.496 31.656 13.461 1 97.56 102 LEU B C 1
ATOM 6674 O O . LEU B 1 102 ? 7.621 31.484 12.25 1 97.56 102 LEU B O 1
ATOM 6678 N N . LEU B 1 103 ? 7.504 30.672 14.352 1 97.38 103 LEU B N 1
ATOM 6679 C CA . LEU B 1 103 ? 7.762 29.297 13.93 1 97.38 103 LEU B CA 1
ATOM 6680 C C . LEU B 1 103 ? 6.516 28.672 13.297 1 97.38 103 LEU B C 1
ATOM 6682 O O . LEU B 1 103 ? 5.762 27.969 13.969 1 97.38 103 LEU B O 1
ATOM 6686 N N . GLY B 1 104 ? 6.352 28.734 12.031 1 95.25 104 GLY B N 1
ATOM 6687 C CA . GLY B 1 104 ? 5.246 28.25 11.219 1 95.25 104 GLY B CA 1
ATOM 6688 C C . GLY B 1 104 ? 5.238 28.828 9.812 1 95.25 104 GLY B C 1
ATOM 6689 O O . GLY B 1 104 ? 6.012 29.734 9.5 1 95.25 104 GLY B O 1
ATOM 6690 N N . PRO B 1 105 ? 4.414 28.359 8.969 1 97.31 105 PRO B N 1
ATOM 6691 C CA . PRO B 1 105 ? 3.383 27.359 9.227 1 97.31 105 PRO B CA 1
ATOM 6692 C C . PRO B 1 105 ? 3.908 25.922 9.117 1 97.31 105 PRO B C 1
ATOM 6694 O O . PRO B 1 105 ? 5.016 25.703 8.625 1 97.31 105 PRO B O 1
ATOM 6697 N N . ALA B 1 106 ? 3.18 24.938 9.625 1 97.38 106 ALA B N 1
ATOM 6698 C CA . ALA B 1 106 ? 3.447 23.5 9.453 1 97.38 106 ALA B CA 1
ATOM 6699 C C . ALA B 1 106 ? 2.693 22.953 8.25 1 97.38 106 ALA B C 1
ATOM 6701 O O . ALA B 1 106 ? 1.471 23.078 8.164 1 97.38 106 ALA B O 1
ATOM 6702 N N . VAL B 1 107 ? 3.451 22.297 7.324 1 98.19 107 VAL B N 1
ATOM 6703 C CA . VAL B 1 107 ? 2.795 22 6.055 1 98.19 107 VAL B CA 1
ATOM 6704 C C . VAL B 1 107 ? 2.979 20.531 5.707 1 98.19 107 VAL B C 1
ATOM 6706 O O . VAL B 1 107 ? 2.877 20.141 4.539 1 98.19 107 VAL B O 1
ATOM 6709 N N . ASN B 1 108 ? 3.369 19.703 6.711 1 98.31 108 ASN B N 1
ATOM 6710 C CA . ASN B 1 108 ? 3.465 18.266 6.426 1 98.31 108 ASN B CA 1
ATOM 6711 C C . ASN B 1 108 ? 2.131 17.703 5.945 1 98.31 108 ASN B C 1
ATOM 6713 O O . ASN B 1 108 ? 1.07 18.109 6.418 1 98.31 108 ASN B O 1
ATOM 6717 N N . ILE B 1 109 ? 2.201 16.781 5 1 98.69 109 ILE B N 1
ATOM 6718 C CA . ILE B 1 109 ? 1.035 16.172 4.367 1 98.69 109 ILE B CA 1
ATOM 6719 C C . ILE B 1 109 ? 0.27 15.336 5.391 1 98.69 109 ILE B C 1
ATOM 6721 O O . ILE B 1 109 ? 0.874 14.609 6.18 1 98.69 109 ILE B O 1
ATOM 6725 N N . LYS B 1 110 ? -1.026 15.539 5.406 1 98.5 110 LYS B N 1
ATOM 6726 C CA . LYS B 1 110 ? -1.863 14.664 6.227 1 98.5 110 LYS B CA 1
ATOM 6727 C C . LYS B 1 110 ? -1.963 13.266 5.617 1 98.5 110 LYS B C 1
ATOM 6729 O O . LYS B 1 110 ? -2.908 12.969 4.883 1 98.5 110 LYS B O 1
ATOM 6734 N N . ARG B 1 111 ? -1.099 12.398 5.988 1 98.25 111 ARG B N 1
ATOM 6735 C CA . ARG B 1 111 ? -0.908 11.062 5.438 1 98.25 111 ARG B CA 1
ATOM 6736 C C . ARG B 1 111 ? -1.896 10.07 6.043 1 98.25 111 ARG B C 1
ATOM 6738 O O . ARG B 1 111 ? -2.455 9.227 5.336 1 98.25 111 ARG B O 1
ATOM 6745 N N . SER B 1 112 ? -2.098 10.148 7.309 1 98.38 112 SER B N 1
ATOM 6746 C CA . SER B 1 112 ? -3.006 9.312 8.086 1 98.38 112 SER B CA 1
ATOM 6747 C C . SER B 1 112 ? -3.857 10.148 9.031 1 98.38 112 SER B C 1
ATOM 6749 O O . SER B 1 112 ? -3.371 11.117 9.625 1 98.38 112 SER B O 1
ATOM 6751 N N . PRO B 1 113 ? -5.09 9.742 9.258 1 98.31 113 PRO B N 1
ATOM 6752 C CA . PRO B 1 113 ? -5.914 10.469 10.219 1 98.31 113 PRO B CA 1
ATOM 6753 C C . PRO B 1 113 ? -5.41 10.32 11.656 1 98.31 113 PRO B C 1
ATOM 6755 O O . PRO B 1 113 ? -5.859 11.039 12.547 1 98.31 113 PRO B O 1
ATOM 6758 N N . LEU B 1 114 ? -4.441 9.484 11.867 1 98.19 114 LEU B N 1
ATOM 6759 C CA . LEU B 1 114 ? -4.02 9.156 13.227 1 98.19 114 LEU B CA 1
ATOM 6760 C C . LEU B 1 114 ? -2.92 10.102 13.695 1 98.19 114 LEU B C 1
ATOM 6762 O O . LEU B 1 114 ? -2.615 10.164 14.891 1 98.19 114 LEU B O 1
ATOM 6766 N N . CYS B 1 115 ? -2.289 10.789 12.797 1 97.69 115 CYS B N 1
ATOM 6767 C CA . CYS B 1 115 ? -1.181 11.641 13.195 1 97.69 115 CYS B CA 1
ATOM 6768 C C . CYS B 1 115 ? -1.622 12.641 14.266 1 97.69 115 CYS B C 1
ATOM 6770 O O . CYS B 1 115 ? -2.594 13.375 14.07 1 97.69 115 CYS B O 1
ATOM 6772 N N . GLY B 1 116 ? -0.918 12.727 15.305 1 95.5 116 GLY B N 1
ATOM 6773 C CA . GLY B 1 116 ? -1.305 13.531 16.453 1 95.5 116 GLY B CA 1
ATOM 6774 C C . GLY B 1 116 ? -1.297 15.023 16.156 1 95.5 116 GLY B C 1
ATOM 6775 O O . GLY B 1 116 ? -2.014 15.789 16.812 1 95.5 116 GLY B O 1
ATOM 6776 N N . ARG B 1 117 ? -0.59 15.445 15.148 1 95.12 117 ARG B N 1
ATOM 6777 C CA . ARG B 1 117 ? -0.461 16.875 14.898 1 95.12 117 ARG B CA 1
ATOM 6778 C C . ARG B 1 117 ? -1.192 17.281 13.617 1 95.12 117 ARG B C 1
ATOM 6780 O O . ARG B 1 117 ? -0.993 18.375 13.102 1 95.12 117 ARG B O 1
ATOM 6787 N N . ASN B 1 118 ? -2.02 16.469 13.172 1 97 118 ASN B N 1
ATOM 6788 C CA . ASN B 1 118 ? -2.779 16.797 11.969 1 97 118 ASN B CA 1
ATOM 6789 C C . ASN B 1 118 ? -3.5 18.141 12.117 1 97 118 ASN B C 1
ATOM 6791 O O . ASN B 1 118 ? -3.75 18.828 11.125 1 97 118 ASN B O 1
ATOM 6795 N N . PHE B 1 119 ? -3.809 18.562 13.328 1 96 119 PHE B N 1
ATOM 6796 C CA . PHE B 1 119 ? -4.508 19.828 13.516 1 96 119 PHE B CA 1
ATOM 6797 C C . PHE B 1 119 ? -3.65 21 13.055 1 96 119 PHE B C 1
ATOM 6799 O O . PHE B 1 119 ? -4.176 22.062 12.695 1 96 119 PHE B O 1
ATOM 6806 N N . GLU B 1 120 ? -2.328 20.812 13.016 1 95.75 120 GLU B N 1
ATOM 6807 C CA . GLU B 1 120 ? -1.415 21.875 12.609 1 95.75 120 GLU B CA 1
ATOM 6808 C C . GLU B 1 120 ? -1.209 21.891 11.102 1 95.75 120 GLU B C 1
ATOM 6810 O O . GLU B 1 120 ? -0.807 22.906 10.531 1 95.75 120 GLU B O 1
ATOM 6815 N N . TYR B 1 121 ? -1.403 20.766 10.477 1 97.62 121 TYR B N 1
ATOM 6816 C CA . TYR B 1 121 ? -1.099 20.625 9.062 1 97.62 121 TYR B CA 1
ATOM 6817 C C . TYR B 1 121 ? -2.283 21.047 8.203 1 97.62 121 TYR B C 1
ATOM 6819 O O . TYR B 1 121 ? -3.424 21.062 8.672 1 97.62 121 TYR B O 1
ATOM 6827 N N . TYR B 1 122 ? -2.023 21.391 6.992 1 98.44 122 TYR B N 1
ATOM 6828 C CA . TYR B 1 122 ? -3.039 22.016 6.145 1 98.44 122 TYR B CA 1
ATOM 6829 C C . TYR B 1 122 ? -3.867 20.953 5.43 1 98.44 122 TYR B C 1
ATOM 6831 O O . TYR B 1 122 ? -5.102 20.984 5.473 1 98.44 122 TYR B O 1
ATOM 6839 N N . SER B 1 123 ? -3.17 20.016 4.766 1 98.75 123 SER B N 1
ATOM 6840 C CA . SER B 1 123 ? -3.975 19.219 3.834 1 98.75 123 SER B CA 1
ATOM 6841 C C . SER B 1 123 ? -3.275 17.922 3.463 1 98.75 123 SER B C 1
ATOM 6843 O O . SER B 1 123 ? -2.088 17.75 3.744 1 98.75 123 SER B O 1
ATOM 6845 N N . GLU B 1 124 ? -4.082 16.984 2.873 1 98.69 124 GLU B N 1
ATOM 6846 C CA . GLU B 1 124 ? -3.547 15.797 2.209 1 98.69 124 GLU B CA 1
ATOM 6847 C C . GLU B 1 124 ? -3.012 16.141 0.821 1 98.69 124 GLU B C 1
ATOM 6849 O O . GLU B 1 124 ? -2.312 15.336 0.204 1 98.69 124 GLU B O 1
ATOM 6854 N N . ASP B 1 125 ? -3.314 17.328 0.28 1 98.81 125 ASP B N 1
ATOM 6855 C CA . ASP B 1 125 ? -2.938 17.75 -1.068 1 98.81 125 ASP B CA 1
ATOM 6856 C C . ASP B 1 125 ? -1.815 18.781 -1.031 1 98.81 125 ASP B C 1
ATOM 6858 O O . ASP B 1 125 ? -1.956 19.828 -0.41 1 98.81 125 ASP B O 1
ATOM 6862 N N . PRO B 1 126 ? -0.729 18.516 -1.709 1 98.5 126 PRO B N 1
ATOM 6863 C CA . PRO B 1 126 ? 0.417 19.422 -1.635 1 98.5 126 PRO B CA 1
ATOM 6864 C C . PRO B 1 126 ? 0.133 20.781 -2.268 1 98.5 126 PRO B C 1
ATOM 6866 O O . PRO B 1 126 ? 0.747 21.781 -1.891 1 98.5 126 PRO B O 1
ATOM 6869 N N . TYR B 1 127 ? -0.808 20.859 -3.209 1 98.56 127 TYR B N 1
ATOM 6870 C CA . TYR B 1 127 ? -1.127 22.125 -3.84 1 98.56 127 TYR B CA 1
ATOM 6871 C C . TYR B 1 127 ? -1.822 23.062 -2.857 1 98.56 127 TYR B C 1
ATOM 6873 O O . TYR B 1 127 ? -1.438 24.234 -2.721 1 98.56 127 TYR B O 1
ATOM 6881 N N . VAL B 1 128 ? -2.832 22.547 -2.158 1 98.75 128 VAL B N 1
ATOM 6882 C CA . VAL B 1 128 ? -3.535 23.344 -1.165 1 98.75 128 VAL B CA 1
ATOM 6883 C C . VAL B 1 128 ? -2.574 23.75 -0.047 1 98.75 128 VAL B C 1
ATOM 6885 O O . VAL B 1 128 ? -2.537 24.906 0.364 1 98.75 128 VAL B O 1
ATOM 6888 N N . ALA B 1 129 ? -1.813 22.781 0.415 1 98.69 129 ALA B N 1
ATOM 6889 C CA . ALA B 1 129 ? -0.874 23.062 1.498 1 98.69 129 ALA B CA 1
ATOM 6890 C C . ALA B 1 129 ? 0.114 24.156 1.104 1 98.69 129 ALA B C 1
ATOM 6892 O O . ALA B 1 129 ? 0.354 25.094 1.873 1 98.69 129 ALA B O 1
ATOM 6893 N N . GLY B 1 130 ? 0.618 24.031 -0.101 1 98.62 130 GLY B N 1
ATOM 6894 C CA . GLY B 1 130 ? 1.599 25 -0.568 1 98.62 130 GLY B CA 1
ATOM 6895 C C . GLY B 1 130 ? 1.023 26.391 -0.754 1 98.62 130 GLY B C 1
ATOM 6896 O O . GLY B 1 130 ? 1.646 27.375 -0.369 1 98.62 130 GLY B O 1
ATOM 6897 N N . GLU B 1 131 ? -0.147 26.469 -1.341 1 98.44 131 GLU B N 1
ATOM 6898 C CA . GLU B 1 131 ? -0.768 27.766 -1.616 1 98.44 131 GLU B CA 1
ATOM 6899 C C . GLU B 1 131 ? -1.149 28.484 -0.323 1 98.44 131 GLU B C 1
ATOM 6901 O O . GLU B 1 131 ? -0.924 29.688 -0.184 1 98.44 131 GLU B O 1
ATOM 6906 N N . MET B 1 132 ? -1.731 27.734 0.599 1 98.62 132 MET B N 1
ATOM 6907 C CA . MET B 1 132 ? -2.119 28.328 1.876 1 98.62 132 MET B CA 1
ATOM 6908 C C . MET B 1 132 ? -0.891 28.766 2.672 1 98.62 132 MET B C 1
ATOM 6910 O O . MET B 1 132 ? -0.888 29.828 3.283 1 98.62 132 MET B O 1
ATOM 6914 N N . ALA B 1 133 ? 0.139 27.938 2.604 1 98.75 133 ALA B N 1
ATOM 6915 C CA . ALA B 1 133 ? 1.38 28.266 3.301 1 98.75 133 ALA B CA 1
ATOM 6916 C C . ALA B 1 133 ? 2.016 29.531 2.732 1 98.75 133 ALA B C 1
ATOM 6918 O O . ALA B 1 133 ? 2.5 30.375 3.482 1 98.75 133 ALA B O 1
ATOM 6919 N N . ALA B 1 134 ? 2.039 29.625 1.411 1 98.81 134 ALA B N 1
ATOM 6920 C CA . ALA B 1 134 ? 2.613 30.797 0.77 1 98.81 134 ALA B CA 1
ATOM 6921 C C . ALA B 1 134 ? 1.89 32.062 1.211 1 98.81 134 ALA B C 1
ATOM 6923 O O . ALA B 1 134 ? 2.527 33.094 1.508 1 98.81 134 ALA B O 1
ATOM 6924 N N . SER B 1 135 ? 0.58 32.031 1.25 1 98.75 135 SER B N 1
ATOM 6925 C CA . SER B 1 135 ? -0.221 33.188 1.656 1 98.75 135 SER B CA 1
ATOM 6926 C C . SER B 1 135 ? 0.055 33.562 3.105 1 98.75 135 SER B C 1
ATOM 6928 O O . SER B 1 135 ? 0.156 34.75 3.434 1 98.75 135 SER B O 1
ATOM 6930 N N . PHE B 1 136 ? 0.166 32.562 3.986 1 98.62 136 PHE B N 1
ATOM 6931 C CA . PHE B 1 136 ? 0.482 32.781 5.395 1 98.62 136 PHE B CA 1
ATOM 6932 C C . PHE B 1 136 ? 1.825 33.5 5.543 1 98.62 136 PHE B C 1
ATOM 6934 O O . PHE B 1 136 ? 1.932 34.5 6.254 1 98.62 136 PHE B O 1
ATOM 6941 N N . ILE B 1 137 ? 2.818 32.969 4.859 1 98.81 137 ILE B N 1
ATOM 6942 C CA . ILE B 1 137 ? 4.18 33.5 4.934 1 98.81 137 ILE B CA 1
ATOM 6943 C C . ILE B 1 137 ? 4.207 34.938 4.434 1 98.81 137 ILE B C 1
ATOM 6945 O O . ILE B 1 137 ? 4.801 35.812 5.074 1 98.81 137 ILE B O 1
ATOM 6949 N N . GLN B 1 138 ? 3.547 35.156 3.316 1 98.75 138 GLN B N 1
ATOM 6950 C CA . GLN B 1 138 ? 3.486 36.531 2.773 1 98.75 138 GLN B CA 1
ATOM 6951 C C . GLN B 1 138 ? 2.855 37.5 3.771 1 98.75 138 GLN B C 1
ATOM 6953 O O . GLN B 1 138 ? 3.346 38.594 3.955 1 98.75 138 GLN B O 1
ATOM 6958 N N . GLY B 1 139 ? 1.801 37.062 4.41 1 98.69 139 GLY B N 1
ATOM 6959 C CA . GLY B 1 139 ? 1.14 37.906 5.398 1 98.69 139 GLY B CA 1
ATOM 6960 C C . GLY B 1 139 ? 2.037 38.25 6.57 1 98.69 139 GLY B C 1
ATOM 6961 O O . GLY B 1 139 ? 2.213 39.438 6.879 1 98.69 139 GLY B O 1
ATOM 6962 N N . VAL B 1 140 ? 2.656 37.312 7.172 1 98.5 140 VAL B N 1
ATOM 6963 C CA . VAL B 1 140 ? 3.5 37.531 8.344 1 98.5 140 VAL B CA 1
ATOM 6964 C C . VAL B 1 140 ? 4.688 38.406 7.965 1 98.5 140 VAL B C 1
ATOM 6966 O O . VAL B 1 140 ? 4.98 39.375 8.648 1 98.5 140 VAL B O 1
ATOM 6969 N N . GLN B 1 141 ? 5.328 38.094 6.875 1 98.44 141 GLN B N 1
ATOM 6970 C CA . GLN B 1 141 ? 6.582 38.75 6.508 1 98.44 141 GLN B CA 1
ATOM 6971 C C . GLN B 1 141 ? 6.328 40.125 5.961 1 98.44 141 GLN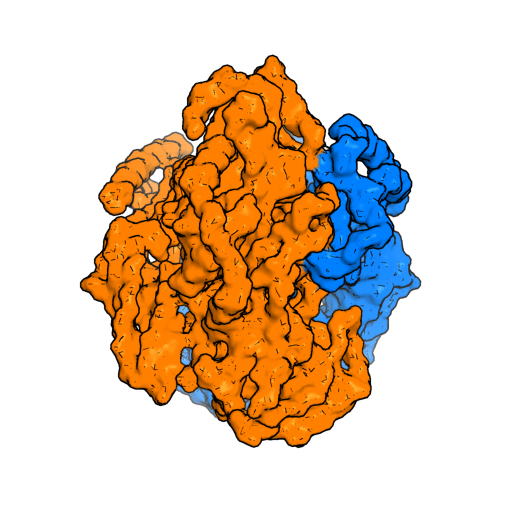 B C 1
ATOM 6973 O O . GLN B 1 141 ? 7.242 40.969 5.914 1 98.44 141 GLN B O 1
ATOM 6978 N N . SER B 1 142 ? 5.078 40.406 5.52 1 98.44 142 SER B N 1
ATOM 6979 C CA . SER B 1 142 ? 4.727 41.781 5.137 1 98.44 142 SER B CA 1
ATOM 6980 C C . SER B 1 142 ? 4.852 42.719 6.312 1 98.44 142 SER B C 1
ATOM 6982 O O . SER B 1 142 ? 4.949 43.938 6.125 1 98.44 142 SER B O 1
ATOM 6984 N N . GLN B 1 143 ? 4.906 42.156 7.555 1 98 143 GLN B N 1
ATOM 6985 C CA . GLN B 1 143 ? 5.074 42.969 8.766 1 98 143 GLN B CA 1
ATOM 6986 C C . GLN B 1 143 ? 6.523 42.938 9.242 1 98 143 GLN B C 1
ATOM 6988 O O . GLN B 1 143 ? 6.805 43.25 10.406 1 98 143 GLN B O 1
ATOM 6993 N N . GLN B 1 144 ? 7.379 42.438 8.414 1 97.81 144 GLN B N 1
ATOM 6994 C CA . GLN B 1 144 ? 8.812 42.406 8.672 1 97.81 144 GLN B CA 1
ATOM 6995 C C . GLN B 1 144 ? 9.141 41.469 9.828 1 97.81 144 GLN B C 1
ATOM 6997 O O . GLN B 1 144 ? 9.953 41.781 10.688 1 97.81 144 GLN B O 1
ATOM 7002 N N . VAL B 1 145 ? 8.461 40.469 9.945 1 97.94 145 VAL B N 1
ATOM 7003 C CA . VAL B 1 145 ? 8.719 39.344 10.836 1 97.94 145 VAL B CA 1
ATOM 7004 C C . VAL B 1 145 ? 8.992 38.062 10.008 1 97.94 145 VAL B C 1
ATOM 7006 O O . VAL B 1 145 ? 8.312 37.812 9.008 1 97.94 145 VAL B O 1
ATOM 7009 N N . GLY B 1 146 ? 10 37.312 10.359 1 98.12 146 GLY B N 1
ATOM 7010 C CA . GLY B 1 146 ? 10.305 36.094 9.633 1 98.12 146 GLY B CA 1
ATOM 7011 C C . GLY B 1 146 ? 9.391 34.938 9.992 1 98.12 146 GLY B C 1
ATOM 7012 O O . GLY B 1 146 ? 8.773 34.938 11.062 1 98.12 146 GLY B O 1
ATOM 7013 N N . THR B 1 147 ? 9.25 34.031 9.086 1 98.44 147 THR B N 1
ATOM 7014 C CA . THR B 1 147 ? 8.57 32.75 9.344 1 98.44 147 THR B CA 1
ATOM 7015 C C . THR B 1 147 ? 9.547 31.594 9.25 1 98.44 147 THR B C 1
ATOM 7017 O O . THR B 1 147 ? 10.648 31.734 8.719 1 98.44 147 THR B O 1
ATOM 7020 N N . SER B 1 148 ? 9.141 30.484 9.867 1 98.44 148 SER B N 1
ATOM 7021 C CA . SER B 1 148 ? 9.867 29.219 9.75 1 98.44 148 SER B CA 1
ATOM 7022 C C . SER B 1 148 ? 8.945 28.094 9.281 1 98.44 148 SER B C 1
ATOM 7024 O O . SER B 1 148 ? 8.367 27.375 10.109 1 98.44 148 SER B O 1
ATOM 7026 N N . ILE B 1 149 ? 8.852 27.875 7.945 1 98.56 149 ILE B N 1
ATOM 7027 C CA . ILE B 1 149 ? 8.031 26.781 7.43 1 98.56 149 ILE B CA 1
ATOM 7028 C C . ILE B 1 149 ? 8.586 25.453 7.918 1 98.56 149 ILE B C 1
ATOM 7030 O O . ILE B 1 149 ? 9.805 25.25 7.973 1 98.56 149 ILE B O 1
ATOM 7034 N N . LYS B 1 150 ? 7.711 24.5 8.359 1 97.81 150 LYS B N 1
ATOM 7035 C CA . LYS B 1 150 ? 8.148 23.297 9.07 1 97.81 150 LYS B CA 1
ATOM 7036 C C . LYS B 1 150 ? 7.16 22.156 8.875 1 97.81 150 LYS B C 1
ATOM 7038 O O . LYS B 1 150 ? 6.031 22.359 8.43 1 97.81 150 LYS B O 1
ATOM 7043 N N . HIS B 1 151 ? 7.531 20.938 9.242 1 97.81 151 HIS B N 1
ATOM 7044 C CA . HIS B 1 151 ? 8.867 20.453 9.547 1 97.81 151 HIS B CA 1
ATOM 7045 C C . HIS B 1 151 ? 9.523 19.844 8.305 1 97.81 151 HIS B C 1
ATOM 7047 O O . HIS B 1 151 ? 9.078 18.797 7.812 1 97.81 151 HIS B O 1
ATOM 7053 N N . PHE B 1 152 ? 10.625 20.312 7.887 1 98.69 152 PHE B N 1
ATOM 7054 C CA . PHE B 1 152 ? 11.219 20 6.59 1 98.69 152 PHE B CA 1
ATOM 7055 C C . PHE B 1 152 ? 12.117 18.781 6.691 1 98.69 152 PHE B C 1
ATOM 7057 O O . PHE B 1 152 ? 13.219 18.844 7.246 1 98.69 152 PHE B O 1
ATOM 7064 N N . TYR B 1 153 ? 11.742 17.484 6.176 1 97.69 153 TYR B N 1
ATOM 7065 C CA . TYR B 1 153 ? 10.383 17.172 5.75 1 97.69 153 TYR B CA 1
ATOM 7066 C C . TYR B 1 153 ? 10.008 15.75 6.168 1 97.69 153 TYR B C 1
ATOM 7068 O O . TYR B 1 153 ? 10.766 15.078 6.875 1 97.69 153 TYR B O 1
ATOM 7076 N N . ALA B 1 154 ? 8.906 15.297 5.887 1 97.75 154 ALA B N 1
ATOM 7077 C CA . ALA B 1 154 ? 8.352 13.953 6.051 1 97.75 154 ALA B CA 1
ATOM 7078 C C . ALA B 1 154 ? 8.141 13.617 7.527 1 97.75 154 ALA B C 1
ATOM 7080 O O . ALA B 1 154 ? 8.445 12.508 7.969 1 97.75 154 ALA B O 1
ATOM 7081 N N . ASN B 1 155 ? 7.781 14.633 8.289 1 96.06 155 ASN B N 1
ATOM 7082 C CA . ASN B 1 155 ? 7.355 14.469 9.68 1 96.06 155 ASN B CA 1
ATOM 7083 C C . ASN B 1 155 ? 5.852 14.219 9.773 1 96.06 155 ASN B C 1
ATOM 7085 O O . ASN B 1 155 ? 5.113 15.039 10.32 1 96.06 155 ASN B O 1
ATOM 7089 N N . ASN B 1 156 ? 5.391 13.062 9.352 1 96.81 156 ASN B N 1
ATOM 7090 C CA . ASN B 1 156 ? 3.967 12.828 9.148 1 96.81 156 ASN B CA 1
ATOM 7091 C C . ASN B 1 156 ? 3.4 11.875 10.195 1 96.81 156 ASN B C 1
ATOM 7093 O O . ASN B 1 156 ? 2.305 11.336 10.023 1 96.81 156 ASN B O 1
ATOM 7097 N N . GLN B 1 157 ? 4.152 11.547 11.289 1 96.56 157 GLN B N 1
ATOM 7098 C CA . GLN B 1 157 ? 3.715 10.797 12.453 1 96.56 157 GLN B CA 1
ATOM 7099 C C . GLN B 1 157 ? 4.477 11.227 13.711 1 96.56 157 GLN B C 1
ATOM 7101 O O . GLN B 1 157 ? 5.59 11.75 13.617 1 96.56 157 GLN B O 1
ATOM 7106 N N . GLU B 1 158 ? 3.828 11.047 14.852 1 96.06 158 GLU B N 1
ATOM 7107 C CA . GLU B 1 158 ? 4.492 11.352 16.109 1 96.06 158 GLU B CA 1
ATOM 7108 C C . GLU B 1 158 ? 5.246 10.133 16.641 1 96.06 158 GLU B C 1
ATOM 7110 O O . GLU B 1 158 ? 6.262 10.281 17.328 1 96.06 158 GLU B O 1
ATOM 7115 N N . HIS B 1 159 ? 4.793 8.977 16.25 1 94.44 159 HIS B N 1
ATOM 7116 C CA . HIS B 1 159 ? 5.449 7.73 16.625 1 94.44 159 HIS B CA 1
ATOM 7117 C C . HIS B 1 159 ? 6.93 7.754 16.266 1 94.44 159 HIS B C 1
ATOM 7119 O O . HIS B 1 159 ? 7.281 7.844 15.086 1 94.44 159 HIS B O 1
ATOM 7125 N N . ARG B 1 160 ? 7.785 7.73 17.266 1 94.5 160 ARG B N 1
ATOM 7126 C CA . ARG B 1 160 ? 9.234 7.691 17.109 1 94.5 160 ARG B CA 1
ATOM 7127 C C . ARG B 1 160 ? 9.719 8.82 16.203 1 94.5 160 ARG B C 1
ATOM 7129 O O . ARG B 1 160 ? 10.633 8.625 15.398 1 94.5 160 ARG B O 1
ATOM 7136 N N . ARG B 1 161 ? 9.141 9.938 16.25 1 93.88 161 ARG B N 1
ATOM 7137 C CA . ARG B 1 161 ? 9.367 11.039 15.328 1 93.88 161 ARG B CA 1
ATOM 7138 C C . ARG B 1 161 ? 10.82 11.5 15.367 1 93.88 161 ARG B C 1
ATOM 7140 O O . ARG B 1 161 ? 11.328 12.078 14.406 1 93.88 161 ARG B O 1
ATOM 7147 N N . MET B 1 162 ? 11.508 11.203 16.453 1 95.19 162 MET B N 1
ATOM 7148 C CA . MET B 1 162 ? 12.852 11.758 16.594 1 95.19 162 MET B CA 1
ATOM 7149 C C . MET B 1 162 ? 13.906 10.781 16.094 1 95.19 162 MET B C 1
ATOM 7151 O O . MET B 1 162 ? 15.086 11.125 16 1 95.19 162 MET B O 1
ATOM 7155 N N . SER B 1 163 ? 13.43 9.523 15.766 1 95.06 163 SER B N 1
ATOM 7156 C CA . SER B 1 163 ? 14.43 8.523 15.391 1 95.06 163 SER B CA 1
ATOM 7157 C C . SER B 1 163 ? 14.008 7.773 14.133 1 95.06 163 SER B C 1
ATOM 7159 O O . SER B 1 163 ? 14.859 7.242 13.406 1 95.06 163 SER B O 1
ATOM 7161 N N . SER B 1 164 ? 12.805 7.699 13.836 1 95.81 164 SER B N 1
ATOM 7162 C CA . SER B 1 164 ? 12.289 6.859 12.758 1 95.81 164 SER B CA 1
ATOM 7163 C C . SER B 1 164 ? 12.766 7.355 11.398 1 95.81 164 SER B C 1
ATOM 7165 O O . SER B 1 164 ? 12.938 8.555 11.188 1 95.81 164 SER B O 1
ATOM 7167 N N . SER B 1 165 ? 13.031 6.41 10.484 1 97.62 165 SER B N 1
ATOM 7168 C CA . SER B 1 165 ? 13.375 6.746 9.109 1 97.62 165 SER B CA 1
ATOM 7169 C C . SER B 1 165 ? 12.148 6.688 8.203 1 97.62 165 SER B C 1
ATOM 7171 O O . SER B 1 165 ? 11.484 5.656 8.117 1 97.62 165 SER B O 1
ATOM 7173 N N . SER B 1 166 ? 11.773 7.773 7.613 1 98.25 166 SER B N 1
ATOM 7174 C CA . SER B 1 166 ? 10.758 7.82 6.566 1 98.25 166 SER B CA 1
ATOM 7175 C C . SER B 1 166 ? 11.328 7.402 5.215 1 98.25 166 SER B C 1
ATOM 7177 O O . SER B 1 166 ? 12.047 8.172 4.574 1 98.25 166 SER B O 1
ATOM 7179 N N . GLU B 1 167 ? 10.984 6.191 4.77 1 97.69 167 GLU B N 1
ATOM 7180 C CA . GLU B 1 167 ? 11.508 5.645 3.518 1 97.69 167 GLU B CA 1
ATOM 7181 C C . GLU B 1 167 ? 10.516 5.855 2.373 1 97.69 167 GLU B C 1
ATOM 7183 O O . GLU B 1 167 ? 9.375 5.402 2.441 1 97.69 167 GLU B O 1
ATOM 7188 N N . MET B 1 168 ? 10.93 6.562 1.334 1 97.19 168 MET B N 1
ATOM 7189 C CA . MET B 1 168 ? 10.047 6.832 0.205 1 97.19 168 MET B CA 1
ATOM 7190 C C . MET B 1 168 ? 10.844 6.973 -1.089 1 97.19 168 MET B C 1
ATOM 7192 O O . MET B 1 168 ? 12.055 7.203 -1.056 1 97.19 168 MET B O 1
ATOM 7196 N N . SER B 1 169 ? 10.164 6.789 -2.219 1 95.88 169 SER B N 1
ATOM 7197 C CA . SER B 1 169 ? 10.789 7.004 -3.52 1 95.88 169 SER B CA 1
ATOM 7198 C C . SER B 1 169 ? 11.031 8.484 -3.777 1 95.88 169 SER B C 1
ATOM 7200 O O . SER B 1 169 ? 10.398 9.344 -3.162 1 95.88 169 SER B O 1
ATOM 7202 N N . GLU B 1 170 ? 11.938 8.766 -4.684 1 97 170 GLU B N 1
ATOM 7203 C CA . GLU B 1 170 ? 12.219 10.148 -5.055 1 97 170 GLU B CA 1
ATOM 7204 C C . GLU B 1 170 ? 10.969 10.828 -5.621 1 97 170 GLU B C 1
ATOM 7206 O O . GLU B 1 170 ? 10.703 11.992 -5.324 1 97 170 GLU B O 1
ATOM 7211 N N . ARG B 1 171 ? 10.234 10.148 -6.43 1 96.75 171 ARG B N 1
ATOM 7212 C CA . ARG B 1 171 ? 9.016 10.711 -7.004 1 96.75 171 ARG B CA 1
ATOM 7213 C C . ARG B 1 171 ? 8.016 11.07 -5.91 1 96.75 171 ARG B C 1
ATOM 7215 O O . ARG B 1 171 ? 7.387 12.125 -5.957 1 96.75 171 ARG B O 1
ATOM 7222 N N . THR B 1 172 ? 7.836 10.125 -4.969 1 97.94 172 THR B N 1
ATOM 7223 C CA . THR B 1 172 ? 6.949 10.383 -3.836 1 97.94 172 THR B CA 1
ATOM 7224 C C . THR B 1 172 ? 7.375 11.648 -3.09 1 97.94 172 THR B C 1
ATOM 7226 O O . THR B 1 172 ? 6.543 12.5 -2.779 1 97.94 172 THR B O 1
ATOM 7229 N N . ALA B 1 173 ? 8.68 11.789 -2.809 1 98.5 173 ALA B N 1
ATOM 7230 C CA . ALA B 1 173 ? 9.203 12.961 -2.119 1 98.5 173 ALA B CA 1
ATOM 7231 C C . ALA B 1 173 ? 8.922 14.234 -2.912 1 98.5 173 ALA B C 1
ATOM 7233 O O . ALA B 1 173 ? 8.383 15.203 -2.367 1 98.5 173 ALA B O 1
ATOM 7234 N N . ARG B 1 174 ? 9.203 14.211 -4.188 1 98.5 174 ARG B N 1
ATOM 7235 C CA . ARG B 1 174 ? 9.148 15.406 -5.023 1 98.5 174 ARG B CA 1
ATOM 7236 C C . ARG B 1 174 ? 7.703 15.82 -5.293 1 98.5 174 ARG B C 1
ATOM 7238 O O . ARG B 1 174 ? 7.375 17 -5.266 1 98.5 174 ARG B O 1
ATOM 7245 N N . GLU B 1 175 ? 6.855 14.859 -5.539 1 98.25 175 GLU B N 1
ATOM 7246 C CA . GLU B 1 175 ? 5.512 15.18 -6.004 1 98.25 175 GLU B CA 1
ATOM 7247 C C . GLU B 1 175 ? 4.574 15.453 -4.828 1 98.25 175 GLU B C 1
ATOM 7249 O O . GLU B 1 175 ? 3.547 16.125 -4.988 1 98.25 175 GLU B O 1
ATOM 7254 N N . ILE B 1 176 ? 4.926 14.93 -3.617 1 98.62 176 ILE B N 1
ATOM 7255 C CA . ILE B 1 176 ? 3.967 15.031 -2.521 1 98.62 176 ILE B CA 1
ATOM 7256 C C . ILE B 1 176 ? 4.586 15.812 -1.362 1 98.62 176 ILE B C 1
ATOM 7258 O O . ILE B 1 176 ? 4.219 16.969 -1.115 1 98.62 176 ILE B O 1
ATOM 7262 N N . TYR B 1 177 ? 5.621 15.359 -0.79 1 98.75 177 TYR B N 1
ATOM 7263 C CA . TYR B 1 177 ? 6.066 15.836 0.516 1 98.75 177 TYR B CA 1
ATOM 7264 C C . TYR B 1 177 ? 6.949 17.062 0.377 1 98.75 177 TYR B C 1
ATOM 7266 O O . TYR B 1 177 ? 6.832 18.016 1.159 1 98.75 177 TYR B O 1
ATOM 7274 N N . LEU B 1 178 ? 7.828 17.078 -0.618 1 98.69 178 LEU B N 1
ATOM 7275 C CA . LEU B 1 178 ? 8.625 18.266 -0.899 1 98.69 178 LEU B CA 1
ATOM 7276 C C . LEU B 1 178 ? 7.789 19.328 -1.61 1 98.69 178 LEU B C 1
ATOM 7278 O O . LEU B 1 178 ? 8.031 20.531 -1.448 1 98.69 178 LEU B O 1
ATOM 7282 N N . ALA B 1 179 ? 6.773 18.859 -2.348 1 98.06 179 ALA B N 1
ATOM 7283 C CA . ALA B 1 179 ? 5.945 19.781 -3.129 1 98.06 179 ALA B CA 1
ATOM 7284 C C . ALA B 1 179 ? 5.23 20.781 -2.225 1 98.06 179 ALA B C 1
ATOM 7286 O O . ALA B 1 179 ? 5.031 21.938 -2.602 1 98.06 179 ALA B O 1
ATOM 7287 N N . ALA B 1 180 ? 4.84 20.359 -1.069 1 97.88 180 ALA B N 1
ATOM 7288 C CA . ALA B 1 180 ? 4.152 21.234 -0.119 1 97.88 180 ALA B CA 1
ATOM 7289 C C . ALA B 1 180 ? 5.066 22.359 0.348 1 97.88 180 ALA B C 1
ATOM 7291 O O . ALA B 1 180 ? 4.59 23.422 0.756 1 97.88 180 ALA B O 1
ATOM 7292 N N . PHE B 1 181 ? 6.359 22.172 0.295 1 98.75 181 PHE B N 1
ATOM 7293 C CA . PHE B 1 181 ? 7.359 23.141 0.712 1 98.75 181 PHE B CA 1
ATOM 7294 C C . PHE B 1 181 ? 7.855 23.953 -0.48 1 98.75 181 PHE B C 1
ATOM 7296 O O . PHE B 1 181 ? 8.18 25.125 -0.342 1 98.75 181 PHE B O 1
ATOM 7303 N N . GLU B 1 182 ? 7.945 23.312 -1.666 1 98.44 182 GLU B N 1
ATOM 7304 C CA . GLU B 1 182 ? 8.547 23.938 -2.838 1 98.44 182 GLU B CA 1
ATOM 7305 C C . GLU B 1 182 ? 7.828 25.234 -3.203 1 98.44 182 GLU B C 1
ATOM 7307 O O . GLU B 1 182 ? 8.469 26.281 -3.404 1 98.44 182 GLU B O 1
ATOM 7312 N N . ARG B 1 183 ? 6.543 25.188 -3.238 1 96.19 183 ARG B N 1
ATOM 7313 C CA . ARG B 1 183 ? 5.746 26.328 -3.682 1 96.19 183 ARG B CA 1
ATOM 7314 C C . ARG B 1 183 ? 5.91 27.516 -2.734 1 96.19 183 ARG B C 1
ATOM 7316 O O . ARG B 1 183 ? 6.242 28.609 -3.168 1 96.19 183 ARG B O 1
ATOM 7323 N N . PRO B 1 184 ? 5.738 27.359 -1.466 1 98.31 184 PRO B N 1
ATOM 7324 C CA . PRO B 1 184 ? 5.902 28.516 -0.577 1 98.31 184 PRO B CA 1
ATOM 7325 C C . PRO B 1 184 ? 7.34 29.031 -0.544 1 98.31 184 PRO B C 1
ATOM 7327 O O . PRO B 1 184 ? 7.559 30.234 -0.407 1 98.31 184 PRO B O 1
ATOM 7330 N N . VAL B 1 185 ? 8.32 28.156 -0.656 1 98.62 185 VAL B N 1
ATOM 7331 C CA . VAL B 1 185 ? 9.711 28.609 -0.661 1 98.62 185 VAL B CA 1
ATOM 7332 C C . VAL B 1 185 ? 9.969 29.469 -1.896 1 98.62 185 VAL B C 1
ATOM 7334 O O . VAL B 1 185 ? 10.578 30.531 -1.802 1 98.62 185 VAL B O 1
ATOM 7337 N N . ARG B 1 186 ? 9.469 29.062 -3.012 1 97.62 186 ARG B N 1
ATOM 7338 C CA . ARG B 1 186 ? 9.703 29.781 -4.258 1 97.62 186 ARG B CA 1
ATOM 7339 C C . ARG B 1 186 ? 8.867 31.062 -4.316 1 97.62 186 ARG B C 1
ATOM 7341 O O . ARG B 1 186 ? 9.344 32.094 -4.766 1 97.62 186 ARG B O 1
ATOM 7348 N N . LYS B 1 187 ? 7.676 30.953 -3.867 1 96.69 187 LYS B N 1
ATOM 7349 C CA . LYS B 1 187 ? 6.719 32.031 -4.043 1 96.69 187 LYS B CA 1
ATOM 7350 C C . LYS B 1 187 ? 6.844 33.062 -2.93 1 96.69 187 LYS B C 1
ATOM 7352 O O . LYS B 1 187 ? 6.785 34.281 -3.182 1 96.69 187 LYS B O 1
ATOM 7357 N N . ALA B 1 188 ? 6.973 32.562 -1.656 1 98.31 188 ALA B N 1
ATOM 7358 C CA . ALA B 1 188 ? 6.844 33.469 -0.506 1 98.31 188 ALA B CA 1
ATOM 7359 C C . ALA B 1 188 ? 8.195 33.688 0.179 1 98.31 188 ALA B C 1
ATOM 7361 O O . ALA B 1 188 ? 8.352 34.594 0.986 1 98.31 188 ALA B O 1
ATOM 7362 N N . LYS B 1 189 ? 9.203 32.844 -0.135 1 98.25 189 LYS B N 1
ATOM 7363 C CA . LYS B 1 189 ? 10.586 33 0.313 1 98.25 189 LYS B CA 1
ATOM 7364 C C . LYS B 1 189 ? 10.656 33.188 1.829 1 98.25 189 LYS B C 1
ATOM 7366 O O . LYS B 1 189 ? 11.133 34.188 2.326 1 98.25 189 LYS B O 1
ATOM 7371 N N . PRO B 1 190 ? 10.234 32.188 2.551 1 98.81 190 PRO B N 1
ATOM 7372 C CA . PRO B 1 190 ? 10.352 32.281 4.008 1 98.81 190 PRO B CA 1
ATOM 7373 C C . PRO B 1 190 ? 11.766 32.625 4.469 1 98.81 190 PRO B C 1
ATOM 7375 O O . PRO B 1 190 ? 12.742 32.188 3.85 1 98.81 190 PRO B O 1
ATOM 7378 N N . TRP B 1 191 ? 11.836 33.344 5.602 1 98.62 191 TRP B N 1
ATOM 7379 C CA . TRP B 1 191 ? 13.141 33.75 6.105 1 98.62 191 TRP B CA 1
ATOM 7380 C C . TRP B 1 191 ? 13.914 32.562 6.664 1 98.62 191 TRP B C 1
ATOM 7382 O O . TRP B 1 191 ? 15.141 32.562 6.672 1 98.62 191 TRP B O 1
ATOM 7392 N N . THR B 1 192 ? 13.172 31.609 7.207 1 98.75 192 THR B N 1
ATOM 7393 C CA . THR B 1 192 ? 13.805 30.422 7.758 1 98.75 192 THR B CA 1
ATOM 7394 C C . THR B 1 192 ? 12.992 29.172 7.43 1 98.75 192 THR B C 1
ATOM 7396 O O . THR B 1 192 ? 11.812 29.266 7.078 1 98.75 192 THR B O 1
ATOM 7399 N N . VAL B 1 193 ? 13.625 28.016 7.418 1 98.88 193 VAL B N 1
ATOM 7400 C CA . VAL B 1 193 ? 13.039 26.688 7.312 1 98.88 193 VAL B CA 1
ATOM 7401 C C . VAL B 1 193 ? 13.461 25.844 8.516 1 98.88 193 VAL B C 1
ATOM 7403 O O . VAL B 1 193 ? 14.617 25.891 8.938 1 98.88 193 VAL B O 1
ATOM 7406 N N . MET B 1 194 ? 12.539 25.188 9.117 1 98.75 194 MET B N 1
ATOM 7407 C CA . MET B 1 194 ? 12.867 24.297 10.234 1 98.75 194 MET B CA 1
ATOM 7408 C C . MET B 1 194 ? 12.961 22.844 9.773 1 98.75 194 MET B C 1
ATOM 7410 O O . MET B 1 194 ? 11.992 22.297 9.266 1 98.75 194 MET B O 1
ATOM 7414 N N . CYS B 1 195 ? 14.094 22.234 9.93 1 98.44 195 CYS B N 1
ATOM 7415 C CA . CYS B 1 195 ? 14.219 20.828 9.562 1 98.44 195 CYS B CA 1
ATOM 7416 C C . CYS B 1 195 ? 13.492 19.938 10.562 1 98.44 195 CYS B C 1
ATOM 7418 O O . CYS B 1 195 ? 13.32 20.312 11.719 1 98.44 195 CYS B O 1
ATOM 7420 N N . ALA B 1 196 ? 13.109 18.812 10.133 1 97.94 196 ALA B N 1
ATOM 7421 C CA . ALA B 1 196 ? 12.391 17.844 10.953 1 97.94 196 ALA B CA 1
ATOM 7422 C C . ALA B 1 196 ? 13.359 17.047 11.828 1 97.94 196 ALA B C 1
ATOM 7424 O O . ALA B 1 196 ? 14.562 17.328 11.852 1 97.94 196 ALA B O 1
ATOM 7425 N N . TYR B 1 197 ? 12.812 16.078 12.594 1 97.19 197 TYR B N 1
ATOM 7426 C CA . TYR B 1 197 ? 13.57 15.242 13.508 1 97.19 197 TYR B CA 1
ATOM 7427 C C . TYR B 1 197 ? 14.031 13.961 12.82 1 97.19 197 TYR B C 1
ATOM 7429 O O . TYR B 1 197 ? 15.156 13.508 13.023 1 97.19 197 TYR B O 1
ATOM 7437 N N . ASN B 1 198 ? 13.148 13.383 12.031 1 97.56 198 ASN B N 1
ATOM 7438 C CA . ASN B 1 198 ? 13.234 12.023 11.516 1 97.56 198 ASN B CA 1
ATOM 7439 C C . ASN B 1 198 ? 14.383 11.867 10.523 1 97.56 198 ASN B C 1
ATOM 7441 O O . ASN B 1 198 ? 15.008 12.852 10.133 1 97.56 198 ASN B O 1
ATOM 7445 N N . ARG B 1 199 ? 14.711 10.625 10.258 1 97.69 199 ARG B N 1
ATOM 7446 C CA . ARG B 1 199 ? 15.562 10.32 9.117 1 97.69 199 ARG B CA 1
ATOM 7447 C C . ARG B 1 199 ? 14.75 10.234 7.828 1 97.69 199 ARG B C 1
ATOM 7449 O O . ARG B 1 199 ? 13.562 9.914 7.859 1 97.69 199 ARG B O 1
ATOM 7456 N N . ILE B 1 200 ? 15.32 10.617 6.789 1 98.44 200 ILE B N 1
ATOM 7457 C CA . ILE B 1 200 ? 14.773 10.445 5.449 1 98.44 200 ILE B CA 1
ATOM 7458 C C . ILE B 1 200 ? 15.664 9.5 4.648 1 98.44 200 ILE B C 1
ATOM 7460 O O . ILE B 1 200 ? 16.797 9.852 4.305 1 98.44 200 ILE B O 1
ATOM 7464 N N . ASN B 1 201 ? 15.039 8.32 4.309 1 97.5 201 ASN B N 1
ATOM 7465 C CA . ASN B 1 201 ? 15.805 7.281 3.625 1 97.5 201 ASN B CA 1
ATOM 7466 C C . ASN B 1 201 ? 17.141 7.027 4.312 1 97.5 201 ASN B C 1
ATOM 7468 O O . ASN B 1 201 ? 18.188 6.984 3.654 1 97.5 201 ASN B O 1
ATOM 7472 N N . GLY B 1 202 ? 17.125 7.031 5.578 1 97.19 202 GLY B N 1
ATOM 7473 C CA . GLY B 1 202 ? 18.25 6.59 6.383 1 97.19 202 GLY B CA 1
ATOM 7474 C C . GLY B 1 202 ? 19.125 7.734 6.875 1 97.19 202 GLY B C 1
ATOM 7475 O O . GLY B 1 202 ? 20.031 7.531 7.684 1 97.19 202 GLY B O 1
ATOM 7476 N N . VAL B 1 203 ? 18.812 8.992 6.465 1 98.12 203 VAL B N 1
ATOM 7477 C CA . VAL B 1 203 ? 19.656 10.133 6.824 1 98.12 203 VAL B CA 1
ATOM 7478 C C . VAL B 1 203 ? 18.828 11.125 7.652 1 98.12 203 VAL B C 1
ATOM 7480 O O . VAL B 1 203 ? 17.734 11.508 7.258 1 98.12 203 VAL B O 1
ATOM 7483 N N . TYR B 1 204 ? 19.328 11.539 8.82 1 98.19 204 TYR B N 1
ATOM 7484 C CA . TYR B 1 204 ? 18.609 12.508 9.641 1 98.19 204 TYR B CA 1
ATOM 7485 C C . TYR B 1 204 ? 18.328 13.789 8.867 1 98.19 204 TYR B C 1
ATOM 7487 O O . TYR B 1 204 ? 19.188 14.266 8.125 1 98.19 204 TYR B O 1
ATOM 7495 N N . ALA B 1 205 ? 17.203 14.367 9.094 1 98.5 205 ALA B N 1
ATOM 7496 C CA . ALA B 1 205 ? 16.766 15.562 8.375 1 98.5 205 ALA B CA 1
ATOM 7497 C C . ALA B 1 205 ? 17.766 16.688 8.531 1 98.5 205 ALA B C 1
ATOM 7499 O O . ALA B 1 205 ? 18.078 17.406 7.566 1 98.5 205 ALA B O 1
ATOM 7500 N N . ALA B 1 206 ? 18.344 16.844 9.688 1 98.25 206 ALA B N 1
ATOM 7501 C CA . ALA B 1 206 ? 19.266 17.922 9.977 1 98.25 206 ALA B CA 1
ATOM 7502 C C . ALA B 1 206 ? 20.609 17.703 9.273 1 98.25 206 ALA B C 1
ATOM 7504 O O . ALA B 1 206 ? 21.375 18.656 9.086 1 98.25 206 ALA B O 1
ATOM 7505 N N . GLU B 1 207 ? 20.906 16.484 8.898 1 98.5 207 GLU B N 1
ATOM 7506 C CA . GLU B 1 207 ? 22.156 16.141 8.25 1 98.5 207 GLU B CA 1
ATOM 7507 C C . GLU B 1 207 ? 21.953 15.867 6.766 1 98.5 207 GLU B C 1
ATOM 7509 O O . GLU B 1 207 ? 22.859 15.352 6.094 1 98.5 207 GLU B O 1
ATOM 7514 N N . ASN B 1 208 ? 20.844 16.156 6.23 1 98.62 208 ASN B N 1
ATOM 7515 C CA . ASN B 1 208 ? 20.484 15.742 4.879 1 98.62 208 ASN B CA 1
ATOM 7516 C C . ASN B 1 208 ? 20.906 16.781 3.842 1 98.62 208 ASN B C 1
ATOM 7518 O O . ASN B 1 208 ? 20.094 17.625 3.441 1 98.62 208 ASN B O 1
ATOM 7522 N N . LYS B 1 209 ? 22.078 16.641 3.322 1 98.69 209 LYS B N 1
ATOM 7523 C CA . LYS B 1 209 ? 22.641 17.594 2.379 1 98.69 209 LYS B CA 1
ATOM 7524 C C . LYS B 1 209 ? 21.781 17.688 1.117 1 98.69 209 LYS B C 1
ATOM 7526 O O . LYS B 1 209 ? 21.609 18.766 0.555 1 98.69 209 LYS B O 1
ATOM 7531 N N . GLU B 1 210 ? 21.266 16.562 0.653 1 98.25 210 GLU B N 1
ATOM 7532 C CA . GLU B 1 210 ? 20.422 16.562 -0.536 1 98.25 210 GLU B CA 1
ATOM 7533 C C . GLU B 1 210 ? 19.203 17.469 -0.353 1 98.25 210 GLU B C 1
ATOM 7535 O O . GLU B 1 210 ? 18.891 18.281 -1.228 1 98.25 210 GLU B O 1
ATOM 7540 N N . ALA B 1 211 ? 18.547 17.391 0.757 1 98.62 211 ALA B N 1
ATOM 7541 C CA . ALA B 1 211 ? 17.344 18.188 1.007 1 98.62 211 ALA B CA 1
ATOM 7542 C C . ALA B 1 211 ? 17.688 19.641 1.323 1 98.62 211 ALA B C 1
ATOM 7544 O O . ALA B 1 211 ? 17.109 20.562 0.74 1 98.62 211 ALA B O 1
ATOM 7545 N N . LEU B 1 212 ? 18.656 19.891 2.188 1 98.81 212 LEU B N 1
ATOM 7546 C CA . LEU B 1 212 ? 18.891 21.203 2.762 1 98.81 212 LEU B CA 1
ATOM 7547 C C . LEU B 1 212 ? 19.719 22.078 1.81 1 98.81 212 LEU B C 1
ATOM 7549 O O . LEU B 1 212 ? 19.578 23.297 1.81 1 98.81 212 LEU B O 1
ATOM 7553 N N . THR B 1 213 ? 20.594 21.469 1.038 1 98.69 213 THR B N 1
ATOM 7554 C CA . THR B 1 213 ? 21.469 22.25 0.185 1 98.69 213 THR B CA 1
ATOM 7555 C C . THR B 1 213 ? 21.141 22.031 -1.288 1 98.69 213 THR B C 1
ATOM 7557 O O . THR B 1 213 ? 20.812 22.984 -2 1 98.69 213 THR B O 1
ATOM 7560 N N . ASP B 1 214 ? 21.109 20.797 -1.756 1 98.44 214 ASP B N 1
ATOM 7561 C CA . ASP B 1 214 ? 20.938 20.562 -3.186 1 98.44 214 ASP B CA 1
ATOM 7562 C C . ASP B 1 214 ? 19.547 21 -3.641 1 98.44 214 ASP B C 1
ATOM 7564 O O . ASP B 1 214 ? 19.406 21.688 -4.66 1 98.44 214 ASP B O 1
ATOM 7568 N N . ILE B 1 215 ? 18.547 20.672 -2.902 1 98.5 215 ILE B N 1
ATOM 7569 C CA . ILE B 1 215 ? 17.188 20.969 -3.309 1 98.5 215 ILE B CA 1
ATOM 7570 C C . ILE B 1 215 ? 16.781 22.328 -2.777 1 98.5 215 ILE B C 1
ATOM 7572 O O . ILE B 1 215 ? 16.484 23.25 -3.555 1 98.5 215 ILE B O 1
ATOM 7576 N N . LEU B 1 216 ? 16.75 22.547 -1.514 1 98.81 216 LEU B N 1
ATOM 7577 C CA . LEU B 1 216 ? 16.234 23.766 -0.883 1 98.81 216 LEU B CA 1
ATOM 7578 C C . LEU B 1 216 ? 17 24.984 -1.373 1 98.81 216 LEU B C 1
ATOM 7580 O O . LEU B 1 216 ? 16.391 25.953 -1.846 1 98.81 216 LEU B O 1
ATOM 7584 N N . ARG B 1 217 ? 18.328 25.016 -1.263 1 98.56 217 ARG B N 1
ATOM 7585 C CA . ARG B 1 217 ? 19.109 26.172 -1.667 1 98.56 217 ARG B CA 1
ATOM 7586 C C . ARG B 1 217 ? 19.422 26.125 -3.158 1 98.56 217 ARG B C 1
ATOM 7588 O O . ARG B 1 217 ? 19.328 27.141 -3.85 1 98.56 217 ARG B O 1
ATOM 7595 N N . GLY B 1 218 ? 19.844 24.953 -3.654 1 98.31 218 GLY B N 1
ATOM 7596 C CA . GLY B 1 218 ? 20.234 24.828 -5.047 1 98.31 218 GLY B CA 1
ATOM 7597 C C . GLY B 1 218 ? 19.078 24.969 -6.012 1 98.31 218 GLY B C 1
ATOM 7598 O O . GLY B 1 218 ? 19.031 25.891 -6.824 1 98.31 218 GLY B O 1
ATOM 7599 N N . GLU B 1 219 ? 18.125 24.109 -5.879 1 97.88 219 GLU B N 1
ATOM 7600 C CA . GLU B 1 219 ? 17.016 24.062 -6.824 1 97.88 219 GLU B CA 1
ATOM 7601 C C . GLU B 1 219 ? 16 25.156 -6.531 1 97.88 219 GLU B C 1
ATOM 7603 O O . GLU B 1 219 ? 15.477 25.797 -7.453 1 97.88 219 GLU B O 1
ATOM 7608 N N . TRP B 1 220 ? 15.688 25.438 -5.25 1 98.38 220 TRP B N 1
ATOM 7609 C CA . TRP B 1 220 ? 14.562 26.297 -4.918 1 98.38 220 TRP B CA 1
ATOM 7610 C C . TRP B 1 220 ? 15.047 27.719 -4.594 1 98.38 220 TRP B C 1
ATOM 7612 O O . TRP B 1 220 ? 14.234 28.625 -4.391 1 98.38 220 TRP B O 1
ATOM 7622 N N . ASN B 1 221 ? 16.344 27.922 -4.551 1 97.94 221 ASN B N 1
ATOM 7623 C CA . ASN B 1 221 ? 16.938 29.234 -4.348 1 97.94 221 ASN B CA 1
ATOM 7624 C C . ASN B 1 221 ? 16.562 29.828 -2.994 1 97.94 221 ASN B C 1
ATOM 7626 O O . ASN B 1 221 ? 16.156 30.984 -2.91 1 97.94 221 ASN B O 1
ATOM 7630 N N . PHE B 1 222 ? 16.609 29.078 -1.992 1 98.19 222 PHE B N 1
ATOM 7631 C CA . PHE B 1 222 ? 16.375 29.531 -0.624 1 98.19 222 PHE B CA 1
ATOM 7632 C C . PHE B 1 222 ? 17.578 30.297 -0.095 1 98.19 222 PHE B C 1
ATOM 7634 O O . PHE B 1 222 ? 18.703 29.797 -0.142 1 98.19 222 PHE B O 1
ATOM 7641 N N . HIS B 1 223 ? 17.344 31.438 0.516 1 96.88 223 HIS B N 1
ATOM 7642 C CA . HIS B 1 223 ? 18.453 32.281 0.928 1 96.88 223 HIS B CA 1
ATOM 7643 C C . HIS B 1 223 ? 18.469 32.469 2.441 1 96.88 223 HIS B C 1
ATOM 7645 O O . HIS B 1 223 ? 19.438 33 2.992 1 96.88 223 HIS B O 1
ATOM 7651 N N . GLY B 1 224 ? 17.5 32 3.154 1 98.25 224 GLY B N 1
ATOM 7652 C CA . GLY B 1 224 ? 17.438 32.125 4.602 1 98.25 224 GLY B CA 1
ATOM 7653 C C . GLY B 1 224 ? 18.281 31.109 5.332 1 98.25 224 GLY B C 1
ATOM 7654 O O . GLY B 1 224 ? 19.203 30.531 4.75 1 98.25 224 GLY B O 1
ATOM 7655 N N . PHE B 1 225 ? 18.109 30.969 6.629 1 98.62 225 PHE B N 1
ATOM 7656 C CA . PHE B 1 225 ? 18.828 29.922 7.344 1 98.62 225 PHE B CA 1
ATOM 7657 C C . PHE B 1 225 ? 17.906 28.781 7.734 1 98.62 225 PHE B C 1
ATOM 7659 O O . PHE B 1 225 ? 16.688 28.938 7.766 1 98.62 225 PHE B O 1
ATOM 7666 N N . VAL B 1 226 ? 18.469 27.609 7.891 1 98.88 226 VAL B N 1
ATOM 7667 C CA . VAL B 1 226 ? 17.766 26.422 8.375 1 98.88 226 VAL B CA 1
ATOM 7668 C C . VAL B 1 226 ? 17.984 26.266 9.875 1 98.88 226 VAL B C 1
ATOM 7670 O O . VAL B 1 226 ? 19.125 26.266 10.344 1 98.88 226 VAL B O 1
ATOM 7673 N N . VAL B 1 227 ? 16.922 26.25 10.617 1 98.81 227 VAL B N 1
ATOM 7674 C CA . VAL B 1 227 ? 16.969 26.016 12.055 1 98.81 227 VAL B CA 1
ATOM 7675 C C . VAL B 1 227 ? 16.5 24.594 12.367 1 98.81 227 VAL B C 1
ATOM 7677 O O . VAL B 1 227 ? 15.641 24.047 11.672 1 98.81 227 VAL B O 1
ATOM 7680 N N . SER B 1 228 ? 17.109 23.984 13.352 1 98.06 228 SER B N 1
ATOM 7681 C CA . SER B 1 228 ? 16.641 22.672 13.781 1 98.06 228 SER B CA 1
ATOM 7682 C C . SER B 1 228 ? 15.289 22.766 14.477 1 98.06 228 SER B C 1
ATOM 7684 O O . SER B 1 228 ? 14.938 23.812 15.016 1 98.06 228 SER B O 1
ATOM 7686 N N . ASP B 1 229 ? 14.539 21.703 14.383 1 96.31 229 ASP B N 1
ATOM 7687 C CA . ASP B 1 229 ? 13.523 21.562 15.43 1 96.31 229 ASP B CA 1
ATOM 7688 C C . ASP B 1 229 ? 14.172 21.359 16.797 1 96.31 229 ASP B C 1
ATOM 7690 O O . ASP B 1 229 ? 15.359 21.047 16.891 1 96.31 229 ASP B O 1
ATOM 7694 N N . TRP B 1 230 ? 13.484 21.688 17.797 1 93.25 230 TRP B N 1
ATOM 7695 C CA . TRP B 1 230 ? 14.031 21.719 19.156 1 93.25 230 TRP B CA 1
ATOM 7696 C C . TRP B 1 230 ? 14.477 20.312 19.578 1 93.25 230 TRP B C 1
ATOM 7698 O O . TRP B 1 230 ? 13.641 19.422 19.766 1 93.25 230 TRP B O 1
ATOM 7708 N N . GLY B 1 231 ? 15.742 20.109 19.641 1 91.69 231 GLY B N 1
ATOM 7709 C CA . GLY B 1 231 ? 16.312 18.844 20.062 1 91.69 231 GLY B CA 1
ATOM 7710 C C . GLY B 1 231 ? 16.531 17.875 18.906 1 91.69 231 GLY B C 1
ATOM 7711 O O . GLY B 1 231 ? 16.828 16.703 19.125 1 91.69 231 GLY B O 1
ATOM 7712 N N . ALA B 1 232 ? 16.484 18.312 17.719 1 95.19 232 ALA B N 1
ATOM 7713 C CA . ALA B 1 232 ? 16.531 17.438 16.547 1 95.19 232 ALA B CA 1
ATOM 7714 C C . ALA B 1 232 ? 17.969 17.109 16.172 1 95.19 232 ALA B C 1
ATOM 7716 O O . ALA B 1 232 ? 18.234 16.172 15.43 1 95.19 232 ALA B O 1
ATOM 7717 N N . VAL B 1 233 ? 18.969 17.781 16.703 1 95.88 233 VAL B N 1
ATOM 7718 C CA . VAL B 1 233 ? 20.359 17.672 16.25 1 95.88 233 VAL B CA 1
ATOM 7719 C C . VAL B 1 233 ? 20.984 16.391 16.781 1 95.88 233 VAL B C 1
ATOM 7721 O O . VAL B 1 233 ? 20.891 16.094 17.969 1 95.88 233 VAL B O 1
ATOM 7724 N N . ASN B 1 234 ? 21.547 15.602 15.922 1 93.56 234 ASN B N 1
ATOM 7725 C CA . ASN B 1 234 ? 22.297 14.383 16.219 1 93.56 234 ASN B CA 1
ATOM 7726 C C . ASN B 1 234 ? 23.797 14.594 16.094 1 93.56 234 ASN B C 1
ATOM 7728 O O . ASN B 1 234 ? 24.547 14.406 17.062 1 93.56 234 ASN B O 1
ATOM 7732 N N . ASP B 1 235 ? 24.281 15.094 15.023 1 95.62 235 ASP B N 1
ATOM 7733 C CA . ASP B 1 235 ? 25.672 15.398 14.711 1 95.62 235 ASP B CA 1
ATOM 7734 C C . ASP B 1 235 ? 25.812 16.844 14.219 1 95.62 235 ASP B C 1
ATOM 7736 O O . ASP B 1 235 ? 25.625 17.109 13.031 1 95.62 235 ASP B O 1
ATOM 7740 N N . ARG B 1 236 ? 26.359 17.672 15.094 1 96.5 236 ARG B N 1
ATOM 7741 C CA . ARG B 1 236 ? 26.312 19.109 14.844 1 96.5 236 ARG B CA 1
ATOM 7742 C C . ARG B 1 236 ? 27.234 19.484 13.688 1 96.5 236 ARG B C 1
ATOM 7744 O O . ARG B 1 236 ? 26.938 20.391 12.906 1 96.5 236 ARG B O 1
ATOM 7751 N N . VAL B 1 237 ? 28.359 18.875 13.633 1 97.75 237 VAL B N 1
ATOM 7752 C CA . VAL B 1 237 ? 29.328 19.172 12.57 1 97.75 237 VAL B CA 1
ATOM 7753 C C . VAL B 1 237 ? 28.75 18.734 11.227 1 97.75 237 VAL B C 1
ATOM 7755 O O . VAL B 1 237 ? 28.797 19.484 10.25 1 97.75 237 VAL B O 1
ATOM 7758 N N . ALA B 1 238 ? 28.172 17.531 11.172 1 97.75 238 ALA B N 1
ATOM 7759 C CA . ALA B 1 238 ? 27.531 17.047 9.953 1 97.75 238 ALA B CA 1
ATOM 7760 C C . ALA B 1 238 ? 26.359 17.938 9.547 1 97.75 238 ALA B C 1
ATOM 7762 O O . ALA B 1 238 ? 26.109 18.141 8.352 1 97.75 238 ALA B O 1
ATOM 7763 N N . ASP B 1 239 ? 25.672 18.5 10.547 1 98.12 239 ASP B N 1
ATOM 7764 C CA . ASP B 1 239 ? 24.562 19.406 10.297 1 98.12 239 ASP B CA 1
ATOM 7765 C C . ASP B 1 239 ? 25.031 20.641 9.523 1 98.12 239 ASP B C 1
ATOM 7767 O O . ASP B 1 239 ? 24.406 21.047 8.547 1 98.12 239 ASP B O 1
ATOM 7771 N N . LEU B 1 240 ? 26.094 21.234 9.977 1 98.25 240 LEU B N 1
ATOM 7772 C CA . LEU B 1 240 ? 26.609 22.438 9.336 1 98.25 240 LEU B CA 1
ATOM 7773 C C . LEU B 1 240 ? 27.047 22.141 7.898 1 98.25 240 LEU B C 1
ATOM 7775 O O . LEU B 1 240 ? 26.766 22.938 6.992 1 98.25 240 LEU B O 1
ATOM 7779 N N . GLU B 1 241 ? 27.656 21.016 7.773 1 98.06 241 GLU B N 1
ATOM 7780 C CA . GLU B 1 241 ? 28.125 20.625 6.445 1 98.06 241 GLU B CA 1
ATOM 7781 C C . GLU B 1 241 ? 26.938 20.438 5.488 1 98.06 241 GLU B C 1
ATOM 7783 O O . GLU B 1 241 ? 27.062 20.688 4.289 1 98.06 241 GLU B O 1
ATOM 7788 N N . SER B 1 242 ? 25.859 20.016 6.027 1 98.5 242 SER B N 1
ATOM 7789 C CA . SER B 1 242 ? 24.688 19.688 5.211 1 98.5 242 SER B CA 1
ATOM 7790 C C . SER B 1 242 ? 23.828 20.922 4.969 1 98.5 242 SER B C 1
ATOM 7792 O O . SER B 1 242 ? 22.938 20.906 4.113 1 98.5 242 SER B O 1
ATOM 7794 N N . GLY B 1 243 ? 24 21.984 5.715 1 98.44 243 GLY B N 1
ATOM 7795 C CA . GLY B 1 243 ? 23.281 23.219 5.449 1 98.44 243 GLY B CA 1
ATOM 7796 C C . GLY B 1 243 ? 22.344 23.609 6.566 1 98.44 243 GLY B C 1
ATOM 7797 O O . GLY B 1 243 ? 21.594 24.594 6.441 1 98.44 243 GLY B O 1
ATOM 7798 N N . MET B 1 244 ? 22.328 22.891 7.668 1 98.69 244 MET B N 1
ATOM 7799 C CA . MET B 1 244 ? 21.578 23.312 8.844 1 98.69 244 MET B CA 1
ATOM 7800 C C . MET B 1 244 ? 22.359 24.344 9.656 1 98.69 244 MET B C 1
ATOM 7802 O O . MET B 1 244 ? 23.438 24.031 10.172 1 98.69 244 MET B O 1
ATOM 7806 N N . ASP B 1 245 ? 21.859 25.516 9.914 1 98.75 245 ASP B N 1
ATOM 7807 C CA . ASP B 1 245 ? 22.625 26.672 10.375 1 98.75 245 ASP B CA 1
ATOM 7808 C C . ASP B 1 245 ? 22.516 26.828 11.891 1 98.75 245 ASP B C 1
ATOM 7810 O O . ASP B 1 245 ? 23.516 26.953 12.586 1 98.75 245 ASP B O 1
ATOM 7814 N N . LEU B 1 246 ? 21.312 26.781 12.375 1 98.75 246 LEU B N 1
ATOM 7815 C CA . LEU B 1 246 ? 21.062 27.156 13.766 1 98.75 246 LEU B CA 1
ATOM 7816 C C . LEU B 1 246 ? 20.453 26 14.539 1 98.75 246 LEU B C 1
ATOM 7818 O O . LEU B 1 246 ? 19.391 25.5 14.18 1 98.75 246 LEU B O 1
ATOM 7822 N N . GLU B 1 247 ? 21.156 25.625 15.57 1 97.88 247 GLU B N 1
ATOM 7823 C CA . GLU B 1 247 ? 20.609 24.625 16.5 1 97.88 247 GLU B CA 1
ATOM 7824 C C . GLU B 1 247 ? 19.766 25.297 17.578 1 97.88 247 GLU B C 1
ATOM 7826 O O . GLU B 1 247 ? 20.203 26.25 18.219 1 97.88 247 GLU B O 1
ATOM 7831 N N . MET B 1 248 ? 18.531 24.812 17.641 1 95.75 248 MET B N 1
ATOM 7832 C CA . MET B 1 248 ? 17.688 25.203 18.75 1 95.75 248 MET B CA 1
ATOM 7833 C C . MET B 1 248 ? 17.219 23.984 19.547 1 95.75 248 MET B C 1
ATOM 7835 O O . MET B 1 248 ? 17.031 22.906 18.969 1 95.75 248 MET B O 1
ATOM 7839 N N . PRO B 1 249 ? 16.938 23.984 20.891 1 92.25 249 PRO B N 1
ATOM 7840 C CA . PRO B 1 249 ? 17.312 25.188 21.641 1 92.25 249 PRO B CA 1
ATOM 7841 C C . PRO B 1 249 ? 18.812 25.25 21.938 1 92.25 249 PRO B C 1
ATOM 7843 O O . PRO B 1 249 ? 19.625 24.906 21.078 1 92.25 249 PRO B O 1
ATOM 7846 N N . SER B 1 250 ? 19.234 25.688 23.141 1 91 250 SER B N 1
ATOM 7847 C CA . SER B 1 250 ? 20.625 25.766 23.547 1 91 250 SER B CA 1
ATOM 7848 C C . SER B 1 250 ? 21.172 24.391 23.938 1 91 250 SER B C 1
ATOM 7850 O O . SER B 1 250 ? 20.438 23.562 24.5 1 91 250 SER B O 1
ATOM 7852 N N . SER B 1 251 ? 22.391 24.125 23.516 1 89.56 251 SER B N 1
ATOM 7853 C CA . SER B 1 251 ? 23.094 22.969 24.062 1 89.56 251 SER B CA 1
ATOM 7854 C C . SER B 1 251 ? 24.156 23.391 25.062 1 89.56 251 SER B C 1
ATOM 7856 O O . SER B 1 251 ? 25.125 22.656 25.297 1 89.56 251 SER B O 1
ATOM 7858 N N . PHE B 1 252 ? 24.031 24.609 25.5 1 89.75 252 PHE B N 1
ATOM 7859 C CA . PHE B 1 252 ? 24.828 25.141 26.609 1 89.75 252 PHE B CA 1
ATOM 7860 C C . PHE B 1 252 ? 26.312 25.141 26.266 1 89.75 252 PHE B C 1
ATOM 7862 O O . PHE B 1 252 ? 27.141 24.828 27.125 1 89.75 252 PHE B O 1
ATOM 7869 N N . GLY B 1 253 ? 26.578 25.312 25.062 1 91.81 253 GLY B N 1
ATOM 7870 C CA . GLY B 1 253 ? 27.938 25.516 24.609 1 91.81 253 GLY B CA 1
ATOM 7871 C C . GLY B 1 253 ? 28.641 24.219 24.234 1 91.81 253 GLY B C 1
ATOM 7872 O O . GLY B 1 253 ? 29.703 24.234 23.625 1 91.81 253 GLY B O 1
ATOM 7873 N N . MET B 1 254 ? 28.078 23.125 24.547 1 90.88 254 MET B N 1
ATOM 7874 C CA . MET B 1 254 ? 28.703 21.828 24.297 1 90.88 254 MET B CA 1
ATOM 7875 C C . MET B 1 254 ? 28.922 21.609 22.797 1 90.88 254 MET B C 1
ATOM 7877 O O . MET B 1 254 ? 30 21.203 22.375 1 90.88 254 MET B O 1
ATOM 7881 N N . ARG B 1 255 ? 27.953 21.859 21.984 1 93.5 255 ARG B N 1
ATOM 7882 C CA . ARG B 1 255 ? 28.047 21.609 20.547 1 93.5 255 ARG B CA 1
ATOM 7883 C C . ARG B 1 255 ? 28.797 22.75 19.859 1 93.5 255 ARG B C 1
ATOM 7885 O O . ARG B 1 255 ? 29.359 22.562 18.781 1 93.5 255 ARG B O 1
ATOM 7892 N N . ASP B 1 256 ? 28.797 23.938 20.469 1 95.69 256 ASP B N 1
ATOM 7893 C CA . ASP B 1 256 ? 29.672 24.984 19.984 1 95.69 256 ASP B CA 1
ATOM 7894 C C . ASP B 1 256 ? 31.141 24.547 20 1 95.69 256 ASP B C 1
ATOM 7896 O O . ASP B 1 256 ? 31.891 24.797 19.062 1 95.69 256 ASP B O 1
ATOM 7900 N N . ALA B 1 257 ? 31.453 23.922 21.125 1 95.62 257 ALA B N 1
ATOM 7901 C CA . ALA B 1 257 ? 32.812 23.422 21.281 1 95.62 257 ALA B CA 1
ATOM 7902 C C . ALA B 1 257 ? 33.156 22.391 20.219 1 95.62 257 ALA B C 1
ATOM 7904 O O . ALA B 1 257 ? 34.281 22.297 19.766 1 95.62 257 ALA B O 1
ATOM 7905 N N . GLU B 1 258 ? 32.188 21.609 19.844 1 95.5 258 GLU B N 1
ATOM 7906 C CA . GLU B 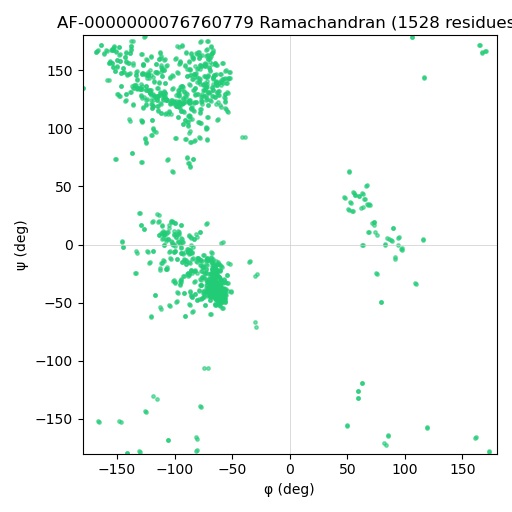1 258 ? 32.375 20.625 18.797 1 95.5 258 GLU B CA 1
ATOM 7907 C C . GLU B 1 258 ? 32.719 21.297 17.453 1 95.5 258 GLU B C 1
ATOM 7909 O O . GLU B 1 258 ? 33.531 20.797 16.688 1 95.5 258 GLU B O 1
ATOM 7914 N N . ILE B 1 259 ? 32.031 22.359 17.156 1 98.06 259 ILE B N 1
ATOM 7915 C CA . ILE B 1 259 ? 32.281 23.109 15.93 1 98.06 259 ILE B CA 1
ATOM 7916 C C . ILE B 1 259 ? 33.719 23.672 15.938 1 98.06 259 ILE B C 1
ATOM 7918 O O . ILE B 1 259 ? 34.438 23.516 14.961 1 98.06 259 ILE B O 1
ATOM 7922 N N . VAL B 1 260 ? 34.094 24.266 17.062 1 98.44 260 VAL B N 1
ATOM 7923 C CA . VAL B 1 260 ? 35.406 24.891 17.188 1 98.44 260 VAL B CA 1
ATOM 7924 C C . VAL B 1 260 ? 36.469 23.828 16.984 1 98.44 260 VAL B C 1
ATOM 7926 O O . VAL B 1 260 ? 37.438 24.047 16.25 1 98.44 260 VAL B O 1
ATOM 7929 N N . LYS B 1 261 ? 36.281 22.734 17.688 1 97.88 261 LYS B N 1
ATOM 7930 C CA . LYS B 1 261 ? 37.25 21.641 17.562 1 97.88 261 LYS B CA 1
ATOM 7931 C C . LYS B 1 261 ? 37.344 21.156 16.125 1 97.88 261 LYS B C 1
ATOM 7933 O O . LYS B 1 261 ? 38.469 20.906 15.633 1 97.88 261 LYS B O 1
ATOM 7938 N N . ALA B 1 262 ? 36.25 20.984 15.445 1 98.38 262 ALA B N 1
ATOM 7939 C CA . ALA B 1 262 ? 36.219 20.484 14.07 1 98.38 262 ALA B CA 1
ATOM 7940 C C . ALA B 1 262 ? 36.938 21.453 13.125 1 98.38 262 ALA B C 1
ATOM 7942 O O . ALA B 1 262 ? 37.625 21.016 12.203 1 98.38 262 ALA B O 1
ATOM 7943 N N . VAL B 1 263 ? 36.75 22.75 13.336 1 98.38 263 VAL B N 1
ATOM 7944 C CA . VAL B 1 263 ? 37.438 23.75 12.5 1 98.38 263 VAL B CA 1
ATOM 7945 C C . VAL B 1 263 ? 38.938 23.734 12.781 1 98.38 263 VAL B C 1
ATOM 7947 O O . VAL B 1 263 ? 39.75 23.734 11.852 1 98.38 263 VAL B O 1
ATOM 7950 N N . ARG B 1 264 ? 39.344 23.688 13.984 1 98.31 264 ARG B N 1
ATOM 7951 C CA . ARG B 1 264 ? 40.719 23.734 14.383 1 98.31 264 ARG B CA 1
ATOM 7952 C C . ARG B 1 264 ? 41.5 22.516 13.883 1 98.31 264 ARG B C 1
ATOM 7954 O O . ARG B 1 264 ? 42.656 22.609 13.5 1 98.31 264 ARG B O 1
ATOM 7961 N N . CYS B 1 265 ? 40.844 21.438 13.938 1 97.75 265 CYS B N 1
ATOM 7962 C CA . CYS B 1 265 ? 41.531 20.219 13.523 1 97.75 265 CYS B CA 1
ATOM 7963 C C . CYS B 1 265 ? 41.375 19.984 12.023 1 97.75 265 CYS B C 1
ATOM 7965 O O . CYS B 1 265 ? 41.844 18.984 11.5 1 97.75 265 CYS B O 1
ATOM 7967 N N . GLY B 1 266 ? 40.594 20.797 11.336 1 97.19 266 GLY B N 1
ATOM 7968 C CA . GLY B 1 266 ? 40.5 20.766 9.883 1 97.19 266 GLY B CA 1
ATOM 7969 C C . GLY B 1 266 ? 39.375 19.906 9.367 1 97.19 266 GLY B C 1
ATOM 7970 O O . GLY B 1 266 ? 39.156 19.812 8.156 1 97.19 266 GLY B O 1
ATOM 7971 N N . ARG B 1 267 ? 38.625 19.281 10.211 1 97.25 267 ARG B N 1
ATOM 7972 C CA . ARG B 1 267 ? 37.5 18.438 9.828 1 97.25 267 ARG B CA 1
ATOM 7973 C C . ARG B 1 267 ? 36.406 19.266 9.188 1 97.25 267 ARG B C 1
ATOM 7975 O O . ARG B 1 267 ? 35.656 18.766 8.336 1 97.25 267 ARG B O 1
ATOM 7982 N N . LEU B 1 268 ? 36.25 20.484 9.547 1 98.12 268 LEU B N 1
ATOM 7983 C CA . LEU B 1 268 ? 35.25 21.422 9.031 1 98.12 268 LEU B CA 1
ATOM 7984 C C . LEU B 1 268 ? 35.906 22.719 8.57 1 98.12 268 LEU B C 1
ATOM 7986 O O . LEU B 1 268 ? 36.531 23.406 9.359 1 98.12 268 LEU B O 1
ATOM 7990 N N . PRO B 1 269 ? 35.781 23.016 7.25 1 98 269 PRO B N 1
ATOM 7991 C CA . PRO B 1 269 ? 36.281 24.312 6.82 1 98 269 PRO B CA 1
ATOM 7992 C C . PRO B 1 269 ? 35.594 25.484 7.508 1 98 269 PRO B C 1
ATOM 7994 O O . PRO B 1 269 ? 34.375 25.5 7.629 1 98 269 PRO B O 1
ATOM 7997 N N . GLU B 1 270 ? 36.344 26.469 7.902 1 97.81 270 GLU B N 1
ATOM 7998 C CA . GLU B 1 270 ? 35.781 27.641 8.578 1 97.81 270 GLU B CA 1
ATOM 7999 C C . GLU B 1 270 ? 34.781 28.375 7.676 1 97.81 270 GLU B C 1
ATOM 8001 O O . GLU B 1 270 ? 33.844 28.984 8.164 1 97.81 270 GLU B O 1
ATOM 8006 N N . ALA B 1 271 ? 35.031 28.234 6.387 1 97.88 271 ALA B N 1
ATOM 8007 C CA . ALA B 1 271 ? 34.156 28.891 5.422 1 97.88 271 ALA B CA 1
ATOM 8008 C C . ALA B 1 271 ? 32.719 28.391 5.559 1 97.88 271 ALA B C 1
ATOM 8010 O O . ALA B 1 271 ? 31.781 29.141 5.32 1 97.88 271 ALA B O 1
ATOM 8011 N N . VAL B 1 272 ? 32.562 27.109 5.898 1 98.31 272 VAL B N 1
ATOM 8012 C CA . VAL B 1 272 ? 31.219 26.547 6.117 1 98.31 272 VAL B CA 1
ATOM 8013 C C . VAL B 1 272 ? 30.562 27.234 7.309 1 98.31 272 VAL B C 1
ATOM 8015 O O . VAL B 1 272 ? 29.375 27.578 7.25 1 98.31 272 VAL B O 1
ATOM 8018 N N . LEU B 1 273 ? 31.266 27.406 8.344 1 98.44 273 LEU B N 1
ATOM 8019 C CA . LEU B 1 273 ? 30.797 28.109 9.516 1 98.44 273 LEU B CA 1
ATOM 8020 C C . LEU B 1 273 ? 30.469 29.562 9.18 1 98.44 273 LEU B C 1
ATOM 8022 O O . LEU B 1 273 ? 29.438 30.094 9.586 1 98.44 273 LEU B O 1
ATOM 8026 N N . ASP B 1 274 ? 31.375 30.25 8.438 1 98.38 274 ASP B N 1
ATOM 8027 C CA . ASP B 1 274 ? 31.156 31.641 8.039 1 98.38 274 ASP B CA 1
ATOM 8028 C C . ASP B 1 274 ? 29.875 31.812 7.25 1 98.38 274 ASP B C 1
ATOM 8030 O O . ASP B 1 274 ? 29.156 32.812 7.402 1 98.38 274 ASP B O 1
ATOM 8034 N N . ARG B 1 275 ? 29.594 30.875 6.418 1 98.12 275 ARG B N 1
ATOM 8035 C CA . ARG B 1 275 ? 28.359 30.922 5.625 1 98.12 275 ARG B CA 1
ATOM 8036 C C . ARG B 1 275 ? 27.125 30.859 6.516 1 98.12 275 ARG B C 1
ATOM 8038 O O . ARG B 1 275 ? 26.156 31.578 6.301 1 98.12 275 ARG B O 1
ATOM 8045 N N . ALA B 1 276 ? 27.156 29.922 7.422 1 98.56 276 ALA B N 1
ATOM 8046 C CA . ALA B 1 276 ? 26.031 29.797 8.352 1 98.56 276 ALA B CA 1
ATOM 8047 C C . ALA B 1 276 ? 25.844 31.078 9.164 1 98.56 276 ALA B C 1
ATOM 8049 O O . ALA B 1 276 ? 24.719 31.562 9.305 1 98.56 276 ALA B O 1
ATOM 8050 N N . VAL B 1 277 ? 26.891 31.625 9.703 1 98.5 277 VAL B N 1
ATOM 8051 C CA . VAL B 1 277 ? 26.844 32.844 10.492 1 98.5 277 VAL B CA 1
ATOM 8052 C C . VAL B 1 277 ? 26.312 34 9.641 1 98.5 277 VAL B C 1
ATOM 8054 O O . VAL B 1 277 ? 25.5 34.812 10.117 1 98.5 277 VAL B O 1
ATOM 8057 N N . THR B 1 278 ? 26.797 34.062 8.461 1 98.44 278 THR B N 1
ATOM 8058 C CA . THR B 1 278 ? 26.344 35.125 7.543 1 98.44 278 THR B CA 1
ATOM 8059 C C . THR B 1 278 ? 24.828 35.031 7.359 1 98.44 278 THR B C 1
ATOM 8061 O O . THR B 1 278 ? 24.141 36.062 7.418 1 98.44 278 THR B O 1
ATOM 8064 N N . ARG B 1 279 ? 24.297 33.875 7.105 1 98.44 279 ARG B N 1
ATOM 8065 C CA . ARG B 1 279 ? 22.859 33.688 6.91 1 98.44 279 ARG B CA 1
ATOM 8066 C C . ARG B 1 279 ? 22.078 34.125 8.148 1 98.44 279 ARG B C 1
ATOM 8068 O O . ARG B 1 279 ? 21.047 34.781 8.047 1 98.44 279 ARG B O 1
ATOM 8075 N N . ILE B 1 280 ? 22.547 33.719 9.305 1 98.5 280 ILE B N 1
ATOM 8076 C CA . ILE B 1 280 ? 21.891 34.062 10.562 1 98.5 280 ILE B CA 1
ATOM 8077 C C . ILE B 1 280 ? 21.922 35.562 10.781 1 98.5 280 ILE B C 1
ATOM 8079 O O . ILE B 1 280 ? 20.891 36.156 11.109 1 98.5 280 ILE B O 1
ATOM 8083 N N . LEU B 1 281 ? 23.062 36.188 10.578 1 98.19 281 LEU B N 1
ATOM 8084 C CA . LEU B 1 281 ? 23.203 37.625 10.812 1 98.19 281 LEU B CA 1
ATOM 8085 C C . LEU B 1 281 ? 22.344 38.406 9.828 1 98.19 281 LEU B C 1
ATOM 8087 O O . LEU B 1 281 ? 21.828 39.469 10.172 1 98.19 281 LEU B O 1
ATOM 8091 N N . ARG B 1 282 ? 22.203 37.938 8.656 1 97.94 282 ARG B N 1
ATOM 8092 C CA . ARG B 1 282 ? 21.344 38.594 7.684 1 97.94 282 ARG B CA 1
ATOM 8093 C C . ARG B 1 282 ? 19.906 38.688 8.188 1 97.94 282 ARG B C 1
ATOM 8095 O O . ARG B 1 282 ? 19.234 39.688 8.016 1 97.94 282 ARG B O 1
ATOM 8102 N N . ILE B 1 283 ? 19.422 37.656 8.75 1 97.75 283 ILE B N 1
ATOM 8103 C CA . ILE B 1 283 ? 18.062 37.656 9.258 1 97.75 283 ILE B CA 1
ATOM 8104 C C . ILE B 1 283 ? 17.953 38.531 10.5 1 97.75 283 ILE B C 1
ATOM 8106 O O . ILE B 1 283 ? 16.969 39.219 10.695 1 97.75 283 ILE B O 1
ATOM 8110 N N . VAL B 1 284 ? 18.953 38.469 11.344 1 96.88 284 VAL B N 1
ATOM 8111 C CA . VAL B 1 284 ? 19 39.375 12.5 1 96.88 284 VAL B CA 1
ATOM 8112 C C . VAL B 1 284 ? 18.969 40.812 12.039 1 96.88 284 VAL B C 1
ATOM 8114 O O . VAL B 1 284 ? 18.266 41.656 12.625 1 96.88 284 VAL B O 1
ATOM 8117 N N . GLN B 1 285 ? 19.734 41.125 11.047 1 96.25 285 GLN B N 1
ATOM 8118 C CA . GLN B 1 285 ? 19.75 42.469 10.484 1 96.25 285 GLN B CA 1
ATOM 8119 C C . GLN B 1 285 ? 18.375 42.844 9.961 1 96.25 285 GLN B C 1
ATOM 8121 O O . GLN B 1 285 ? 17.922 43.969 10.188 1 96.25 285 GLN B O 1
ATOM 8126 N N . ARG B 1 286 ? 17.734 41.969 9.289 1 95.69 286 ARG B N 1
ATOM 8127 C CA . ARG B 1 286 ? 16.391 42.219 8.781 1 95.69 286 ARG B CA 1
ATOM 8128 C C . ARG B 1 286 ? 15.422 42.531 9.922 1 95.69 286 ARG B C 1
ATOM 8130 O O . ARG B 1 286 ? 14.57 43.406 9.805 1 95.69 286 ARG B O 1
ATOM 8137 N N . TYR B 1 287 ? 15.555 41.75 10.898 1 92.69 287 TYR B N 1
ATOM 8138 C CA . TYR B 1 287 ? 14.75 41.969 12.102 1 92.69 287 TYR B CA 1
ATOM 8139 C C . TYR B 1 287 ? 14.969 43.375 12.672 1 92.69 287 TYR B C 1
ATOM 8141 O O . TYR B 1 287 ? 14.008 44.062 12.977 1 92.69 287 TYR B O 1
ATOM 8149 N N . LEU B 1 288 ? 16.156 43.75 12.766 1 94.31 288 LEU B N 1
ATOM 8150 C CA . LEU B 1 288 ? 16.484 45.062 13.328 1 94.31 288 LEU B CA 1
ATOM 8151 C C . LEU B 1 288 ? 15.977 46.188 12.43 1 94.31 288 LEU B C 1
ATOM 8153 O O . LEU B 1 288 ? 15.375 47.125 12.914 1 94.31 288 LEU B O 1
ATOM 8157 N N . ASP B 1 289 ? 16.188 46 11.195 1 95.69 289 ASP B N 1
ATOM 8158 C CA . ASP B 1 289 ? 15.805 47.031 10.234 1 95.69 289 ASP B CA 1
ATOM 8159 C C . ASP B 1 289 ? 14.289 47.156 10.133 1 95.69 289 ASP B C 1
ATOM 8161 O O . ASP B 1 289 ? 13.758 48.219 9.828 1 95.69 289 ASP B O 1
ATOM 8165 N N . GLY B 1 290 ? 13.672 46.125 10.406 1 95.81 290 GLY B N 1
ATOM 8166 C CA . GLY B 1 290 ? 12.234 46.062 10.188 1 95.81 290 GLY B CA 1
ATOM 8167 C C . GLY B 1 290 ? 11.422 46.25 11.453 1 95.81 290 GLY B C 1
ATOM 8168 O O . GLY B 1 290 ? 10.195 46.188 11.438 1 95.81 290 GLY B O 1
ATOM 8169 N N . ARG B 1 291 ? 12.062 46.625 12.516 1 95.75 291 ARG B N 1
ATOM 8170 C CA . ARG B 1 291 ? 11.359 46.781 13.789 1 95.75 291 ARG B CA 1
ATOM 8171 C C . ARG B 1 291 ? 10.367 47.938 13.727 1 95.75 291 ARG B C 1
ATOM 8173 O O . ARG B 1 291 ? 10.664 48.969 13.156 1 95.75 291 ARG B O 1
ATOM 8180 N N . ASN B 1 292 ? 9.188 47.656 14.328 1 96.31 292 ASN B N 1
ATOM 8181 C CA . ASN B 1 292 ? 8.156 48.656 14.516 1 96.31 292 ASN B CA 1
ATOM 8182 C C . ASN B 1 292 ? 7.828 48.844 15.992 1 96.31 292 ASN B C 1
ATOM 8184 O O . ASN B 1 292 ? 6.91 48.219 16.516 1 96.31 292 ASN B O 1
ATOM 8188 N N . PRO B 1 293 ? 8.422 49.75 16.609 1 93.19 293 PRO B N 1
ATOM 8189 C CA . PRO B 1 293 ? 8.227 49.906 18.062 1 93.19 293 PRO B CA 1
ATOM 8190 C C . PRO B 1 293 ? 6.816 50.375 18.406 1 93.19 293 PRO B C 1
ATOM 8192 O O . PRO B 1 293 ? 6.402 50.312 19.562 1 93.19 293 PRO B O 1
ATOM 8195 N N . ASP B 1 294 ? 6.059 50.875 17.453 1 95.38 294 ASP B N 1
ATOM 8196 C CA . ASP B 1 294 ? 4.727 51.438 17.719 1 95.38 294 ASP B CA 1
ATOM 8197 C C . ASP B 1 294 ? 3.648 50.375 17.469 1 95.38 294 ASP B C 1
ATOM 8199 O O . ASP B 1 294 ? 2.455 50.656 17.578 1 95.38 294 ASP B O 1
ATOM 8203 N N . ALA B 1 295 ? 4.133 49.156 17.109 1 96.19 295 ALA B N 1
ATOM 8204 C CA . ALA B 1 295 ? 3.156 48.125 16.875 1 96.19 295 ALA B CA 1
ATOM 8205 C C . ALA B 1 295 ? 2.307 47.844 18.109 1 96.19 295 ALA B C 1
ATOM 8207 O O . ALA B 1 295 ? 2.814 47.906 19.234 1 96.19 295 ALA B O 1
ATOM 8208 N N . VAL B 1 296 ? 0.963 47.625 17.953 1 95.81 296 VAL B N 1
ATOM 8209 C CA . VAL B 1 296 ? 0.029 47.406 19.047 1 95.81 296 VAL B CA 1
ATOM 8210 C C . VAL B 1 296 ? -0.634 46.031 18.875 1 95.81 296 VAL B C 1
ATOM 8212 O O . VAL B 1 296 ? -1.119 45.719 17.781 1 95.81 296 VAL B O 1
ATOM 8215 N N . PHE B 1 297 ? -0.574 45.312 19.906 1 95.88 297 PHE B N 1
ATOM 8216 C CA . PHE B 1 297 ? -1.292 44.031 19.938 1 95.88 297 PHE B CA 1
ATOM 8217 C C . PHE B 1 297 ? -2.736 44.25 20.375 1 95.88 297 PHE B C 1
ATOM 8219 O O . PHE B 1 297 ? -3.047 44.125 21.562 1 95.88 297 PHE B O 1
ATOM 8226 N N . ASP B 1 298 ? -3.641 44.531 19.453 1 96.5 298 ASP B N 1
ATOM 8227 C CA . ASP B 1 298 ? -5.062 44.719 19.719 1 96.5 298 ASP B CA 1
ATOM 8228 C C . ASP B 1 298 ? -5.789 43.375 19.781 1 96.5 298 ASP B C 1
ATOM 8230 O O . ASP B 1 298 ? -6.391 42.938 18.781 1 96.5 298 ASP B O 1
ATOM 8234 N N . ARG B 1 299 ? -5.844 42.812 20.906 1 96.94 299 ARG B N 1
ATOM 8235 C CA . ARG B 1 299 ? -6.359 41.469 21.109 1 96.94 299 ARG B CA 1
ATOM 8236 C C . ARG B 1 299 ? -7.84 41.406 20.75 1 96.94 299 ARG B C 1
ATOM 8238 O O . ARG B 1 299 ? -8.312 40.375 20.25 1 96.94 299 ARG B O 1
ATOM 8245 N N . ASP B 1 300 ? -8.625 42.438 21 1 97.25 300 ASP B N 1
ATOM 8246 C CA . ASP B 1 300 ? -10.055 42.438 20.703 1 97.25 300 ASP B CA 1
ATOM 8247 C C . ASP B 1 300 ? -10.305 42.5 19.203 1 97.25 300 ASP B C 1
ATOM 8249 O O . ASP B 1 300 ? -11.172 41.781 18.688 1 97.25 300 ASP B O 1
ATOM 8253 N N . ALA B 1 301 ? -9.57 43.344 18.547 1 97.81 301 ALA B N 1
ATOM 8254 C CA . ALA B 1 301 ? -9.688 43.375 17.094 1 97.81 301 ALA B CA 1
ATOM 8255 C C . ALA B 1 301 ? -9.289 42.062 16.469 1 97.81 301 ALA B C 1
ATOM 8257 O O . ALA B 1 301 ? -9.93 41.594 15.516 1 97.81 301 ALA B O 1
ATOM 8258 N N . ASP B 1 302 ? -8.234 41.531 16.984 1 97.81 302 ASP B N 1
ATOM 8259 C CA . ASP B 1 302 ? -7.766 40.25 16.469 1 97.81 302 ASP B CA 1
ATOM 8260 C C . ASP B 1 302 ? -8.766 39.125 16.766 1 97.81 302 ASP B C 1
ATOM 8262 O O . ASP B 1 302 ? -8.906 38.188 15.984 1 97.81 302 ASP B O 1
ATOM 8266 N N . HIS B 1 303 ? -9.406 39.188 17.891 1 98 303 HIS B N 1
ATOM 8267 C CA . HIS B 1 303 ? -10.469 38.25 18.219 1 98 303 HIS B CA 1
ATOM 8268 C C . HIS B 1 303 ? -11.594 38.281 17.188 1 98 303 HIS B C 1
ATOM 8270 O O . HIS B 1 303 ? -12.102 37.25 16.766 1 98 303 HIS B O 1
ATOM 8276 N N . GLU B 1 304 ? -11.984 39.469 16.797 1 98.25 304 GLU B N 1
ATOM 8277 C CA . GLU B 1 304 ? -13.023 39.625 15.773 1 98.25 304 GLU B CA 1
ATOM 8278 C C . GLU B 1 304 ? -12.578 39.031 14.445 1 98.25 304 GLU B C 1
ATOM 8280 O O . GLU B 1 304 ? -13.375 38.406 13.734 1 98.25 304 GLU B O 1
ATOM 8285 N N . LEU B 1 305 ? -11.352 39.219 14.117 1 98.38 305 LEU B N 1
ATOM 8286 C CA . LEU B 1 305 ? -10.797 38.625 12.914 1 98.38 305 LEU B CA 1
ATOM 8287 C C . LEU B 1 305 ? -10.805 37.094 13.016 1 98.38 305 LEU B C 1
ATOM 8289 O O . LEU B 1 305 ? -11.133 36.406 12.047 1 98.38 305 LEU B O 1
ATOM 8293 N N . ALA B 1 306 ? -10.391 36.594 14.188 1 98.5 306 ALA B N 1
ATOM 8294 C CA . ALA B 1 306 ? -10.406 35.156 14.414 1 98.5 306 ALA B CA 1
ATOM 8295 C C . ALA B 1 306 ? -11.805 34.562 14.203 1 98.5 306 ALA B C 1
ATOM 8297 O O . ALA B 1 306 ? -11.953 33.469 13.641 1 98.5 306 ALA B O 1
ATOM 8298 N N . ARG B 1 307 ? -12.859 35.312 14.648 1 98.62 307 ARG B N 1
ATOM 8299 C CA . ARG B 1 307 ? -14.242 34.875 14.461 1 98.62 307 ARG B CA 1
ATOM 8300 C C . ARG B 1 307 ? -14.602 34.844 12.977 1 98.62 307 ARG B C 1
ATOM 8302 O O . ARG B 1 307 ? -15.227 33.906 12.5 1 98.62 307 ARG B O 1
ATOM 8309 N N . GLU B 1 308 ? -14.195 35.844 12.312 1 98.62 308 GLU B N 1
ATOM 8310 C CA . GLU B 1 308 ? -14.453 35.938 10.875 1 98.62 308 GLU B CA 1
ATOM 8311 C C . GLU B 1 308 ? -13.805 34.75 10.141 1 98.62 308 GLU B C 1
ATOM 8313 O O . GLU B 1 308 ? -14.453 34.094 9.32 1 98.62 308 GLU B O 1
ATOM 8318 N N . ILE B 1 309 ? -12.547 34.5 10.438 1 98.75 309 ILE B N 1
ATOM 8319 C CA . ILE B 1 309 ? -11.812 33.438 9.781 1 98.75 309 ILE B CA 1
ATOM 8320 C C . ILE B 1 309 ? -12.453 32.094 10.117 1 98.75 309 ILE B C 1
ATOM 8322 O O . ILE B 1 309 ? -12.656 31.25 9.234 1 98.75 309 ILE B O 1
ATOM 8326 N N . ALA B 1 310 ? -12.781 31.906 11.383 1 98.81 310 ALA B N 1
ATOM 8327 C CA . ALA B 1 310 ? -13.414 30.656 11.805 1 98.81 310 ALA B CA 1
ATOM 8328 C C . ALA B 1 310 ? -14.695 30.391 11.031 1 98.81 310 ALA B C 1
ATOM 8330 O O . ALA B 1 310 ? -14.945 29.266 10.586 1 98.81 310 ALA B O 1
ATOM 8331 N N . SER B 1 311 ? -15.523 31.406 10.836 1 98.69 311 SER B N 1
ATOM 8332 C CA . SER B 1 311 ? -16.812 31.266 10.172 1 98.69 311 SER B CA 1
ATOM 8333 C C . SER B 1 311 ? -16.641 30.922 8.695 1 98.69 311 SER B C 1
ATOM 8335 O O . SER B 1 311 ? -17.531 30.328 8.086 1 98.69 311 SER B O 1
ATOM 8337 N N . GLN B 1 312 ? -15.469 31.203 8.117 1 98.56 312 GLN B N 1
ATOM 8338 C CA . GLN B 1 312 ? -15.188 30.922 6.715 1 98.56 312 GLN B CA 1
ATOM 8339 C C . GLN B 1 312 ? -14.523 29.547 6.559 1 98.56 312 GLN B C 1
ATOM 8341 O O . GLN B 1 312 ? -14.359 29.062 5.438 1 98.56 312 GLN B O 1
ATOM 8346 N N . CYS B 1 313 ? -14.156 28.922 7.691 1 98.75 313 CYS B N 1
ATOM 8347 C CA . CYS B 1 313 ? -13.398 27.672 7.668 1 98.75 313 CYS B CA 1
ATOM 8348 C C . CYS B 1 313 ? -14.305 26.469 7.898 1 98.75 313 CYS B C 1
ATOM 8350 O O . CYS B 1 313 ? -14.023 25.375 7.414 1 98.75 313 CYS B O 1
ATOM 8352 N N . MET B 1 314 ? -15.383 26.609 8.656 1 98.88 314 MET B N 1
ATOM 8353 C CA . MET B 1 314 ? -16.234 25.5 9.047 1 98.88 314 MET B CA 1
ATOM 8354 C C . MET B 1 314 ? -16.922 24.891 7.828 1 98.88 314 MET B C 1
ATOM 8356 O O . MET B 1 314 ? -17.25 25.594 6.879 1 98.88 314 MET B O 1
ATOM 8360 N N . VAL B 1 315 ? -17.141 23.578 7.84 1 98.94 315 VAL B N 1
ATOM 8361 C CA . VAL B 1 315 ? -17.641 22.859 6.672 1 98.94 315 VAL B CA 1
ATOM 8362 C C . VAL B 1 315 ? -18.984 22.203 6.996 1 98.94 315 VAL B C 1
ATOM 8364 O O . VAL B 1 315 ? -19.078 21.391 7.91 1 98.94 315 VAL B O 1
ATOM 8367 N N . LEU B 1 316 ? -20.016 22.594 6.266 1 98.94 316 LEU B N 1
ATOM 8368 C CA . LEU B 1 316 ? -21.281 21.906 6.352 1 98.94 316 LEU B CA 1
ATOM 8369 C C . LEU B 1 316 ? -21.25 20.594 5.57 1 98.94 316 LEU B C 1
ATOM 8371 O O . LEU B 1 316 ? -21.109 20.594 4.348 1 98.94 316 LEU B O 1
ATOM 8375 N N . LEU B 1 317 ? -21.406 19.469 6.266 1 98.88 317 LEU B N 1
ATOM 8376 C CA . LEU B 1 317 ? -21.203 18.156 5.664 1 98.88 317 LEU B CA 1
ATOM 8377 C C . LEU B 1 317 ? -22.531 17.531 5.277 1 98.88 317 LEU B C 1
ATOM 8379 O O . LEU B 1 317 ? -22.609 16.719 4.348 1 98.88 317 LEU B O 1
ATOM 8383 N N . LYS B 1 318 ? -23.516 17.828 6.051 1 98.81 318 LYS B N 1
ATOM 8384 C CA . LYS B 1 318 ? -24.859 17.281 5.836 1 98.81 318 LYS B CA 1
ATOM 8385 C C . LYS B 1 318 ? -25.938 18.281 6.234 1 98.81 318 LYS B C 1
ATOM 8387 O O . LYS B 1 318 ? -25.797 18.984 7.242 1 98.81 318 LYS B O 1
ATOM 8392 N N . ASN B 1 319 ? -26.938 18.438 5.473 1 98.81 319 ASN B N 1
ATOM 8393 C CA . ASN B 1 319 ? -28.062 19.328 5.754 1 98.81 319 ASN B CA 1
ATOM 8394 C C . ASN B 1 319 ? -29.359 18.812 5.109 1 98.81 319 ASN B C 1
ATOM 8396 O O . ASN B 1 319 ? -29.906 19.469 4.211 1 98.81 319 ASN B O 1
ATOM 8400 N N . GLU B 1 320 ? -29.875 17.812 5.656 1 98.31 320 GLU B N 1
ATOM 8401 C CA . GLU B 1 320 ? -31.078 17.188 5.094 1 98.31 320 GLU B CA 1
ATOM 8402 C C . GLU B 1 320 ? -32.312 18.047 5.344 1 98.31 320 GLU B C 1
ATOM 8404 O O . GLU B 1 320 ? -32.5 18.547 6.453 1 98.31 320 GLU B O 1
ATOM 8409 N N . ASP B 1 321 ? -33.125 18.266 4.371 1 96.94 321 ASP B N 1
ATOM 8410 C CA . ASP B 1 321 ? -34.406 18.984 4.414 1 96.94 321 ASP B CA 1
ATOM 8411 C C . ASP B 1 321 ? -34.219 20.391 4.988 1 96.94 321 ASP B C 1
ATOM 8413 O O . ASP B 1 321 ? -35.094 20.891 5.715 1 96.94 321 ASP B O 1
ATOM 8417 N N . HIS B 1 322 ? -33 20.984 4.801 1 97.19 322 HIS B N 1
ATOM 8418 C CA . HIS B 1 322 ? -32.719 22.359 5.234 1 97.19 322 HIS B CA 1
ATOM 8419 C C . HIS B 1 322 ? -33 22.531 6.723 1 97.19 322 HIS B C 1
ATOM 8421 O O . HIS B 1 322 ? -33.625 23.5 7.129 1 97.19 322 HIS B O 1
ATOM 8427 N N . ILE B 1 323 ? -32.5 21.5 7.406 1 98.5 323 ILE B N 1
ATOM 8428 C CA . ILE B 1 323 ? -32.688 21.578 8.852 1 98.5 323 ILE B CA 1
ATOM 8429 C C . ILE B 1 323 ? -31.953 22.797 9.398 1 98.5 323 ILE B C 1
ATOM 8431 O O . ILE B 1 323 ? -32.344 23.359 10.422 1 98.5 323 ILE B O 1
ATOM 8435 N N . LEU B 1 324 ? -30.844 23.172 8.836 1 98.62 324 LEU B N 1
ATOM 8436 C CA . LEU B 1 324 ? -30.156 24.422 9.094 1 98.62 324 LEU B CA 1
ATOM 8437 C C . LEU B 1 324 ? -30.422 25.438 7.98 1 98.62 324 LEU B C 1
ATOM 8439 O O . LEU B 1 324 ? -30.578 25.062 6.82 1 98.62 324 LEU B O 1
ATOM 8443 N N . PRO B 1 325 ? -30.5 26.672 8.367 1 98.56 325 PRO B N 1
ATOM 8444 C CA . PRO B 1 325 ? -30.219 27.281 9.672 1 98.56 325 PRO B CA 1
ATOM 8445 C C . PRO B 1 325 ? -31.359 27.078 10.664 1 98.56 325 PRO B C 1
ATOM 8447 O O . PRO B 1 325 ? -32.5 26.812 10.258 1 98.56 325 PRO B O 1
ATOM 8450 N N . LEU B 1 326 ? -31.062 27.266 11.867 1 98.75 326 LEU B N 1
ATOM 8451 C CA . LEU B 1 326 ? -32.062 27.156 12.938 1 98.75 326 LEU B CA 1
ATOM 8452 C C . LEU B 1 326 ? -33 28.359 12.945 1 98.75 326 LEU B C 1
ATOM 8454 O O . LEU B 1 326 ? -32.625 29.438 12.484 1 98.75 326 LEU B O 1
ATOM 8458 N N . SER B 1 327 ? -34.219 28.109 13.508 1 97.81 327 SER B N 1
ATOM 8459 C CA . SER B 1 327 ? -35.125 29.219 13.773 1 97.81 327 SER B CA 1
ATOM 8460 C C . SER B 1 327 ? -34.625 30.062 14.953 1 97.81 327 SER B C 1
ATOM 8462 O O . SER B 1 327 ? -34.188 29.516 15.961 1 97.81 327 SER B O 1
ATOM 8464 N N . LYS B 1 328 ? -34.75 31.328 14.852 1 97.44 328 LYS B N 1
ATOM 8465 C CA . LYS B 1 328 ? -34.312 32.219 15.93 1 97.44 328 LYS B CA 1
ATOM 8466 C C . LYS B 1 328 ? -35.375 32.281 17.031 1 97.44 328 LYS B C 1
ATOM 8468 O O . LYS B 1 328 ? -35.125 32.75 18.125 1 97.44 328 LYS B O 1
ATOM 8473 N N . THR B 1 329 ? -36.594 31.734 16.75 1 97.56 329 THR B N 1
ATOM 8474 C CA . THR B 1 329 ? -37.688 31.859 17.688 1 97.56 329 THR B CA 1
ATOM 8475 C C . THR B 1 329 ? -38.062 30.5 18.281 1 97.56 329 THR B C 1
ATOM 8477 O O . THR B 1 329 ? -38.719 30.422 19.328 1 97.56 329 THR B O 1
ATOM 8480 N N . GLU B 1 330 ? -37.688 29.438 17.609 1 97.5 330 GLU B N 1
ATOM 8481 C CA . GLU B 1 330 ? -38 28.109 18.125 1 97.5 330 GLU B CA 1
ATOM 8482 C C . GLU B 1 330 ? -36.906 27.594 19.047 1 97.5 330 GLU B C 1
ATOM 8484 O O . GLU B 1 330 ? -35.719 27.953 18.875 1 97.5 330 GLU B O 1
ATOM 8489 N N . THR B 1 331 ? -37.25 26.75 20 1 98.44 331 THR B N 1
ATOM 8490 C CA . THR B 1 331 ? -36.312 26.266 21.016 1 98.44 331 THR B CA 1
ATOM 8491 C C . THR B 1 331 ? -35.375 25.203 20.406 1 98.44 331 THR B C 1
ATOM 8493 O O . THR B 1 331 ? -35.844 24.25 19.781 1 98.44 331 THR B O 1
ATOM 8496 N N . ALA B 1 332 ? -34.125 25.375 20.594 1 98.81 332 ALA B N 1
ATOM 8497 C CA . ALA B 1 332 ? -33.125 24.375 20.281 1 98.81 332 ALA B CA 1
ATOM 8498 C C . ALA B 1 332 ? -32.469 23.812 21.562 1 98.81 332 ALA B C 1
ATOM 8500 O O . ALA B 1 332 ? -32.469 24.484 22.594 1 98.81 332 ALA B O 1
ATOM 8501 N N . ALA B 1 333 ? -32.062 22.578 21.562 1 98.94 333 ALA B N 1
ATOM 8502 C CA . ALA B 1 333 ? -31.266 22 22.656 1 98.94 333 ALA B CA 1
ATOM 8503 C C . ALA B 1 333 ? -29.797 21.875 22.281 1 98.94 333 ALA B C 1
ATOM 8505 O O . ALA B 1 333 ? -29.453 21.172 21.312 1 98.94 333 ALA B O 1
ATOM 8506 N N . PHE B 1 334 ? -28.953 22.641 22.922 1 98.94 334 PHE B N 1
ATOM 8507 C CA . PHE B 1 334 ? -27.516 22.438 22.812 1 98.94 334 PHE B CA 1
ATOM 8508 C C . PHE B 1 334 ? -27.047 21.375 23.781 1 98.94 334 PHE B C 1
ATOM 8510 O O . PHE B 1 334 ? -27.156 21.531 25 1 98.94 334 PHE B O 1
ATOM 8517 N N . ILE B 1 335 ? -26.547 20.266 23.203 1 98.94 335 ILE B N 1
ATOM 8518 C CA . ILE B 1 335 ? -26.203 19.094 24 1 98.94 335 ILE B CA 1
ATOM 8519 C C . ILE B 1 335 ? -24.719 18.75 23.797 1 98.94 335 ILE B C 1
ATOM 8521 O O . ILE B 1 335 ? -24.25 18.703 22.656 1 98.94 335 ILE B O 1
ATOM 8525 N N . GLY B 1 336 ? -23.984 18.5 24.875 1 98.75 336 GLY B N 1
ATOM 8526 C CA . GLY B 1 336 ? -22.578 18.156 24.859 1 98.75 336 GLY B CA 1
ATOM 8527 C C . GLY B 1 336 ? -21.703 19.188 25.562 1 98.75 336 GLY B C 1
ATOM 8528 O O . GLY B 1 336 ? -21.922 20.391 25.406 1 98.75 336 GLY B O 1
ATOM 8529 N N . LYS B 1 337 ? -20.703 18.734 26.219 1 98.38 337 LYS B N 1
ATOM 8530 C CA . LYS B 1 337 ? -19.797 19.562 26.984 1 98.38 337 LYS B CA 1
ATOM 8531 C C . LYS B 1 337 ? -19.172 20.656 26.125 1 98.38 337 LYS B C 1
ATOM 8533 O O . LYS B 1 337 ? -18.938 21.781 26.578 1 98.38 337 LYS B O 1
ATOM 8538 N N . PHE B 1 338 ? -18.953 20.375 24.859 1 98.56 338 PHE B N 1
ATOM 8539 C CA . PHE B 1 338 ? -18.25 21.281 23.969 1 98.56 338 PHE B CA 1
ATOM 8540 C C . PHE B 1 338 ? -19.109 22.484 23.625 1 98.56 338 PHE B C 1
ATOM 8542 O O . PHE B 1 338 ? -18.625 23.484 23.109 1 98.56 338 PHE B O 1
ATOM 8549 N N . ALA B 1 339 ? -20.391 22.438 23.922 1 98.75 339 ALA B N 1
ATOM 8550 C CA . ALA B 1 339 ? -21.25 23.609 23.734 1 98.75 339 ALA B CA 1
ATOM 8551 C C . ALA B 1 339 ? -20.906 24.688 24.75 1 98.75 339 ALA B C 1
ATOM 8553 O O . ALA B 1 339 ? -21.031 25.891 24.453 1 98.75 339 ALA B O 1
ATOM 8554 N N . GLU B 1 340 ? -20.516 24.234 25.906 1 98.31 340 GLU B N 1
ATOM 8555 C CA . GLU B 1 340 ? -20.172 25.141 27 1 98.31 340 GLU B CA 1
ATOM 8556 C C . GLU B 1 340 ? -18.672 25.359 27.094 1 98.31 340 GLU B C 1
ATOM 8558 O O . GLU B 1 340 ? -18.219 26.469 27.391 1 98.31 340 GLU B O 1
ATOM 8563 N N . SER B 1 341 ? -17.906 24.344 26.922 1 97.12 341 SER B N 1
ATOM 8564 C CA . SER B 1 341 ? -16.453 24.344 26.938 1 97.12 341 SER B CA 1
ATOM 8565 C C . SER B 1 341 ? -15.883 23.75 25.641 1 97.12 341 SER B C 1
ATOM 8567 O O . SER B 1 341 ? -15.477 22.578 25.625 1 97.12 341 SER B O 1
ATOM 8569 N N . PRO B 1 342 ? -15.727 24.625 24.703 1 97.06 342 PRO B N 1
ATOM 8570 C CA . PRO B 1 342 ? -15.422 24.094 23.359 1 97.06 342 PRO B CA 1
ATOM 8571 C C . PRO B 1 342 ? -13.992 23.594 23.25 1 97.06 342 PRO B C 1
ATOM 8573 O O . PRO B 1 342 ? -13.086 24.141 23.891 1 97.06 342 PRO B O 1
ATOM 8576 N N . ARG B 1 343 ? -13.82 22.531 22.469 1 95.75 343 ARG B N 1
ATOM 8577 C CA . ARG B 1 343 ? -12.539 22.141 21.906 1 95.75 343 ARG B CA 1
ATOM 8578 C C . ARG B 1 343 ? -12.172 23.016 20.719 1 95.75 343 ARG B C 1
ATOM 8580 O O . ARG B 1 343 ? -12.906 23.062 19.719 1 95.75 343 ARG B O 1
ATOM 8587 N N . PHE B 1 344 ? -10.93 23.75 20.766 1 95.38 344 PHE B N 1
ATOM 8588 C CA . PHE B 1 344 ? -10.742 24.75 19.734 1 95.38 344 PHE B CA 1
ATOM 8589 C C . PHE B 1 344 ? -9.281 24.844 19.312 1 95.38 344 PHE B C 1
ATOM 8591 O O . PHE B 1 344 ? -8.93 25.578 18.391 1 95.38 344 PHE B O 1
ATOM 8598 N N . GLN B 1 345 ? -8.367 24.109 19.891 1 93.56 345 GLN B N 1
ATOM 8599 C CA . GLN B 1 345 ? -6.953 24.062 19.547 1 93.56 345 GLN B CA 1
ATOM 8600 C C . GLN B 1 345 ? -6.34 22.719 19.938 1 93.56 345 GLN B C 1
ATOM 8602 O O . GLN B 1 345 ? -7 21.891 20.562 1 93.56 345 GLN B O 1
ATOM 8607 N N . GLY B 1 346 ? -5.18 22.469 19.469 1 86.88 346 GLY B N 1
ATOM 8608 C CA . GLY B 1 346 ? -4.512 21.219 19.766 1 86.88 346 GLY B CA 1
ATOM 8609 C C . GLY B 1 346 ? -3.535 21.312 20.922 1 86.88 346 GLY B C 1
ATOM 8610 O O . GLY B 1 346 ? -3.297 22.406 21.438 1 86.88 346 GLY B O 1
ATOM 8611 N N . GLY B 1 347 ? -3.088 20.141 21.328 1 80.62 347 GLY B N 1
ATOM 8612 C CA . GLY B 1 347 ? -2.104 20.094 22.391 1 80.62 347 GLY B CA 1
ATOM 8613 C C . GLY B 1 347 ? -0.673 20.109 21.891 1 80.62 347 GLY B C 1
ATOM 8614 O O . GLY B 1 347 ? -0.409 19.766 20.734 1 80.62 347 GLY B O 1
ATOM 8615 N N . GLY B 1 348 ? 0.21 20.625 22.812 1 79.25 348 GLY B N 1
ATOM 8616 C CA . GLY B 1 348 ? 1.62 20.641 22.469 1 79.25 348 GLY B CA 1
ATOM 8617 C C . GLY B 1 348 ? 2.223 22.031 22.438 1 79.25 348 GLY B C 1
ATOM 8618 O O . GLY B 1 348 ? 1.717 22.938 23.094 1 79.25 348 GLY B O 1
ATOM 8619 N N . SER B 1 349 ? 3.24 22.109 21.75 1 74.75 349 SER B N 1
ATOM 8620 C CA . SER B 1 349 ? 4.051 23.328 21.781 1 74.75 349 SER B CA 1
ATOM 8621 C C . SER B 1 349 ? 3.299 24.516 21.172 1 74.75 349 SER B C 1
ATOM 8623 O O . SER B 1 349 ? 3.602 25.656 21.484 1 74.75 349 SER B O 1
ATOM 8625 N N . SER B 1 350 ? 2.305 24.219 20.422 1 73.88 350 SER B N 1
ATOM 8626 C CA . SER B 1 350 ? 1.586 25.312 19.766 1 73.88 350 SER B CA 1
ATOM 8627 C C . SER B 1 350 ? 0.347 25.719 20.547 1 73.88 350 SER B C 1
ATOM 8629 O O . SER B 1 350 ? -0.46 26.516 20.078 1 73.88 350 SER B O 1
ATOM 8631 N N . HIS B 1 351 ? 0.206 25.188 21.75 1 81 351 HIS B N 1
ATOM 8632 C CA . HIS B 1 351 ? -0.94 25.531 22.578 1 81 351 HIS B CA 1
ATOM 8633 C C . HIS B 1 351 ? -0.892 26.984 23.016 1 81 351 HIS B C 1
ATOM 8635 O O . HIS B 1 351 ? 0.119 27.453 23.547 1 81 351 HIS B O 1
ATOM 8641 N N . ILE B 1 352 ? -1.984 27.734 22.797 1 88 352 ILE B N 1
ATOM 8642 C CA . ILE B 1 352 ? -2.035 29.172 23.047 1 88 352 ILE B CA 1
ATOM 8643 C C . ILE B 1 352 ? -2.76 29.438 24.359 1 88 352 ILE B C 1
ATOM 8645 O O . ILE B 1 352 ? -3.795 28.844 24.641 1 88 352 ILE B O 1
ATOM 8649 N N . ASN B 1 353 ? -2.197 30.297 25.156 1 88.31 353 ASN B N 1
ATOM 8650 C CA . ASN B 1 353 ? -2.916 30.891 26.281 1 88.31 353 ASN B CA 1
ATOM 8651 C C . ASN B 1 353 ? -3.861 32 25.812 1 88.31 353 ASN B C 1
ATOM 8653 O O . ASN B 1 353 ? -3.441 33.125 25.641 1 88.31 353 ASN B O 1
ATOM 8657 N N . CYS B 1 354 ? -5.125 31.734 25.781 1 92.5 354 CYS B N 1
ATOM 8658 C CA . CYS B 1 354 ? -6.086 32.531 25.031 1 92.5 354 CYS B CA 1
ATOM 8659 C C . CYS B 1 354 ? -6.5 33.75 25.828 1 92.5 354 CYS B C 1
ATOM 8661 O O . CYS B 1 354 ? -6.668 33.688 27.047 1 92.5 354 CYS B O 1
ATOM 8663 N N . HIS B 1 355 ? -6.703 34.812 25.125 1 91.25 355 HIS B N 1
ATOM 8664 C CA . HIS B 1 355 ? -7.25 36.062 25.625 1 91.25 355 HIS B CA 1
ATOM 8665 C C . HIS B 1 355 ? -8.703 35.906 26.047 1 91.25 355 HIS B C 1
ATOM 8667 O O . HIS B 1 355 ? -9.125 36.469 27.062 1 91.25 355 HIS B O 1
ATOM 8673 N N . LYS B 1 356 ? -9.336 35.25 25.25 1 93.5 356 LYS B N 1
ATOM 8674 C CA . LYS B 1 356 ? -10.758 35 25.438 1 93.5 356 LYS B CA 1
ATOM 8675 C C . LYS B 1 356 ? -11.203 33.781 24.641 1 93.5 356 LYS B C 1
ATOM 8677 O O . LYS B 1 356 ? -10.688 33.531 23.547 1 93.5 356 LYS B O 1
ATOM 8682 N N . VAL B 1 357 ? -12.141 33 25.328 1 95.75 357 VAL B N 1
ATOM 8683 C CA . VAL B 1 357 ? -12.719 31.859 24.625 1 95.75 357 VAL B CA 1
ATOM 8684 C C . VAL B 1 357 ? -14.234 31.969 24.609 1 95.75 357 VAL B C 1
ATOM 8686 O O . VAL B 1 357 ? -14.859 32.125 25.672 1 95.75 357 VAL B O 1
ATOM 8689 N N . GLU B 1 358 ? -14.812 31.922 23.422 1 96.5 358 GLU B N 1
ATOM 8690 C CA . GLU B 1 358 ? -16.266 31.984 23.25 1 96.5 358 GLU B CA 1
ATOM 8691 C C . GLU B 1 358 ? -16.844 30.594 23.062 1 96.5 358 GLU B C 1
ATOM 8693 O O . GLU B 1 358 ? -16.375 29.812 22.219 1 96.5 358 GLU B O 1
ATOM 8698 N N . SER B 1 359 ? -17.812 30.312 23.828 1 98.06 359 SER B N 1
ATOM 8699 C CA . SER B 1 359 ? -18.547 29.062 23.609 1 98.06 359 SER B CA 1
ATOM 8700 C C . SER B 1 359 ? -19.828 29.297 22.828 1 98.06 359 SER B C 1
ATOM 8702 O O . SER B 1 359 ? -20.328 30.422 22.75 1 98.06 359 SER B O 1
ATOM 8704 N N . ALA B 1 360 ? -20.328 28.25 22.266 1 98.75 360 ALA B N 1
ATOM 8705 C CA . ALA B 1 360 ? -21.578 28.344 21.531 1 98.75 360 ALA B CA 1
ATOM 8706 C C . ALA B 1 360 ? -22.734 28.688 22.469 1 98.75 360 ALA B C 1
ATOM 8708 O O . ALA B 1 360 ? -23.609 29.484 22.125 1 98.75 360 ALA B O 1
ATOM 8709 N N . LEU B 1 361 ? -22.75 28.078 23.672 1 98.69 361 LEU B N 1
ATOM 8710 C CA . LEU B 1 361 ? -23.812 28.312 24.641 1 98.69 361 LEU B CA 1
ATOM 8711 C C . LEU B 1 361 ? -23.859 29.797 25.031 1 98.69 361 LEU B C 1
ATOM 8713 O O . LEU B 1 361 ? -24.938 30.391 25.062 1 98.69 361 LEU B O 1
ATOM 8717 N N . GLU B 1 362 ? -22.719 30.375 25.281 1 98.25 362 GLU B N 1
ATOM 8718 C CA . GLU B 1 362 ? -22.641 31.781 25.641 1 98.25 362 GLU B CA 1
ATOM 8719 C C . GLU B 1 362 ? -23.109 32.688 24.5 1 98.25 362 GLU B C 1
ATOM 8721 O O . GLU B 1 362 ? -23.828 33.656 24.719 1 98.25 362 GLU B O 1
ATOM 8726 N N . MET B 1 363 ? -22.719 32.344 23.312 1 98.19 363 MET B N 1
ATOM 8727 C CA . MET B 1 363 ? -22.969 33.219 22.156 1 98.19 363 MET B CA 1
ATOM 8728 C C . MET B 1 363 ? -24.406 33.062 21.672 1 98.19 363 MET B C 1
ATOM 8730 O O . MET B 1 363 ? -24.891 33.875 20.906 1 98.19 363 MET B O 1
ATOM 8734 N N . ALA B 1 364 ? -25.109 32.031 22.172 1 98.25 364 ALA B N 1
ATOM 8735 C CA . ALA B 1 364 ? -26.5 31.812 21.781 1 98.25 364 ALA B CA 1
ATOM 8736 C C . ALA B 1 364 ? -27.453 32.344 22.859 1 98.25 364 ALA B C 1
ATOM 8738 O O . ALA B 1 364 ? -28.625 32 22.875 1 98.25 364 ALA B O 1
ATOM 8739 N N . ALA B 1 365 ? -27 33.188 23.703 1 97.12 365 ALA B N 1
ATOM 8740 C CA . ALA B 1 365 ? -27.75 33.656 24.859 1 97.12 365 ALA B CA 1
ATOM 8741 C C . ALA B 1 365 ? -29.031 34.375 24.422 1 97.12 365 ALA B C 1
ATOM 8743 O O . ALA B 1 365 ? -30.016 34.406 25.156 1 97.12 365 ALA B O 1
ATOM 8744 N N . ASP B 1 366 ? -29.078 34.969 23.281 1 96.62 366 ASP B N 1
ATOM 8745 C CA . ASP B 1 366 ? -30.234 35.719 22.812 1 96.62 366 ASP B CA 1
ATOM 8746 C C . ASP B 1 366 ? -31.281 34.812 22.156 1 96.62 366 ASP B C 1
ATOM 8748 O O . ASP B 1 366 ? -32.344 35.281 21.75 1 96.62 366 ASP B O 1
ATOM 8752 N N . TYR B 1 367 ? -31.016 33.531 22.047 1 97.94 367 TYR B N 1
ATOM 8753 C CA . TYR B 1 367 ? -31.922 32.562 21.438 1 97.94 367 TYR B CA 1
ATOM 8754 C C . TYR B 1 367 ? -32.469 31.609 22.484 1 97.94 367 TYR B C 1
ATOM 8756 O O . TYR B 1 367 ? -31.906 31.453 23.578 1 97.94 367 TYR B O 1
ATOM 8764 N N . PRO B 1 368 ? -33.656 31.062 22.25 1 98.31 368 PRO B N 1
ATOM 8765 C CA . PRO B 1 368 ? -34.156 30.062 23.172 1 98.31 368 PRO B CA 1
ATOM 8766 C C . PRO B 1 368 ? -33.438 28.719 23.078 1 98.31 368 PRO B C 1
ATOM 8768 O O . PRO B 1 368 ? -33.75 27.891 22.234 1 98.31 368 PRO B O 1
ATOM 8771 N N . VAL B 1 369 ? -32.469 28.5 24.031 1 98.62 369 VAL B N 1
ATOM 8772 C CA . VAL B 1 369 ? -31.625 27.312 23.984 1 98.62 369 VAL B CA 1
ATOM 8773 C C . VAL B 1 369 ? -31.688 26.594 25.328 1 98.62 369 VAL B C 1
ATOM 8775 O O . VAL B 1 369 ? -31.5 27.203 26.391 1 98.62 369 VAL B O 1
ATOM 8778 N N . LEU B 1 370 ? -32 25.312 25.297 1 98.56 370 LEU B N 1
ATOM 8779 C CA . LEU B 1 370 ? -31.797 24.422 26.422 1 98.56 370 LEU B CA 1
ATOM 8780 C C . LEU B 1 370 ? -30.391 23.844 26.391 1 98.56 370 LEU B C 1
ATOM 8782 O O . LEU B 1 370 ? -29.797 23.703 25.328 1 98.56 370 LEU B O 1
ATOM 8786 N N . TYR B 1 371 ? -29.891 23.547 27.594 1 98.75 371 TYR B N 1
ATOM 8787 C CA . TYR B 1 371 ? -28.547 22.984 27.625 1 98.75 371 TYR B CA 1
ATOM 8788 C C . TYR B 1 371 ? -28.516 21.703 28.453 1 98.75 371 TYR B C 1
ATOM 8790 O O . TYR B 1 371 ? -29.188 21.594 29.484 1 98.75 371 TYR B O 1
ATOM 8798 N N . ALA B 1 372 ? -27.812 20.719 27.953 1 98.81 372 ALA B N 1
ATOM 8799 C CA . ALA B 1 372 ? -27.438 19.5 28.688 1 98.81 372 ALA B CA 1
ATOM 8800 C C . ALA B 1 372 ? -25.984 19.141 28.422 1 98.81 372 ALA B C 1
ATOM 8802 O O . ALA B 1 372 ? -25.547 19.078 27.266 1 98.81 372 ALA B O 1
ATOM 8803 N N . LYS B 1 373 ? -25.234 18.797 29.453 1 98.31 373 LYS B N 1
ATOM 8804 C CA . LYS B 1 373 ? -23.797 18.578 29.344 1 98.31 373 LYS B CA 1
ATOM 8805 C C . LYS B 1 373 ? -23.5 17.312 28.547 1 98.31 373 LYS B C 1
ATOM 8807 O O . LYS B 1 373 ? -22.531 17.266 27.797 1 98.31 373 LYS B O 1
ATOM 8812 N N . GLY B 1 374 ? -24.281 16.25 28.766 1 98.25 374 GLY B N 1
ATOM 8813 C CA . GLY B 1 374 ? -24.281 15.047 27.953 1 98.25 374 GLY B CA 1
ATOM 8814 C C . GLY B 1 374 ? -23.125 14.117 28.281 1 98.25 374 GLY B C 1
ATOM 8815 O O . GLY B 1 374 ? -23.328 12.914 28.453 1 98.25 374 GLY B O 1
ATOM 8816 N N . TYR B 1 375 ? -21.781 14.594 28.359 1 98 375 TYR B N 1
ATOM 8817 C CA . TYR B 1 375 ? -20.609 13.758 28.609 1 98 375 TYR B CA 1
ATOM 8818 C C . TYR B 1 375 ? -19.516 14.562 29.312 1 98 375 TYR B C 1
ATOM 8820 O O . TYR B 1 375 ? -19.625 15.781 29.453 1 98 375 TYR B O 1
ATOM 8828 N N . GLU B 1 376 ? -18.547 13.836 29.844 1 95.5 376 GLU B N 1
ATOM 8829 C CA . GLU B 1 376 ? -17.297 14.398 30.328 1 95.5 376 GLU B CA 1
ATOM 8830 C C . GLU B 1 376 ? -16.125 14.039 29.406 1 95.5 376 GLU B C 1
ATOM 8832 O O . GLU B 1 376 ? -16.234 13.117 28.594 1 95.5 376 GLU B O 1
ATOM 8837 N N . THR B 1 377 ? -15.07 14.742 29.453 1 93.31 377 THR B N 1
ATOM 8838 C CA . THR B 1 377 ? -13.922 14.453 28.594 1 93.31 377 THR B CA 1
ATOM 8839 C C . THR B 1 377 ? -12.812 13.789 29.406 1 93.31 377 THR B C 1
ATOM 8841 O O . THR B 1 377 ? -11.82 13.32 28.844 1 93.31 377 THR B O 1
ATOM 8844 N N . SER B 1 378 ? -12.945 13.688 30.703 1 88.31 378 SER B N 1
ATOM 8845 C CA . SER B 1 378 ? -11.922 13.117 31.578 1 88.31 378 SER B CA 1
ATOM 8846 C C . SER B 1 378 ? -11.797 11.609 31.375 1 88.31 378 SER B C 1
ATOM 8848 O O . SER B 1 378 ? -10.727 11.039 31.594 1 88.31 378 SER B O 1
ATOM 8850 N N . ASP B 1 379 ? -12.883 10.984 31 1 91.12 379 ASP B N 1
ATOM 8851 C CA . ASP B 1 379 ? -12.906 9.555 30.719 1 91.12 379 ASP B CA 1
ATOM 8852 C C . ASP B 1 379 ? -13.938 9.234 29.641 1 91.12 379 ASP B C 1
ATOM 8854 O O . ASP B 1 379 ? -14.742 10.094 29.266 1 91.12 379 ASP B O 1
ATOM 8858 N N . ASP B 1 380 ? -13.852 8.156 29.094 1 95.62 380 ASP B N 1
ATOM 8859 C CA . ASP B 1 380 ? -14.758 7.719 28.031 1 95.62 380 ASP B CA 1
ATOM 8860 C C . ASP B 1 380 ? -15.812 6.766 28.578 1 95.62 380 ASP B C 1
ATOM 8862 O O . ASP B 1 380 ? -15.883 5.605 28.156 1 95.62 380 ASP B O 1
ATOM 8866 N N . VAL B 1 381 ? -16.625 7.258 29.484 1 96.81 381 VAL B N 1
ATOM 8867 C CA . VAL B 1 381 ? -17.656 6.457 30.141 1 96.81 381 VAL B CA 1
ATOM 8868 C C . VAL B 1 381 ? -19.016 7.121 29.969 1 96.81 381 VAL B C 1
ATOM 8870 O O . VAL B 1 381 ? -19.156 8.328 30.141 1 96.81 381 VAL B O 1
ATOM 8873 N N . VAL B 1 382 ? -19.969 6.352 29.594 1 97.5 382 VAL B N 1
ATOM 8874 C CA . VAL B 1 382 ? -21.328 6.844 29.5 1 97.5 382 VAL B CA 1
ATOM 8875 C C . VAL B 1 382 ? -21.891 7.09 30.891 1 97.5 382 VAL B C 1
ATOM 8877 O O . VAL B 1 382 ? -21.953 6.176 31.719 1 97.5 382 VAL B O 1
ATOM 8880 N N . ARG B 1 383 ? -22.266 8.305 31.156 1 97.5 383 ARG B N 1
ATOM 8881 C CA . ARG B 1 383 ? -22.906 8.648 32.406 1 97.5 383 ARG B CA 1
ATOM 8882 C C . ARG B 1 383 ? -24.422 8.711 32.25 1 97.5 383 ARG B C 1
ATOM 8884 O O . ARG B 1 383 ? -24.953 9.625 31.594 1 97.5 383 ARG B O 1
ATOM 8891 N N . GLU B 1 384 ? -25.078 7.898 32.969 1 97.62 384 GLU B N 1
ATOM 8892 C CA . GLU B 1 384 ? -26.516 7.715 32.781 1 97.62 384 GLU B CA 1
ATOM 8893 C C . GLU B 1 384 ? -27.281 8.984 33.125 1 97.62 384 GLU B C 1
ATOM 8895 O O . GLU B 1 384 ? -28.281 9.305 32.469 1 97.62 384 GLU B O 1
ATOM 8900 N N . ASP B 1 385 ? -26.922 9.656 34.125 1 98 385 ASP B N 1
ATOM 8901 C CA . ASP B 1 385 ? -27.609 10.875 34.531 1 98 385 ASP B CA 1
ATOM 8902 C C . ASP B 1 385 ? -27.469 11.961 33.469 1 98 385 ASP B C 1
ATOM 8904 O O . ASP B 1 385 ? -28.453 12.609 33.094 1 98 385 ASP B O 1
ATOM 8908 N N . LEU B 1 386 ? -26.297 12.133 32.938 1 98.5 386 LEU B N 1
ATOM 8909 C CA . LEU B 1 386 ? -26.062 13.117 31.891 1 98.5 386 LEU B CA 1
ATOM 8910 C C . LEU B 1 386 ? -26.797 12.734 30.609 1 98.5 386 LEU B C 1
ATOM 8912 O O . LEU B 1 386 ? -27.312 13.602 29.891 1 98.5 386 LEU B O 1
ATOM 8916 N N . MET B 1 387 ? -26.797 11.43 30.359 1 98.5 387 MET B N 1
ATOM 8917 C CA . MET B 1 387 ? -27.516 10.922 29.188 1 98.5 387 MET B CA 1
ATOM 8918 C C . MET B 1 387 ? -29 11.219 29.312 1 98.5 387 MET B C 1
ATOM 8920 O O . MET B 1 387 ? -29.625 11.672 28.344 1 98.5 387 MET B O 1
ATOM 8924 N N . ALA B 1 388 ? -29.562 10.961 30.469 1 98.56 388 ALA B N 1
ATOM 8925 C CA . ALA B 1 388 ? -30.984 11.195 30.703 1 98.56 388 ALA B CA 1
ATOM 8926 C C . ALA B 1 388 ? -31.328 12.672 30.531 1 98.56 388 ALA B C 1
ATOM 8928 O O . ALA B 1 388 ? -32.375 13.008 29.953 1 98.56 388 ALA B O 1
ATOM 8929 N N . GLU B 1 389 ? -30.547 13.531 31.062 1 98.81 389 GLU B N 1
ATOM 8930 C CA . GLU B 1 389 ? -30.734 14.977 30.922 1 98.81 389 GLU B CA 1
ATOM 8931 C C . GLU B 1 389 ? -30.703 15.398 29.453 1 98.81 389 GLU B C 1
ATOM 8933 O O . GLU B 1 389 ? -31.5 16.234 29.031 1 98.81 389 GLU B O 1
ATOM 8938 N N . ALA B 1 390 ? -29.766 14.852 28.719 1 98.88 390 ALA B N 1
ATOM 8939 C CA . ALA B 1 390 ? -29.609 15.156 27.297 1 98.88 390 ALA B CA 1
ATOM 8940 C C . ALA B 1 390 ? -30.844 14.734 26.516 1 98.88 390 ALA B C 1
ATOM 8942 O O . ALA B 1 390 ? -31.344 15.484 25.688 1 98.88 390 ALA B O 1
ATOM 8943 N N . VAL B 1 391 ? -31.266 13.516 26.766 1 98.88 391 VAL B N 1
ATOM 8944 C CA . VAL B 1 391 ? -32.438 12.977 26.094 1 98.88 391 VAL B CA 1
ATOM 8945 C C . VAL B 1 391 ? -33.656 13.828 26.406 1 98.88 391 VAL B C 1
ATOM 8947 O O . VAL B 1 391 ? -34.469 14.125 25.516 1 98.88 391 VAL B O 1
ATOM 8950 N N . ALA B 1 392 ? -33.812 14.227 27.656 1 98.81 392 ALA B N 1
ATOM 8951 C CA . ALA B 1 392 ? -34.938 15.07 28.062 1 98.81 392 ALA B CA 1
ATOM 8952 C C . ALA B 1 392 ? -34.906 16.422 27.344 1 98.81 392 ALA B C 1
ATOM 8954 O O . ALA B 1 392 ? -35.938 16.906 26.875 1 98.81 392 ALA B O 1
ATOM 8955 N N . ALA B 1 393 ? -33.75 17.031 27.297 1 98.88 393 ALA B N 1
ATOM 8956 C CA . ALA B 1 393 ? -33.594 18.297 26.594 1 98.88 393 ALA B CA 1
ATOM 8957 C C . ALA B 1 393 ? -33.938 18.156 25.109 1 98.88 393 ALA B C 1
ATOM 8959 O O . ALA B 1 393 ? -34.594 19.031 24.531 1 98.88 393 ALA B O 1
ATOM 8960 N N . ALA B 1 394 ? -33.469 17.094 24.484 1 98.94 394 ALA B N 1
ATOM 8961 C CA . ALA B 1 394 ? -33.75 16.828 23.062 1 98.94 394 ALA B CA 1
ATOM 8962 C C . ALA B 1 394 ? -35.25 16.719 22.797 1 98.94 394 ALA B C 1
ATOM 8964 O O . ALA B 1 394 ? -35.75 17.281 21.828 1 98.94 394 ALA B O 1
ATOM 8965 N N . LYS B 1 395 ? -35.938 16.062 23.688 1 98.75 395 LYS B N 1
ATOM 8966 C CA . LYS B 1 395 ? -37.375 15.875 23.531 1 98.75 395 LYS B CA 1
ATOM 8967 C C . LYS B 1 395 ? -38.125 17.203 23.672 1 98.75 395 LYS B C 1
ATOM 8969 O O . LYS B 1 395 ? -39.156 17.391 23.047 1 98.75 395 LYS B O 1
ATOM 8974 N N . ALA B 1 396 ? -37.562 18.047 24.422 1 98.62 396 ALA B N 1
ATOM 8975 C CA . ALA B 1 396 ? -38.25 19.297 24.75 1 98.62 396 ALA B CA 1
ATOM 8976 C C . ALA B 1 396 ? -38 20.359 23.703 1 98.62 396 ALA B C 1
ATOM 8978 O O . ALA B 1 396 ? -38.625 21.438 23.734 1 98.62 396 ALA B O 1
ATOM 8979 N N . ALA B 1 397 ? -37.156 20.141 22.766 1 98.81 397 ALA B N 1
ATOM 8980 C CA . ALA B 1 397 ? -36.719 21.156 21.797 1 98.81 397 ALA B CA 1
ATOM 8981 C C . ALA B 1 397 ? -37.25 20.812 20.391 1 98.81 397 ALA B C 1
ATOM 8983 O O . ALA B 1 397 ? -37.562 19.656 20.109 1 98.81 397 ALA B O 1
ATOM 8984 N N . LYS B 1 398 ? -37.281 21.797 19.516 1 98.5 398 LYS B N 1
ATOM 8985 C CA . LYS B 1 398 ? -37.625 21.594 18.109 1 98.5 398 LYS B CA 1
ATOM 8986 C C . LYS B 1 398 ? -36.469 20.922 17.375 1 98.5 398 LYS B C 1
ATOM 8988 O O . LYS B 1 398 ? -36.688 20.078 16.484 1 98.5 398 LYS B O 1
ATOM 8993 N N . VAL B 1 399 ? -35.281 21.328 17.562 1 98.81 399 VAL B N 1
ATOM 8994 C CA . VAL B 1 399 ? -34.031 20.75 16.984 1 98.81 399 VAL B CA 1
ATOM 8995 C C . VAL B 1 399 ? -33.031 20.484 18.094 1 98.81 399 VAL B C 1
ATOM 8997 O O . VAL B 1 399 ? -32.875 21.297 19.016 1 98.81 399 VAL B O 1
ATOM 9000 N N . ALA B 1 400 ? -32.406 19.344 18.125 1 98.94 400 ALA B N 1
ATOM 9001 C CA . ALA B 1 400 ? -31.297 19.016 19.031 1 98.94 400 ALA B CA 1
ATOM 9002 C C . ALA B 1 400 ? -29.953 19.156 18.328 1 98.94 400 ALA B C 1
ATOM 9004 O O . ALA B 1 400 ? -29.719 18.562 17.266 1 98.94 400 ALA B O 1
ATOM 9005 N N . VAL B 1 401 ? -29.078 19.984 18.844 1 98.94 401 VAL B N 1
ATOM 9006 C CA . VAL B 1 401 ? -27.719 20.172 18.328 1 98.94 401 VAL B CA 1
ATOM 9007 C C . VAL B 1 401 ? -26.719 19.531 19.281 1 98.94 401 VAL B C 1
ATOM 9009 O O . VAL B 1 401 ? -26.531 20 20.406 1 98.94 401 VAL B O 1
ATOM 9012 N N . VAL B 1 402 ? -26.062 18.469 18.828 1 98.94 402 VAL B N 1
ATOM 9013 C CA . VAL B 1 402 ? -25.094 17.766 19.656 1 98.94 402 VAL B CA 1
ATOM 9014 C C . VAL B 1 402 ? -23.672 18.25 19.312 1 98.94 402 VAL B C 1
ATOM 9016 O O . VAL B 1 402 ? -23.25 18.156 18.156 1 98.94 402 VAL B O 1
ATOM 9019 N N . PHE B 1 403 ? -22.969 18.797 20.328 1 98.88 403 PHE B N 1
ATOM 9020 C CA . PHE B 1 403 ? -21.562 19.172 20.188 1 98.88 403 PHE B CA 1
ATOM 9021 C C . PHE B 1 403 ? -20.656 18.031 20.625 1 98.88 403 PHE B C 1
ATOM 9023 O O . PHE B 1 403 ? -20.703 17.609 21.781 1 98.88 403 PHE B O 1
ATOM 9030 N N . ALA B 1 404 ? -19.906 17.469 19.719 1 98.75 404 ALA B N 1
ATOM 9031 C CA . ALA B 1 404 ? -19.031 16.328 19.953 1 98.75 404 ALA B CA 1
ATOM 9032 C C . ALA B 1 404 ? -17.703 16.516 19.25 1 98.75 404 ALA B C 1
ATOM 9034 O O . ALA B 1 404 ? -17.516 17.469 18.484 1 98.75 404 ALA B O 1
ATOM 9035 N N . GLY B 1 405 ? -16.734 15.695 19.547 1 98.25 405 GLY B N 1
ATOM 9036 C CA . GLY B 1 405 ? -15.438 15.766 18.891 1 98.25 405 GLY B CA 1
ATOM 9037 C C . GLY B 1 405 ? -14.328 15.078 19.656 1 98.25 405 GLY B C 1
ATOM 9038 O O . GLY B 1 405 ? -14.594 14.25 20.531 1 98.25 405 GLY B O 1
ATOM 9039 N N . LEU B 1 406 ? -13.133 15.336 19.266 1 97.06 406 LEU B N 1
ATOM 9040 C CA . LEU B 1 406 ? -11.953 14.727 19.875 1 97.06 406 LEU B CA 1
ATOM 9041 C C . LEU B 1 406 ? -11.477 15.539 21.062 1 97.06 406 LEU B C 1
ATOM 9043 O O . LEU B 1 406 ? -11.195 16.734 20.953 1 97.06 406 LEU B O 1
ATOM 9047 N N . PRO B 1 407 ? -11.375 14.93 22.203 1 94.56 407 PRO B N 1
ATOM 9048 C CA . PRO B 1 407 ? -10.773 15.633 23.344 1 94.56 407 PRO B CA 1
ATOM 9049 C C . PRO B 1 407 ? -9.289 15.922 23.141 1 94.56 407 PRO B C 1
ATOM 9051 O O . PRO B 1 407 ? -8.664 15.359 22.234 1 94.56 407 PRO B O 1
ATOM 9054 N N . ASP B 1 408 ? -8.797 16.766 23.953 1 90.31 408 ASP B N 1
ATOM 9055 C CA . ASP B 1 408 ? -7.406 17.188 23.875 1 90.31 408 ASP B CA 1
ATOM 9056 C C . ASP B 1 408 ? -6.457 15.992 23.969 1 90.31 408 ASP B C 1
ATOM 9058 O O . ASP B 1 408 ? -5.422 15.977 23.297 1 90.31 408 ASP B O 1
ATOM 9062 N N . THR B 1 409 ? -6.84 14.984 24.641 1 90.38 409 THR B N 1
ATOM 9063 C CA . THR B 1 409 ? -5.973 13.836 24.906 1 90.38 409 THR B CA 1
ATOM 9064 C C . THR B 1 409 ? -5.848 12.953 23.672 1 90.38 409 THR B C 1
ATOM 9066 O O . THR B 1 409 ? -4.945 12.117 23.578 1 90.38 409 THR B O 1
ATOM 9069 N N . PHE B 1 410 ? -6.695 13.133 22.688 1 92 410 PHE B N 1
ATOM 9070 C CA . PHE B 1 410 ? -6.633 12.312 21.484 1 92 410 PHE B CA 1
ATOM 9071 C C . PHE B 1 410 ? -5.68 12.914 20.453 1 92 410 PHE B C 1
ATOM 9073 O O . PHE B 1 410 ? -5.156 12.203 19.594 1 92 410 PHE B O 1
ATOM 9080 N N . GLU B 1 411 ? -5.461 14.25 20.469 1 91.69 411 GLU B N 1
ATOM 9081 C CA . GLU B 1 411 ? -4.688 14.938 19.438 1 91.69 411 GLU B CA 1
ATOM 9082 C C . GLU B 1 411 ? -3.596 15.812 20.047 1 91.69 411 GLU B C 1
ATOM 9084 O O . GLU B 1 411 ? -3.871 16.922 20.531 1 91.69 411 GLU B O 1
ATOM 9089 N N . SER B 1 412 ? -2.426 15.375 19.938 1 90.25 412 SER B N 1
ATOM 9090 C CA . SER B 1 412 ? -1.335 16.125 20.547 1 90.25 412 SER B CA 1
ATOM 9091 C C . SER B 1 412 ? -0.004 15.812 19.875 1 90.25 412 SER B C 1
ATOM 9093 O O . SER B 1 412 ? 0.143 14.781 19.219 1 90.25 412 SER B O 1
ATOM 9095 N N . GLU B 1 413 ? 0.817 16.781 20.047 1 90.44 413 GLU B N 1
ATOM 9096 C CA . GLU B 1 413 ? 2.227 16.5 19.797 1 90.44 413 GLU B CA 1
ATOM 9097 C C . GLU B 1 413 ? 2.732 15.383 20.703 1 90.44 413 GLU B C 1
ATOM 9099 O O . GLU B 1 413 ? 2.303 15.266 21.859 1 90.44 413 GLU B O 1
ATOM 9104 N N . GLY B 1 414 ? 3.494 14.609 20.125 1 91 414 GLY B N 1
ATOM 9105 C CA . GLY B 1 414 ? 4.16 13.625 20.969 1 91 414 GLY B CA 1
ATOM 9106 C C . GLY B 1 414 ? 3.652 12.211 20.75 1 91 414 GLY B C 1
ATOM 9107 O O . GLY B 1 414 ? 4.391 11.242 20.938 1 91 414 GLY B O 1
ATOM 9108 N N . TYR B 1 415 ? 2.35 12.094 20.453 1 92.81 415 TYR B N 1
ATOM 9109 C CA . TYR B 1 415 ? 1.829 10.758 20.203 1 92.81 415 TYR B CA 1
ATOM 9110 C C . TYR B 1 415 ? 0.712 10.781 19.172 1 92.81 415 TYR B C 1
ATOM 9112 O O . TYR B 1 415 ? 0.1 11.828 18.938 1 92.81 415 TYR B O 1
ATOM 9120 N N . ASP B 1 416 ? 0.472 9.648 18.547 1 95.81 416 ASP B N 1
ATOM 9121 C CA . ASP B 1 416 ? -0.583 9.477 17.547 1 95.81 416 ASP B CA 1
ATOM 9122 C C . ASP B 1 416 ? -1.854 8.922 18.188 1 95.81 416 ASP B C 1
ATOM 9124 O O . ASP B 1 416 ? -1.804 8.312 19.25 1 95.81 416 ASP B O 1
ATOM 9128 N N . ARG B 1 417 ? -2.959 9.18 17.5 1 96.12 417 ARG B N 1
ATOM 9129 C CA . ARG B 1 417 ? -4.195 8.516 17.906 1 96.12 417 ARG B CA 1
ATOM 9130 C C . ARG B 1 417 ? -4.098 7.008 17.719 1 96.12 417 ARG B C 1
ATOM 9132 O O . ARG B 1 417 ? -3.41 6.535 16.812 1 96.12 417 ARG B O 1
ATOM 9139 N N . GLU B 1 418 ? -4.914 6.289 18.5 1 93.12 418 GLU B N 1
ATOM 9140 C CA . GLU B 1 418 ? -4.934 4.832 18.391 1 93.12 418 GLU B CA 1
ATOM 9141 C C . GLU B 1 418 ? -6.008 4.367 17.406 1 93.12 418 GLU B C 1
ATOM 9143 O O . GLU B 1 418 ? -5.941 3.252 16.891 1 93.12 418 GLU B O 1
ATOM 9148 N N . HIS B 1 419 ? -7.02 5.125 17.25 1 96.56 419 HIS B N 1
ATOM 9149 C CA . HIS B 1 419 ? -8.133 4.836 16.344 1 96.56 419 HIS B CA 1
ATOM 9150 C C . HIS B 1 419 ? -8.742 6.121 15.789 1 96.56 419 HIS B C 1
ATOM 9152 O O . HIS B 1 419 ? -8.367 7.219 16.203 1 96.56 419 HIS B O 1
ATOM 9158 N N . MET B 1 420 ? -9.594 5.984 14.828 1 98 420 MET B N 1
ATOM 9159 C CA . MET B 1 420 ? -10.172 7.141 14.156 1 98 420 MET B CA 1
ATOM 9160 C C . MET B 1 420 ? -11.555 7.453 14.703 1 98 420 MET B C 1
ATOM 9162 O O . MET B 1 420 ? -12.219 8.383 14.234 1 98 420 MET B O 1
ATOM 9166 N N . ARG B 1 421 ? -12.023 6.785 15.766 1 98.25 421 ARG B N 1
ATOM 9167 C CA . ARG B 1 421 ? -13.375 6.945 16.297 1 98.25 421 ARG B CA 1
ATOM 9168 C C . ARG B 1 421 ? -13.453 8.141 17.25 1 98.25 421 ARG B C 1
ATOM 9170 O O . ARG B 1 421 ? -12.43 8.586 17.781 1 98.25 421 ARG B O 1
ATOM 9177 N N . LEU B 1 422 ? -14.633 8.633 17.469 1 98.38 422 LEU B N 1
ATOM 9178 C CA . LEU B 1 422 ? -14.945 9.477 18.625 1 98.38 422 LEU B CA 1
ATOM 9179 C C . LEU B 1 422 ? -14.953 8.648 19.906 1 98.38 422 LEU B C 1
ATOM 9181 O O . LEU B 1 422 ? -15 7.418 19.859 1 98.38 422 LEU B O 1
ATOM 9185 N N . PRO B 1 423 ? -14.867 9.398 21.047 1 98.06 423 PRO B N 1
ATOM 9186 C CA . PRO B 1 423 ? -15.109 8.633 22.281 1 98.06 423 PRO B CA 1
ATOM 9187 C C . PRO B 1 423 ? -16.438 7.867 22.25 1 98.06 423 PRO B C 1
ATOM 9189 O O . PRO B 1 423 ? -17.438 8.375 21.734 1 98.06 423 PRO B O 1
ATOM 9192 N N . ASP B 1 424 ? -16.438 6.707 22.797 1 97.75 424 ASP B N 1
ATOM 9193 C CA . ASP B 1 424 ? -17.609 5.844 22.766 1 97.75 424 ASP B CA 1
ATOM 9194 C C . ASP B 1 424 ? -18.797 6.516 23.453 1 97.75 424 ASP B C 1
ATOM 9196 O O . ASP B 1 424 ? -19.953 6.348 23.031 1 97.75 424 ASP B O 1
ATOM 9200 N N . CYS B 1 425 ? -18.547 7.223 24.516 1 98.31 425 CYS B N 1
ATOM 9201 C CA . CYS B 1 425 ? -19.625 7.887 25.25 1 98.31 425 CYS B CA 1
ATOM 9202 C C . CYS B 1 425 ? -20.297 8.953 24.391 1 98.31 425 CYS B C 1
ATOM 9204 O O . CYS B 1 425 ? -21.5 9.164 24.484 1 98.31 425 CYS B O 1
ATOM 9206 N N . GLN B 1 426 ? -19.531 9.602 23.516 1 98.75 426 GLN B N 1
ATOM 9207 C CA . GLN B 1 426 ? -20.109 10.609 22.641 1 98.75 426 GLN B CA 1
ATOM 9208 C C . GLN B 1 426 ? -20.906 9.961 21.516 1 98.75 426 GLN B C 1
ATOM 9210 O O . GLN B 1 426 ? -21.984 10.453 21.156 1 98.75 426 GLN B O 1
ATOM 9215 N N . ASN B 1 427 ? -20.375 8.875 20.938 1 98.75 427 ASN B N 1
ATOM 9216 C CA . ASN B 1 427 ? -21.141 8.133 19.953 1 98.75 427 ASN B CA 1
ATOM 9217 C C . ASN B 1 427 ? -22.469 7.664 20.5 1 98.75 427 ASN B C 1
ATOM 9219 O O . ASN B 1 427 ? -23.516 7.797 19.844 1 98.75 427 ASN B O 1
ATOM 9223 N N . ALA B 1 428 ? -22.422 7.113 21.703 1 98.69 428 ALA B N 1
ATOM 9224 C CA . ALA B 1 428 ? -23.641 6.656 22.359 1 98.69 428 ALA B CA 1
ATOM 9225 C C . ALA B 1 428 ? -24.609 7.809 22.562 1 98.69 428 ALA B C 1
ATOM 9227 O O . ALA B 1 428 ? -25.828 7.645 22.391 1 98.69 428 ALA B O 1
ATOM 9228 N N . LEU B 1 429 ? -24.125 8.938 22.969 1 98.88 429 LEU B N 1
ATOM 9229 C CA . LEU B 1 429 ? -24.953 10.117 23.203 1 98.88 429 LEU B CA 1
ATOM 9230 C C . LEU B 1 429 ? -25.641 10.547 21.906 1 98.88 429 LEU B C 1
ATOM 9232 O O . LEU B 1 429 ? -26.844 10.836 21.922 1 98.88 429 LEU B O 1
ATOM 9236 N N . ILE B 1 430 ? -24.906 10.609 20.797 1 98.94 430 ILE B N 1
ATOM 9237 C CA . ILE B 1 430 ? -25.453 11.031 19.516 1 98.94 430 ILE B CA 1
ATOM 9238 C C . ILE B 1 430 ? -26.594 10.094 19.109 1 98.94 430 ILE B C 1
ATOM 9240 O O . ILE B 1 430 ? -27.656 10.539 18.672 1 98.94 430 ILE B O 1
ATOM 9244 N N . GLU B 1 431 ? -26.344 8.812 19.25 1 98.81 431 GLU B N 1
ATOM 9245 C CA . GLU B 1 431 ? -27.359 7.824 18.891 1 98.81 431 GLU B CA 1
ATOM 9246 C C . GLU B 1 431 ? -28.625 7.992 19.734 1 98.81 431 GLU B C 1
ATOM 9248 O O . GLU B 1 431 ? -29.734 7.957 19.203 1 98.81 431 GLU B O 1
ATOM 9253 N N . ALA B 1 432 ? -28.453 8.18 21.047 1 98.81 432 ALA B N 1
ATOM 9254 C CA . ALA B 1 432 ? -29.594 8.312 21.953 1 98.81 432 ALA B CA 1
ATOM 9255 C C . ALA B 1 432 ? -30.391 9.578 21.656 1 98.81 432 ALA B C 1
ATOM 9257 O O . ALA B 1 432 ? -31.625 9.57 21.688 1 98.81 432 ALA B O 1
ATOM 9258 N N . VAL B 1 433 ? -29.703 10.68 21.422 1 98.94 433 VAL B N 1
ATOM 9259 C CA . VAL B 1 433 ? -30.344 11.953 21.125 1 98.94 433 VAL B CA 1
ATOM 9260 C C . VAL B 1 433 ? -31.094 11.859 19.797 1 98.94 433 VAL B C 1
ATOM 9262 O O . VAL B 1 433 ? -32.219 12.328 19.688 1 98.94 433 VAL B O 1
ATOM 9265 N N . ALA B 1 434 ? -30.469 11.258 18.781 1 98.88 434 ALA B N 1
ATOM 9266 C CA . ALA B 1 434 ? -31.109 11.094 17.469 1 98.88 434 ALA B CA 1
ATOM 9267 C C . ALA B 1 434 ? -32.375 10.25 17.578 1 98.88 434 ALA B C 1
ATOM 9269 O O . ALA B 1 434 ? -33.344 10.484 16.859 1 98.88 434 ALA B O 1
ATOM 9270 N N . GLU B 1 435 ? -32.312 9.258 18.453 1 98.69 435 GLU B N 1
ATOM 9271 C CA . GLU B 1 435 ? -33.5 8.445 18.688 1 98.69 435 GLU B CA 1
ATOM 9272 C C . GLU B 1 435 ? -34.625 9.258 19.344 1 98.69 435 GLU B C 1
ATOM 9274 O O . GLU B 1 435 ? -35.781 9.109 19.016 1 98.69 435 GLU B O 1
ATOM 9279 N N . ALA B 1 436 ? -34.281 10.164 20.234 1 98.81 436 ALA B N 1
ATOM 9280 C CA . ALA B 1 436 ? -35.25 10.969 21 1 98.81 436 ALA B CA 1
ATOM 9281 C C . ALA B 1 436 ? -35.812 12.102 20.156 1 98.81 436 ALA B C 1
ATOM 9283 O O . ALA B 1 436 ? -36.938 12.523 20.359 1 98.81 436 ALA B O 1
ATOM 9284 N N . ASN B 1 437 ? -35.031 12.656 19.297 1 98.81 437 ASN B N 1
ATOM 9285 C CA . ASN B 1 437 ? -35.406 13.758 18.406 1 98.81 437 ASN B CA 1
ATOM 9286 C C . ASN B 1 437 ? -34.844 13.562 17 1 98.81 437 ASN B C 1
ATOM 9288 O O . ASN B 1 437 ? -33.656 13.828 16.75 1 98.81 437 ASN B O 1
ATOM 9292 N N . PRO B 1 438 ? -35.625 13.211 16 1 98.19 438 PRO B N 1
ATOM 9293 C CA . PRO B 1 438 ? -35.125 12.953 14.656 1 98.19 438 PRO B CA 1
ATOM 9294 C C . PRO B 1 438 ? -34.531 14.195 13.992 1 98.19 438 PRO B C 1
ATOM 9296 O O . PRO B 1 438 ? -33.812 14.078 13.008 1 98.19 438 PRO B O 1
ATOM 9299 N N . ASN B 1 439 ? -34.875 15.383 14.516 1 98.75 439 ASN B N 1
ATOM 9300 C CA . ASN B 1 439 ? -34.25 16.625 14.047 1 98.75 439 ASN B CA 1
ATOM 9301 C C . ASN B 1 439 ? -32.969 16.922 14.789 1 98.75 439 ASN B C 1
ATOM 9303 O O . ASN B 1 439 ? -32.875 17.922 15.5 1 98.75 439 ASN B O 1
ATOM 9307 N N . THR B 1 440 ? -31.984 16.062 14.547 1 98.88 440 THR B N 1
ATOM 9308 C CA . THR B 1 440 ? -30.703 16.156 15.25 1 98.88 440 THR B CA 1
ATOM 9309 C C . THR B 1 440 ? -29.609 16.656 14.312 1 98.88 440 THR B C 1
ATOM 9311 O O . THR B 1 440 ? -29.5 16.188 13.18 1 98.88 440 THR B O 1
ATOM 9314 N N . VAL B 1 441 ? -28.859 17.641 14.727 1 98.94 441 VAL B N 1
ATOM 9315 C CA . VAL B 1 441 ? -27.672 18.172 14.078 1 98.94 441 VAL B CA 1
ATOM 9316 C C . VAL B 1 441 ? -26.438 17.891 14.945 1 98.94 441 VAL B C 1
ATOM 9318 O O . VAL B 1 441 ? -26.516 17.984 16.172 1 98.94 441 VAL B O 1
ATOM 9321 N N . VAL B 1 442 ? -25.312 17.5 14.352 1 98.94 442 VAL B N 1
ATOM 9322 C CA . VAL B 1 442 ? -24.078 17.281 15.094 1 98.94 442 VAL B CA 1
ATOM 9323 C C . VAL B 1 442 ? -23.047 18.328 14.688 1 98.94 442 VAL B C 1
ATOM 9325 O O . VAL B 1 442 ? -22.828 18.562 13.5 1 98.94 442 VAL B O 1
ATOM 9328 N N . VAL B 1 443 ? -22.438 19.016 15.633 1 98.94 443 VAL B N 1
ATOM 9329 C CA . VAL B 1 443 ? -21.281 19.891 15.445 1 98.94 443 VAL B CA 1
ATOM 9330 C C . VAL B 1 443 ? -20.016 19.172 15.93 1 98.94 443 VAL B C 1
ATOM 9332 O O . VAL B 1 443 ? -19.906 18.812 17.109 1 98.94 443 VAL B O 1
ATOM 9335 N N . LEU B 1 444 ? -19.031 19.062 15.062 1 98.88 444 LEU B N 1
ATOM 9336 C CA . LEU B 1 444 ? -17.859 18.266 15.367 1 98.88 444 LEU B CA 1
ATOM 9337 C C . LEU B 1 444 ? -16.641 19.172 15.562 1 98.88 444 LEU B C 1
ATOM 9339 O O . LEU B 1 444 ? -16.375 20.047 14.742 1 98.88 444 LEU B O 1
ATOM 9343 N N . HIS B 1 445 ? -15.938 18.938 16.656 1 98.38 445 HIS B N 1
ATOM 9344 C CA . HIS B 1 445 ? -14.656 19.578 16.938 1 98.38 445 HIS B CA 1
ATOM 9345 C C . HIS B 1 445 ? -13.508 18.578 16.844 1 98.38 445 HIS B C 1
ATOM 9347 O O . HIS B 1 445 ? -13.523 17.547 17.516 1 98.38 445 HIS B O 1
ATOM 9353 N N . GLY B 1 446 ? -12.484 18.875 16.062 1 97.19 446 GLY B N 1
ATOM 9354 C CA . GLY B 1 446 ? -11.328 18 15.945 1 97.19 446 GLY B CA 1
ATOM 9355 C C . GLY B 1 446 ? -10.391 18.406 14.828 1 97.19 446 GLY B C 1
ATOM 9356 O O . GLY B 1 446 ? -10.727 19.25 14 1 97.19 446 GLY B O 1
ATOM 9357 N N . GLY B 1 447 ? -9.219 17.828 14.852 1 96.88 447 GLY B N 1
ATOM 9358 C CA . GLY B 1 447 ? -8.18 18.234 13.922 1 96.88 447 GLY B CA 1
ATOM 9359 C C . GLY B 1 447 ? -8.039 17.297 12.734 1 96.88 447 GLY B C 1
ATOM 9360 O O . GLY B 1 447 ? -7.297 17.594 11.797 1 96.88 447 GLY B O 1
ATOM 9361 N N . SER B 1 448 ? -8.773 16.172 12.758 1 97.12 448 SER B N 1
ATOM 9362 C CA . SER B 1 448 ? -8.641 15.156 11.727 1 97.12 448 SER B CA 1
ATOM 9363 C C . SER B 1 448 ? -9.922 14.344 11.586 1 97.12 448 SER B C 1
ATOM 9365 O O . SER B 1 448 ? -10.805 14.414 12.438 1 97.12 448 SER B O 1
ATOM 9367 N N . PRO B 1 449 ? -10.062 13.547 10.539 1 98.44 449 PRO B N 1
ATOM 9368 C CA . PRO B 1 449 ? -11.289 12.797 10.273 1 98.44 449 PRO B CA 1
ATOM 9369 C C . PRO B 1 449 ? -11.648 11.828 11.398 1 98.44 449 PRO B C 1
ATOM 9371 O O . PRO B 1 449 ? -10.75 11.273 12.047 1 98.44 449 PRO B O 1
ATOM 9374 N N . VAL B 1 450 ? -12.984 11.656 11.594 1 98.69 450 VAL B N 1
ATOM 9375 C CA . VAL B 1 450 ? -13.508 10.672 12.539 1 98.69 450 VAL B CA 1
ATOM 9376 C C . VAL B 1 450 ? -14.539 9.781 11.844 1 98.69 450 VAL B C 1
ATOM 9378 O O . VAL B 1 450 ? -15.117 10.172 10.828 1 98.69 450 VAL B O 1
ATOM 9381 N N . GLU B 1 451 ? -14.734 8.578 12.352 1 98.5 451 GLU B N 1
ATOM 9382 C CA . GLU B 1 451 ? -15.836 7.73 11.914 1 98.5 451 GLU B CA 1
ATOM 9383 C C . GLU B 1 451 ? -17.172 8.25 12.422 1 98.5 451 GLU B C 1
ATOM 9385 O O . GLU B 1 451 ? -17.25 8.859 13.492 1 98.5 451 GLU B O 1
ATOM 9390 N N . MET B 1 452 ? -18.219 8.102 11.609 1 98.75 452 MET B N 1
ATOM 9391 C CA . MET B 1 452 ? -19.547 8.586 11.969 1 98.75 452 MET B CA 1
ATOM 9392 C C . MET B 1 452 ? -20.594 7.48 11.789 1 98.75 452 MET B C 1
ATOM 9394 O O . MET B 1 452 ? -21.469 7.586 10.938 1 98.75 452 MET B O 1
ATOM 9398 N N . PRO B 1 453 ? -20.594 6.449 12.656 1 98.19 453 PRO B N 1
ATOM 9399 C CA . PRO B 1 453 ? -21.547 5.34 12.492 1 98.19 453 PRO B CA 1
ATOM 9400 C C . PRO B 1 453 ? -23 5.789 12.578 1 98.19 453 PRO B C 1
ATOM 9402 O O . PRO B 1 453 ? -23.891 5.109 12.07 1 98.19 453 PRO B O 1
ATOM 9405 N N . TRP B 1 454 ? -23.312 6.965 13.109 1 98.56 454 TRP B N 1
ATOM 9406 C CA . TRP B 1 454 ? -24.641 7.5 13.359 1 98.56 454 TRP B CA 1
ATOM 9407 C C . TRP B 1 454 ? -25.078 8.43 12.234 1 98.56 454 TRP B C 1
ATOM 9409 O O . TRP B 1 454 ? -26.156 9.031 12.297 1 98.56 454 TRP B O 1
ATOM 9419 N N . LEU B 1 455 ? -24.297 8.602 11.195 1 98.75 455 LEU B N 1
ATOM 9420 C CA . LEU B 1 455 ? -24.531 9.609 10.172 1 98.75 455 LEU B CA 1
ATOM 9421 C C . LEU B 1 455 ? -25.922 9.461 9.57 1 98.75 455 LEU B C 1
ATOM 9423 O O . LEU B 1 455 ? -26.578 10.461 9.281 1 98.75 455 LEU B O 1
ATOM 9427 N N . HIS B 1 456 ? -26.391 8.227 9.367 1 98.06 456 HIS B N 1
ATOM 9428 C CA . HIS B 1 456 ? -27.688 7.969 8.742 1 98.06 456 HIS B CA 1
ATOM 9429 C C . HIS B 1 456 ? -28.844 8.336 9.672 1 98.06 456 HIS B C 1
ATOM 9431 O O . HIS B 1 456 ? -29.984 8.469 9.234 1 98.06 456 HIS B O 1
ATOM 9437 N N . GLN B 1 457 ? -28.562 8.57 10.938 1 98.5 457 GLN B N 1
ATOM 9438 C CA . GLN B 1 457 ? -29.594 8.82 11.938 1 98.5 457 GLN B CA 1
ATOM 9439 C C . GLN B 1 457 ? -29.766 10.32 12.18 1 98.5 457 GLN B C 1
ATOM 9441 O O . GLN B 1 457 ? -30.75 10.734 12.812 1 98.5 457 GLN B O 1
ATOM 9446 N N . VAL B 1 458 ? -28.891 11.148 11.711 1 98.88 458 VAL B N 1
ATOM 9447 C CA . VAL B 1 458 ? -28.969 12.578 11.977 1 98.88 458 VAL B CA 1
ATOM 9448 C C . VAL B 1 458 ? -29.266 13.328 10.68 1 98.88 458 VAL B C 1
ATOM 9450 O O . VAL B 1 458 ? -29.078 12.797 9.586 1 98.88 458 VAL B O 1
ATOM 9453 N N . ARG B 1 459 ? -29.656 14.578 10.766 1 98.69 459 ARG B N 1
ATOM 9454 C CA . ARG B 1 459 ? -30.125 15.305 9.586 1 98.69 459 ARG B CA 1
ATOM 9455 C C . ARG B 1 459 ? -29.125 16.406 9.203 1 98.69 459 ARG B C 1
ATOM 9457 O O . ARG B 1 459 ? -29.188 16.938 8.094 1 98.69 459 ARG B O 1
ATOM 9464 N N . GLY B 1 460 ? -28.219 16.766 10.109 1 98.81 460 GLY B N 1
ATOM 9465 C CA . GLY B 1 460 ? -27.188 17.766 9.836 1 98.81 460 GLY B CA 1
ATOM 9466 C C . GLY B 1 460 ? -25.875 17.453 10.508 1 98.81 460 GLY B C 1
ATOM 9467 O O . GLY B 1 460 ? -25.844 16.859 11.594 1 98.81 460 GLY B O 1
ATOM 9468 N N . VAL B 1 461 ? -24.797 17.844 9.891 1 98.94 461 VAL B N 1
ATOM 9469 C CA . VAL B 1 461 ? -23.469 17.734 10.469 1 98.94 461 VAL B CA 1
ATOM 9470 C C . VAL B 1 461 ? -22.641 18.953 10.07 1 98.94 461 VAL B C 1
ATOM 9472 O O . VAL B 1 461 ? -22.516 19.266 8.883 1 98.94 461 VAL B O 1
ATOM 9475 N N . LEU B 1 462 ? -22.109 19.688 11.008 1 98.94 462 LEU B N 1
ATOM 9476 C CA . LEU B 1 462 ? -21.188 20.812 10.812 1 98.94 462 LEU B CA 1
ATOM 9477 C C . LEU B 1 462 ? -19.812 20.484 11.391 1 98.94 462 LEU B C 1
ATOM 9479 O O . LEU B 1 462 ? -19.672 20.219 12.586 1 98.94 462 LEU B O 1
ATOM 9483 N N . GLU B 1 463 ? -18.812 20.484 10.547 1 98.88 463 GLU B N 1
ATOM 9484 C CA . GLU B 1 463 ? -17.422 20.297 10.984 1 98.88 463 GLU B CA 1
ATOM 9485 C C . GLU B 1 463 ? -16.797 21.625 11.375 1 98.88 463 GLU B C 1
ATOM 9487 O O . GLU B 1 463 ? -16.469 22.453 10.516 1 98.88 463 GLU B O 1
ATOM 9492 N N . ALA B 1 464 ? -16.547 21.781 12.625 1 98.44 464 ALA B N 1
ATOM 9493 C CA . ALA B 1 464 ? -16 23.047 13.133 1 98.44 464 ALA B CA 1
ATOM 9494 C C . ALA B 1 464 ? -14.477 23 13.203 1 98.44 464 ALA B C 1
ATOM 9496 O O . ALA B 1 464 ? -13.828 24.031 13.328 1 98.44 464 ALA B O 1
ATOM 9497 N N . TYR B 1 465 ? -13.914 21.766 13.102 1 98.06 465 TYR B N 1
ATOM 9498 C CA . TYR B 1 465 ? -12.477 21.594 13.281 1 98.06 465 TYR B CA 1
ATOM 9499 C C . TYR B 1 465 ? -12.008 22.281 14.555 1 98.06 465 TYR B C 1
ATOM 9501 O O . TYR B 1 465 ? -12.727 22.297 15.562 1 98.06 465 TYR B O 1
ATOM 9509 N N . LEU B 1 466 ? -10.719 22.656 14.617 1 97.81 466 LEU B N 1
ATOM 9510 C CA . LEU B 1 466 ? -10.172 23.484 15.68 1 97.81 466 LEU B CA 1
ATOM 9511 C C . LEU B 1 466 ? -10.055 24.938 15.234 1 97.81 466 LEU B C 1
ATOM 9513 O O . LEU B 1 466 ? -8.992 25.375 14.812 1 97.81 466 LEU B O 1
ATOM 9517 N N . CYS B 1 467 ? -11.094 25.672 15.508 1 97.81 467 CYS B N 1
ATOM 9518 C CA . CYS B 1 467 ? -11.281 26.953 14.859 1 97.81 467 CYS B CA 1
ATOM 9519 C C . CYS B 1 467 ? -10.914 28.094 15.797 1 97.81 467 CYS B C 1
ATOM 9521 O O . CYS B 1 467 ? -11.383 29.219 15.625 1 97.81 467 CYS B O 1
ATOM 9523 N N . GLY B 1 468 ? -10.141 27.844 16.812 1 97.56 468 GLY B N 1
ATOM 9524 C CA . GLY B 1 468 ? -9.594 28.906 17.625 1 97.56 468 GLY B CA 1
ATOM 9525 C C . GLY B 1 468 ? -10.562 29.422 18.688 1 97.56 468 GLY B C 1
ATOM 9526 O O . GLY B 1 468 ? -11.648 28.859 18.844 1 97.56 468 GLY B O 1
ATOM 9527 N N . GLN B 1 469 ? -10.211 30.516 19.359 1 97.5 469 GLN B N 1
ATOM 9528 C CA . GLN B 1 469 ? -10.852 30.969 20.594 1 97.5 469 GLN B CA 1
ATOM 9529 C C . GLN B 1 469 ? -12.242 31.531 20.312 1 97.5 469 GLN B C 1
ATOM 9531 O O . GLN B 1 469 ? -13.062 31.656 21.219 1 97.5 469 GLN B O 1
ATOM 9536 N N . ALA B 1 470 ? -12.523 31.859 19.047 1 98.38 470 ALA B N 1
ATOM 9537 C CA . ALA B 1 470 ? -13.82 32.438 18.703 1 98.38 470 ALA B CA 1
ATOM 9538 C C . ALA B 1 470 ? -14.742 31.406 18.094 1 98.38 470 ALA B C 1
ATOM 9540 O O . ALA B 1 470 ? -15.742 31.75 17.453 1 98.38 470 ALA B O 1
ATOM 9541 N N . VAL B 1 471 ? -14.5 30.125 18.281 1 98.5 471 VAL B N 1
ATOM 9542 C CA . VAL B 1 471 ? -15.195 29.016 17.641 1 98.5 471 VAL B CA 1
ATOM 9543 C C . VAL B 1 471 ? -16.688 29.094 17.969 1 98.5 471 VAL B C 1
ATOM 9545 O O . VAL B 1 471 ? -17.531 28.781 17.125 1 98.5 471 VAL B O 1
ATOM 9548 N N . GLY B 1 472 ? -17.031 29.469 19.203 1 98.56 472 GLY B N 1
ATOM 9549 C CA . GLY B 1 472 ? -18.422 29.531 19.609 1 98.56 472 GLY B CA 1
ATOM 9550 C C . GLY B 1 472 ? -19.25 30.516 18.797 1 98.56 472 GLY B C 1
ATOM 9551 O O . GLY B 1 472 ? -20.312 30.172 18.297 1 98.56 472 GLY B O 1
ATOM 9552 N N . GLY B 1 473 ? -18.734 31.766 18.719 1 98.5 473 GLY B N 1
ATOM 9553 C CA . GLY B 1 473 ? -19.422 32.781 17.938 1 98.5 473 GLY B CA 1
ATOM 9554 C C . GLY B 1 473 ? -19.578 32.406 16.484 1 98.5 473 GLY B C 1
ATOM 9555 O O . GLY B 1 473 ? -20.656 32.594 15.906 1 98.5 473 GLY B O 1
ATOM 9556 N N . ALA B 1 474 ? -18.531 31.891 15.906 1 98.75 474 ALA B N 1
ATOM 9557 C CA . ALA B 1 474 ? -18.594 31.484 14.5 1 98.75 474 ALA B CA 1
ATOM 9558 C C . ALA B 1 474 ? -19.625 30.375 14.297 1 98.75 474 ALA B C 1
ATOM 9560 O O . ALA B 1 474 ? -20.375 30.406 13.32 1 98.75 474 ALA B O 1
ATOM 9561 N N . THR B 1 475 ? -19.641 29.391 15.195 1 98.88 475 THR B N 1
ATOM 9562 C CA . THR B 1 475 ? -20.578 28.281 15.109 1 98.88 475 THR B CA 1
ATOM 9563 C C . THR B 1 475 ? -22.016 28.781 15.156 1 98.88 475 THR B C 1
ATOM 9565 O O . THR B 1 475 ? -22.844 28.375 14.344 1 98.88 475 THR B O 1
ATOM 9568 N N . VAL B 1 476 ? -22.312 29.656 16.078 1 98.81 476 VAL B N 1
ATOM 9569 C CA . VAL B 1 476 ? -23.656 30.172 16.25 1 98.81 476 VAL B CA 1
ATOM 9570 C C . VAL B 1 476 ? -24.062 31 15.031 1 98.81 476 VAL B C 1
ATOM 9572 O O . VAL B 1 476 ? -25.219 30.922 14.586 1 98.81 476 VAL B O 1
ATOM 9575 N N . GLN B 1 477 ? -23.141 31.781 14.469 1 98.69 477 GLN B N 1
ATOM 9576 C CA . GLN B 1 477 ? -23.422 32.562 13.266 1 98.69 477 GLN B CA 1
ATOM 9577 C C . GLN B 1 477 ? -23.859 31.641 12.117 1 98.69 477 GLN B C 1
ATOM 9579 O O . GLN B 1 477 ? -24.75 32 11.344 1 98.69 477 GLN B O 1
ATOM 9584 N N . ILE B 1 478 ? -23.25 30.5 12.023 1 98.81 478 ILE B N 1
ATOM 9585 C CA . ILE B 1 478 ? -23.578 29.578 10.945 1 98.81 478 ILE B CA 1
ATOM 9586 C C . ILE B 1 478 ? -24.875 28.844 11.273 1 98.81 478 ILE B C 1
ATOM 9588 O O . ILE B 1 478 ? -25.766 28.734 10.438 1 98.81 478 ILE B O 1
ATOM 9592 N N . LEU B 1 479 ? -25 28.328 12.523 1 98.88 479 LEU B N 1
ATOM 9593 C CA . LEU B 1 479 ? -26.172 27.562 12.922 1 98.88 479 LEU B CA 1
ATOM 9594 C C . LEU B 1 479 ? -27.453 28.375 12.703 1 98.88 479 LEU B C 1
ATOM 9596 O O . LEU B 1 479 ? -28.484 27.828 12.289 1 98.88 479 LEU B O 1
ATOM 9600 N N . TYR B 1 480 ? -27.406 29.656 12.984 1 98.62 480 TYR B N 1
ATOM 9601 C CA . TYR B 1 480 ? -28.625 30.469 12.914 1 98.62 480 TYR B CA 1
ATOM 9602 C C . TYR B 1 480 ? -28.672 31.266 11.617 1 98.62 480 TYR B C 1
ATOM 9604 O O . TYR B 1 480 ? -29.594 32.062 11.398 1 98.62 480 TYR B O 1
ATOM 9612 N N . GLY B 1 481 ? -27.641 31.156 10.695 1 98.31 481 GLY B N 1
ATOM 9613 C CA . GLY B 1 481 ? -27.75 31.594 9.312 1 98.31 481 GLY B CA 1
ATOM 9614 C C . GLY B 1 481 ? -27.234 33 9.094 1 98.31 481 GLY B C 1
ATOM 9615 O O . GLY B 1 481 ? -27.406 33.562 8.008 1 98.31 481 GLY B O 1
ATOM 9616 N N . ASP B 1 482 ? -26.656 33.594 10.117 1 98.06 482 ASP B N 1
ATOM 9617 C CA . ASP B 1 482 ? -26.047 34.906 9.922 1 98.06 482 ASP B CA 1
ATOM 9618 C C . ASP B 1 482 ? -24.875 34.812 8.953 1 98.06 482 ASP B C 1
ATOM 9620 O O . ASP B 1 482 ? -24.562 35.781 8.258 1 98.06 482 ASP B O 1
ATOM 9624 N N . VAL B 1 483 ? -24.219 33.719 8.922 1 98.5 483 VAL B N 1
ATOM 9625 C CA . VAL B 1 483 ? -23.156 33.438 7.969 1 98.5 483 VAL B CA 1
ATOM 9626 C C . VAL B 1 483 ? -23.516 32.188 7.168 1 98.5 483 VAL B C 1
ATOM 9628 O O . VAL B 1 483 ? -23.969 31.188 7.738 1 98.5 483 VAL B O 1
ATOM 9631 N N . ASN B 1 484 ? -23.422 32.281 5.836 1 98.75 484 ASN B N 1
ATOM 9632 C CA . ASN B 1 484 ? -23.547 31.125 4.957 1 98.75 484 ASN B CA 1
ATOM 9633 C C . ASN B 1 484 ? -22.266 30.297 4.941 1 98.75 484 ASN B C 1
ATOM 9635 O O . ASN B 1 484 ? -21.203 30.797 4.57 1 98.75 484 ASN B O 1
ATOM 9639 N N . PRO B 1 485 ? -22.359 29.031 5.48 1 98.75 485 PRO B N 1
ATOM 9640 C CA . PRO B 1 485 ? -21.125 28.234 5.473 1 98.75 485 PRO B CA 1
ATOM 9641 C C . PRO B 1 485 ? -20.484 28.156 4.09 1 98.75 485 PRO B C 1
ATOM 9643 O O . PRO B 1 485 ? -21.203 28.047 3.084 1 98.75 485 PRO B O 1
ATOM 9646 N N . SER B 1 486 ? -19.172 28.172 4.043 1 98.75 486 SER B N 1
ATOM 9647 C CA . SER B 1 486 ? -18.469 28.203 2.766 1 98.75 486 SER B CA 1
ATOM 9648 C C . SER B 1 486 ? -17.172 27.422 2.83 1 98.75 486 SER B C 1
ATOM 9650 O O . SER B 1 486 ? -16.359 27.469 1.903 1 98.75 486 SER B O 1
ATOM 9652 N N . GLY B 1 487 ? -16.844 26.75 3.975 1 98.81 487 GLY B N 1
ATOM 9653 C CA . GLY B 1 487 ? -15.68 25.891 4.055 1 98.81 487 GLY B CA 1
ATOM 9654 C C . GLY B 1 487 ? -15.82 24.625 3.236 1 98.81 487 GLY B C 1
ATOM 9655 O O . GLY B 1 487 ? -16.938 24.156 3 1 98.81 487 GLY B O 1
ATOM 9656 N N . HIS B 1 488 ? -14.742 24.141 2.768 1 98.88 488 HIS B N 1
ATOM 9657 C CA . HIS B 1 488 ? -14.641 22.844 2.096 1 98.88 488 HIS B CA 1
ATOM 9658 C C . HIS B 1 488 ? -13.539 21.984 2.705 1 98.88 488 HIS B C 1
ATOM 9660 O O . HIS B 1 488 ? -12.508 22.516 3.141 1 98.88 488 HIS B O 1
ATOM 9666 N N . LEU B 1 489 ? -13.719 20.719 2.707 1 98.88 489 LEU B N 1
ATOM 9667 C CA . LEU B 1 489 ? -12.75 19.812 3.311 1 98.88 489 LEU B CA 1
ATOM 9668 C C . LEU B 1 489 ? -11.422 19.859 2.557 1 98.88 489 LEU B C 1
ATOM 9670 O O . LEU B 1 489 ? -11.391 19.656 1.341 1 98.88 489 LEU B O 1
ATOM 9674 N N . ALA B 1 490 ? -10.359 20.078 3.24 1 98.81 490 ALA B N 1
ATOM 9675 C CA . ALA B 1 490 ? -9.031 20 2.65 1 98.81 490 ALA B CA 1
ATOM 9676 C C . ALA B 1 490 ? -8.406 18.625 2.865 1 98.81 490 ALA B C 1
ATOM 9678 O O . ALA B 1 490 ? -7.184 18.484 2.832 1 98.81 490 ALA B O 1
ATOM 9679 N N . GLU B 1 491 ? -9.125 17.656 3.189 1 98.81 491 GLU B N 1
ATOM 9680 C CA . GLU B 1 491 ? -8.773 16.25 3.334 1 98.81 491 GLU B CA 1
ATOM 9681 C C . GLU B 1 491 ? -9.984 15.344 3.131 1 98.81 491 GLU B C 1
ATOM 9683 O O . GLU B 1 491 ? -11.125 15.797 3.246 1 98.81 491 GLU B O 1
ATOM 9688 N N . THR B 1 492 ? -9.75 14.133 2.768 1 98.88 492 THR B N 1
ATOM 9689 C CA . THR B 1 492 ? -10.805 13.133 2.596 1 98.88 492 THR B CA 1
ATOM 9690 C C . THR B 1 492 ? -11.18 12.508 3.934 1 98.88 492 THR B C 1
ATOM 9692 O O . THR B 1 492 ? -10.305 12.211 4.75 1 98.88 492 THR B O 1
ATOM 9695 N N . PHE B 1 493 ? -12.477 12.391 4.184 1 98.81 493 PHE B N 1
ATOM 9696 C CA . PHE B 1 493 ? -12.961 11.578 5.297 1 98.81 493 PHE B CA 1
ATOM 9697 C C . PHE B 1 493 ? -13.258 10.156 4.844 1 98.81 493 PHE B C 1
ATOM 9699 O O . PHE B 1 493 ? -14.289 9.898 4.219 1 98.81 493 PHE B O 1
ATOM 9706 N N . PRO B 1 494 ? -12.398 9.219 5.16 1 98.62 494 PRO B N 1
ATOM 9707 C CA . PRO B 1 494 ? -12.734 7.828 4.848 1 98.62 494 PRO B CA 1
ATOM 9708 C C . PRO B 1 494 ? -13.891 7.301 5.699 1 98.62 494 PRO B C 1
ATOM 9710 O O . PRO B 1 494 ? -14.195 7.871 6.75 1 98.62 494 PRO B O 1
ATOM 9713 N N . ILE B 1 495 ? -14.516 6.203 5.277 1 98.44 495 ILE B N 1
ATOM 9714 C CA . ILE B 1 495 ? -15.609 5.602 6.027 1 98.44 495 ILE B CA 1
ATOM 9715 C C . ILE B 1 495 ? -15.07 4.992 7.324 1 98.44 495 ILE B C 1
ATOM 9717 O O . ILE B 1 495 ? -15.656 5.184 8.391 1 98.44 495 ILE B O 1
ATOM 9721 N N . LYS B 1 496 ? -13.953 4.332 7.273 1 98.19 496 LYS B N 1
ATOM 9722 C CA . LYS B 1 496 ? -13.281 3.699 8.398 1 98.19 496 LYS B CA 1
ATOM 9723 C C . LYS B 1 496 ? -11.766 3.828 8.281 1 98.19 496 LYS B C 1
ATOM 9725 O O . LYS B 1 496 ? -11.25 4.094 7.195 1 98.19 496 LYS B O 1
ATOM 9730 N N . LEU B 1 497 ? -11.047 3.645 9.367 1 98.44 497 LEU B N 1
ATOM 9731 C CA . LEU B 1 497 ? -9.602 3.818 9.43 1 98.44 497 LEU B CA 1
ATOM 9732 C C . LEU B 1 497 ? -8.898 2.881 8.461 1 98.44 497 LEU B C 1
ATOM 9734 O O . LEU B 1 497 ? -7.938 3.275 7.793 1 98.44 497 LEU B O 1
ATOM 9738 N N . GLU B 1 498 ? -9.43 1.647 8.305 1 98.19 498 GLU B N 1
ATOM 9739 C CA . GLU B 1 498 ? -8.797 0.6 7.512 1 98.19 498 GLU B CA 1
ATOM 9740 C C . GLU B 1 498 ? -8.766 0.971 6.031 1 98.19 498 GLU B C 1
ATOM 9742 O O . GLU B 1 498 ? -7.992 0.405 5.258 1 98.19 498 GLU B O 1
ATOM 9747 N N . ASP B 1 499 ? -9.578 1.919 5.613 1 98.25 499 ASP B N 1
ATOM 9748 C CA . ASP B 1 499 ? -9.656 2.322 4.215 1 98.25 499 ASP B CA 1
ATOM 9749 C C . ASP B 1 499 ? -8.477 3.213 3.834 1 98.25 499 ASP B C 1
ATOM 9751 O O . ASP B 1 499 ? -8.188 3.402 2.65 1 98.25 499 ASP B O 1
ATOM 9755 N N . ASN B 1 500 ? -7.805 3.775 4.84 1 98.38 500 ASN B N 1
ATOM 9756 C CA . ASN B 1 500 ? -6.719 4.711 4.562 1 98.38 500 ASN B CA 1
ATOM 9757 C C . ASN B 1 500 ? -5.562 4.031 3.842 1 98.38 500 ASN B C 1
ATOM 9759 O O . ASN B 1 500 ? -5.207 2.895 4.16 1 98.38 500 ASN B O 1
ATOM 9763 N N . PRO B 1 501 ? -4.957 4.711 2.828 1 97.25 501 PRO B N 1
ATOM 9764 C CA . PRO B 1 501 ? -3.902 4.094 2.02 1 97.25 501 PRO B CA 1
ATOM 9765 C C . PRO B 1 501 ? -2.672 3.721 2.842 1 97.25 501 PRO B C 1
ATOM 9767 O O . PRO B 1 501 ? -1.931 2.809 2.471 1 97.25 501 PRO B O 1
ATOM 9770 N N . SER B 1 502 ? -2.379 4.379 3.941 1 97.56 502 SER B N 1
ATOM 9771 C CA . SER B 1 502 ? -1.171 4.125 4.719 1 97.56 502 SER B CA 1
ATOM 9772 C C . SER B 1 502 ? -1.437 3.125 5.84 1 97.56 502 SER B C 1
ATOM 9774 O O . SER B 1 502 ? -0.54 2.812 6.625 1 97.56 502 SER B O 1
ATOM 9776 N N . TYR B 1 503 ? -2.631 2.5 5.98 1 97.5 503 TYR B N 1
ATOM 9777 C CA . TYR B 1 503 ? -3.096 1.741 7.137 1 97.5 503 TYR B CA 1
ATOM 9778 C C . TYR B 1 503 ? -2.123 0.618 7.477 1 97.5 503 TYR B C 1
ATOM 9780 O O . TYR B 1 503 ? -1.747 0.446 8.641 1 97.5 503 TYR B O 1
ATOM 9788 N N . VAL B 1 504 ? -1.647 -0.09 6.484 1 95.38 504 VAL B N 1
ATOM 9789 C CA . VAL B 1 504 ? -0.888 -1.302 6.773 1 95.38 504 VAL B CA 1
ATOM 9790 C C . VAL B 1 504 ? 0.583 -0.951 6.984 1 95.38 504 VAL B C 1
ATOM 9792 O O . VAL B 1 504 ? 1.376 -1.798 7.402 1 95.38 504 VAL B O 1
ATOM 9795 N N . ALA B 1 505 ? 0.936 0.319 6.723 1 95 505 ALA B N 1
ATOM 9796 C CA . ALA B 1 505 ? 2.346 0.688 6.824 1 95 505 ALA B CA 1
ATOM 9797 C C . ALA B 1 505 ? 2.543 1.836 7.809 1 95 505 ALA B C 1
ATOM 9799 O O . ALA B 1 505 ? 3.678 2.193 8.133 1 95 505 ALA B O 1
ATOM 9800 N N . TYR B 1 506 ? 1.421 2.381 8.297 1 95.38 506 TYR B N 1
ATOM 9801 C CA . TYR B 1 506 ? 1.529 3.541 9.172 1 95.38 506 TYR B CA 1
ATOM 9802 C C . TYR B 1 506 ? 2.254 3.18 10.469 1 95.38 506 TYR B C 1
ATOM 9804 O O . TYR B 1 506 ? 2.029 2.109 11.031 1 95.38 506 TYR B O 1
ATOM 9812 N N . GLN B 1 507 ? 3.146 4.059 11.008 1 93 507 GLN B N 1
ATOM 9813 C CA . GLN B 1 507 ? 3.992 3.934 12.195 1 93 507 GLN B CA 1
ATOM 9814 C C . GLN B 1 507 ? 5.188 3.025 11.922 1 93 507 GLN B C 1
ATOM 9816 O O . GLN B 1 507 ? 6.18 3.062 12.656 1 93 507 GLN B O 1
ATOM 9821 N N . GLY B 1 508 ? 5.062 2.076 10.914 1 92.25 508 GLY B N 1
ATOM 9822 C CA . GLY B 1 508 ? 6.223 1.368 10.398 1 92.25 508 GLY B CA 1
ATOM 9823 C C . GLY B 1 508 ? 6.582 0.14 11.219 1 92.25 508 GLY B C 1
ATOM 9824 O O . GLY B 1 508 ? 5.723 -0.437 11.891 1 92.25 508 GLY B O 1
ATOM 9825 N N . GLU B 1 509 ? 7.789 -0.378 11.016 1 90.88 509 GLU B N 1
ATOM 9826 C CA . GLU B 1 509 ? 8.406 -1.527 11.68 1 90.88 509 GLU B CA 1
ATOM 9827 C C . GLU B 1 509 ? 9.75 -1.155 12.297 1 90.88 509 GLU B C 1
ATOM 9829 O O . GLU B 1 509 ? 10.664 -0.735 11.594 1 90.88 509 GLU B O 1
ATOM 9834 N N . GLY B 1 510 ? 9.773 -1.361 13.562 1 88.94 510 GLY B N 1
ATOM 9835 C CA . GLY B 1 510 ? 10.953 -0.864 14.25 1 88.94 510 GLY B CA 1
ATOM 9836 C C . GLY B 1 510 ? 11.102 0.643 14.164 1 88.94 510 GLY B C 1
ATOM 9837 O O . GLY B 1 510 ? 10.203 1.386 14.555 1 88.94 510 GLY B O 1
ATOM 9838 N N . ASP B 1 511 ? 12.188 1.082 13.57 1 92.69 511 ASP B N 1
ATOM 9839 C CA . ASP B 1 511 ? 12.461 2.512 13.461 1 92.69 511 ASP B CA 1
ATOM 9840 C C . ASP B 1 511 ? 12.445 2.961 12 1 92.69 511 ASP B C 1
ATOM 9842 O O . ASP B 1 511 ? 13.156 3.889 11.617 1 92.69 511 ASP B O 1
ATOM 9846 N N . VAL B 1 512 ? 11.648 2.146 11.211 1 94.44 512 VAL B N 1
ATOM 9847 C CA . VAL B 1 512 ? 11.523 2.449 9.789 1 94.44 512 VAL B CA 1
ATOM 9848 C C . VAL B 1 512 ? 10.055 2.502 9.391 1 94.44 512 VAL B C 1
ATOM 9850 O O . VAL B 1 512 ? 9.281 1.605 9.734 1 94.44 512 VAL B O 1
ATOM 9853 N N . THR B 1 513 ? 9.641 3.521 8.758 1 96.12 513 THR B N 1
ATOM 9854 C CA . THR B 1 513 ? 8.305 3.654 8.203 1 96.12 513 THR B CA 1
ATOM 9855 C C . THR B 1 513 ? 8.367 3.84 6.688 1 96.12 513 THR B C 1
ATOM 9857 O O . THR B 1 513 ? 8.922 4.828 6.199 1 96.12 513 THR B O 1
ATOM 9860 N N . GLU B 1 514 ? 7.781 2.889 5.965 1 96.25 514 GLU B N 1
ATOM 9861 C CA . GLU B 1 514 ? 7.762 2.967 4.508 1 96.25 514 GLU B CA 1
ATOM 9862 C C . GLU B 1 514 ? 6.52 3.705 4.012 1 96.25 514 GLU B C 1
ATOM 9864 O O . GLU B 1 514 ? 5.402 3.412 4.441 1 96.25 514 GLU B O 1
ATOM 9869 N N . TYR B 1 515 ? 6.754 4.699 3.188 1 97.38 515 TYR B N 1
ATOM 9870 C CA . TYR B 1 515 ? 5.668 5.418 2.533 1 97.38 515 TYR B CA 1
ATOM 9871 C C . TYR B 1 515 ? 5.207 4.684 1.277 1 97.38 515 TYR B C 1
ATOM 9873 O O . TYR B 1 515 ? 5.352 5.195 0.165 1 97.38 515 TYR B O 1
ATOM 9881 N N . ARG B 1 516 ? 4.52 3.605 1.429 1 95.81 516 ARG B N 1
ATOM 9882 C CA . ARG B 1 516 ? 4.227 2.617 0.396 1 95.81 516 ARG B CA 1
ATOM 9883 C C . ARG B 1 516 ? 3.135 3.115 -0.545 1 95.81 516 ARG B C 1
ATOM 9885 O O . ARG B 1 516 ? 3.029 2.652 -1.683 1 95.81 516 ARG B O 1
ATOM 9892 N N . GLU B 1 517 ? 2.299 4.051 -0.123 1 97.38 517 GLU B N 1
ATOM 9893 C CA . GLU B 1 517 ? 1.223 4.566 -0.963 1 97.38 517 GLU B CA 1
ATOM 9894 C C . GLU B 1 517 ? 1.77 5.438 -2.092 1 97.38 517 GLU B C 1
ATOM 9896 O O . GLU B 1 517 ? 1.057 5.738 -3.051 1 97.38 517 GLU B O 1
ATOM 9901 N N . GLY B 1 518 ? 3.066 5.848 -2.018 1 97 518 GLY B N 1
ATOM 9902 C CA . GLY B 1 518 ? 3.68 6.648 -3.064 1 97 518 GLY B CA 1
ATOM 9903 C C . GLY B 1 518 ? 2.973 7.969 -3.297 1 97 518 GLY B C 1
ATOM 9904 O O . GLY B 1 518 ? 2.719 8.719 -2.35 1 97 518 GLY B O 1
ATOM 9905 N N . VAL B 1 519 ? 2.596 8.211 -4.559 1 98.06 519 VAL B N 1
ATOM 9906 C CA . VAL B 1 519 ? 1.979 9.484 -4.906 1 98.06 519 VAL B CA 1
ATOM 9907 C C . VAL B 1 519 ? 0.473 9.414 -4.672 1 98.06 519 VAL B C 1
ATOM 9909 O O . VAL B 1 519 ? -0.232 10.414 -4.809 1 98.06 519 VAL B O 1
ATOM 9912 N N . PHE B 1 520 ? -0.024 8.234 -4.305 1 98.38 520 PHE B N 1
ATOM 9913 C CA . PHE B 1 520 ? -1.45 8.016 -4.09 1 98.38 520 PHE B CA 1
ATOM 9914 C C . PHE B 1 520 ? -1.829 8.305 -2.645 1 98.38 520 PHE B C 1
ATOM 9916 O O . PHE B 1 520 ? -2.213 7.395 -1.904 1 98.38 520 PHE B O 1
ATOM 9923 N N . VAL B 1 521 ? -1.883 9.57 -2.314 1 98.25 521 VAL B N 1
ATOM 9924 C CA . VAL B 1 521 ? -2.223 10.047 -0.979 1 98.25 521 VAL B CA 1
ATOM 9925 C C . VAL B 1 521 ? -3.611 10.68 -0.994 1 98.25 521 VAL B C 1
ATOM 9927 O O . VAL B 1 521 ? -3.963 11.398 -1.931 1 98.25 521 VAL B O 1
ATOM 9930 N N . GLY B 1 522 ? -4.406 10.406 0.048 1 98.44 522 GLY B N 1
ATOM 9931 C CA . GLY B 1 522 ? -5.719 11.031 0.147 1 98.44 522 GLY B CA 1
ATOM 9932 C C . GLY B 1 522 ? -6.621 10.711 -1.03 1 98.44 522 GLY B C 1
ATOM 9933 O O . GLY B 1 522 ? -6.746 9.547 -1.425 1 98.44 522 GLY B O 1
ATOM 9934 N N . TYR B 1 523 ? -7.254 11.758 -1.614 1 98.75 523 TYR B N 1
ATOM 9935 C CA . TYR B 1 523 ? -8.234 11.57 -2.68 1 98.75 523 TYR B CA 1
ATOM 9936 C C . TYR B 1 523 ? -7.586 10.953 -3.914 1 98.75 523 TYR B C 1
ATOM 9938 O O . TYR B 1 523 ? -8.258 10.297 -4.711 1 98.75 523 TYR B O 1
ATOM 9946 N N . ARG B 1 524 ? -6.242 11.148 -4.07 1 98.69 524 ARG B N 1
ATOM 9947 C CA . ARG B 1 524 ? -5.531 10.531 -5.188 1 98.69 524 ARG B CA 1
ATOM 9948 C C . ARG B 1 524 ? -5.656 9.016 -5.148 1 98.69 524 ARG B C 1
ATOM 9950 O O . ARG B 1 524 ? -5.742 8.367 -6.195 1 98.69 524 ARG B O 1
ATOM 9957 N N . TYR B 1 525 ? -5.594 8.422 -3.965 1 98.38 525 TYR B N 1
ATOM 9958 C CA . TYR B 1 525 ? -5.762 6.988 -3.777 1 98.38 525 TYR B CA 1
ATOM 9959 C C . TYR B 1 525 ? -7.223 6.586 -3.932 1 98.38 525 TYR B C 1
ATOM 9961 O O . TYR B 1 525 ? -7.547 5.68 -4.707 1 98.38 525 TYR B O 1
ATOM 9969 N N . TYR B 1 526 ? -8.141 7.25 -3.217 1 98.75 526 TYR B N 1
ATOM 9970 C CA . TYR B 1 526 ? -9.539 6.848 -3.148 1 98.75 526 TYR B CA 1
ATOM 9971 C C . TYR B 1 526 ? -10.203 6.934 -4.52 1 98.75 526 TYR B C 1
ATOM 9973 O O . TYR B 1 526 ? -10.938 6.027 -4.922 1 98.75 526 TYR B O 1
ATOM 9981 N N . THR B 1 527 ? -9.938 8 -5.246 1 98.5 527 THR B N 1
ATOM 9982 C CA . THR B 1 527 ? -10.531 8.148 -6.57 1 98.5 527 THR B CA 1
ATOM 9983 C C . THR B 1 527 ? -9.914 7.164 -7.559 1 98.5 527 THR B C 1
ATOM 9985 O O . THR B 1 527 ? -10.617 6.59 -8.398 1 98.5 527 THR B O 1
ATOM 9988 N N . THR B 1 528 ? -8.555 6.957 -7.445 1 98.06 528 THR B N 1
ATOM 9989 C CA . THR B 1 528 ? -7.887 6.023 -8.344 1 98.06 528 THR B CA 1
ATOM 9990 C C . THR B 1 528 ? -8.406 4.602 -8.125 1 98.06 528 THR B C 1
ATOM 9992 O O . THR B 1 528 ? -8.609 3.859 -9.086 1 98.06 528 THR B O 1
ATOM 9995 N N . LYS B 1 529 ? -8.672 4.242 -6.938 1 98.06 529 LYS B N 1
ATOM 9996 C CA . LYS B 1 529 ? -9.148 2.898 -6.609 1 98.06 529 LYS B CA 1
ATOM 9997 C C . LYS B 1 529 ? -10.664 2.814 -6.684 1 98.06 529 LYS B C 1
ATOM 9999 O O . LYS B 1 529 ? -11.25 1.756 -6.445 1 98.06 529 LYS B O 1
ATOM 10004 N N . LYS B 1 530 ? -11.336 3.93 -6.941 1 97.75 530 LYS B N 1
ATOM 10005 C CA . LYS B 1 530 ? -12.789 4.008 -6.973 1 97.75 530 LYS B CA 1
ATOM 10006 C C . LYS B 1 530 ? -13.398 3.533 -5.652 1 97.75 530 LYS B C 1
ATOM 10008 O O . LYS B 1 530 ? -14.336 2.74 -5.648 1 97.75 530 LYS B O 1
ATOM 10013 N N . MET B 1 531 ? -12.836 3.92 -4.594 1 97.69 531 MET B N 1
ATOM 10014 C CA . MET B 1 531 ? -13.258 3.559 -3.246 1 97.69 531 MET B CA 1
ATOM 10015 C C . MET B 1 531 ? -14.234 4.594 -2.689 1 97.69 531 MET B C 1
ATOM 10017 O O . MET B 1 531 ? -13.969 5.793 -2.74 1 97.69 531 MET B O 1
ATOM 10021 N N . PRO B 1 532 ? -15.367 4.133 -2.139 1 97.44 532 PRO B N 1
ATOM 10022 C CA . PRO B 1 532 ? -16.266 5.098 -1.507 1 97.44 532 PRO B CA 1
ATOM 10023 C C . PRO B 1 532 ? -15.656 5.742 -0.26 1 97.44 532 PRO B C 1
ATOM 10025 O O . PRO B 1 532 ? -14.93 5.082 0.486 1 97.44 532 PRO B O 1
ATOM 10028 N N . VAL B 1 533 ? -15.906 6.961 -0.037 1 98.56 533 VAL B N 1
ATOM 10029 C CA . VAL B 1 533 ? -15.5 7.688 1.158 1 98.56 533 VAL B CA 1
ATOM 10030 C C . VAL B 1 533 ? -16.719 8.328 1.815 1 98.56 533 VAL B C 1
ATOM 10032 O O . VAL B 1 533 ? -17.781 8.414 1.206 1 98.56 533 VAL B O 1
ATOM 10035 N N . LEU B 1 534 ? -16.609 8.648 3.08 1 98.62 534 LEU B N 1
ATOM 10036 C CA . LEU B 1 534 ? -17.703 9.32 3.771 1 98.62 534 LEU B CA 1
ATOM 10037 C C . LEU B 1 534 ? -17.953 10.711 3.186 1 98.62 534 LEU B C 1
ATOM 10039 O O . LEU B 1 534 ? -19.078 11.07 2.873 1 98.62 534 LEU B O 1
ATOM 10043 N N . PHE B 1 535 ? -16.891 11.539 3.066 1 98.88 535 PHE B N 1
ATOM 10044 C CA . PHE B 1 535 ? -16.891 12.836 2.398 1 98.88 535 PHE B CA 1
ATOM 10045 C C . PHE B 1 535 ? -15.633 13.023 1.565 1 98.88 535 PHE B C 1
ATOM 10047 O O . PHE B 1 535 ? -14.523 12.812 2.055 1 98.88 535 PHE B O 1
ATOM 10054 N N . PRO B 1 536 ? -15.766 13.43 0.321 1 98.81 536 PRO B N 1
ATOM 10055 C CA . PRO B 1 536 ? -14.602 13.578 -0.555 1 98.81 536 PRO B CA 1
ATOM 10056 C C . PRO B 1 536 ? -13.828 14.867 -0.301 1 98.81 536 PRO B C 1
ATOM 10058 O O . PRO B 1 536 ? -14.375 15.82 0.269 1 98.81 536 PRO B O 1
ATOM 10061 N N . PHE B 1 537 ? -12.602 14.898 -0.725 1 98.88 537 PHE B N 1
ATOM 10062 C CA . PHE B 1 537 ? -11.773 16.094 -0.73 1 98.88 537 PHE B CA 1
ATOM 10063 C C . PHE B 1 537 ? -12.484 17.234 -1.466 1 98.88 537 PHE B C 1
ATOM 10065 O O . PHE B 1 537 ? -13.07 17.016 -2.527 1 98.88 537 PHE B O 1
ATOM 10072 N N . GLY B 1 538 ? -12.516 18.359 -0.839 1 98.81 538 GLY B N 1
ATOM 10073 C CA . GLY B 1 538 ? -13.086 19.547 -1.461 1 98.81 538 GLY B CA 1
ATOM 10074 C C . GLY B 1 538 ? -14.578 19.688 -1.218 1 98.81 538 GLY B C 1
ATOM 10075 O O . GLY B 1 538 ? -15.195 20.641 -1.684 1 98.81 538 GLY B O 1
ATOM 10076 N N . PHE B 1 539 ? -15.148 18.781 -0.454 1 98.81 539 PHE B N 1
ATOM 10077 C CA . PHE B 1 539 ? -16.594 18.766 -0.228 1 98.81 539 PHE B CA 1
ATOM 10078 C C . PHE B 1 539 ? -17 19.828 0.794 1 98.81 539 PHE B C 1
ATOM 10080 O O . PHE B 1 539 ? -16.297 20.031 1.787 1 98.81 539 PHE B O 1
ATOM 10087 N N . GLY B 1 540 ? -18.078 20.453 0.64 1 98.81 540 GLY B N 1
ATOM 10088 C CA . GLY B 1 540 ? -18.719 21.391 1.552 1 98.81 540 GLY B CA 1
ATOM 10089 C C . GLY B 1 540 ? -20.031 21.938 1.027 1 98.81 540 GLY B C 1
ATOM 10090 O O . GLY B 1 540 ? -20.125 22.328 -0.139 1 98.81 540 GLY B O 1
ATOM 10091 N N . LEU B 1 541 ? -20.984 21.953 1.857 1 98.69 541 LEU B N 1
ATOM 10092 C CA . LEU B 1 541 ? -22.297 22.453 1.48 1 98.69 541 LEU B CA 1
ATOM 10093 C C . LEU B 1 541 ? -22.453 23.922 1.826 1 98.69 541 LEU B C 1
ATOM 10095 O O . LEU B 1 541 ? -21.547 24.516 2.424 1 98.69 541 LEU B O 1
ATOM 10099 N N . SER B 1 542 ? -23.516 24.531 1.39 1 98.56 542 SER B N 1
ATOM 10100 C CA . SER B 1 542 ? -23.922 25.922 1.606 1 98.56 542 SER B CA 1
ATOM 10101 C C . SER B 1 542 ? -25.422 26.031 1.802 1 98.56 542 SER B C 1
ATOM 10103 O O . SER B 1 542 ? -26.172 25.078 1.567 1 98.56 542 SER B O 1
ATOM 10105 N N . TYR B 1 543 ? -25.891 27.156 2.289 1 98.62 543 TYR B N 1
ATOM 10106 C CA . TYR B 1 543 ? -27.328 27.406 2.391 1 98.62 543 TYR B CA 1
ATOM 10107 C C . TYR B 1 543 ? -27.891 27.906 1.065 1 98.62 543 TYR B C 1
ATOM 10109 O O . TYR B 1 543 ? -29.062 28.266 0.98 1 98.62 543 TYR B O 1
ATOM 10117 N N . THR B 1 544 ? -27.031 27.922 0.062 1 98.19 544 THR B N 1
ATOM 10118 C CA . THR B 1 544 ? -27.422 28.156 -1.324 1 98.19 544 THR B CA 1
ATOM 10119 C C . THR B 1 544 ? -26.812 27.094 -2.24 1 98.19 544 THR B C 1
ATOM 10121 O O . THR B 1 544 ? -26.297 26.094 -1.767 1 98.19 544 THR B O 1
ATOM 10124 N N . THR B 1 545 ? -27.047 27.203 -3.539 1 97.75 545 THR B N 1
ATOM 10125 C CA . THR B 1 545 ? -26.531 26.25 -4.508 1 97.75 545 THR B CA 1
ATOM 10126 C C . THR B 1 545 ? -25.781 26.953 -5.629 1 97.75 545 THR B C 1
ATOM 10128 O O . THR B 1 545 ? -26 28.141 -5.871 1 97.75 545 THR B O 1
ATOM 10131 N N . PHE B 1 546 ? -24.922 26.266 -6.203 1 98.44 546 PHE B N 1
ATOM 10132 C CA . PHE B 1 546 ? -24.094 26.828 -7.266 1 98.44 546 PHE B CA 1
ATOM 10133 C C . PHE B 1 546 ? -24.047 25.891 -8.469 1 98.44 546 PHE B C 1
ATOM 10135 O O . PHE B 1 546 ? -24.141 24.672 -8.312 1 98.44 546 PHE B O 1
ATOM 10142 N N . ALA B 1 547 ? -23.922 26.422 -9.609 1 98.31 547 ALA B N 1
ATOM 10143 C CA . ALA B 1 547 ? -23.656 25.672 -10.844 1 98.31 547 ALA B CA 1
ATOM 10144 C C . ALA B 1 547 ? -22.359 26.141 -11.5 1 98.31 547 ALA B C 1
ATOM 10146 O O . ALA B 1 547 ? -22.062 27.344 -11.523 1 98.31 547 ALA B O 1
ATOM 10147 N N . VAL B 1 548 ? -21.531 25.25 -11.883 1 98.06 548 VAL B N 1
ATOM 10148 C CA . VAL B 1 548 ? -20.297 25.5 -12.609 1 98.06 548 VAL B CA 1
ATOM 10149 C C . VAL B 1 548 ? -20.422 25 -14.047 1 98.06 548 VAL B C 1
ATOM 10151 O O . VAL B 1 548 ? -20.766 23.844 -14.281 1 98.06 548 VAL B O 1
ATOM 10154 N N . SER B 1 549 ? -20.172 25.891 -14.992 1 97.31 549 SER B N 1
ATOM 10155 C CA . SER B 1 549 ? -20.391 25.516 -16.391 1 97.31 549 SER B CA 1
ATOM 10156 C C . SER B 1 549 ? -19.484 26.312 -17.312 1 97.31 549 SER B C 1
ATOM 10158 O O . SER B 1 549 ? -18.781 27.219 -16.875 1 97.31 549 SER B O 1
ATOM 10160 N N . ASN B 1 550 ? -19.438 25.953 -18.547 1 97.38 550 ASN B N 1
ATOM 10161 C CA . ASN B 1 550 ? -18.781 26.688 -19.625 1 97.38 550 ASN B CA 1
ATOM 10162 C C . ASN B 1 550 ? -17.266 26.734 -19.453 1 97.38 550 ASN B C 1
ATOM 10164 O O . ASN B 1 550 ? -16.672 27.812 -19.453 1 97.38 550 ASN B O 1
ATOM 10168 N N . LEU B 1 551 ? -16.703 25.562 -19.234 1 98.25 551 LEU B N 1
ATOM 10169 C CA . LEU B 1 551 ? -15.258 25.453 -19.188 1 98.25 551 LEU B CA 1
ATOM 10170 C C . LEU B 1 551 ? -14.633 25.688 -20.547 1 98.25 551 LEU B C 1
ATOM 10172 O O . LEU B 1 551 ? -14.992 25.016 -21.531 1 98.25 551 LEU B O 1
ATOM 10176 N N . ARG B 1 552 ? -13.695 26.688 -20.594 1 97.94 552 ARG B N 1
ATOM 10177 C CA . ARG B 1 552 ? -13.133 27.062 -21.875 1 97.94 552 ARG B CA 1
ATOM 10178 C C . ARG B 1 552 ? -11.633 27.312 -21.766 1 97.94 552 ARG B C 1
ATOM 10180 O O . ARG B 1 552 ? -11.156 27.797 -20.734 1 97.94 552 ARG B O 1
ATOM 10187 N N . THR B 1 553 ? -10.945 27.016 -22.781 1 97.81 553 THR B N 1
ATOM 10188 C CA . THR B 1 553 ? -9.57 27.422 -23.047 1 97.81 553 THR B CA 1
ATOM 10189 C C . THR B 1 553 ? -9.445 28.031 -24.438 1 97.81 553 THR B C 1
ATOM 10191 O O . THR B 1 553 ? -10.359 27.906 -25.266 1 97.81 553 THR B O 1
ATOM 10194 N N . ALA B 1 554 ? -8.367 28.734 -24.719 1 94.75 554 ALA B N 1
ATOM 10195 C CA . ALA B 1 554 ? -8.188 29.375 -26.016 1 94.75 554 ALA B CA 1
ATOM 10196 C C . ALA B 1 554 ? -7.996 28.344 -27.125 1 94.75 554 ALA B C 1
ATOM 10198 O O . ALA B 1 554 ? -8.422 28.547 -28.266 1 94.75 554 ALA B O 1
ATOM 10199 N N . GLN B 1 555 ? -7.387 27.234 -26.828 1 96.12 555 GLN B N 1
ATOM 10200 C CA . GLN B 1 555 ? -7.082 26.172 -27.781 1 96.12 555 GLN B CA 1
ATOM 10201 C C . GLN B 1 555 ? -7.348 24.797 -27.188 1 96.12 555 GLN B C 1
ATOM 10203 O O . GLN B 1 555 ? -7.668 24.688 -26 1 96.12 555 GLN B O 1
ATOM 10208 N N . ASP B 1 556 ? -7.246 23.875 -28.125 1 96.88 556 ASP B N 1
ATOM 10209 C CA . ASP B 1 556 ? -7.395 22.5 -27.672 1 96.88 556 ASP B CA 1
ATOM 10210 C C . ASP B 1 556 ? -6.039 21.797 -27.609 1 96.88 556 ASP B C 1
ATOM 10212 O O . ASP B 1 556 ? -5.93 20.703 -27.031 1 96.88 556 ASP B O 1
ATOM 10216 N N . GLU B 1 557 ? -5.043 22.406 -28.156 1 97.62 557 GLU B N 1
ATOM 10217 C CA . GLU B 1 557 ? -3.695 21.859 -28.172 1 97.62 557 GLU B CA 1
ATOM 10218 C C . GLU B 1 557 ? -2.668 22.875 -27.703 1 97.62 557 GLU B C 1
ATOM 10220 O O . GLU B 1 557 ? -2.74 24.047 -28.062 1 97.62 557 GLU B O 1
ATOM 10225 N N . TYR B 1 558 ? -1.791 22.438 -26.844 1 97.75 558 TYR B N 1
ATOM 10226 C CA . TYR B 1 558 ? -0.757 23.297 -26.281 1 97.75 558 TYR B CA 1
ATOM 10227 C C . TYR B 1 558 ? 0.594 22.594 -26.266 1 97.75 558 TYR B C 1
ATOM 10229 O O . TYR B 1 558 ? 0.659 21.375 -26.312 1 97.75 558 TYR B O 1
ATOM 10237 N N . GLN B 1 559 ? 1.627 23.406 -26.281 1 96.25 559 GLN B N 1
ATOM 10238 C CA . GLN B 1 559 ? 2.971 22.906 -26.016 1 96.25 559 GLN B CA 1
ATOM 10239 C C . GLN B 1 559 ? 3.252 22.828 -24.516 1 96.25 559 GLN B C 1
ATOM 10241 O O . GLN B 1 559 ? 2.613 23.531 -23.734 1 96.25 559 GLN B O 1
ATOM 10246 N N . SER B 1 560 ? 4.246 22.062 -24.156 1 94.19 560 SER B N 1
ATOM 10247 C CA . SER B 1 560 ? 4.566 21.828 -22.75 1 94.19 560 SER B CA 1
ATOM 10248 C C . SER B 1 560 ? 5.074 23.109 -22.078 1 94.19 560 SER B C 1
ATOM 10250 O O . SER B 1 560 ? 5.09 23.203 -20.844 1 94.19 560 SER B O 1
ATOM 10252 N N . HIS B 1 561 ? 5.461 24.109 -22.781 1 94.25 561 HIS B N 1
ATOM 10253 C CA . HIS B 1 561 ? 5.977 25.344 -22.188 1 94.25 561 HIS B CA 1
ATOM 10254 C C . HIS B 1 561 ? 4.938 26.453 -22.219 1 94.25 561 HIS B C 1
ATOM 10256 O O . HIS B 1 561 ? 5.203 27.578 -21.781 1 94.25 561 HIS B O 1
ATOM 10262 N N . ASP B 1 562 ? 3.785 26.156 -22.688 1 96.62 562 ASP B N 1
ATOM 10263 C CA . ASP B 1 562 ? 2.754 27.172 -22.844 1 96.62 562 ASP B CA 1
ATOM 10264 C C . ASP B 1 562 ? 2.102 27.516 -21.516 1 96.62 562 ASP B C 1
ATOM 10266 O O . ASP B 1 562 ? 2.16 26.719 -20.562 1 96.62 562 ASP B O 1
ATOM 10270 N N . VAL B 1 563 ? 1.615 28.688 -21.438 1 97.75 563 VAL B N 1
ATOM 10271 C CA . VAL B 1 563 ? 0.708 29.109 -20.359 1 97.75 563 VAL B CA 1
ATOM 10272 C C . VAL B 1 563 ? -0.738 28.984 -20.844 1 97.75 563 VAL B C 1
ATOM 10274 O O . VAL B 1 563 ? -1.088 29.484 -21.922 1 97.75 563 VAL B O 1
ATOM 10277 N N . ILE B 1 564 ? -1.521 28.344 -20.109 1 98.19 564 ILE B N 1
ATOM 10278 C CA . ILE B 1 564 ? -2.898 28.047 -20.5 1 98.19 564 ILE B CA 1
ATOM 10279 C C . ILE B 1 564 ? -3.861 28.812 -19.594 1 98.19 564 ILE B C 1
ATOM 10281 O O . ILE B 1 564 ? -3.832 28.672 -18.375 1 98.19 564 ILE B O 1
ATOM 10285 N N . THR B 1 565 ? -4.664 29.609 -20.156 1 98.38 565 THR B N 1
ATOM 10286 C CA . THR B 1 565 ? -5.738 30.266 -19.438 1 98.38 565 THR B CA 1
ATOM 10287 C C . THR B 1 565 ? -7.02 29.438 -19.484 1 98.38 565 THR B C 1
ATOM 10289 O O . THR B 1 565 ? -7.5 29.094 -20.562 1 98.38 565 THR B O 1
ATOM 10292 N N . VAL B 1 566 ? -7.555 29.094 -18.359 1 98.5 566 VAL B N 1
ATOM 10293 C CA . VAL B 1 566 ? -8.773 28.312 -18.234 1 98.5 566 VAL B CA 1
ATOM 10294 C C . VAL B 1 566 ? -9.875 29.156 -17.578 1 98.5 566 VAL B C 1
ATOM 10296 O O . VAL B 1 566 ? -9.656 29.75 -16.531 1 98.5 566 VAL B O 1
ATOM 10299 N N . SER B 1 567 ? -11 29.234 -18.172 1 98.56 567 SER B N 1
ATOM 10300 C CA . SER B 1 567 ? -12.102 30.016 -17.625 1 98.56 567 SER B CA 1
ATOM 10301 C C . SER B 1 567 ? -13.344 29.141 -17.422 1 98.56 567 SER B C 1
ATOM 10303 O O . SER B 1 567 ? -13.602 28.234 -18.203 1 98.56 567 SER B O 1
ATOM 10305 N N . VAL B 1 568 ? -14.078 29.438 -16.422 1 98.56 568 VAL B N 1
ATOM 10306 C CA . VAL B 1 568 ? -15.32 28.734 -16.109 1 98.56 568 VAL B CA 1
ATOM 10307 C C . VAL B 1 568 ? -16.328 29.703 -15.5 1 98.56 568 VAL B C 1
ATOM 10309 O O . VAL B 1 568 ? -15.945 30.656 -14.82 1 98.56 568 VAL B O 1
ATOM 10312 N N . ASP B 1 569 ? -17.609 29.5 -15.75 1 98.69 569 ASP B N 1
ATOM 10313 C CA . ASP B 1 569 ? -18.656 30.312 -15.156 1 98.69 569 ASP B CA 1
ATOM 10314 C C . ASP B 1 569 ? -19.234 29.656 -13.906 1 98.69 569 ASP B C 1
ATOM 10316 O O . ASP B 1 569 ? -19.484 28.453 -13.898 1 98.69 569 ASP B O 1
ATOM 10320 N N . VAL B 1 570 ? -19.375 30.438 -12.852 1 98.75 570 VAL B N 1
ATOM 10321 C CA . VAL B 1 570 ? -20.016 30 -11.617 1 98.75 570 VAL B CA 1
ATOM 10322 C C . VAL B 1 570 ? -21.266 30.828 -11.367 1 98.75 570 VAL B C 1
ATOM 10324 O O . VAL B 1 570 ? -21.219 32.062 -11.375 1 98.75 570 VAL B O 1
ATOM 10327 N N . THR B 1 571 ? -22.375 30.188 -11.164 1 98.75 571 THR B N 1
ATOM 10328 C CA . THR B 1 571 ? -23.656 30.844 -10.922 1 98.75 571 THR B CA 1
ATOM 10329 C C . THR B 1 571 ? -24.219 30.438 -9.57 1 98.75 571 THR B C 1
ATOM 10331 O O . THR B 1 571 ? -24.328 29.25 -9.258 1 98.75 571 THR B O 1
ATOM 10334 N N . ASN B 1 572 ? -24.516 31.422 -8.719 1 98.81 572 ASN B N 1
ATOM 10335 C CA . ASN B 1 572 ? -25.344 31.156 -7.555 1 98.81 572 ASN B CA 1
ATOM 10336 C C . ASN B 1 572 ? -26.797 30.906 -7.949 1 98.81 572 ASN B C 1
ATOM 10338 O O . ASN B 1 572 ? -27.5 31.844 -8.352 1 98.81 572 ASN B O 1
ATOM 10342 N N . THR B 1 573 ? -27.219 29.734 -7.82 1 98.56 573 THR B N 1
ATOM 10343 C CA . THR B 1 573 ? -28.547 29.375 -8.32 1 98.56 573 THR B CA 1
ATOM 10344 C C . THR B 1 573 ? -29.594 29.5 -7.219 1 98.56 573 THR B C 1
ATOM 10346 O O . THR B 1 573 ? -30.766 29.203 -7.434 1 98.56 573 THR B O 1
ATOM 10349 N N . GLY B 1 574 ? -29.156 29.938 -6.055 1 98.12 574 GLY B N 1
ATOM 10350 C CA . GLY B 1 574 ? -30.094 30.047 -4.941 1 98.12 574 GLY B CA 1
ATOM 10351 C C . GLY B 1 574 ? -30.484 31.469 -4.625 1 98.12 574 GLY B C 1
ATOM 10352 O O . GLY B 1 574 ? -30.25 32.375 -5.43 1 98.12 574 GLY B O 1
ATOM 10353 N N . ASP B 1 575 ? -31.156 31.703 -3.471 1 97.38 575 ASP B N 1
ATOM 10354 C CA . ASP B 1 575 ? -31.781 32.969 -3.111 1 97.38 575 ASP B CA 1
ATOM 10355 C C . ASP B 1 575 ? -31.016 33.656 -1.99 1 97.38 575 ASP B C 1
ATOM 10357 O O . ASP B 1 575 ? -31.5 34.656 -1.414 1 97.38 575 ASP B O 1
ATOM 10361 N N . ARG B 1 576 ? -29.844 33.094 -1.707 1 97.62 576 ARG B N 1
ATOM 10362 C CA . ARG B 1 576 ? -28.984 33.688 -0.685 1 97.62 576 ARG B CA 1
ATOM 10363 C C . ARG B 1 576 ? -27.578 33.906 -1.219 1 97.62 576 ARG B C 1
ATOM 10365 O O . ARG B 1 576 ? -27.094 33.156 -2.066 1 97.62 576 ARG B O 1
ATOM 10372 N N . ALA B 1 577 ? -27 34.969 -0.713 1 98.38 577 ALA B N 1
ATOM 10373 C CA . ALA B 1 577 ? -25.578 35.188 -1.047 1 98.38 577 ALA B CA 1
ATOM 10374 C C . ALA B 1 577 ? -24.719 34.094 -0.445 1 98.38 577 ALA B C 1
ATOM 10376 O O . ALA B 1 577 ? -25.031 33.531 0.617 1 98.38 577 ALA B O 1
ATOM 10377 N N . GLY B 1 578 ? -23.703 33.75 -1.138 1 98.5 578 GLY B N 1
ATOM 10378 C CA . GLY B 1 578 ? -22.812 32.719 -0.655 1 98.5 578 GLY B CA 1
ATOM 10379 C C . GLY B 1 578 ? -21.469 32.688 -1.371 1 98.5 578 GLY B C 1
ATOM 10380 O O . GLY B 1 578 ? -21.266 33.469 -2.309 1 98.5 578 GLY B O 1
ATOM 10381 N N . LYS B 1 579 ? -20.594 31.906 -0.854 1 98.69 579 LYS B N 1
ATOM 10382 C CA . LYS B 1 579 ? -19.281 31.703 -1.453 1 98.69 579 LYS B CA 1
ATOM 10383 C C . LYS B 1 579 ? -19.078 30.25 -1.874 1 98.69 579 LYS B C 1
ATOM 10385 O O . LYS B 1 579 ? -19.531 29.328 -1.183 1 98.69 579 LYS B O 1
ATOM 10390 N N . GLU B 1 580 ? -18.438 30.094 -3.055 1 98.19 580 GLU B N 1
ATOM 10391 C CA . GLU B 1 580 ? -18.125 28.766 -3.58 1 98.19 580 GLU B CA 1
ATOM 10392 C C . GLU B 1 580 ? -16.641 28.594 -3.83 1 98.19 580 GLU B C 1
ATOM 10394 O O . GLU B 1 580 ? -15.93 29.562 -4.105 1 98.19 580 GLU B O 1
ATOM 10399 N N . VAL B 1 581 ? -16.141 27.391 -3.574 1 98.75 581 VAL B N 1
ATOM 10400 C CA . VAL B 1 581 ? -14.773 27.031 -3.936 1 98.75 581 VAL B CA 1
ATOM 10401 C C . VAL B 1 581 ? -14.766 26.281 -5.262 1 98.75 581 VAL B C 1
ATOM 10403 O O . VAL B 1 581 ? -15.211 25.125 -5.332 1 98.75 581 VAL B O 1
ATOM 10406 N N . VAL B 1 582 ? -14.266 26.906 -6.281 1 98.81 582 VAL B N 1
ATOM 10407 C CA . VAL B 1 582 ? -14.133 26.297 -7.602 1 98.81 582 VAL B CA 1
ATOM 10408 C C . VAL B 1 582 ? -12.797 25.562 -7.699 1 98.81 582 VAL B C 1
ATOM 10410 O O . VAL B 1 582 ? -11.734 26.156 -7.465 1 98.81 582 VAL B O 1
ATOM 10413 N N . GLN B 1 583 ? -12.82 24.266 -8.008 1 98.88 583 GLN B N 1
ATOM 10414 C CA . GLN B 1 583 ? -11.633 23.406 -8 1 98.88 583 GLN B CA 1
ATOM 10415 C C . GLN B 1 583 ? -11.336 22.891 -9.406 1 98.88 583 GLN B C 1
ATOM 10417 O O . GLN B 1 583 ? -12.211 22.328 -10.062 1 98.88 583 GLN B O 1
ATOM 10422 N N . LEU B 1 584 ? -10.141 23.062 -9.883 1 98.88 584 LEU B N 1
ATOM 10423 C CA . LEU B 1 584 ? -9.695 22.594 -11.188 1 98.88 584 LEU B CA 1
ATOM 10424 C C . LEU B 1 584 ? -8.758 21.391 -11.047 1 98.88 584 LEU B C 1
ATOM 10426 O O . LEU B 1 584 ? -7.727 21.484 -10.383 1 98.88 584 LEU B O 1
ATOM 10430 N N . TYR B 1 585 ? -9.117 20.297 -11.703 1 98.75 585 TYR B N 1
ATOM 10431 C CA . TYR B 1 585 ? -8.328 19.062 -11.703 1 98.75 585 TYR B CA 1
ATOM 10432 C C . TYR B 1 585 ? -7.809 18.75 -13.102 1 98.75 585 TYR B C 1
ATOM 10434 O O . TYR B 1 585 ? -8.445 19.094 -14.094 1 98.75 585 TYR B O 1
ATOM 10442 N N . VAL B 1 586 ? -6.672 18.156 -13.148 1 98.44 586 VAL B N 1
ATOM 10443 C CA . VAL B 1 586 ? -6.117 17.594 -14.375 1 98.44 586 VAL B CA 1
ATOM 10444 C C . VAL B 1 586 ? -6.129 16.078 -14.297 1 98.44 586 VAL B C 1
ATOM 10446 O O . VAL B 1 586 ? -5.691 15.492 -13.297 1 98.44 586 VAL B O 1
ATOM 10449 N N . LEU B 1 587 ? -6.645 15.43 -15.289 1 97.31 587 LEU B N 1
ATOM 10450 C CA . LEU B 1 587 ? -6.719 13.977 -15.383 1 97.31 587 LEU B CA 1
ATOM 10451 C C . LEU B 1 587 ? -5.965 13.469 -16.609 1 97.31 587 LEU B C 1
ATOM 10453 O O . LEU B 1 587 ? -6.438 13.609 -17.734 1 97.31 587 LEU B O 1
ATOM 10457 N N . PRO B 1 588 ? -4.785 12.844 -16.391 1 96 588 PRO B N 1
ATOM 10458 C CA . PRO B 1 588 ? -4.129 12.234 -17.547 1 96 588 PRO B CA 1
ATOM 10459 C C . PRO B 1 588 ? -4.965 11.125 -18.188 1 96 588 PRO B C 1
ATOM 10461 O O . PRO B 1 588 ? -5.477 10.25 -17.469 1 96 588 PRO B O 1
ATOM 10464 N N . GLN B 1 589 ? -5.09 11.172 -19.469 1 93.31 589 GLN B N 1
ATOM 10465 C CA . GLN B 1 589 ? -5.949 10.219 -20.172 1 93.31 589 GLN B CA 1
ATOM 10466 C C . GLN B 1 589 ? -5.125 9.195 -20.953 1 93.31 589 GLN B C 1
ATOM 10468 O O . GLN B 1 589 ? -5.617 8.117 -21.281 1 93.31 589 GLN B O 1
ATOM 10473 N N . THR B 1 590 ? -3.965 9.516 -21.234 1 85.94 590 THR B N 1
ATOM 10474 C CA . THR B 1 590 ? -3.086 8.609 -21.969 1 85.94 590 THR B CA 1
ATOM 10475 C C . THR B 1 590 ? -2.232 7.789 -21 1 85.94 590 THR B C 1
ATOM 10477 O O . THR B 1 590 ? -1.473 8.352 -20.203 1 85.94 590 THR B O 1
ATOM 10480 N N . LYS B 1 591 ? -2.518 6.52 -21.062 1 78.25 591 LYS B N 1
ATOM 10481 C CA . LYS B 1 591 ? -1.676 5.637 -20.266 1 78.25 591 LYS B CA 1
ATOM 10482 C C . LYS B 1 591 ? -0.321 5.414 -20.922 1 78.25 591 LYS B C 1
ATOM 10484 O O . LYS B 1 591 ? -0.251 5.129 -22.125 1 78.25 591 LYS B O 1
ATOM 10489 N N . THR B 1 592 ? 0.66 5.73 -20.172 1 73.12 592 THR B N 1
ATOM 10490 C CA . THR B 1 592 ? 2.01 5.461 -20.656 1 73.12 592 THR B CA 1
ATOM 10491 C C . THR B 1 592 ? 2.709 4.434 -19.766 1 73.12 592 THR B C 1
ATOM 10493 O O . THR B 1 592 ? 2.223 4.113 -18.672 1 73.12 592 THR B O 1
ATOM 10496 N N . ASP B 1 593 ? 3.658 3.738 -20.266 1 70.25 593 ASP B N 1
ATOM 10497 C CA . ASP B 1 593 ? 4.445 2.771 -19.5 1 70.25 593 ASP B CA 1
ATOM 10498 C C . ASP B 1 593 ? 5.484 3.473 -18.641 1 70.25 593 ASP B C 1
ATOM 10500 O O . ASP B 1 593 ? 6.254 2.818 -17.922 1 70.25 593 ASP B O 1
ATOM 10504 N N . SER B 1 594 ? 5.324 4.758 -18.594 1 80 594 SER B N 1
ATOM 10505 C CA . SER B 1 594 ? 6.371 5.504 -17.906 1 80 594 SER B CA 1
ATOM 10506 C C . SER B 1 594 ? 6.137 5.527 -16.391 1 80 594 SER B C 1
ATOM 10508 O O . SER B 1 594 ? 7.016 5.137 -15.617 1 80 594 SER B O 1
ATOM 10510 N N . VAL B 1 595 ? 4.992 6.023 -16.047 1 89.25 595 VAL B N 1
ATOM 10511 C CA . VAL B 1 595 ? 4.73 6.109 -14.609 1 89.25 595 VAL B CA 1
ATOM 10512 C C . VAL B 1 595 ? 3.248 5.859 -14.344 1 89.25 595 VAL B C 1
ATOM 10514 O O . VAL B 1 595 ? 2.408 6.047 -15.227 1 89.25 595 VAL B O 1
ATOM 10517 N N . GLN B 1 596 ? 3.012 5.344 -13.133 1 92.25 596 GLN B N 1
ATOM 10518 C CA . GLN B 1 596 ? 1.642 5.273 -12.641 1 92.25 596 GLN B CA 1
ATOM 10519 C C . GLN B 1 596 ? 1.213 6.602 -12.023 1 92.25 596 GLN B C 1
ATOM 10521 O O . GLN B 1 596 ? 1.847 7.094 -11.086 1 92.25 596 GLN B O 1
ATOM 10526 N N . ARG B 1 597 ? 0.158 7.199 -12.516 1 94.94 597 ARG B N 1
ATOM 10527 C CA . ARG B 1 597 ? -0.275 8.5 -12.023 1 94.94 597 ARG B CA 1
ATOM 10528 C C . ARG B 1 597 ? -1.66 8.414 -11.391 1 94.94 597 ARG B C 1
ATOM 10530 O O . ARG B 1 597 ? -2.486 7.598 -11.805 1 94.94 597 ARG B O 1
ATOM 10537 N N . PRO B 1 598 ? -1.944 9.234 -10.375 1 97.19 598 PRO B N 1
ATOM 10538 C CA . PRO B 1 598 ? -3.33 9.367 -9.914 1 97.19 598 PRO B CA 1
ATOM 10539 C C . PRO B 1 598 ? -4.285 9.773 -11.039 1 97.19 598 PRO B C 1
ATOM 10541 O O . PRO B 1 598 ? -3.895 10.492 -11.961 1 97.19 598 PRO B O 1
ATOM 10544 N N . VAL B 1 599 ? -5.551 9.367 -10.984 1 97.56 599 VAL B N 1
ATOM 10545 C CA . VAL B 1 599 ? -6.52 9.602 -12.047 1 97.56 599 VAL B CA 1
ATOM 10546 C C . VAL B 1 599 ? -6.84 11.094 -12.133 1 97.56 599 VAL B C 1
ATOM 10548 O O . VAL B 1 599 ? -7.277 11.586 -13.18 1 97.56 599 VAL B O 1
ATOM 10551 N N . GLN B 1 600 ? -6.648 11.805 -11.039 1 98.25 600 GLN B N 1
ATOM 10552 C CA . GLN B 1 600 ? -6.887 13.242 -11.016 1 98.25 600 GLN B CA 1
ATOM 10553 C C . GLN B 1 600 ? -6.004 13.922 -9.977 1 98.25 600 GLN B C 1
ATOM 10555 O O . GLN B 1 600 ? -5.656 13.328 -8.953 1 98.25 600 GLN B O 1
ATOM 10560 N N . GLU B 1 601 ? -5.617 15.156 -10.195 1 98.38 601 GLU B N 1
ATOM 10561 C CA . GLU B 1 601 ? -4.828 15.977 -9.281 1 98.38 601 GLU B CA 1
ATOM 10562 C C . GLU B 1 601 ? -5.305 17.438 -9.305 1 98.38 601 GLU B C 1
ATOM 10564 O O . GLU B 1 601 ? -5.5 18.016 -10.375 1 98.38 601 GLU B O 1
ATOM 10569 N N . LEU B 1 602 ? -5.543 17.984 -8.141 1 98.81 602 LEU B N 1
ATOM 10570 C CA . LEU B 1 602 ? -5.887 19.391 -8.047 1 98.81 602 LEU B CA 1
ATOM 10571 C C . LEU B 1 602 ? -4.734 20.266 -8.531 1 98.81 602 LEU B C 1
ATOM 10573 O O . LEU B 1 602 ? -3.592 20.094 -8.109 1 98.81 602 LEU B O 1
ATOM 10577 N N . ARG B 1 603 ? -5.066 21.219 -9.414 1 98.56 603 ARG B N 1
ATOM 10578 C CA . ARG B 1 603 ? -3.996 22.047 -9.953 1 98.56 603 ARG B CA 1
ATOM 10579 C C . ARG B 1 603 ? -4.262 23.531 -9.664 1 98.56 603 ARG B C 1
ATOM 10581 O O . ARG B 1 603 ? -3.357 24.359 -9.781 1 98.56 603 ARG B O 1
ATOM 10588 N N . ASP B 1 604 ? -5.465 23.828 -9.305 1 98.62 604 ASP B N 1
ATOM 10589 C CA . ASP B 1 604 ? -5.773 25.203 -8.875 1 98.62 604 ASP B CA 1
ATOM 10590 C C . ASP B 1 604 ? -7.148 25.266 -8.219 1 98.62 604 ASP B C 1
ATOM 10592 O O . ASP B 1 604 ? -7.926 24.312 -8.281 1 98.62 604 ASP B O 1
ATOM 10596 N N . PHE B 1 605 ? -7.461 26.328 -7.531 1 98.75 605 PHE B N 1
ATOM 10597 C CA . PHE B 1 605 ? -8.758 26.594 -6.918 1 98.75 605 PHE B CA 1
ATOM 10598 C C . PHE B 1 605 ? -8.961 28.094 -6.715 1 98.75 605 PHE B C 1
ATOM 10600 O O . PHE B 1 605 ? -7.996 28.859 -6.676 1 98.75 605 PHE B O 1
ATOM 10607 N N . GLU B 1 606 ? -10.172 28.453 -6.613 1 98.56 606 GLU B N 1
ATOM 10608 C CA . GLU B 1 606 ? -10.555 29.844 -6.344 1 98.56 606 GLU B CA 1
ATOM 10609 C C . GLU B 1 606 ? -11.852 29.906 -5.539 1 98.56 606 GLU B C 1
ATOM 10611 O O . GLU B 1 606 ? -12.82 29.219 -5.855 1 98.56 606 GLU B O 1
ATOM 10616 N N . LYS B 1 607 ? -11.828 30.625 -4.457 1 98.44 607 LYS B N 1
ATOM 10617 C CA . LYS B 1 607 ? -13.055 30.906 -3.717 1 98.44 607 LYS B CA 1
ATOM 10618 C C . LYS B 1 607 ? -13.711 32.188 -4.223 1 98.44 607 LYS B C 1
ATOM 10620 O O . LYS B 1 607 ? -13.078 33.25 -4.277 1 98.44 607 LYS B O 1
ATOM 10625 N N . VAL B 1 608 ? -15.039 32.188 -4.539 1 98.44 608 VAL B N 1
ATOM 10626 C CA . VAL B 1 608 ? -15.719 33.312 -5.145 1 98.44 608 VAL B CA 1
ATOM 10627 C C . VAL B 1 608 ? -17.031 33.594 -4.406 1 98.44 608 VAL B C 1
ATOM 10629 O O . VAL B 1 608 ? -17.734 32.656 -4.023 1 98.44 608 VAL B O 1
ATOM 10632 N N . GLU B 1 609 ? -17.297 34.812 -4.109 1 98.62 609 GLU B N 1
ATOM 10633 C CA . GLU B 1 609 ? -18.547 35.219 -3.5 1 98.62 609 GLU B CA 1
ATOM 10634 C C . GLU B 1 609 ? -19.547 35.656 -4.562 1 98.62 609 GLU B C 1
ATOM 10636 O O . GLU B 1 609 ? -19.203 36.406 -5.488 1 98.62 609 GLU B O 1
ATOM 10641 N N . LEU B 1 610 ? -20.781 35.25 -4.445 1 98.81 610 LEU B N 1
ATOM 10642 C CA . LEU B 1 610 ? -21.812 35.531 -5.43 1 98.81 610 LEU B CA 1
ATOM 10643 C C . LEU B 1 610 ? -23.109 35.938 -4.742 1 98.81 610 LEU B C 1
ATOM 10645 O O . LEU B 1 610 ? -23.516 35.312 -3.754 1 98.81 610 LEU B O 1
ATOM 10649 N N . ALA B 1 611 ? -23.719 36.938 -5.258 1 98.62 611 ALA B N 1
ATOM 10650 C CA . ALA B 1 611 ? -25.094 37.281 -4.871 1 98.62 611 ALA B CA 1
ATOM 10651 C C . ALA B 1 611 ? -26.094 36.281 -5.449 1 98.62 611 ALA B C 1
ATOM 10653 O O . ALA B 1 611 ? -25.734 35.469 -6.32 1 98.62 611 ALA B O 1
ATOM 10654 N N . PRO B 1 612 ? -27.344 36.344 -4.934 1 98.5 612 PRO B N 1
ATOM 10655 C CA . PRO B 1 612 ? -28.344 35.438 -5.504 1 98.5 612 PRO B CA 1
ATOM 10656 C C . PRO B 1 612 ? -28.484 35.594 -7.016 1 98.5 612 PRO B C 1
ATOM 10658 O O . PRO B 1 612 ? -28.609 36.719 -7.516 1 98.5 612 PRO B O 1
ATOM 10661 N N . HIS B 1 613 ? -28.312 34.562 -7.773 1 98.38 613 HIS B N 1
ATOM 10662 C CA . HIS B 1 613 ? -28.531 34.469 -9.211 1 98.38 613 HIS B CA 1
ATOM 10663 C C . HIS B 1 613 ? -27.422 35.188 -9.992 1 98.38 613 HIS B C 1
ATOM 10665 O O . HIS B 1 613 ? -27.531 35.344 -11.203 1 98.38 613 HIS B O 1
ATOM 10671 N N . GLU B 1 614 ? -26.391 35.562 -9.32 1 98.69 614 GLU B N 1
ATOM 10672 C CA . GLU B 1 614 ? -25.25 36.188 -9.977 1 98.69 614 GLU B CA 1
ATOM 10673 C C . GLU B 1 614 ? -24.344 35.156 -10.633 1 98.69 614 GLU B C 1
ATOM 10675 O O . GLU B 1 614 ? -24.203 34.062 -10.125 1 98.69 614 GLU B O 1
ATOM 10680 N N . THR B 1 615 ? -23.859 35.469 -11.773 1 98.75 615 THR B N 1
ATOM 10681 C CA . THR B 1 615 ? -22.844 34.656 -12.445 1 98.75 615 THR B CA 1
ATOM 10682 C C . THR B 1 615 ? -21.516 35.406 -12.516 1 98.75 615 THR B C 1
ATOM 10684 O O . THR B 1 615 ? -21.484 36.594 -12.867 1 98.75 615 THR B O 1
ATOM 10687 N N . LYS B 1 616 ? -20.422 34.781 -12.133 1 98.75 616 LYS B N 1
ATOM 10688 C CA . LYS B 1 616 ? -19.062 35.312 -12.289 1 98.75 616 LYS B CA 1
ATOM 10689 C C . LYS B 1 616 ? -18.188 34.312 -13.031 1 98.75 616 LYS B C 1
ATOM 10691 O O . LYS B 1 616 ? -18.375 33.094 -12.938 1 98.75 616 LYS B O 1
ATOM 10696 N N . THR B 1 617 ? -17.266 34.844 -13.805 1 98.62 617 THR B N 1
ATOM 10697 C CA . THR B 1 617 ? -16.281 34 -14.484 1 98.62 617 THR B CA 1
ATOM 10698 C C . THR B 1 617 ? -15 33.906 -13.656 1 98.62 617 THR B C 1
ATOM 10700 O O . THR B 1 617 ? -14.406 34.938 -13.312 1 98.62 617 THR B O 1
ATOM 10703 N N . VAL B 1 618 ? -14.641 32.719 -13.312 1 98.44 618 VAL B N 1
ATOM 10704 C CA . VAL B 1 618 ? -13.367 32.438 -12.656 1 98.44 618 VAL B CA 1
ATOM 10705 C C . VAL B 1 618 ? -12.32 32.031 -13.695 1 98.44 618 VAL B C 1
ATOM 10707 O O . VAL B 1 618 ? -12.594 31.25 -14.594 1 98.44 618 VAL B O 1
ATOM 10710 N N . THR B 1 619 ? -11.125 32.594 -13.562 1 98.38 619 THR B N 1
ATOM 10711 C CA . THR B 1 619 ? -10.047 32.312 -14.508 1 98.38 619 THR B CA 1
ATOM 10712 C C . THR B 1 619 ? -8.828 31.734 -13.781 1 98.38 619 THR B C 1
ATOM 10714 O O . THR B 1 619 ? -8.391 32.281 -12.766 1 98.38 619 THR B O 1
ATOM 10717 N N . PHE B 1 620 ? -8.312 30.656 -14.297 1 98 620 PHE B N 1
ATOM 10718 C CA . PHE B 1 620 ? -7.094 30.016 -13.812 1 98 620 PHE B CA 1
ATOM 10719 C C . PHE B 1 620 ? -5.965 30.156 -14.82 1 98 620 PHE B C 1
ATOM 10721 O O . PHE B 1 620 ? -6.203 30.188 -16.031 1 98 620 PHE B O 1
ATOM 10728 N N . THR B 1 621 ? -4.793 30.297 -14.406 1 97.75 621 THR B N 1
ATOM 10729 C CA . THR B 1 621 ? -3.588 30.297 -15.227 1 97.75 621 THR B CA 1
ATOM 10730 C C . THR B 1 621 ? -2.746 29.047 -14.945 1 97.75 621 THR B C 1
ATOM 10732 O O . THR B 1 621 ? -2.18 28.922 -13.859 1 97.75 621 THR B O 1
ATOM 10735 N N . LEU B 1 622 ? -2.633 28.203 -15.883 1 97.56 622 LEU B N 1
ATOM 10736 C CA . LEU B 1 622 ? -1.86 26.969 -15.742 1 97.56 622 LEU B CA 1
ATOM 10737 C C . LEU B 1 622 ? -0.576 27.031 -16.562 1 97.56 622 LEU B C 1
ATOM 10739 O O . LEU B 1 622 ? -0.604 27.406 -17.734 1 97.56 622 LEU B O 1
ATOM 10743 N N . HIS B 1 623 ? 0.477 26.797 -15.953 1 96.81 623 HIS B N 1
ATOM 10744 C CA . HIS B 1 623 ? 1.712 26.531 -16.688 1 96.81 623 HIS B CA 1
ATOM 10745 C C . HIS B 1 623 ? 1.82 25.062 -17.078 1 96.81 623 HIS B C 1
ATOM 10747 O O . HIS B 1 623 ? 1.907 24.188 -16.219 1 96.81 623 HIS B O 1
ATOM 10753 N N . ALA B 1 624 ? 1.863 24.797 -18.312 1 95.62 624 ALA B N 1
ATOM 10754 C CA . ALA B 1 624 ? 1.776 23.422 -18.781 1 95.62 624 ALA B CA 1
ATOM 10755 C C . ALA B 1 624 ? 2.947 22.578 -18.266 1 95.62 624 ALA B C 1
ATOM 10757 O O . ALA B 1 624 ? 2.787 21.406 -17.969 1 95.62 624 ALA B O 1
ATOM 10758 N N . ASN B 1 625 ? 4.133 23.141 -18.156 1 94.62 625 ASN B N 1
ATOM 10759 C CA . ASN B 1 625 ? 5.332 22.422 -17.75 1 94.62 625 ASN B CA 1
ATOM 10760 C C . ASN B 1 625 ? 5.258 22 -16.281 1 94.62 625 ASN B C 1
ATOM 10762 O O . ASN B 1 625 ? 6.082 21.203 -15.828 1 94.62 625 ASN B O 1
ATOM 10766 N N . SER B 1 626 ? 4.289 22.5 -15.562 1 95.31 626 SER B N 1
ATOM 10767 C CA . SER B 1 626 ? 4.098 22.109 -14.164 1 95.31 626 SER B CA 1
ATOM 10768 C C . SER B 1 626 ? 2.754 21.406 -13.969 1 95.31 626 SER B C 1
ATOM 10770 O O . SER B 1 626 ? 2.684 20.328 -13.375 1 95.31 626 SER B O 1
ATOM 10772 N N . ALA B 1 627 ? 1.727 21.938 -14.562 1 97 627 ALA B N 1
ATOM 10773 C CA . ALA B 1 627 ? 0.365 21.469 -14.312 1 97 627 ALA B CA 1
ATOM 10774 C C . ALA B 1 627 ? 0.157 20.062 -14.867 1 97 627 ALA B C 1
ATOM 10776 O O . ALA B 1 627 ? -0.66 19.312 -14.352 1 97 627 ALA B O 1
ATOM 10777 N N . PHE B 1 628 ? 0.874 19.719 -15.945 1 97.12 628 PHE B N 1
ATOM 10778 C CA . PHE B 1 628 ? 0.651 18.438 -16.609 1 97.12 628 PHE B CA 1
ATOM 10779 C C . PHE B 1 628 ? 1.851 17.516 -16.406 1 97.12 628 PHE B C 1
ATOM 10781 O O . PHE B 1 628 ? 1.925 16.453 -17.031 1 97.12 628 PHE B O 1
ATOM 10788 N N . ALA B 1 629 ? 2.803 17.891 -15.531 1 96.31 629 ALA B N 1
ATOM 10789 C CA . ALA B 1 629 ? 4.09 17.203 -15.422 1 96.31 629 ALA B CA 1
ATOM 10790 C C . ALA B 1 629 ? 4.062 16.156 -14.312 1 96.31 629 ALA B C 1
ATOM 10792 O O . ALA B 1 629 ? 3.207 16.203 -13.422 1 96.31 629 ALA B O 1
ATOM 10793 N N . TYR B 1 630 ? 4.871 15.195 -14.383 1 95.06 630 TYR B N 1
ATOM 10794 C CA . TYR B 1 630 ? 5.312 14.328 -13.297 1 95.06 630 TYR B CA 1
ATOM 10795 C C . TYR B 1 630 ? 6.824 14.406 -13.117 1 95.06 630 TYR B C 1
ATOM 10797 O O . TYR B 1 630 ? 7.535 14.914 -13.992 1 95.06 630 TYR B O 1
ATOM 10805 N N . TYR B 1 631 ? 7.328 13.992 -11.992 1 96.12 631 TYR B N 1
ATOM 10806 C CA . TYR B 1 631 ? 8.773 14.016 -11.758 1 96.12 631 TYR B CA 1
ATOM 10807 C C . TYR B 1 631 ? 9.422 12.75 -12.312 1 96.12 631 TYR B C 1
ATOM 10809 O O . TYR B 1 631 ? 9.133 11.641 -11.852 1 96.12 631 TYR B O 1
ATOM 10817 N N . CYS B 1 632 ? 10.25 12.914 -13.234 1 93.5 632 CYS B N 1
ATOM 10818 C CA . CYS B 1 632 ? 10.992 11.797 -13.812 1 93.5 632 CYS B CA 1
ATOM 10819 C C . CYS B 1 632 ? 12.281 11.547 -13.039 1 93.5 632 CYS B C 1
ATOM 10821 O O . CYS B 1 632 ? 13.227 12.344 -13.117 1 93.5 632 CYS B O 1
ATOM 10823 N N . THR B 1 633 ? 12.367 10.492 -12.352 1 92.62 633 THR B N 1
ATOM 10824 C CA . THR B 1 633 ? 13.508 10.18 -11.492 1 92.62 633 THR B CA 1
ATOM 10825 C C . THR B 1 633 ? 14.758 9.898 -12.32 1 92.62 633 THR B C 1
ATOM 10827 O O . THR B 1 633 ? 15.875 10.195 -11.898 1 92.62 633 THR B O 1
ATOM 10830 N N . GLN B 1 634 ? 14.578 9.32 -13.461 1 87.38 634 GLN B N 1
ATOM 10831 C CA . GLN B 1 634 ? 15.703 9.023 -14.336 1 87.38 634 GLN B CA 1
ATOM 10832 C C . GLN B 1 634 ? 16.359 10.297 -14.844 1 87.38 634 GLN B C 1
ATOM 10834 O O . GLN B 1 634 ? 17.594 10.391 -14.906 1 87.38 634 GLN B O 1
ATOM 10839 N N . LYS B 1 635 ? 15.5 11.266 -15.195 1 88.88 635 LYS B N 1
ATOM 10840 C CA . LYS B 1 635 ? 16 12.523 -15.742 1 88.88 635 LYS B CA 1
ATOM 10841 C C . LYS B 1 635 ? 16.219 13.547 -14.641 1 88.88 635 LYS B C 1
ATOM 10843 O O . LYS B 1 635 ? 16.844 14.594 -14.867 1 88.88 635 LYS B O 1
ATOM 10848 N N . LYS B 1 636 ? 15.727 13.32 -13.484 1 92.94 636 LYS B N 1
ATOM 10849 C CA . LYS B 1 636 ? 15.844 14.18 -12.312 1 92.94 636 LYS B CA 1
ATOM 10850 C C . LYS B 1 636 ? 15.234 15.555 -12.57 1 92.94 636 LYS B C 1
ATOM 10852 O O . LYS B 1 636 ? 15.844 16.578 -12.25 1 92.94 636 LYS B O 1
ATOM 10857 N N . ARG B 1 637 ? 14.125 15.555 -13.219 1 93.06 637 ARG B N 1
ATOM 10858 C CA . ARG B 1 637 ? 13.398 16.781 -13.492 1 93.06 637 ARG B CA 1
ATOM 10859 C C . ARG B 1 637 ? 11.93 16.5 -13.797 1 93.06 637 ARG B C 1
ATOM 10861 O O . ARG B 1 637 ? 11.547 15.352 -14 1 93.06 637 ARG B O 1
ATOM 10868 N N . TRP B 1 638 ? 11.156 17.547 -13.789 1 94.88 638 TRP B N 1
ATOM 10869 C CA . TRP B 1 638 ? 9.758 17.453 -14.188 1 94.88 638 TRP B CA 1
ATOM 10870 C C . TRP B 1 638 ? 9.633 17.297 -15.703 1 94.88 638 TRP B C 1
ATOM 10872 O O . TRP B 1 638 ? 10.352 17.953 -16.469 1 94.88 638 TRP B O 1
ATOM 10882 N N . VAL B 1 639 ? 8.734 16.406 -16.141 1 93.12 639 VAL B N 1
ATOM 10883 C CA . VAL B 1 639 ? 8.555 16.125 -17.562 1 93.12 639 VAL B CA 1
ATOM 10884 C C . VAL B 1 639 ? 7.066 16.109 -17.891 1 93.12 639 VAL B C 1
ATOM 10886 O O . VAL B 1 639 ? 6.254 15.617 -17.094 1 93.12 639 VAL B O 1
ATOM 10889 N N . VAL B 1 640 ? 6.715 16.703 -19 1 94.75 640 VAL B N 1
ATOM 10890 C CA . VAL B 1 640 ? 5.383 16.594 -19.578 1 94.75 640 VAL B CA 1
ATOM 10891 C C . VAL B 1 640 ? 5.418 15.648 -20.781 1 94.75 640 VAL B C 1
ATOM 10893 O O . VAL B 1 640 ? 6.207 15.836 -21.703 1 94.75 640 VAL B O 1
ATOM 10896 N N . GLU B 1 641 ? 4.656 14.617 -20.75 1 91.38 641 GLU B N 1
ATOM 10897 C CA . GLU B 1 641 ? 4.559 13.703 -21.875 1 91.38 641 GLU B CA 1
ATOM 10898 C C . GLU B 1 641 ? 3.461 14.141 -22.844 1 91.38 641 GLU B C 1
ATOM 10900 O O . GLU B 1 641 ? 2.42 14.648 -22.422 1 91.38 641 GLU B O 1
ATOM 10905 N N . THR B 1 642 ? 3.738 13.898 -24.094 1 92.44 642 THR B N 1
ATOM 10906 C CA . THR B 1 642 ? 2.697 14.141 -25.078 1 92.44 642 THR B CA 1
ATOM 10907 C C . THR B 1 642 ? 1.489 13.242 -24.828 1 92.44 642 THR B C 1
ATOM 10909 O O . THR B 1 642 ? 1.642 12.047 -24.562 1 92.44 642 THR B O 1
ATOM 10912 N N . GLY B 1 643 ? 0.343 13.867 -24.781 1 93.5 643 GLY B N 1
ATOM 10913 C CA . GLY B 1 643 ? -0.851 13.062 -24.578 1 93.5 643 GLY B CA 1
ATOM 10914 C C . GLY B 1 643 ? -2.104 13.891 -24.375 1 93.5 643 GLY B C 1
ATOM 10915 O O . GLY B 1 643 ? -2.086 15.109 -24.578 1 93.5 643 GLY B O 1
ATOM 10916 N N . LYS B 1 644 ? -3.121 13.188 -24.172 1 97 644 LYS B N 1
ATOM 10917 C CA . LYS B 1 644 ? -4.41 13.812 -23.891 1 97 644 LYS B CA 1
ATOM 10918 C C . LYS B 1 644 ? -4.625 13.961 -22.391 1 97 644 LYS B C 1
ATOM 10920 O O . LYS B 1 644 ? -4.25 13.086 -21.609 1 97 644 LYS B O 1
ATOM 10925 N N . TYR B 1 645 ? -5.098 15.086 -21.984 1 97.44 645 TYR B N 1
ATOM 10926 C CA . TYR B 1 645 ? -5.422 15.422 -20.609 1 97.44 645 TYR B CA 1
ATOM 10927 C C . TYR B 1 645 ? -6.82 16.016 -20.5 1 97.44 645 TYR B C 1
ATOM 10929 O O . TYR B 1 645 ? -7.238 16.797 -21.359 1 97.44 645 TYR B O 1
ATOM 10937 N N . LEU B 1 646 ? -7.535 15.57 -19.578 1 98.12 646 LEU B N 1
ATOM 10938 C CA . LEU B 1 646 ? -8.852 16.141 -19.297 1 98.12 646 LEU B CA 1
ATOM 10939 C C . LEU B 1 646 ? -8.758 17.219 -18.219 1 98.12 646 LEU B C 1
ATOM 10941 O O . LEU B 1 646 ? -8.211 16.969 -17.141 1 98.12 646 LEU B O 1
ATOM 10945 N N . LEU B 1 647 ? -9.156 18.422 -18.469 1 98.56 647 LEU B N 1
ATOM 10946 C CA . LEU B 1 647 ? -9.453 19.406 -17.438 1 98.56 647 LEU B CA 1
ATOM 10947 C C . LEU B 1 647 ? -10.859 19.203 -16.891 1 98.56 647 LEU B C 1
ATOM 10949 O O . LEU B 1 647 ? -11.812 19.047 -17.641 1 98.56 647 LEU B O 1
ATOM 10953 N N . ALA B 1 648 ? -10.969 19.141 -15.633 1 98.69 648 ALA B N 1
ATOM 10954 C CA . ALA B 1 648 ? -12.266 19 -14.992 1 98.69 648 ALA B CA 1
ATOM 10955 C C . ALA B 1 648 ? -12.422 20 -13.844 1 98.69 648 ALA B C 1
ATOM 10957 O O . ALA B 1 648 ? -11.477 20.25 -13.102 1 98.69 648 ALA B O 1
ATOM 10958 N N . VAL B 1 649 ? -13.57 20.672 -13.766 1 98.75 649 VAL B N 1
ATOM 10959 C CA . VAL B 1 649 ? -13.836 21.656 -12.734 1 98.75 649 VAL B CA 1
ATOM 10960 C C . VAL B 1 649 ? -15.125 21.297 -11.992 1 98.75 649 VAL B C 1
ATOM 10962 O O . VAL B 1 649 ? -16.094 20.844 -12.594 1 98.75 649 VAL B O 1
ATOM 10965 N N . GLY B 1 650 ? -15.094 21.406 -10.734 1 98.19 650 GLY B N 1
ATOM 10966 C CA . GLY B 1 650 ? -16.234 21.188 -9.859 1 98.19 650 GLY B CA 1
ATOM 10967 C C . GLY B 1 650 ? -16 21.719 -8.453 1 98.19 650 GLY B C 1
ATOM 10968 O O . GLY B 1 650 ? -15.344 22.734 -8.258 1 98.19 650 GLY B O 1
ATOM 10969 N N . ASN B 1 651 ? -16.672 21.109 -7.496 1 97.38 651 ASN B N 1
ATOM 10970 C CA . ASN B 1 651 ? -16.531 21.625 -6.145 1 97.38 651 ASN B CA 1
ATOM 10971 C C . ASN B 1 651 ? -16.125 20.547 -5.156 1 97.38 651 ASN B C 1
ATOM 10973 O O . ASN B 1 651 ? -16.203 20.734 -3.941 1 97.38 651 ASN B O 1
ATOM 10977 N N . SER B 1 652 ? -15.703 19.422 -5.633 1 98.38 652 SER B N 1
ATOM 10978 C CA . SER B 1 652 ? -15.039 18.375 -4.859 1 98.38 652 SER B CA 1
ATOM 10979 C C . SER B 1 652 ? -14.398 17.344 -5.777 1 98.38 652 SER B C 1
ATOM 10981 O O . SER B 1 652 ? -14.672 17.312 -6.977 1 98.38 652 SER B O 1
ATOM 10983 N N . SER B 1 653 ? -13.555 16.5 -5.191 1 98.56 653 SER B N 1
ATOM 10984 C CA . SER B 1 653 ? -12.844 15.492 -5.957 1 98.56 653 SER B CA 1
ATOM 10985 C C . SER B 1 653 ? -13.805 14.477 -6.559 1 98.56 653 SER B C 1
ATOM 10987 O O . SER B 1 653 ? -13.453 13.766 -7.508 1 98.56 653 SER B O 1
ATOM 10989 N N . ASP B 1 654 ? -15.047 14.367 -6.055 1 97.62 654 ASP B N 1
ATOM 10990 C CA . ASP B 1 654 ? -15.992 13.375 -6.559 1 97.62 654 ASP B CA 1
ATOM 10991 C C . ASP B 1 654 ? -17.172 14.047 -7.262 1 97.62 654 ASP B C 1
ATOM 10993 O O . ASP B 1 654 ? -18.172 13.398 -7.555 1 97.62 654 ASP B O 1
ATOM 10997 N N . HIS B 1 655 ? -17.109 15.344 -7.465 1 97.75 655 HIS B N 1
ATOM 10998 C CA . HIS B 1 655 ? -18.156 16.094 -8.141 1 97.75 655 HIS B CA 1
ATOM 10999 C C . HIS B 1 655 ? -17.578 17.109 -9.125 1 97.75 655 HIS B C 1
ATOM 11001 O O . HIS B 1 655 ? -17.547 18.297 -8.844 1 97.75 655 HIS B O 1
ATOM 11007 N N . LEU B 1 656 ? -17.188 16.672 -10.25 1 97.88 656 LEU B N 1
ATOM 11008 C CA . LEU B 1 656 ? -16.672 17.469 -11.367 1 97.88 656 LEU B CA 1
ATOM 11009 C C . LEU B 1 656 ? -17.703 17.594 -12.469 1 97.88 656 LEU B C 1
ATOM 11011 O O . LEU B 1 656 ? -18.062 16.594 -13.109 1 97.88 656 LEU B O 1
ATOM 11015 N N . THR B 1 657 ? -18.203 18.75 -12.75 1 97.62 657 THR B N 1
ATOM 11016 C CA . THR B 1 657 ? -19.453 18.891 -13.508 1 97.62 657 THR B CA 1
ATOM 11017 C C . THR B 1 657 ? -19.156 19.375 -14.922 1 97.62 657 THR B C 1
ATOM 11019 O O . THR B 1 657 ? -20.031 19.312 -15.797 1 97.62 657 THR B O 1
ATOM 11022 N N . THR B 1 658 ? -18.047 19.969 -15.188 1 98.19 658 THR B N 1
ATOM 11023 C CA . THR B 1 658 ? -17.688 20.391 -16.531 1 98.19 658 THR B CA 1
ATOM 11024 C C . THR B 1 658 ? -16.25 19.969 -16.875 1 98.19 658 THR B C 1
ATOM 11026 O O . THR B 1 658 ? -15.383 19.953 -16 1 98.19 658 THR B O 1
ATOM 11029 N N . GLU B 1 659 ? -16.031 19.578 -18.062 1 98.19 659 GLU B N 1
ATOM 11030 C CA . GLU B 1 659 ? -14.742 19.016 -18.469 1 98.19 659 GLU B CA 1
ATOM 11031 C C . GLU B 1 659 ? -14.367 19.469 -19.875 1 98.19 659 GLU B C 1
ATOM 11033 O O . GLU B 1 659 ? -15.234 19.875 -20.656 1 98.19 659 GLU B O 1
ATOM 11038 N N . LYS B 1 660 ? -13.102 19.438 -20.188 1 98.12 660 LYS B N 1
ATOM 11039 C CA . LYS B 1 660 ? -12.555 19.75 -21.5 1 98.12 660 LYS B CA 1
ATOM 11040 C C . LYS B 1 660 ? -11.281 18.953 -21.766 1 98.12 660 LYS B C 1
ATOM 11042 O O . LYS B 1 660 ? -10.375 18.938 -20.938 1 98.12 660 LYS B O 1
ATOM 11047 N N . MET B 1 661 ? -11.219 18.297 -22.922 1 98.06 661 MET B N 1
ATOM 11048 C CA . MET B 1 661 ? -10.047 17.531 -23.328 1 98.06 661 MET B CA 1
ATOM 11049 C C . MET B 1 661 ? -8.992 18.438 -23.953 1 98.06 661 MET B C 1
ATOM 11051 O O . MET B 1 661 ? -9.312 19.266 -24.797 1 98.06 661 MET B O 1
ATOM 11055 N N . LEU B 1 662 ? -7.773 18.297 -23.547 1 98.06 662 LEU B N 1
ATOM 11056 C CA . LEU B 1 662 ? -6.633 19 -24.141 1 98.06 662 LEU B CA 1
ATOM 11057 C C . LEU B 1 662 ? -5.586 18 -24.625 1 98.06 662 LEU B C 1
ATOM 11059 O O . LEU B 1 662 ? -5.453 16.906 -24.078 1 98.06 662 LEU B O 1
ATOM 11063 N N . THR B 1 663 ? -4.926 18.344 -25.672 1 97.69 663 THR B N 1
ATOM 11064 C CA . THR B 1 663 ? -3.699 17.656 -26.078 1 97.69 663 THR B CA 1
ATOM 11065 C C . THR B 1 663 ? -2.475 18.5 -25.719 1 97.69 663 THR B C 1
ATOM 11067 O O . THR B 1 663 ? -2.385 19.672 -26.094 1 97.69 663 THR B O 1
ATOM 11070 N N . ILE B 1 664 ? -1.625 17.969 -24.969 1 96.75 664 ILE B N 1
ATOM 11071 C CA . ILE B 1 664 ? -0.372 18.641 -24.656 1 96.75 664 ILE B CA 1
ATOM 11072 C C . ILE B 1 664 ? 0.784 17.953 -25.375 1 96.75 664 ILE B C 1
ATOM 11074 O O . ILE B 1 664 ? 0.96 16.734 -25.266 1 96.75 664 ILE B O 1
ATOM 11078 N N . HIS B 1 665 ? 1.503 18.688 -26.109 1 94.88 665 HIS B N 1
ATOM 11079 C CA . HIS B 1 665 ? 2.697 18.188 -26.781 1 94.88 665 HIS B CA 1
ATOM 11080 C C . HIS B 1 665 ? 3.936 18.375 -25.906 1 94.88 665 HIS B C 1
ATOM 11082 O O . HIS B 1 665 ? 4.344 19.5 -25.641 1 94.88 665 HIS B O 1
ATOM 11088 N N . GLY B 1 666 ? 4.41 17.297 -25.375 1 91.94 666 GLY B N 1
ATOM 11089 C CA . GLY B 1 666 ? 5.629 17.281 -24.578 1 91.94 666 GLY B CA 1
ATOM 11090 C C . GLY B 1 666 ? 6.656 16.281 -25.078 1 91.94 666 GLY B C 1
ATOM 11091 O O . GLY B 1 666 ? 6.852 16.141 -26.281 1 91.94 666 GLY B O 1
ATOM 11092 N N . GLU B 1 667 ? 7.324 15.695 -24.141 1 87.31 667 GLU B N 1
ATOM 11093 C CA . GLU B 1 667 ? 8.375 14.742 -24.469 1 87.31 667 GLU B CA 1
ATOM 11094 C C . GLU B 1 667 ? 7.793 13.359 -24.766 1 87.31 667 GLU B C 1
ATOM 11096 O O . GLU B 1 667 ? 6.773 12.977 -24.188 1 87.31 667 GLU B O 1
ATOM 11101 N N . LYS B 1 668 ? 8.57 12.672 -25.766 1 82.5 668 LYS B N 1
ATOM 11102 C CA . LYS B 1 668 ? 8.273 11.258 -25.953 1 82.5 668 LYS B CA 1
ATOM 11103 C C . LYS B 1 668 ? 9.023 10.391 -24.938 1 82.5 668 LYS B C 1
ATOM 11105 O O . LYS B 1 668 ? 10.172 10.68 -24.594 1 82.5 668 LYS B O 1
ATOM 11110 N N . ALA B 1 669 ? 8.336 9.414 -24.531 1 80.44 669 ALA B N 1
ATOM 11111 C CA . ALA B 1 669 ? 8.977 8.492 -23.594 1 80.44 669 ALA B CA 1
ATOM 11112 C C . ALA B 1 669 ? 10.031 7.641 -24.281 1 80.44 669 ALA B C 1
ATOM 11114 O O . ALA B 1 669 ? 9.703 6.746 -25.062 1 80.44 669 ALA B O 1
ATOM 11115 N N . LEU B 1 670 ? 11.312 7.988 -24.141 1 85.12 670 LEU B N 1
ATOM 11116 C CA . LEU B 1 670 ? 12.438 7.246 -24.719 1 85.12 670 LEU B CA 1
ATOM 11117 C C . LEU B 1 670 ? 13.258 6.574 -23.625 1 85.12 670 LEU B C 1
ATOM 11119 O O . LEU B 1 670 ? 13.25 7.02 -22.469 1 85.12 670 LEU B O 1
ATOM 11123 N N . PRO B 1 671 ? 13.898 5.449 -23.969 1 87.19 671 PRO B N 1
ATOM 11124 C CA . PRO B 1 671 ? 14.805 4.852 -22.984 1 87.19 671 PRO B CA 1
ATOM 11125 C C . PRO B 1 671 ? 15.992 5.746 -22.641 1 87.19 671 PRO B C 1
ATOM 11127 O O . PRO B 1 671 ? 16.375 6.594 -23.453 1 87.19 671 PRO B O 1
ATOM 11130 N N . ALA B 1 672 ? 16.516 5.562 -21.5 1 82.69 672 ALA B N 1
ATOM 11131 C CA . ALA B 1 672 ? 17.672 6.348 -21.078 1 82.69 672 ALA B CA 1
ATOM 11132 C C . ALA B 1 672 ? 18.922 5.941 -21.859 1 82.69 672 ALA B C 1
ATOM 11134 O O . ALA B 1 672 ? 19.766 6.781 -22.172 1 82.69 672 ALA B O 1
ATOM 11135 N N . GLU B 1 673 ? 19 4.656 -22.047 1 90.19 673 GLU B N 1
ATOM 11136 C CA . GLU B 1 673 ? 20.109 4.047 -22.781 1 90.19 673 GLU B CA 1
ATOM 11137 C C . GLU B 1 673 ? 19.703 2.73 -23.422 1 90.19 673 GLU B C 1
ATOM 11139 O O . GLU B 1 673 ? 18.734 2.098 -22.984 1 90.19 673 GLU B O 1
ATOM 11144 N N . ILE B 1 674 ? 20.438 2.471 -24.5 1 95.5 674 ILE B N 1
ATOM 11145 C CA . ILE B 1 674 ? 20.234 1.166 -25.125 1 95.5 674 ILE B CA 1
ATOM 11146 C C . ILE B 1 674 ? 21.344 0.208 -24.703 1 95.5 674 ILE B C 1
ATOM 11148 O O . ILE B 1 674 ? 22.531 0.523 -24.844 1 95.5 674 ILE B O 1
ATOM 11152 N N . THR B 1 675 ? 20.984 -0.841 -24.141 1 95.44 675 THR B N 1
ATOM 11153 C CA . THR B 1 675 ? 21.891 -1.939 -23.797 1 95.44 675 THR B CA 1
ATOM 11154 C C . THR B 1 675 ? 21.375 -3.256 -24.375 1 95.44 675 THR B C 1
ATOM 11156 O O . THR B 1 675 ? 20.344 -3.285 -25.047 1 95.44 675 THR B O 1
ATOM 11159 N N . LEU B 1 676 ? 22.141 -4.324 -24.156 1 94.88 676 LEU B N 1
ATOM 11160 C CA . LEU B 1 676 ? 21.734 -5.648 -24.609 1 94.88 676 LEU B CA 1
ATOM 11161 C C . LEU B 1 676 ? 20.438 -6.074 -23.922 1 94.88 676 LEU B C 1
ATOM 11163 O O . LEU B 1 676 ? 19.75 -6.988 -24.391 1 94.88 676 LEU B O 1
ATOM 11167 N N . ASN B 1 677 ? 20.078 -5.367 -22.859 1 95.19 677 ASN B N 1
ATOM 11168 C CA . ASN B 1 677 ? 18.906 -5.734 -22.062 1 95.19 677 ASN B CA 1
ATOM 11169 C C . ASN B 1 677 ? 17.719 -4.844 -22.391 1 95.19 677 ASN B C 1
ATOM 11171 O O . ASN B 1 677 ? 16.641 -4.988 -21.812 1 95.19 677 ASN B O 1
ATOM 11175 N N . THR B 1 678 ? 17.906 -3.859 -23.344 1 95.5 678 THR B N 1
ATOM 11176 C CA . THR B 1 678 ? 16.781 -3.031 -23.781 1 95.5 678 THR B CA 1
ATOM 11177 C C . THR B 1 678 ? 15.805 -3.846 -24.625 1 95.5 678 THR B C 1
ATOM 11179 O O . THR B 1 678 ? 16.219 -4.617 -25.5 1 95.5 678 THR B O 1
ATOM 11182 N N . THR B 1 679 ? 14.531 -3.795 -24.344 1 94.12 679 THR B N 1
ATOM 11183 C CA . THR B 1 679 ? 13.523 -4.59 -25.031 1 94.12 679 THR B CA 1
ATOM 11184 C C . THR B 1 679 ? 13.273 -4.039 -26.438 1 94.12 679 THR B C 1
ATOM 11186 O O . THR B 1 679 ? 13.43 -2.838 -26.672 1 94.12 679 THR B O 1
ATOM 11189 N N . ILE B 1 680 ? 12.852 -4.855 -27.297 1 93.06 680 ILE B N 1
ATOM 11190 C CA . ILE B 1 680 ? 12.609 -4.492 -28.688 1 93.06 680 ILE B CA 1
ATOM 11191 C C . ILE B 1 680 ? 11.516 -3.426 -28.75 1 93.06 680 ILE B C 1
ATOM 11193 O O . ILE B 1 680 ? 11.594 -2.494 -29.547 1 93.06 680 ILE B O 1
ATOM 11197 N N . GLY B 1 681 ? 10.492 -3.576 -27.906 1 91.12 681 GLY B N 1
ATOM 11198 C CA . GLY B 1 681 ? 9.453 -2.562 -27.844 1 91.12 681 GLY B CA 1
ATOM 11199 C C . GLY B 1 681 ? 9.984 -1.178 -27.531 1 91.12 681 GLY B C 1
ATOM 11200 O O . GLY B 1 681 ? 9.523 -0.184 -28.094 1 91.12 681 GLY B O 1
ATOM 11201 N N . ASP B 1 682 ? 10.945 -1.053 -26.625 1 92.19 682 ASP B N 1
ATOM 11202 C CA . ASP B 1 682 ? 11.555 0.226 -26.281 1 92.19 682 ASP B CA 1
ATOM 11203 C C . ASP B 1 682 ? 12.391 0.77 -27.438 1 92.19 682 ASP B C 1
ATOM 11205 O O . ASP B 1 682 ? 12.406 1.979 -27.672 1 92.19 682 ASP B O 1
ATOM 11209 N N . VAL B 1 683 ? 13.078 -0.135 -28.125 1 93.88 683 VAL B N 1
ATOM 11210 C CA . VAL B 1 683 ? 13.914 0.248 -29.266 1 93.88 683 VAL B CA 1
ATOM 11211 C C . VAL B 1 683 ? 13.047 0.846 -30.359 1 93.88 683 VAL B C 1
ATOM 11213 O O . VAL B 1 683 ? 13.414 1.843 -30.984 1 93.88 683 VAL B O 1
ATOM 11216 N N . LEU B 1 684 ? 11.914 0.281 -30.531 1 92 684 LEU B N 1
ATOM 11217 C CA . LEU B 1 684 ? 11.039 0.682 -31.641 1 92 684 LEU B CA 1
ATOM 11218 C C . LEU B 1 684 ? 10.438 2.059 -31.375 1 92 684 LEU B C 1
ATOM 11220 O O . LEU B 1 684 ? 9.867 2.67 -32.281 1 92 684 LEU B O 1
ATOM 11224 N N . ARG B 1 685 ? 10.547 2.602 -30.188 1 88.31 685 ARG B N 1
ATOM 11225 C CA . ARG B 1 685 ? 10.094 3.957 -29.875 1 88.31 685 ARG B CA 1
ATOM 11226 C C . ARG B 1 685 ? 11.062 4.996 -30.438 1 88.31 685 ARG B C 1
ATOM 11228 O O . ARG B 1 685 ? 10.734 6.176 -30.531 1 88.31 685 ARG B O 1
ATOM 11235 N N . ILE B 1 686 ? 12.273 4.531 -30.719 1 91.69 686 ILE B N 1
ATOM 11236 C CA . ILE B 1 686 ? 13.297 5.426 -31.25 1 91.69 686 ILE B CA 1
ATOM 11237 C C . ILE B 1 686 ? 13.078 5.613 -32.75 1 91.69 686 ILE B C 1
ATOM 11239 O O . ILE B 1 686 ? 13.047 4.641 -33.5 1 91.69 686 ILE B O 1
ATOM 11243 N N . PRO B 1 687 ? 13.055 6.863 -33.188 1 90.69 687 PRO B N 1
ATOM 11244 C CA . PRO B 1 687 ? 12.867 7.094 -34.625 1 90.69 687 PRO B CA 1
ATOM 11245 C C . PRO B 1 687 ? 13.93 6.402 -35.469 1 90.69 687 PRO B C 1
ATOM 11247 O O . PRO B 1 687 ? 15.125 6.457 -35.156 1 90.69 687 PRO B O 1
ATOM 11250 N N . HIS B 1 688 ? 13.516 5.625 -36.438 1 90.88 688 HIS B N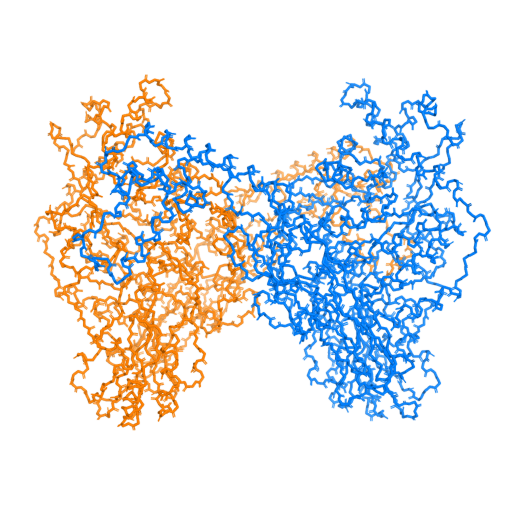 1
ATOM 11251 C CA . HIS B 1 688 ? 14.359 5 -37.469 1 90.88 688 HIS B CA 1
ATOM 11252 C C . HIS B 1 688 ? 15 3.719 -36.938 1 90.88 688 HIS B C 1
ATOM 11254 O O . HIS B 1 688 ? 15.727 3.035 -37.656 1 90.88 688 HIS B O 1
ATOM 11260 N N . ALA B 1 689 ? 14.75 3.322 -35.688 1 93.38 689 ALA B N 1
ATOM 11261 C CA . ALA B 1 689 ? 15.336 2.104 -35.156 1 93.38 689 ALA B CA 1
ATOM 11262 C C . ALA B 1 689 ? 14.766 0.862 -35.812 1 93.38 689 ALA B C 1
ATOM 11264 O O . ALA B 1 689 ? 15.43 -0.18 -35.875 1 93.38 689 ALA B O 1
ATOM 11265 N N . ASP B 1 690 ? 13.539 0.928 -36.344 1 91.88 690 ASP B N 1
ATOM 1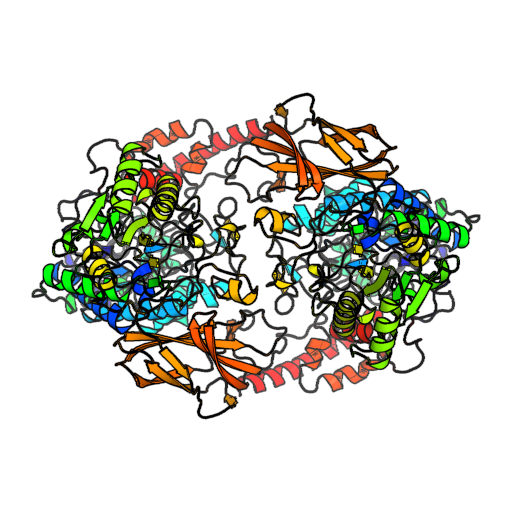1266 C CA . ASP B 1 690 ? 12.898 -0.186 -37.031 1 91.88 690 ASP B CA 1
ATOM 11267 C C . ASP B 1 690 ? 13.734 -0.633 -38.25 1 91.88 690 ASP B C 1
ATOM 11269 O O . ASP B 1 690 ? 13.812 -1.826 -38.531 1 91.88 690 ASP B O 1
ATOM 11273 N N . LYS B 1 691 ? 14.461 0.28 -38.875 1 90.69 691 LYS B N 1
ATOM 11274 C CA . LYS B 1 691 ? 15.297 -0.037 -40.031 1 90.69 691 LYS B CA 1
ATOM 11275 C C . LYS B 1 691 ? 16.516 -0.867 -39.625 1 90.69 691 LYS B C 1
ATOM 11277 O O . LYS B 1 691 ? 16.922 -1.768 -40.375 1 90.69 691 LYS B O 1
ATOM 11282 N N . GLU B 1 692 ? 16.969 -0.501 -38.469 1 90.62 692 GLU B N 1
ATOM 11283 C CA . GLU B 1 692 ? 18.141 -1.229 -37.969 1 90.62 692 GLU B CA 1
ATOM 11284 C C . GLU B 1 692 ? 17.75 -2.641 -37.531 1 90.62 692 GLU B C 1
ATOM 11286 O O . GLU B 1 692 ? 18.562 -3.562 -37.594 1 90.62 692 GLU B O 1
ATOM 11291 N N . LEU B 1 693 ? 16.531 -2.814 -37.062 1 89.88 693 LEU B N 1
ATOM 11292 C CA . LEU B 1 693 ? 16.094 -4.105 -36.531 1 89.88 693 LEU B CA 1
ATOM 11293 C C . LEU B 1 693 ? 15.641 -5.016 -37.688 1 89.88 693 LEU B C 1
ATOM 11295 O O . LEU B 1 693 ? 15.555 -6.234 -37.5 1 89.88 693 LEU B O 1
ATOM 11299 N N . GLU B 1 694 ? 15.273 -4.434 -38.812 1 86.69 694 GLU B N 1
ATOM 11300 C CA . GLU B 1 694 ? 14.766 -5.184 -39.938 1 86.69 694 GLU B CA 1
ATOM 11301 C C . GLU B 1 694 ? 15.734 -6.289 -40.344 1 86.69 694 GLU B C 1
ATOM 11303 O O . GLU B 1 694 ? 15.312 -7.355 -40.812 1 86.69 694 GLU B O 1
ATOM 11308 N N . LYS B 1 695 ? 17 -6.043 -40.188 1 82.69 695 LYS B N 1
ATOM 11309 C CA . LYS B 1 695 ? 18.031 -7.012 -40.562 1 82.69 695 LYS B CA 1
ATOM 11310 C C . LYS B 1 695 ? 17.906 -8.281 -39.719 1 82.69 695 LYS B C 1
ATOM 11312 O O . LYS B 1 695 ? 18.359 -9.352 -40.125 1 82.69 695 LYS B O 1
ATOM 11317 N N . TYR B 1 696 ? 17.281 -8.141 -38.594 1 82.44 696 TYR B N 1
ATOM 11318 C CA . TYR B 1 696 ? 17.188 -9.258 -37.625 1 82.44 696 TYR B CA 1
ATOM 11319 C C . TYR B 1 696 ? 15.781 -9.82 -37.594 1 82.44 696 TYR B C 1
ATOM 11321 O O . TYR B 1 696 ? 15.453 -10.602 -36.688 1 82.44 696 TYR B O 1
ATOM 11329 N N . ALA B 1 697 ? 14.875 -9.383 -38.375 1 74.56 697 ALA B N 1
ATOM 11330 C CA . ALA B 1 697 ? 13.469 -9.781 -38.406 1 74.56 697 ALA B CA 1
ATOM 11331 C C . ALA B 1 697 ? 13.328 -11.297 -38.469 1 74.56 697 ALA B C 1
ATOM 11333 O O . ALA B 1 697 ? 12.445 -11.875 -37.844 1 74.56 697 ALA B O 1
ATOM 11334 N N . GLY B 1 698 ? 14.188 -11.922 -39.281 1 63.53 698 GLY B N 1
ATOM 11335 C CA . GLY B 1 698 ? 14.164 -13.367 -39.375 1 63.53 698 GLY B CA 1
ATOM 11336 C C . GLY B 1 698 ? 14.477 -14.062 -38.062 1 63.53 698 GLY B C 1
ATOM 11337 O O . GLY B 1 698 ? 13.852 -15.07 -37.719 1 63.53 698 GLY B O 1
ATOM 11338 N N . ALA B 1 699 ? 15.406 -13.492 -37.406 1 63.88 699 ALA B N 1
ATOM 11339 C CA . ALA B 1 699 ? 15.836 -14.047 -36.125 1 63.88 699 ALA B CA 1
ATOM 11340 C C . ALA B 1 699 ? 14.742 -13.898 -35.062 1 63.88 699 ALA B C 1
ATOM 11342 O O . ALA B 1 699 ? 14.586 -14.758 -34.188 1 63.88 699 ALA B O 1
ATOM 11343 N N . PHE B 1 700 ? 14.109 -12.789 -35.094 1 60.12 700 PHE B N 1
ATOM 11344 C CA . PHE B 1 700 ? 13.047 -12.555 -34.125 1 60.12 700 PHE B CA 1
ATOM 11345 C C . PHE B 1 700 ? 11.812 -13.383 -34.438 1 60.12 700 PHE B C 1
ATOM 11347 O O . PHE B 1 700 ? 10.875 -13.453 -33.656 1 60.12 700 PHE B O 1
ATOM 11354 N N . GLY B 1 701 ? 11.984 -14.438 -35.281 1 56.12 701 GLY B N 1
ATOM 11355 C CA . GLY B 1 701 ? 10.898 -15.352 -35.594 1 56.12 701 GLY B CA 1
ATOM 11356 C C . GLY B 1 701 ? 9.75 -14.68 -36.312 1 56.12 701 GLY B C 1
ATOM 11357 O O . GLY B 1 701 ? 8.633 -15.211 -36.344 1 56.12 701 GLY B O 1
ATOM 11358 N N . ILE B 1 702 ? 9.844 -13.383 -36.562 1 47.09 702 ILE B N 1
ATOM 11359 C CA . ILE B 1 702 ? 8.828 -12.734 -37.375 1 47.09 702 ILE B CA 1
ATOM 11360 C C . ILE B 1 702 ? 8.75 -13.414 -38.75 1 47.09 702 ILE B C 1
ATOM 11362 O O . ILE B 1 702 ? 8.469 -12.766 -39.75 1 47.09 702 ILE B O 1
ATOM 11366 N N . SER B 1 703 ? 9.523 -14.398 -38.906 1 39.72 703 SER B N 1
ATOM 11367 C CA . SER B 1 703 ? 9.273 -15 -40.219 1 39.72 703 SER B CA 1
ATOM 11368 C C . SER B 1 703 ? 7.812 -15.391 -40.375 1 39.72 703 SER B C 1
ATOM 11370 O O . SER B 1 703 ? 7.207 -15.938 -39.469 1 39.72 703 SER B O 1
ATOM 11372 N N . SER B 1 704 ? 7.102 -14.805 -41.312 1 39.41 704 SER B N 1
ATOM 11373 C CA . SER B 1 704 ? 5.758 -14.867 -41.875 1 39.41 704 SER B CA 1
ATOM 11374 C C . SER B 1 704 ? 5.16 -16.266 -41.75 1 39.41 704 SER B C 1
ATOM 11376 O O . SER B 1 704 ? 3.938 -16.422 -41.781 1 39.41 704 SER B O 1
ATOM 11378 N N . GLY B 1 705 ? 5.691 -17.312 -42.562 1 36.69 705 GLY B N 1
ATOM 11379 C CA . GLY B 1 705 ? 4.934 -18.328 -43.25 1 36.69 705 GLY B CA 1
ATOM 11380 C C . GLY B 1 705 ? 4.305 -19.359 -42.344 1 36.69 705 GLY B C 1
ATOM 11381 O O . GLY B 1 705 ? 3.084 -19.391 -42.156 1 36.69 705 GLY B O 1
ATOM 11382 N N . SER B 1 706 ? 4.859 -20.703 -42.281 1 38.47 706 SER B N 1
ATOM 11383 C CA . SER B 1 706 ? 4.203 -22 -42.219 1 38.47 706 SER B CA 1
ATOM 11384 C C . SER B 1 706 ? 3.844 -22.391 -40.812 1 38.47 706 SER B C 1
ATOM 11386 O O . SER B 1 706 ? 3.525 -23.547 -40.531 1 38.47 706 SER B O 1
ATOM 11388 N N . SER B 1 707 ? 4.246 -21.641 -39.719 1 44.38 707 SER B N 1
ATOM 11389 C CA . SER B 1 707 ? 3.988 -22.281 -38.438 1 44.38 707 SER B CA 1
ATOM 11390 C C . SER B 1 707 ? 2.5 -22.266 -38.094 1 44.38 707 SER B C 1
ATOM 11392 O O . SER B 1 707 ? 1.785 -21.328 -38.469 1 44.38 707 SER B O 1
ATOM 11394 N N . ASP B 1 708 ? 2.021 -23.391 -37.812 1 51.28 708 ASP B N 1
ATOM 11395 C CA . ASP B 1 708 ? 0.652 -23.609 -37.344 1 51.28 708 ASP B CA 1
ATOM 11396 C C . ASP B 1 708 ? 0.219 -22.5 -36.375 1 51.28 708 ASP B C 1
ATOM 11398 O O . ASP B 1 708 ? 0.761 -22.359 -35.281 1 51.28 708 ASP B O 1
ATOM 11402 N N . GLU B 1 709 ? -0.404 -21.438 -36.875 1 56.88 709 GLU B N 1
ATOM 11403 C CA . GLU B 1 709 ? -0.978 -20.25 -36.25 1 56.88 709 GLU B CA 1
ATOM 11404 C C . GLU B 1 709 ? -1.596 -20.578 -34.906 1 56.88 709 GLU B C 1
ATOM 11406 O O . GLU B 1 709 ? -1.773 -19.688 -34.062 1 56.88 709 GLU B O 1
ATOM 11411 N N . ASN B 1 710 ? -1.841 -21.891 -34.562 1 57.97 710 ASN B N 1
ATOM 11412 C CA . ASN B 1 710 ? -2.512 -22.219 -33.312 1 57.97 710 ASN B CA 1
ATOM 11413 C C . ASN B 1 710 ? -1.742 -23.281 -32.531 1 57.97 710 ASN B C 1
ATOM 11415 O O . ASN B 1 710 ? -2.33 -24.016 -31.734 1 57.97 710 ASN B O 1
ATOM 11419 N N . ALA B 1 711 ? -0.423 -23.312 -32.75 1 60.72 711 ALA B N 1
ATOM 11420 C CA . ALA B 1 711 ? 0.377 -24.391 -32.156 1 60.72 711 ALA B CA 1
ATOM 11421 C C . ALA B 1 711 ? 0.377 -24.297 -30.641 1 60.72 711 ALA B C 1
ATOM 11423 O O . ALA B 1 711 ? 0.477 -25.312 -29.953 1 60.72 711 ALA B O 1
ATOM 11424 N N . MET B 1 712 ? 0.202 -23.094 -30.156 1 67.88 712 MET B N 1
ATOM 11425 C CA . MET B 1 712 ? 0.222 -22.875 -28.719 1 67.88 712 MET B CA 1
ATOM 11426 C C . MET B 1 712 ? -1.112 -22.312 -28.234 1 67.88 712 MET B C 1
ATOM 11428 O O . MET B 1 712 ? -1.156 -21.547 -27.266 1 67.88 712 MET B O 1
ATOM 11432 N N . GLY B 1 713 ? -2.088 -22.547 -29.078 1 69.06 713 GLY B N 1
ATOM 11433 C CA . GLY B 1 713 ? -3.414 -22.031 -28.781 1 69.06 713 GLY B CA 1
ATOM 11434 C C . GLY B 1 713 ? -3.807 -20.844 -29.625 1 69.06 713 GLY B C 1
ATOM 11435 O O . GLY B 1 713 ? -3.021 -20.375 -30.453 1 69.06 713 GLY B O 1
ATOM 11436 N N . GLU B 1 714 ? -5 -20.375 -29.406 1 73.06 714 GLU B N 1
ATOM 11437 C CA . GLU B 1 714 ? -5.555 -19.266 -30.188 1 73.06 714 GLU B CA 1
ATOM 11438 C C . GLU B 1 714 ? -4.812 -17.969 -29.906 1 73.06 714 GLU B C 1
ATOM 11440 O O . GLU B 1 714 ? -4.883 -17.031 -30.703 1 73.06 714 GLU B O 1
ATOM 11445 N N . SER B 1 715 ? -4.145 -18 -28.828 1 76.12 715 SER B N 1
ATOM 11446 C CA . SER B 1 715 ? -3.439 -16.781 -28.422 1 76.12 715 SER B CA 1
ATOM 11447 C C . SER B 1 715 ? -2.043 -16.719 -29.031 1 76.12 715 SER B C 1
ATOM 11449 O O . SER B 1 715 ? -1.271 -15.805 -28.734 1 76.12 715 SER B O 1
ATOM 11451 N N . THR B 1 716 ? -1.659 -17.578 -29.906 1 77.44 716 THR B N 1
ATOM 11452 C CA . THR B 1 716 ? -0.292 -17.703 -30.406 1 77.44 716 THR B CA 1
ATOM 11453 C C . THR B 1 716 ? 0.196 -16.391 -31 1 77.44 716 THR B C 1
ATOM 11455 O O . THR B 1 716 ? 1.292 -15.93 -30.688 1 77.44 716 THR B O 1
ATOM 11458 N N . ALA B 1 717 ? -0.698 -15.742 -31.844 1 77.62 717 ALA B N 1
ATOM 11459 C CA . ALA B 1 717 ? -0.294 -14.5 -32.5 1 77.62 717 ALA B CA 1
ATOM 11460 C C . ALA B 1 717 ? -0.042 -13.398 -31.469 1 77.62 717 ALA B C 1
ATOM 11462 O O . ALA B 1 717 ? 0.979 -12.711 -31.531 1 77.62 717 ALA B O 1
ATOM 11463 N N . ASP B 1 718 ? -0.962 -13.242 -30.516 1 81.62 718 ASP B N 1
ATOM 11464 C CA . ASP B 1 718 ? -0.833 -12.219 -29.484 1 81.62 718 ASP B CA 1
ATOM 11465 C C . ASP B 1 718 ? 0.379 -12.492 -28.594 1 81.62 718 ASP B C 1
ATOM 11467 O O . ASP B 1 718 ? 1.082 -11.562 -28.188 1 81.62 718 ASP B O 1
ATOM 11471 N N . MET B 1 719 ? 0.578 -13.711 -28.297 1 82.69 719 MET B N 1
ATOM 11472 C CA . MET B 1 719 ? 1.719 -14.125 -27.484 1 82.69 719 MET B CA 1
ATOM 11473 C C . MET B 1 719 ? 3.033 -13.773 -28.172 1 82.69 719 MET B C 1
ATOM 11475 O O . MET B 1 719 ? 3.941 -13.227 -27.547 1 82.69 719 MET B O 1
ATOM 11479 N N . MET B 1 720 ? 3.127 -14.102 -29.422 1 82 720 MET B N 1
ATOM 11480 C CA . MET B 1 720 ? 4.355 -13.852 -30.172 1 82 720 MET B CA 1
ATOM 11481 C C . MET B 1 720 ? 4.637 -12.359 -30.266 1 82 720 MET B C 1
ATOM 11483 O O . MET B 1 720 ? 5.785 -11.93 -30.141 1 82 720 MET B O 1
ATOM 11487 N N . GLU B 1 721 ? 3.576 -11.609 -30.547 1 83.56 721 GLU B N 1
ATOM 11488 C CA . GLU B 1 721 ? 3.734 -10.156 -30.594 1 83.56 721 GLU B CA 1
ATOM 11489 C C . GLU B 1 721 ? 4.234 -9.617 -29.25 1 83.56 721 GLU B C 1
ATOM 11491 O O . GLU B 1 721 ? 5.125 -8.766 -29.219 1 83.56 721 GLU B O 1
ATOM 11496 N N . ALA B 1 722 ? 3.682 -10.117 -28.219 1 85.19 722 ALA B N 1
ATOM 11497 C CA . ALA B 1 722 ? 4.074 -9.664 -26.891 1 85.19 722 ALA B CA 1
ATOM 11498 C C . ALA B 1 722 ? 5.492 -10.117 -26.547 1 85.19 722 ALA B C 1
ATOM 11500 O O . ALA B 1 722 ? 6.266 -9.359 -25.953 1 85.19 722 ALA B O 1
ATOM 11501 N N . MET B 1 723 ? 5.762 -11.32 -26.844 1 84.69 723 MET B N 1
ATOM 11502 C CA . MET B 1 723 ? 7.098 -11.852 -26.594 1 84.69 723 MET B CA 1
ATOM 11503 C C . MET B 1 723 ? 8.156 -11.023 -27.328 1 84.69 723 MET B C 1
ATOM 11505 O O . MET B 1 723 ? 9.227 -10.758 -26.781 1 84.69 723 MET B O 1
ATOM 11509 N N . MET B 1 724 ? 7.801 -10.633 -28.5 1 85.94 724 MET B N 1
ATOM 11510 C CA . MET B 1 724 ? 8.727 -9.797 -29.266 1 85.94 724 MET B CA 1
ATOM 11511 C C . MET B 1 724 ? 8.867 -8.422 -28.625 1 85.94 724 MET B C 1
ATOM 11513 O O . MET B 1 724 ? 9.977 -7.891 -28.516 1 85.94 724 MET B O 1
ATOM 11517 N N . LYS B 1 725 ? 7.785 -7.895 -28.266 1 90.12 725 LYS B N 1
ATOM 11518 C CA . LYS B 1 725 ? 7.766 -6.566 -27.656 1 90.12 725 LYS B CA 1
ATOM 11519 C C . LYS B 1 725 ? 8.648 -6.516 -26.406 1 90.12 725 LYS B C 1
ATOM 11521 O O . LYS B 1 725 ? 9.367 -5.535 -26.203 1 90.12 725 LYS B O 1
ATOM 11526 N N . TYR B 1 726 ? 8.672 -7.566 -25.625 1 91.88 726 TYR B N 1
ATOM 11527 C CA . TYR B 1 726 ? 9.352 -7.52 -24.328 1 91.88 726 TYR B CA 1
ATOM 11528 C C . TYR B 1 726 ? 10.664 -8.289 -24.375 1 91.88 726 TYR B C 1
ATOM 11530 O O . TYR B 1 726 ? 11.375 -8.383 -23.375 1 91.88 726 TYR B O 1
ATOM 11538 N N . MET B 1 727 ? 11.062 -8.781 -25.531 1 92.12 727 MET B N 1
ATOM 11539 C CA . MET B 1 727 ? 12.336 -9.477 -25.703 1 92.12 727 MET B CA 1
ATOM 11540 C C . MET B 1 727 ? 13.5 -8.492 -25.656 1 92.12 727 MET B C 1
ATOM 11542 O O . MET B 1 727 ? 13.516 -7.504 -26.391 1 92.12 727 MET B O 1
ATOM 11546 N N . PRO B 1 728 ? 14.453 -8.719 -24.781 1 94.44 728 PRO B N 1
ATOM 11547 C CA . PRO B 1 728 ? 15.664 -7.898 -24.844 1 94.44 728 PRO B CA 1
ATOM 11548 C C . PRO B 1 728 ? 16.516 -8.188 -26.078 1 94.44 728 PRO B C 1
ATOM 11550 O O . PRO B 1 728 ? 16.438 -9.281 -26.641 1 94.44 728 PRO B O 1
ATOM 11553 N N . ILE B 1 729 ? 17.375 -7.301 -26.438 1 93 729 ILE B N 1
ATOM 11554 C CA . ILE B 1 729 ? 18.25 -7.441 -27.594 1 93 729 ILE B CA 1
ATOM 11555 C C . ILE B 1 729 ? 19.094 -8.703 -27.453 1 93 729 ILE B C 1
ATOM 11557 O O . ILE B 1 729 ? 19.344 -9.406 -28.438 1 93 729 ILE B O 1
ATOM 11561 N N . ARG B 1 730 ? 19.469 -9.102 -26.281 1 91.38 730 ARG B N 1
ATOM 11562 C CA . ARG B 1 730 ? 20.312 -10.273 -26.047 1 91.38 730 ARG B CA 1
ATOM 11563 C C . ARG B 1 730 ? 19.594 -11.555 -26.469 1 91.38 730 ARG B C 1
ATOM 11565 O O . ARG B 1 730 ? 20.234 -12.586 -26.688 1 91.38 730 ARG B O 1
ATOM 11572 N N . GLY B 1 731 ? 18.281 -11.531 -26.562 1 88.44 731 GLY B N 1
ATOM 11573 C CA . GLY B 1 731 ? 17.516 -12.695 -26.984 1 88.44 731 GLY B CA 1
ATOM 11574 C C . GLY B 1 731 ? 17.891 -13.188 -28.359 1 88.44 731 GLY B C 1
ATOM 11575 O O . GLY B 1 731 ? 17.656 -14.352 -28.703 1 88.44 731 GLY B O 1
ATOM 11576 N N . LEU B 1 732 ? 18.516 -12.344 -29.125 1 85.12 732 LEU B N 1
ATOM 11577 C CA . LEU B 1 732 ? 18.953 -12.695 -30.453 1 85.12 732 LEU B CA 1
ATOM 11578 C C . LEU B 1 732 ? 20.016 -13.805 -30.406 1 85.12 732 LEU B C 1
ATOM 11580 O O . LEU B 1 732 ? 20.141 -14.586 -31.344 1 85.12 732 LEU B O 1
ATOM 11584 N N . LEU B 1 733 ? 20.672 -13.914 -29.344 1 83.25 733 LEU B N 1
ATOM 11585 C CA . LEU B 1 733 ? 21.734 -14.898 -29.203 1 83.25 733 LEU B CA 1
ATOM 11586 C C . LEU B 1 733 ? 21.156 -16.312 -29.078 1 83.25 733 LEU B C 1
ATOM 11588 O O . LEU B 1 733 ? 21.719 -17.266 -29.641 1 83.25 733 LEU B O 1
ATOM 11592 N N . SER B 1 734 ? 20.031 -16.422 -28.375 1 82.19 734 SER B N 1
ATOM 11593 C CA . SER B 1 734 ? 19.438 -17.734 -28.125 1 82.19 734 SER B CA 1
ATOM 11594 C C . SER B 1 734 ? 18.375 -18.062 -29.156 1 82.19 734 SER B C 1
ATOM 11596 O O . SER B 1 734 ? 18.203 -19.219 -29.531 1 82.19 734 SER B O 1
ATOM 11598 N N . PHE B 1 735 ? 17.719 -17.062 -29.656 1 79.81 735 PHE B N 1
ATOM 11599 C CA . PHE B 1 735 ? 16.547 -17.328 -30.5 1 79.81 735 PHE B CA 1
ATOM 11600 C C . PHE B 1 735 ? 16.844 -17 -31.953 1 79.81 735 PHE B C 1
ATOM 11602 O O . PHE B 1 735 ? 16.016 -17.266 -32.844 1 79.81 735 PHE B O 1
ATOM 11609 N N . GLY B 1 736 ? 18.062 -16.531 -32.188 1 78.19 736 GLY B N 1
ATOM 11610 C CA . GLY B 1 736 ? 18.469 -16.203 -33.562 1 78.19 736 GLY B CA 1
ATOM 11611 C C . GLY B 1 736 ? 19.016 -17.375 -34.344 1 78.19 736 GLY B C 1
ATOM 11612 O O . GLY B 1 736 ? 19.516 -17.219 -35.438 1 78.19 736 GLY B O 1
ATOM 11613 N N . GLY B 1 737 ? 18.984 -18.516 -33.812 1 77.75 737 GLY B N 1
ATOM 11614 C CA . GLY B 1 737 ? 19.406 -19.719 -34.5 1 77.75 737 GLY B CA 1
ATOM 11615 C C . GLY B 1 737 ? 20.906 -19.812 -34.656 1 77.75 737 GLY B C 1
ATOM 11616 O O . GLY B 1 737 ? 21.391 -20.453 -35.594 1 77.75 737 GLY B O 1
ATOM 11617 N N . GLY B 1 738 ? 21.656 -19.016 -33.875 1 81.12 738 GLY B N 1
ATOM 11618 C CA . GLY B 1 738 ? 23.109 -19.031 -33.969 1 81.12 738 GLY B CA 1
ATOM 11619 C C . GLY B 1 738 ? 23.656 -18.125 -35.031 1 81.12 738 GLY B C 1
ATOM 11620 O O . GLY B 1 738 ? 24.875 -18.078 -35.25 1 81.12 738 GLY B O 1
ATOM 11621 N N . GLU B 1 739 ? 22.812 -17.406 -35.625 1 84.5 739 GLU B N 1
ATOM 11622 C CA . GLU B 1 739 ? 23.203 -16.578 -36.781 1 84.5 739 GLU B CA 1
ATOM 11623 C C . GLU B 1 739 ? 23.656 -15.195 -36.312 1 84.5 739 GLU B C 1
ATOM 11625 O O . GLU B 1 739 ? 24.234 -14.445 -37.125 1 84.5 739 GLU B O 1
ATOM 11630 N N . VAL B 1 740 ? 23.406 -14.852 -35.188 1 87.94 740 VAL B N 1
ATOM 11631 C CA . VAL B 1 740 ? 23.766 -13.531 -34.688 1 87.94 740 VAL B CA 1
ATOM 11632 C C . VAL B 1 740 ? 24.797 -13.68 -33.562 1 87.94 740 VAL B C 1
ATOM 11634 O O . VAL B 1 740 ? 24.547 -14.344 -32.562 1 87.94 740 VAL B O 1
ATOM 11637 N N . SER B 1 741 ? 25.891 -13.039 -33.719 1 88 741 SER B N 1
ATOM 11638 C CA . SER B 1 741 ? 26.953 -13.109 -32.719 1 88 741 SER B CA 1
ATOM 11639 C C . SER B 1 741 ? 26.797 -12.016 -31.688 1 88 741 SER B C 1
ATOM 11641 O O . SER B 1 741 ? 26.047 -11.055 -31.875 1 88 741 SER B O 1
ATOM 11643 N N . ILE B 1 742 ? 27.5 -12.195 -30.625 1 88.81 742 ILE B N 1
ATOM 11644 C CA . ILE B 1 742 ? 27.5 -11.203 -29.562 1 88.81 742 ILE B CA 1
ATOM 11645 C C . ILE B 1 742 ? 28.078 -9.891 -30.078 1 88.81 742 ILE B C 1
ATOM 11647 O O . ILE B 1 742 ? 27.625 -8.805 -29.688 1 88.81 742 ILE B O 1
ATOM 11651 N N . ALA B 1 743 ? 29.078 -9.992 -30.922 1 91.06 743 ALA B N 1
ATOM 11652 C CA . ALA B 1 743 ? 29.688 -8.805 -31.5 1 91.06 743 ALA B CA 1
ATOM 11653 C C . ALA B 1 743 ? 28.672 -8.023 -32.344 1 91.06 743 ALA B C 1
ATOM 11655 O O . ALA B 1 743 ? 28.672 -6.789 -32.312 1 91.06 743 ALA B O 1
ATOM 11656 N N . GLU B 1 744 ? 27.891 -8.75 -33.062 1 91.31 744 GLU B N 1
ATOM 11657 C CA . GLU B 1 744 ? 26.859 -8.117 -33.875 1 91.31 744 GLU B CA 1
ATOM 11658 C C . GLU B 1 744 ? 25.797 -7.434 -33 1 91.31 744 GLU B C 1
ATOM 11660 O O . GLU B 1 744 ? 25.328 -6.344 -33.312 1 91.31 744 GLU B O 1
ATOM 11665 N N . CYS B 1 745 ? 25.438 -8.062 -31.922 1 91.94 745 CYS B N 1
ATOM 11666 C CA . CYS B 1 745 ? 24.5 -7.465 -30.984 1 91.94 745 CYS B CA 1
ATOM 11667 C C . CYS B 1 745 ? 25.062 -6.172 -30.406 1 91.94 745 CYS B C 1
ATOM 11669 O O . CYS B 1 745 ? 24.328 -5.18 -30.281 1 91.94 745 CYS B O 1
ATOM 11671 N N . LYS B 1 746 ? 26.281 -6.164 -30.031 1 93.56 746 LYS B N 1
ATOM 11672 C CA . LYS B 1 746 ? 26.922 -4.98 -29.453 1 93.56 746 LYS B CA 1
ATOM 11673 C C . LYS B 1 746 ? 26.984 -3.85 -30.484 1 93.56 746 LYS B C 1
ATOM 11675 O O . LYS B 1 746 ? 26.812 -2.68 -30.141 1 93.56 746 LYS B O 1
ATOM 11680 N N . ALA B 1 747 ? 27.266 -4.211 -31.734 1 94.38 747 ALA B N 1
ATOM 11681 C CA . ALA B 1 747 ? 27.297 -3.213 -32.812 1 94.38 747 ALA B CA 1
ATOM 11682 C C . ALA B 1 747 ? 25.906 -2.594 -33 1 94.38 747 ALA B C 1
ATOM 11684 O O . ALA B 1 747 ? 25.797 -1.393 -33.25 1 94.38 747 ALA B O 1
ATOM 11685 N N . LEU B 1 748 ? 24.953 -3.449 -32.969 1 94 748 LEU B N 1
ATOM 11686 C CA . LEU B 1 748 ? 23.578 -2.967 -33.031 1 94 748 LEU B CA 1
ATOM 11687 C C . LEU B 1 748 ? 23.266 -1.983 -31.922 1 94 748 LEU B C 1
ATOM 11689 O O . LEU B 1 748 ? 22.688 -0.924 -32.156 1 94 748 LEU B O 1
ATOM 11693 N N . VAL B 1 749 ? 23.641 -2.262 -30.672 1 96.44 749 VAL B N 1
ATOM 11694 C CA . VAL B 1 749 ? 23.422 -1.418 -29.5 1 96.44 749 VAL B CA 1
ATOM 11695 C C . VAL B 1 749 ? 24.094 -0.059 -29.703 1 96.44 749 VAL B C 1
ATOM 11697 O O . VAL B 1 749 ? 23.5 0.981 -29.406 1 96.44 749 VAL B O 1
ATOM 11700 N N . GLU B 1 750 ? 25.281 -0.076 -30.266 1 96.12 750 GLU B N 1
ATOM 11701 C CA . GLU B 1 750 ? 26 1.171 -30.531 1 96.12 750 GLU B CA 1
ATOM 11702 C C . GLU B 1 750 ? 25.25 2.037 -31.531 1 96.12 750 GLU B C 1
ATOM 11704 O O . GLU B 1 750 ? 25.109 3.246 -31.344 1 96.12 750 GLU B O 1
ATOM 11709 N N . LYS B 1 751 ? 24.812 1.423 -32.594 1 95.06 751 LYS B N 1
ATOM 11710 C CA . LYS B 1 751 ? 24.062 2.146 -33.594 1 95.06 751 LYS B CA 1
ATOM 11711 C C . LYS B 1 751 ? 22.781 2.74 -33.031 1 95.06 751 LYS B C 1
ATOM 11713 O O . LYS B 1 751 ? 22.422 3.875 -33.344 1 95.06 751 LYS B O 1
ATOM 11718 N N . LEU B 1 752 ? 22.125 1.957 -32.281 1 96 752 LEU B N 1
ATOM 11719 C CA . LEU B 1 752 ? 20.859 2.389 -31.688 1 96 752 LEU B CA 1
ATOM 11720 C C . LEU B 1 752 ? 21.078 3.537 -30.719 1 96 752 LEU B C 1
ATOM 11722 O O . LEU B 1 752 ? 20.234 4.422 -30.594 1 96 752 LEU B O 1
ATOM 11726 N N . ASN B 1 753 ? 22.141 3.523 -29.969 1 96.38 753 ASN B N 1
ATOM 11727 C CA . ASN B 1 753 ? 22.438 4.613 -29.062 1 96.38 753 ASN B CA 1
ATOM 11728 C C . ASN B 1 753 ? 22.688 5.922 -29.797 1 96.38 753 ASN B C 1
ATOM 11730 O O . ASN B 1 753 ? 22.359 7 -29.297 1 96.38 753 ASN B O 1
ATOM 11734 N N . VAL B 1 754 ? 23.281 5.848 -30.984 1 94.69 754 VAL B N 1
ATOM 11735 C CA . VAL B 1 754 ? 23.453 7.039 -31.812 1 94.69 754 VAL B CA 1
ATOM 11736 C C . VAL B 1 754 ? 22.078 7.594 -32.219 1 94.69 754 VAL B C 1
ATOM 11738 O O . VAL B 1 754 ? 21.859 8.805 -32.125 1 94.69 754 VAL B O 1
ATOM 11741 N N . LEU B 1 755 ? 21.219 6.73 -32.594 1 94.06 755 LEU B N 1
ATOM 11742 C CA . LEU B 1 755 ? 19.859 7.148 -32.938 1 94.06 755 LEU B CA 1
ATOM 11743 C C . LEU B 1 755 ? 19.156 7.758 -31.734 1 94.06 755 LEU B C 1
ATOM 11745 O O . LEU B 1 755 ? 18.422 8.734 -31.875 1 94.06 755 LEU B O 1
ATOM 11749 N N . LEU B 1 756 ? 19.328 7.137 -30.594 1 93.81 756 LEU B N 1
ATOM 11750 C CA . LEU B 1 756 ? 18.719 7.617 -29.344 1 93.81 756 LEU B CA 1
ATOM 11751 C C . LEU B 1 756 ? 19.203 9.023 -29.016 1 93.81 756 LEU B C 1
ATOM 11753 O O . LEU B 1 756 ? 18.406 9.875 -28.609 1 93.81 756 LEU B O 1
ATOM 11757 N N . GLU B 1 757 ? 20.453 9.266 -29.125 1 92.25 757 GLU B N 1
ATOM 11758 C CA . GLU B 1 757 ? 21.016 10.594 -28.875 1 92.25 757 GLU B CA 1
ATOM 11759 C C . GLU B 1 757 ? 20.391 11.641 -29.797 1 92.25 757 GLU B C 1
ATOM 11761 O O . GLU B 1 757 ? 20.094 12.758 -29.375 1 92.25 757 GLU B O 1
ATOM 11766 N N . ASN B 1 758 ? 20.25 11.289 -31.047 1 89.75 758 ASN B N 1
ATOM 11767 C CA . ASN B 1 758 ? 19.625 12.188 -32 1 89.75 758 ASN B CA 1
ATOM 11768 C C . ASN B 1 758 ? 18.172 12.469 -31.656 1 89.75 758 ASN B C 1
ATOM 11770 O O . ASN B 1 758 ? 17.703 13.602 -31.781 1 89.75 758 ASN B O 1
ATOM 11774 N N . ALA B 1 759 ? 17.531 11.477 -31.234 1 88.06 759 ALA B N 1
ATOM 11775 C CA . ALA B 1 759 ? 16.141 11.617 -30.844 1 88.06 759 ALA B CA 1
ATOM 11776 C C . ALA B 1 759 ? 15.992 12.5 -29.609 1 88.06 759 ALA B C 1
ATOM 11778 O O . ALA B 1 759 ? 15.047 13.281 -29.5 1 88.06 759 ALA B O 1
ATOM 11779 N N . ASN B 1 760 ? 16.859 12.32 -28.641 1 85.12 760 ASN B N 1
ATOM 11780 C CA . ASN B 1 760 ? 16.844 13.109 -27.422 1 85.12 760 ASN B CA 1
ATOM 11781 C C . ASN B 1 760 ? 17.109 14.586 -27.703 1 85.12 760 ASN B C 1
ATOM 11783 O O . ASN B 1 760 ? 16.547 15.461 -27.031 1 85.12 760 ASN B O 1
ATOM 11787 N N . LEU B 1 761 ? 17.938 14.836 -28.562 1 78.31 761 LEU B N 1
ATOM 11788 C CA . LEU B 1 761 ? 18.219 16.219 -28.953 1 78.31 761 LEU B CA 1
ATOM 11789 C C . LEU B 1 761 ? 16.969 16.859 -29.562 1 78.31 761 LEU B C 1
ATOM 11791 O O . LEU B 1 761 ? 16.688 18.031 -29.297 1 78.31 761 LEU B O 1
ATOM 11795 N N . ASN B 1 762 ? 16.25 16.141 -30.234 1 75 762 ASN B N 1
ATOM 11796 C CA . ASN B 1 762 ? 15.008 16.625 -30.828 1 75 762 ASN B CA 1
ATOM 11797 C C . ASN B 1 762 ? 13.93 16.828 -29.781 1 75 762 ASN B C 1
ATOM 11799 O O . ASN B 1 762 ? 13.094 17.734 -29.906 1 75 762 ASN B O 1
ATOM 11803 N N . ASN B 1 763 ? 13.898 15.992 -28.766 1 74.5 763 ASN B N 1
ATOM 11804 C CA . ASN B 1 763 ? 12.938 16.078 -27.672 1 74.5 763 ASN B CA 1
ATOM 11805 C C . ASN B 1 763 ? 13.141 17.344 -26.844 1 74.5 763 ASN B C 1
ATOM 11807 O O . ASN B 1 763 ? 12.18 17.922 -26.344 1 74.5 763 ASN B O 1
ATOM 11811 N N . ARG B 1 764 ? 14.281 17.75 -26.547 1 65.44 764 ARG B N 1
ATOM 11812 C CA . ARG B 1 764 ? 14.594 18.906 -25.719 1 65.44 764 ARG B CA 1
ATOM 11813 C C . ARG B 1 764 ? 14.336 20.203 -26.484 1 65.44 764 ARG B C 1
ATOM 11815 O O . ARG B 1 764 ? 14.07 21.25 -25.875 1 65.44 764 ARG B O 1
ATOM 11822 N N . SER B 1 765 ? 14.391 20.109 -27.781 1 58.28 765 SER B N 1
ATOM 11823 C CA . SER B 1 765 ? 14.164 21.281 -28.609 1 58.28 765 SER B CA 1
ATOM 11824 C C . SER B 1 765 ? 12.68 21.578 -28.781 1 58.28 765 SER B C 1
ATOM 11826 O O . SER B 1 765 ? 12.281 22.703 -29.031 1 58.28 765 SER B O 1
ATOM 11828 N N . GLU B 1 766 ? 11.844 20.656 -28.469 1 50.97 766 GLU B N 1
ATOM 11829 C CA . GLU B 1 766 ? 10.406 20.859 -28.578 1 50.97 766 GLU B CA 1
ATOM 11830 C C . GLU B 1 766 ? 9.805 21.312 -27.25 1 50.97 766 GLU B C 1
ATOM 11832 O O . GLU B 1 766 ? 10.055 20.703 -26.203 1 50.97 766 GLU B O 1
#

InterPro domains:
  IPR001764 Glycoside hydrolase, family 3, N-terminal [PF00933] (32-283)
  IPR001764 Glycoside hydrolase, family 3, N-terminal [PR00133] (32-48)
  IPR001764 Glycoside hydrolase, family 3, N-terminal [PR00133] (68-87)
  IPR001764 Glycoside hydrolase, family 3, N-terminal [PR00133] (114-130)
  IPR001764 Glycoside hydrolase, family 3, N-terminal [PR00133] (145-161)
  IPR001764 Glycoside hydrolase, family 3, N-terminal [PR00133] (215-233)
  IPR002772 Glycoside hydrolase family 3 C-terminal domain [PF01915] (314-543)
  IPR013783 Immunoglobulin-like fold [G3DSA:2.60.40.10] (545-677)
  IPR017853 Glycoside hydrolase superfamily [SSF51445] (3-312)
  IPR019800 Glycoside hydrolase, family 3, active site [PS00775] (215-232)
  IPR026891 Fibronectin type III-like domain [PF14310] (580-653)
  IPR026891 Fibronectin type III-like domain [SM01217] (580-653)
  IPR036881 Glycoside hydrolase family 3 C-terminal domain superfamily [G3DSA:3.40.50.1700] (300-544)
  IPR036881 Glycoside hydrolase family 3 C-terminal domain superfamily [SSF52279] (314-546)
  IPR036962 Glycoside hydrolase, family 3, N-terminal domain superfamily [G3DSA:3.20.20.300] (2-288)
  IPR050288 Cellulose-degrading glycosyl hydrolase 3 [PTHR42715] (3-665)

Solvent-accessible surface area (backbone atoms only — not comparable to full-atom values): 74295 Å² total; per-residue (Å²): 128,63,63,74,62,47,62,70,70,47,48,70,66,54,50,34,41,57,32,28,23,59,37,76,45,26,41,37,57,41,70,94,77,70,40,69,56,46,32,44,31,39,22,68,34,32,53,38,43,60,41,88,86,48,58,90,78,75,64,43,68,44,43,69,25,54,34,31,34,26,28,33,16,52,39,8,30,56,39,50,67,60,38,19,53,52,16,34,53,51,14,36,38,27,40,43,67,64,34,37,29,40,43,21,49,42,41,35,46,48,68,48,66,35,27,12,50,34,29,46,15,24,19,35,43,31,58,61,18,8,50,46,45,20,25,27,41,43,15,17,40,74,45,45,20,34,28,22,41,24,41,44,61,75,59,52,46,29,61,41,34,59,53,22,18,42,32,63,53,70,48,27,40,52,68,37,56,45,31,17,49,49,48,18,42,59,74,38,52,47,46,26,37,21,24,18,35,23,17,51,68,78,35,40,33,40,49,27,33,62,58,48,32,52,37,41,31,61,70,47,60,52,73,45,34,26,30,43,33,77,58,34,77,84,51,68,63,54,12,44,74,13,46,36,34,32,41,30,34,22,44,74,56,56,60,32,50,51,42,45,51,30,36,74,72,59,78,34,61,61,65,56,54,50,52,36,42,50,30,50,49,52,53,52,46,47,32,63,74,36,61,43,91,80,44,65,65,55,59,67,63,49,42,54,51,23,22,53,53,24,37,38,16,25,22,32,75,41,57,49,91,58,59,58,46,44,63,75,80,50,40,30,13,43,27,18,40,37,28,67,57,54,61,26,68,57,25,32,82,57,31,54,41,56,68,57,76,42,18,32,53,70,62,40,64,90,38,50,63,43,80,24,48,36,56,65,81,90,53,73,59,75,45,69,69,36,42,51,46,26,34,51,40,18,56,73,24,74,34,25,37,37,30,45,51,55,52,47,74,52,30,19,42,40,35,48,35,92,62,42,61,55,48,61,32,54,54,52,47,52,50,51,32,25,72,53,25,64,50,17,31,38,38,33,22,34,44,56,54,54,46,60,94,54,56,89,55,38,34,28,31,36,40,42,24,17,14,10,27,28,35,11,47,21,50,45,31,36,46,54,49,79,36,53,33,34,3,22,33,38,45,50,28,52,59,46,64,52,71,43,71,39,54,85,35,59,79,28,37,58,56,36,25,53,52,62,45,51,75,31,45,50,53,25,32,34,62,54,37,69,49,86,52,67,42,48,26,36,36,48,40,52,85,42,45,72,48,62,40,73,62,43,55,92,62,55,64,43,49,31,82,38,74,44,55,38,35,31,36,39,30,24,73,29,89,40,60,42,46,46,55,44,36,34,30,42,21,69,66,57,88,57,70,56,58,75,71,53,53,47,44,75,72,50,71,47,59,47,78,34,47,52,64,32,71,49,76,49,75,47,80,38,46,32,50,60,67,62,33,48,62,37,72,91,76,71,42,71,43,27,58,52,39,42,31,33,39,32,34,26,44,25,79,83,44,60,72,30,64,46,73,32,36,35,48,39,37,75,91,67,72,94,67,60,48,57,65,37,26,44,46,58,47,57,65,36,76,72,37,57,67,68,47,54,81,44,34,64,36,72,58,64,58,80,75,86,69,64,70,51,63,28,33,83,20,32,63,62,25,52,55,31,42,48,36,36,32,30,52,54,40,40,38,47,56,21,76,57,72,43,51,70,67,55,51,52,52,49,31,54,55,49,38,55,44,45,53,57,49,51,55,53,41,72,73,97,130,63,62,75,59,49,60,69,70,48,48,69,65,54,49,33,41,57,33,28,22,60,37,76,45,26,39,37,57,42,70,94,78,69,40,68,57,46,32,43,31,38,22,69,33,31,52,39,43,57,42,87,86,48,57,91,77,74,64,42,69,44,44,71,26,55,34,31,33,27,28,32,17,52,39,8,30,57,40,50,68,60,38,18,52,51,16,34,52,52,14,36,38,26,38,43,68,64,35,38,30,41,45,21,50,42,39,35,46,48,67,50,66,35,27,12,50,35,30,46,16,22,19,36,43,29,57,61,19,8,50,46,44,20,25,27,40,42,16,16,40,74,46,45,17,34,28,21,41,24,41,44,61,74,60,53,46,29,61,41,35,60,53,23,20,41,34,63,54,68,47,27,39,54,70,37,56,46,31,17,49,50,47,18,42,60,74,38,51,46,45,23,37,21,24,18,35,23,16,52,67,77,35,41,31,41,47,27,34,61,59,47,33,52,38,41,32,59,70,46,61,52,75,47,34,26,29,42,33,76,58,33,76,84,49,68,63,52,13,44,75,14,45,35,33,31,41,31,34,23,44,76,58,56,60,32,50,50,42,45,50,30,38,73,72,59,79,34,61,61,66,56,55,50,51,36,43,50,31,50,49,52,51,50,46,46,31,63,72,37,62,43,91,81,42,66,66,55,58,68,64,49,41,54,50,21,22,54,53,23,37,37,16,25,22,34,75,41,58,48,92,57,59,60,46,44,62,73,80,48,40,31,12,43,26,18,39,37,28,67,56,55,61,25,67,58,25,33,80,58,31,54,40,55,69,58,76,42,18,32,53,68,62,37,65,90,38,52,64,43,79,24,48,35,57,65,81,91,52,73,57,75,45,67,69,36,41,50,48,25,35,51,40,19,57,73,24,73,33,26,37,36,30,45,50,55,52,45,72,51,30,18,42,39,34,49,35,93,62,42,63,57,49,60,31,55,54,52,48,52,51,51,34,24,70,53,23,64,50,18,31,38,38,36,22,33,42,54,54,55,46,61,95,53,56,90,54,39,34,28,31,35,40,44,24,18,14,10,29,27,36,11,48,21,49,44,32,37,47,54,48,79,37,52,33,34,3,23,34,38,44,49,28,51,58,47,63,50,70,43,71,38,54,84,34,59,79,29,36,57,57,36,26,53,50,61,45,51,77,30,45,51,54,25,33,36,61,54,39,68,48,87,52,67,41,48,27,36,36,47,42,51,84,42,45,71,47,62,40,72,61,44,55,93,60,52,65,43,49,31,83,38,75,43,55,37,36,32,36,40,29,24,73,28,90,40,59,41,46,46,56,44,36,36,29,41,21,68,65,58,87,57,69,56,57,73,71,53,54,47,44,74,72,49,71,48,58,47,77,33,48,52,64,32,70,47,76,49,76,47,80,38,46,33,50,60,67,62,34,48,63,34,72,90,76,68,42,69,43,27,56,52,37,42,31,34,40,31,34,28,45,26,79,82,44,63,73,31,64,46,71,33,36,35,46,40,37,76,89,67,73,94,65,59,48,58,64,36,25,44,47,58,46,59,66,36,76,72,37,56,67,68,47,54,80,44,35,64,37,71,58,64,58,79,78,86,69,64,69,51,63,29,32,82,20,31,61,62,26,51,54,32,41,49,36,36,31,29,54,54,41,40,37,48,57,21,77,58,73,44,50,71,69,55,52,53,51,50,31,53,54,48,39,54,43,44,53,56,48,51,56,54,40,72,73,95

Secondary structure (DSSP, 8-state):
--HHHHHHHS-HHHHHHTTBBSSSSBBPPBGGGTB---BEEE-SSS-BPBPTT--TTS-SPBPPB-----HHHHHTT--HHHHHHHHHHHHHHHHHTT-SEEE--B------TT-TTGGG---SSHHHHHHHHHHHHHHHHTTT-EEEEEEETT---STTTTT-EEE--HHHIIIIITHHHHHHHHHH--SEEEE-SSEETTEEGGG-HIIIIIIIIIIT---SEEEE-TT--S-HHHHHHHT--BB-S--TTHHHHHHHHHHHTTSS-HHHHHHHHHHHHHHHHHHHHT--TT----HHHHHHHHHHHHHHH-EEEEEGGG-PSPPSSS-EEEESHHHHS---S-BSTT---BS----HHHHTTTS-EEEE----SSS----HHHHHHHHHHHHHSSEEEEEEE--GGGSBTTB--S-SSPPHHHHHHHHHHHHH-SSEEEEEE-SS----TTGGG-SEEEE--S--TTHHHHHHHHHTTSS------SS-B-SSGGGSTTTTTTT-BTTEEE-TTTT--THHHHHHTT---SB-TT--B-SS-EEEEEEEES-SEEETT-EEEEEEEEEE-SSS-EEEEEEEEEEE-S--SS----S-EEEEEEEEEE-TT-EEEEEEEEEHHHHT-EEETTTTEEEPBSEEEEEEEEEETTEEEEEEEEEEE-B----S---TTSBHHHHTTSTTHHHHHGGGTTTTT---SSS-TTBTBTTHHHHHHHHHHH-BTTHHHHHSTT-S-HHHHHHHHHHHHHHHHHHHHHHHH-/--HHHHHHHS-HHHHHHTTBBSSSSBBPPBGGGTB---BEEE-SSS-BPBPTT--TTS-SPBPPB-----HHHHHTT--HHHHHHHHHHHHHHHHHTT-SEEE--B------TT-TTGGG---SSHHHHHHHHHHHHHHHHTTT-EEEEEEETT----TTTTT-EEE--HHHIIIIITHHHHHHHHHH--SEEEE-SSEETTEEGGG-HIIIIIIIIIIT---SEEEE-TT--S-HHHHHHHT--BB-S--TTHHHHHHHHHHHTTSS-HHHHHHHHHHHHHHHHHHHHT--TT----HHHHHHHHHHHHHHH-EEEEEGGG-PSPPSSS-EEEESHHHHS---S-BSTT---BS----HHHHTTTS-EEEE----SSS----HHHHHHHHHHHHHSSEEEEEEE--GGGSBTTB--S-SSPPHHHHHHHHHHHHH-SSEEEEEE-SS----TTGGG-SEEEE--S--TTHHHHHHHHHTTSS------SS-B-SSGGGSTTTTTTT-BTTEEE-TTTT--THHHHHHTT---SB-TT--B-SS-EEEEEEEES-SEEETT-EEEEEEEEEE-SSS-EEEEEEEEEEE-S--SS----S-EEEEEEEEEE-TT-EEEEEEEEEHHHHT-EEETTTTEEE-BSEEEEEEEEEETTEEEEEEEEEEE-B----S---TTSBHHHHTTSTTHHHHHGGGTTTTT---SSS-TTBTBTTHHHHHHHHHHH-BTTHHHHHSTT-S-HHHHHHHHHHHHHHHHHHHHHHHH-

Foldseek 3Di:
DPLVVVLVVDDLLRLLQQQEAPAQFWGDADVVVPQDIAGEAEADQKGFAADVVDDRVSPHDGDAIFGFQAQQQLLLLLALQLLLQSLQLRLLVCLQVRHQEYEDQEAFAQFALFAQALLRHHFNFLQSLQSSRLSNQQNNCVLLHFYAYDAAWDQNHLQLFQEFEEEFDPQLCCRGIVSSVLNSCQRRQTQEYEYTRYHYNNHGRLLALCRQPCPSCNVSVRQAAYEYDAPSDDQLQSSLVSGHQHYPDHPPSPVSVVSSVCCVVVVHPVVSSSSSSSRSSVSSVSSVVSRDNPRDNPRVVVNVSSLVSLLSRKFWQFAAPCLPQDDQAFEEEEEAQCQVVNQADEADSHDHNHPAADHQVNLSVSGRYHYQHQDDPVDLDADPVSLVSLLVRLLVGLAYEYEFEADRVSRYRNHTHPFQAGRPSSLVSQQSSLVSHQRYEYEYEASGAHANPCVVSYRIYMYSYNRTRSSNNSVNCGNNVVGKHETFRSFFAANGSCPRLCNVQPSHDDSYGYPVCRNCGTLLVCVQVVHDGSAFGLDGDTPWDKDKADWDWPDQEEEQQDKIKIKIKMWTQGQAKDKAKKWKKKAFDDDDPQDDGRRIHTDDIDIDIDHHGDMDMDMDIDGNQPRQWGQRPVVRGTWHDWGKMKMFMDRGSVGTPDIGIHTYHAFHDADPAADQQDAPLRLVSQPPSCVLCVVQCVLLVVPPDDPPCQPPHVCSVVVSVVCRNNDGNNVSCVRSPNPADPVNSVVSRVVSRVSVVVSVVVRVVD/DPLVVVLVVDDLLRLLQQQEAPAQFWGDADVVVPQDIAGEAEADQKGFAADVVDDRVSPHDGDAIFGFQAQQLLLLLLALQLLLQSLQLRLLVCLQVRHAEYEDQEAAAQFALFAQALLRHHFNFLQSLQSSRLSNQQNNCVLLHFYAYDAAWDQNHLQLFQEFEEEFDPQLCCRGIVSSVLNSCQRNQTQEYEYTRYHYNRHGRLLALCRQPCPSCNVSVRQAAYEYDAPSDDQLQSSLVSGHQHYPDHPPSPVSVVSSVCCVVVVHPVVSSSSSSSRSSVSSVSSVVSRDNPRDNPRVVVLVSSLVSLLSRKFWQFAAPCLPQDDQAFEEEEEAQCQVVNQADEADSHDHNHPAADHQVNLSVSGRYHYQHQDDQVDLDADPVSLVSLLVRLLVGLAYEYEFEADRVSRYRNHTHPFQAGRPSSLVSQQSSLVSHQRYEYEYEASGAHANPCVVSYRIYMYSYNRTRSSNNSVNCGNNVVGKHEGFRSFFAANGSCPRLCNVQPSHDDSYGYPVCRNCGTLLVCVQVVHDGSGFHLDGDTPWDKDKDDWDWPDQEEEQQDKIKIKIKMWTQGQAKDKAKKWKKKAFDDDDPQDDGRRIHTDDIDIDIAHHGDMDMDMDIDGNQPRQWGQRPVVRGTWHDWGKMKMFMDRGSVGTPDIGIHTYHAFHDADPAFDQQDAPLRLVSQPPSCVLCVVQCVLLVVPPDDPPCQPPHVCSVVVSVVCRNNDGNNVSCVRSPNPADPVNSVVSRVVSRVSVVVSVVVRVVD

Sequence (1532 aa):
MNIPELLQQLTLEEKASLCSGGDFWHTKAIERLGIPAMMMSDGPHGLRKQDETGDHMGINDSIKAVCFPAGCATASSFDRGLVERMGKALGNECQAENVGVLLGPAVNIKRSPLCGRNFEYYSEDPYVAGEMAASFIQGVQSQQVGTSIKHFYANNQEHRRMSSSSEMSERTAREIYLAAFERPVRKAKPWTVMCAYNRINGVYAAENKEALTDILRGEWNFHGFVVSDWGAVNDRVADLESGMDLEMPSSFGMRDAEIVKAVRCGRLPEAVLDRAVTRILRIVQRYLDGRNPDAVFDRDADHELAREIASQCMVLLKNEDHILPLSKTETAAFIGKFAESPRFQGGGSSHINCHKVESALEMAADYPVLYAKGYETSDDVVREDLMAEAVAAAKAAKVAVVFAGLPDTFESEGYDREHMRLPDCQNALIEAVAEANPNTVVVLHGGSPVEMPWLHQVRGVLEAYLCGQAVGGATVQILYGDVNPSGHLAETFPIKLEDNPSYVAYQGEGDVTEYREGVFVGYRYYTTKKMPVLFPFGFGLSYTTFAVSNLRTAQDEYQSHDVITVSVDVTNTGDRAGKEVVQLYVLPQTKTDSVQRPVQELRDFEKVELAPHETKTVTFTLHANSAFAYYCTQKKRWVVETGKYLLAVGNSSDHLTTEKMLTIHGEKALPAEITLNTTIGDVLRIPHADKELEKYAGAFGISSGSSDENAMGESTADMMEAMMKYMPIRGLLSFGGGEVSIAECKALVEKLNVLLENANLNNRSEMNIPELLQQLTLEEKASLCSGGDFWHTKAIERLGIPAMMMSDGPHGLRKQDETGDHMGINDSIKAVCFPAGCATASSFDRGLVERMGKALGNECQAENVGVLLGPAVNIKRSPLCGRNFEYYSEDPYVAGEMAASFIQGVQSQQVGTSIKHFYANNQEHRRMSSSSEMSERTAREIYLAAFERPVRKAKPWTVMCAYNRINGVYAAENKEALTDILRGEWNFHGFVVSDWGAVNDRVADLESGMDLEMPSSFGMRDAEIVKAVRCGRLPEAVLDRAVTRILRIVQRYLDGRNPDAVFDRDADHELAREIASQCMVLLKNEDHILPLSKTETAAFIGKFAESPRFQGGGSSHINCHKVESALEMAADYPVLYAKGYETSDDVVREDLMAEAVAAAKAAKVAVVFAGLPDTFESEGYDREHMRLPDCQNALIEAVAEANPNTVVVLHGGSPVEMPWLHQVRGVLEAYLCGQAVGGATVQILYGDVNPSGHLAETFPIKLEDNPSYVAYQGEGDVTEYREGVFVGYRYYTTKKMPVLFPFGFGLSYTTFAVSNLRTAQDEYQSHDVITVSVDVTNTGDRAGKEVVQLYVLPQTKTDSVQRPVQELRDFEKVELAPHETKTVTFTLHANSAFAYYCTQKKRWVVETGKYLLAVGNSSDHLTTEKMLTIHGEKALPAEITLNTTIGDVLRIPHADKELEKYAGAFGISSGSSDENAMGESTADMMEAMMKYMPIRGLLSFGGGEVSIAECKALVEKLNVLLENANLNNRSE

Organism: NCBI:txid411473

Nearest PDB structures (foldseek):
  5wab-assembly1_A  TM=9.695E-01  e=1.038E-85  Bifidobacterium adolescentis ATCC 15703
  2x42-assembly1_A  TM=9.196E-01  e=4.586E-74  Thermotoga neapolitana DSM 4359
  2x41-assembly1_A  TM=9.167E-01  e=2.049E-74  Thermotoga neapolitana DSM 4359
  2x40-assembly1_A  TM=9.111E-01  e=2.299E-74  Thermotoga neapolitana DSM 4359
  8idz-assembly1_A  TM=9.186E-01  e=1.917E-64  Segatella copri